Protein AF-0000000084540930 (afdb_homodimer)

Foldseek 3Di:
DDFQKWWAQFWAWDDDDPDIFTQAGGETDTHHFLAAEEEDEDPSNCPLVVVLCQQLLADTPDTAMDHLNHGNLALLSLQQEFEAHDFFDDDQQDFLLLVLLLLLLQHPAFDDSCVLCVLQVCNVRRGPGLNPDDPQVNLSSSNSSRPGSVHLEYEYEASCPPHDPVRNVSVLVVVVVCSVVRRYYYYYHPDPVVVVSCLVPHQWYKYWYADPPVDGYTYIDIDGRPPPCPPCVVPVPCPVSVSVPVPVCDPVSLVSSLVSLLVVVVSRCVPPVVNCCLVVLLVVLLVVLQVDDLPAQVLLLVLVLSLLVLLCCLQQQVLLLVLLVNLVNCVVVNVSSHSHDPCSNLCSSVVNSVVSSLVSSLSSVVSSCVSSVNPDDPVLSVQLSVLSVLLSLLSNLLNLLCSLPDHSVCSVVVSVVVVVLSCLLSVVDDDDPDPVSVVVLVLDLSNLSSVSNCVSSVNDPPPVCVVVSSVSSVVSSVVSNVSSVVSVSVSSHND/DDFQKWWAQFWAWDDDDPDIFTQAGGETDTHHFLAAEEEDEDPSNCPLVVVLCQQLLADTPDTAMAHLNHGNLALLSLQQEFEDHDFFDDDQQDFLLLVLLLLLLQHPAFDDSCVLCVLQVCNVRRGPGLNPDDPQVNLSSSNSSRPGSVHLEYEYEASCPPHDPVRNVSVLVVVVVCSVVRRYYYYYHPDPVVVVSCLVPHQWYKYWYADDPVDGYTYIDIDGRPPPCPPCVVPVPCPVSVSVPVPVCDPVSLVSSLVSLLVVVVSRCVPPVVVCCLVVLLVVLLVVLQVDDLPAQVLLLVLVLSLLVLLCCLQQQVLLLVLLVNLVNCVVVNVSSHSHDPCSNLCSSVVNSVVSSLVSSLSSVVSSCVSSVNPDDPVLSVQLSVLSVLLSLLSNLLNLLCSLPDHSVCSVVVSVVVVVLSCLLSVVDDDDPDPVSVVVLVLDLSNLSSVSNCVSSVNDPPPVCVVVSSVSSVVSSVVSNVSSVVSVSVSSHND

Sequence (990 aa):
MKSLVQVKNVSKIFKKWFQKTTVLADISFTIEPGEFVVLKGQNGSGKTTLLNLILGLIEPTDGEVELMGCPSNDPESKSLVGVVLQETKLPNKLKVRELINLFRGYYSNSISTEEALKQVCLTEKKDSFAASLSGGQKQRLLFALALIGNPQLLILDEPTRNLDKEGYEEFWHQITECKKRGVTILMVTNNKADWQELEGLATRYLNLQKFSPNLEGSQISEEPVAGADFEQNKDTKTQSILLPKNTAIGLFYQFQSFKAQIWSEVLQIYRTPIYLFGILLPIGGIICCMIFKPETNTVKQALIGLCCVFLLTFCLQSLPGQISSERAEGWLKLIRATPLSSITYILSKVFVSLSICMIVIMLTLTYGNMQLKLNFDFQQLIYLVLTFLIVAIPIIAFSLIVSYFVDPKAVNTVNGLSFLGIGLISGLLPFSESVWVENAMLLSPVYHAQKLISLSAGINDEPSYTLLHLLWLFWASFVLIIIAVWAYKRDGLTEMKSLVQVKNVSKIFKKWFQKTTVLADISFTIEPGEFVVLKGQNGSGKTTLLNLILGLIEPTDGEVELMGCPSNDPESKSLVGVVLQETKLPNKLKVRELINLFRGYYSNSISTEEALKQVCLTEKKDSFAASLSGGQKQRLLFALALIGNPQLLILDEPTRNLDKEGYEEFWHQITECKKRGVTILMVTNNKADWQELEGLATRYLNLQKFSPNLEGSQISEEPVAGADFEQNKDTKTQSILLPKNTAIGLFYQFQSFKAQIWSEVLQIYRTPIYLFGILLPIGGIICCMIFKPETNTVKQALIGLCCVFLLTFCLQSLPGQISSERAEGWLKLIRATPLSSITYILSKVFVSLSICMIVIMLTLTYGNMQLKLNFDFQQLIYLVLTFLIVAIPIIAFSLIVSYFVDPKAVNTVNGLSFLGIGLISGLLPFSESVWVENAMLLSPVYHAQKLISLSAGINDEPSYTLLHLLWLFWASFVLIIIAVWAYKRDGLTE

Structure (mmCIF, N/CA/C/O backbone):
data_AF-0000000084540930-model_v1
#
loop_
_entity.id
_entity.type
_entity.pdbx_description
1 polymer 'ABC transporter related'
#
loop_
_atom_site.group_PDB
_atom_site.id
_atom_site.type_symbol
_atom_site.label_atom_id
_atom_site.label_alt_id
_atom_site.label_comp_id
_atom_site.label_asym_id
_atom_site.label_entity_id
_atom_site.label_seq_id
_atom_site.pdbx_PDB_ins_code
_atom_site.Cartn_x
_atom_site.Cartn_y
_atom_site.Cartn_z
_atom_site.occupancy
_atom_site.B_iso_or_equiv
_atom_site.auth_seq_id
_atom_site.auth_comp_id
_atom_site.auth_asym_id
_atom_site.auth_atom_id
_atom_site.pdbx_PDB_model_num
ATOM 1 N N . MET A 1 1 ? 27.688 34.375 -7.812 1 44.47 1 MET A N 1
ATOM 2 C CA . MET A 1 1 ? 27.203 33.5 -6.777 1 44.47 1 MET A CA 1
ATOM 3 C C . MET A 1 1 ? 26.172 32.5 -7.348 1 44.47 1 MET A C 1
ATOM 5 O O . MET A 1 1 ? 25.297 32.906 -8.109 1 44.47 1 MET A O 1
ATOM 9 N N . LYS A 1 2 ? 26.516 31.172 -7.395 1 66.5 2 LYS A N 1
ATOM 10 C CA . LYS A 1 2 ? 25.672 30.234 -8.133 1 66.5 2 LYS A CA 1
ATOM 11 C C . LYS A 1 2 ? 24.406 29.906 -7.34 1 66.5 2 LYS A C 1
ATOM 13 O O . LYS A 1 2 ? 24.469 29.688 -6.125 1 66.5 2 LYS A O 1
ATOM 18 N N . SER A 1 3 ? 23.266 30.203 -7.785 1 86.38 3 SER A N 1
ATOM 19 C CA . SER A 1 3 ? 21.953 29.922 -7.195 1 86.38 3 SER A CA 1
ATOM 20 C C . SER A 1 3 ? 21.828 28.453 -6.812 1 86.38 3 SER A C 1
ATOM 22 O O . SER A 1 3 ? 22.422 27.594 -7.445 1 86.38 3 SER A O 1
ATOM 24 N N . LEU A 1 4 ? 21.281 28.25 -5.66 1 92.12 4 LEU A N 1
ATOM 25 C CA . LEU A 1 4 ? 21.078 26.891 -5.195 1 92.12 4 LEU A CA 1
ATOM 26 C C . LEU A 1 4 ? 19.984 26.188 -5.988 1 92.12 4 LEU A C 1
ATOM 28 O O . LEU A 1 4 ? 20.078 25 -6.289 1 92.12 4 LEU A O 1
ATOM 32 N N . VAL A 1 5 ? 18.906 26.969 -6.297 1 95.44 5 VAL A N 1
ATOM 33 C CA . VAL A 1 5 ? 17.812 26.469 -7.121 1 95.44 5 VAL A CA 1
ATOM 34 C C . VAL A 1 5 ? 17.594 27.406 -8.305 1 95.44 5 VAL A C 1
ATOM 36 O O . VAL A 1 5 ? 17.469 28.625 -8.125 1 95.44 5 VAL A O 1
ATOM 39 N N . GLN A 1 6 ? 17.641 26.859 -9.484 1 95.5 6 GLN A N 1
ATOM 40 C CA . GLN A 1 6 ? 17.359 27.641 -10.688 1 95.5 6 GLN A CA 1
ATOM 41 C C . GLN A 1 6 ? 16.25 27 -11.523 1 95.5 6 GLN A C 1
ATOM 43 O O . GLN A 1 6 ? 16.406 25.875 -12.016 1 95.5 6 GLN A O 1
ATOM 48 N N . VAL A 1 7 ? 15.141 27.688 -11.617 1 95.31 7 VAL A N 1
ATOM 49 C CA . VAL A 1 7 ? 14.023 27.266 -12.445 1 95.31 7 VAL A CA 1
ATOM 50 C C . VAL A 1 7 ? 13.898 28.188 -13.656 1 95.31 7 VAL A C 1
ATOM 52 O O . VAL A 1 7 ? 13.648 29.391 -13.508 1 95.31 7 VAL A O 1
ATOM 55 N N . LYS A 1 8 ? 14.141 27.609 -14.82 1 95.12 8 LYS A N 1
ATOM 56 C CA . LYS A 1 8 ? 14.164 28.422 -16.031 1 95.12 8 LYS A CA 1
ATOM 57 C C . LYS A 1 8 ? 13.055 28.016 -17 1 95.12 8 LYS A C 1
ATOM 59 O O . LYS A 1 8 ? 13.164 27 -17.688 1 95.12 8 LYS A O 1
ATOM 64 N N . ASN A 1 9 ? 11.984 28.828 -17.141 1 94.5 9 ASN A N 1
ATOM 65 C CA . ASN A 1 9 ? 10.883 28.641 -18.078 1 94.5 9 ASN A CA 1
ATOM 66 C C . ASN A 1 9 ? 10.305 27.234 -18.016 1 94.5 9 ASN A C 1
ATOM 68 O O . ASN A 1 9 ? 10.156 26.578 -19.047 1 94.5 9 ASN A O 1
ATOM 72 N N . VAL A 1 10 ? 10 26.859 -16.875 1 94.19 10 VAL A N 1
ATOM 73 C CA . VAL A 1 10 ? 9.562 25.484 -16.641 1 94.19 10 VAL A CA 1
ATOM 74 C C . VAL A 1 10 ? 8.055 25.391 -16.828 1 94.19 10 VAL A C 1
ATOM 76 O O . VAL A 1 10 ? 7.305 26.219 -16.312 1 94.19 10 VAL A O 1
ATOM 79 N N . SER A 1 11 ? 7.66 24.5 -17.641 1 92.5 11 SER A N 1
ATOM 80 C CA . SER A 1 11 ? 6.258 24.141 -17.797 1 92.5 11 SER A CA 1
ATOM 81 C C . SER A 1 11 ? 6.035 22.641 -17.578 1 92.5 11 SER A C 1
ATOM 83 O O . SER A 1 11 ? 6.926 21.828 -17.844 1 92.5 11 SER A O 1
ATOM 85 N N . LYS A 1 12 ? 4.938 22.328 -16.953 1 90.56 12 LYS A N 1
ATOM 86 C CA . LYS A 1 12 ? 4.598 20.922 -16.75 1 90.56 12 LYS A CA 1
ATOM 87 C C . LYS A 1 12 ? 3.172 20.625 -17.219 1 90.56 12 LYS A C 1
ATOM 89 O O . LYS A 1 12 ? 2.219 21.234 -16.719 1 90.56 12 LYS A O 1
ATOM 94 N N . ILE A 1 13 ? 3.08 19.781 -18.156 1 86.38 13 ILE A N 1
ATOM 95 C CA . ILE A 1 13 ? 1.81 19.312 -18.688 1 86.38 13 ILE A CA 1
ATOM 96 C C . ILE A 1 13 ? 1.669 17.812 -18.453 1 86.38 13 ILE A C 1
ATOM 98 O O . ILE A 1 13 ? 2.572 17.047 -18.781 1 86.38 13 ILE A O 1
ATOM 102 N N . PHE A 1 14 ? 0.63 17.391 -17.75 1 80.5 14 PHE A N 1
ATOM 103 C CA . PHE A 1 14 ? 0.354 15.977 -17.547 1 80.5 14 PHE A CA 1
ATOM 104 C C . PHE A 1 14 ? -0.595 15.453 -18.625 1 80.5 14 PHE A C 1
ATOM 106 O O . PHE A 1 14 ? -1.57 16.125 -18.969 1 80.5 14 PHE A O 1
ATOM 113 N N . LYS A 1 15 ? -0.163 14.422 -19.25 1 72.25 15 LYS A N 1
ATOM 114 C CA . LYS A 1 15 ? -0.996 13.797 -20.266 1 72.25 15 LYS A CA 1
ATOM 115 C C . LYS A 1 15 ? -1.559 12.469 -19.781 1 72.25 15 LYS A C 1
ATOM 117 O O . LYS A 1 15 ? -0.802 11.555 -19.438 1 72.25 15 LYS A O 1
ATOM 122 N N . LYS A 1 16 ? -2.691 12.336 -19.156 1 62.91 16 LYS A N 1
ATOM 123 C CA . LYS A 1 16 ? -3.332 11.07 -18.828 1 62.91 16 LYS A CA 1
ATOM 124 C C . LYS A 1 16 ? -4.348 10.672 -19.891 1 62.91 16 LYS A C 1
ATOM 126 O O . LYS A 1 16 ? -5.375 11.328 -20.062 1 62.91 16 LYS A O 1
ATOM 131 N N . TRP A 1 17 ? -4.07 9.57 -20.484 1 59.53 17 TRP A N 1
ATOM 132 C CA . TRP A 1 17 ? -4.871 9.047 -21.594 1 59.53 17 TRP A CA 1
ATOM 133 C C . TRP A 1 17 ? -5.109 10.125 -22.641 1 59.53 17 TRP A C 1
ATOM 135 O O . TRP A 1 17 ? -4.168 10.602 -23.281 1 59.53 17 TRP A O 1
ATOM 145 N N . PHE A 1 18 ? -6.441 10.719 -22.688 1 59.47 18 PHE A N 1
ATOM 146 C CA . PHE A 1 18 ? -6.777 11.648 -23.766 1 59.47 18 PHE A CA 1
ATOM 147 C C . PHE A 1 18 ? -6.93 13.062 -23.234 1 59.47 18 PHE A C 1
ATOM 149 O O . PHE A 1 18 ? -7.402 13.953 -23.938 1 59.47 18 PHE A O 1
ATOM 156 N N . GLN A 1 19 ? -6.465 13.227 -22 1 66.81 19 GLN A N 1
ATOM 157 C CA . GLN A 1 19 ? -6.645 14.57 -21.453 1 66.81 19 GLN A CA 1
ATOM 158 C C . GLN A 1 19 ? -5.305 15.188 -21.062 1 66.81 19 GLN A C 1
ATOM 160 O O . GLN A 1 19 ? -4.449 14.516 -20.484 1 66.81 19 GLN A O 1
ATOM 165 N N . LYS A 1 20 ? -5.062 16.438 -21.797 1 75.25 20 LYS A N 1
ATOM 166 C CA . LYS A 1 20 ? -3.877 17.203 -21.453 1 75.25 20 LYS A CA 1
ATOM 167 C C . LYS A 1 20 ? -4.215 18.297 -20.438 1 75.25 20 LYS A C 1
ATOM 169 O O . LYS A 1 20 ? -5.188 19.031 -20.609 1 75.25 20 LYS A O 1
ATOM 174 N N . THR A 1 21 ? -3.547 18.25 -19.234 1 78.62 21 THR A N 1
ATOM 175 C CA . THR A 1 21 ? -3.764 19.281 -18.234 1 78.62 21 THR A CA 1
ATOM 176 C C . THR A 1 21 ? -2.465 20.016 -17.922 1 78.62 21 THR A C 1
ATOM 178 O O . THR A 1 21 ? -1.477 19.406 -17.516 1 78.62 21 THR A O 1
ATOM 181 N N . THR A 1 22 ? -2.502 21.281 -18.234 1 84.69 22 THR A N 1
ATOM 182 C CA . THR A 1 22 ? -1.35 22.109 -17.906 1 84.69 22 THR A CA 1
ATOM 183 C C . THR A 1 22 ? -1.392 22.547 -16.438 1 84.69 22 THR A C 1
ATOM 185 O O . THR A 1 22 ? -2.309 23.25 -16.016 1 84.69 22 THR A O 1
ATOM 188 N N . VAL A 1 23 ? -0.414 22.172 -15.68 1 86.06 23 VAL A N 1
ATOM 189 C CA . VAL A 1 23 ? -0.389 22.484 -14.258 1 86.06 23 VAL A CA 1
ATOM 190 C C . VAL A 1 23 ? 0.484 23.719 -14.016 1 86.06 23 VAL A C 1
ATOM 192 O O . VAL A 1 23 ? 0.104 24.609 -13.266 1 86.06 23 VAL A O 1
ATOM 195 N N . LEU A 1 24 ? 1.643 23.75 -14.625 1 91.19 24 LEU A N 1
ATOM 196 C CA . LEU A 1 24 ? 2.557 24.875 -14.523 1 91.19 24 LEU A CA 1
ATOM 197 C C . LEU A 1 24 ? 2.891 25.438 -15.898 1 91.19 24 LEU A C 1
ATOM 199 O O . LEU A 1 24 ? 3.117 24.688 -16.844 1 91.19 24 LEU A O 1
ATOM 203 N N . ALA A 1 25 ? 2.863 26.797 -15.984 1 91.25 25 ALA A N 1
ATOM 204 C CA . ALA A 1 25 ? 3.104 27.438 -17.266 1 91.25 25 ALA A CA 1
ATOM 205 C C . ALA A 1 25 ? 4.23 28.469 -17.172 1 91.25 25 ALA A C 1
ATOM 207 O O . ALA A 1 25 ? 4.039 29.562 -16.625 1 91.25 25 ALA A O 1
ATOM 208 N N . ASP A 1 26 ? 5.324 28.094 -17.719 1 90.75 26 ASP A N 1
ATOM 209 C CA . ASP A 1 26 ? 6.449 28.984 -17.938 1 90.75 26 ASP A CA 1
ATOM 210 C C . ASP A 1 26 ? 6.875 29.672 -16.641 1 90.75 26 ASP A C 1
ATOM 212 O O . ASP A 1 26 ? 6.918 30.906 -16.562 1 90.75 26 ASP A O 1
ATOM 216 N N . ILE A 1 27 ? 7.242 28.906 -15.703 1 92.62 27 ILE A N 1
ATOM 217 C CA . ILE A 1 27 ? 7.656 29.391 -14.391 1 92.62 27 ILE A CA 1
ATOM 218 C C . ILE A 1 27 ? 9.172 29.578 -14.367 1 92.62 27 ILE A C 1
ATOM 220 O O . ILE A 1 27 ? 9.922 28.719 -14.812 1 92.62 27 ILE A O 1
ATOM 224 N N . SER A 1 28 ? 9.602 30.781 -13.906 1 94.06 28 SER A N 1
ATOM 225 C CA . SER A 1 28 ? 11.031 31.047 -13.773 1 94.06 28 SER A CA 1
ATOM 226 C C . SER A 1 28 ? 11.328 31.781 -12.461 1 94.06 28 SER A C 1
ATOM 228 O O . SER A 1 28 ? 10.648 32.75 -12.109 1 94.06 28 SER A O 1
ATOM 230 N N . PHE A 1 29 ? 12.289 31.266 -11.719 1 93.06 29 PHE A N 1
ATOM 231 C CA . PHE A 1 29 ? 12.781 31.938 -10.523 1 93.06 29 PHE A CA 1
ATOM 232 C C . PHE A 1 29 ? 14.062 31.297 -10.023 1 93.06 29 PHE A C 1
ATOM 234 O O . PHE A 1 29 ? 14.477 30.25 -10.523 1 93.06 29 PHE A O 1
ATOM 241 N N . THR A 1 30 ? 14.734 31.938 -9.156 1 93.81 30 THR A N 1
ATOM 242 C CA . THR A 1 30 ? 15.953 31.422 -8.539 1 93.81 30 THR A CA 1
ATOM 243 C C . THR A 1 30 ? 15.906 31.562 -7.023 1 93.81 30 THR A C 1
ATOM 245 O O . THR A 1 30 ? 15.156 32.406 -6.5 1 93.81 30 THR A O 1
ATOM 248 N N . ILE A 1 31 ? 16.562 30.719 -6.332 1 94.38 31 ILE A N 1
ATOM 249 C CA . ILE A 1 31 ? 16.734 30.812 -4.887 1 94.38 31 ILE A CA 1
ATOM 250 C C . ILE A 1 31 ? 18.219 30.891 -4.551 1 94.38 31 ILE A C 1
ATOM 252 O O . ILE A 1 31 ? 19 30.016 -4.949 1 94.38 31 ILE A O 1
ATOM 256 N N . GLU A 1 32 ? 18.562 31.859 -3.85 1 92.25 32 GLU A N 1
ATOM 257 C CA . GLU A 1 32 ? 19.953 32.094 -3.494 1 92.25 32 GLU A CA 1
ATOM 258 C C . GLU A 1 32 ? 20.281 31.547 -2.111 1 92.25 32 GLU A C 1
ATOM 260 O O . GLU A 1 32 ? 19.375 31.312 -1.302 1 92.25 32 GLU A O 1
ATOM 265 N N . PRO A 1 33 ? 21.578 31.312 -1.849 1 92.12 33 PRO A N 1
ATOM 266 C CA . PRO A 1 33 ? 21.969 30.797 -0.542 1 92.12 33 PRO A CA 1
ATOM 267 C C . PRO A 1 33 ? 21.562 31.703 0.613 1 92.12 33 PRO A C 1
ATOM 269 O O . PRO A 1 33 ? 21.688 32.938 0.512 1 92.12 33 PRO A O 1
ATOM 272 N N . GLY A 1 34 ? 20.969 31.062 1.641 1 90.81 34 GLY A N 1
ATOM 273 C CA . GLY A 1 34 ? 20.625 31.797 2.854 1 90.81 34 GLY A CA 1
ATOM 274 C C . GLY A 1 34 ? 19.203 32.344 2.848 1 90.81 34 GLY A C 1
ATOM 275 O O . GLY A 1 34 ? 18.734 32.875 3.855 1 90.81 34 GLY A O 1
ATOM 276 N N . GLU A 1 35 ? 18.516 32.156 1.746 1 93.25 35 GLU A N 1
ATOM 277 C CA . GLU A 1 35 ? 17.156 32.625 1.651 1 93.25 35 GLU A CA 1
ATOM 278 C C . GLU A 1 35 ? 16.172 31.703 2.352 1 93.25 35 GLU A C 1
ATOM 280 O O . GLU A 1 35 ? 16.422 30.5 2.436 1 93.25 35 GLU A O 1
ATOM 285 N N . PHE A 1 36 ? 15.219 32.344 2.941 1 95.94 36 PHE A N 1
ATOM 286 C CA . PHE A 1 36 ? 14.039 31.609 3.412 1 95.94 36 PHE A CA 1
ATOM 287 C C . PHE A 1 36 ? 12.82 31.953 2.555 1 95.94 36 PHE A C 1
ATOM 289 O O . PHE A 1 36 ? 12.148 32.969 2.789 1 95.94 36 PHE A O 1
ATOM 296 N N . VAL A 1 37 ? 12.539 31.094 1.609 1 95.69 37 VAL A N 1
ATOM 297 C CA . VAL A 1 37 ? 11.484 31.328 0.627 1 95.69 37 VAL A CA 1
ATOM 298 C C . VAL A 1 37 ? 10.234 30.531 0.997 1 95.69 37 VAL A C 1
ATOM 300 O O . VAL A 1 37 ? 10.328 29.344 1.321 1 95.69 37 VAL A O 1
ATOM 303 N N . VAL A 1 38 ? 9.125 31.141 1.001 1 95.56 38 VAL A N 1
ATOM 304 C CA . VAL A 1 38 ? 7.844 30.484 1.255 1 95.56 38 VAL A CA 1
ATOM 305 C C . VAL A 1 38 ? 7.012 30.453 -0.026 1 95.56 38 VAL A C 1
ATOM 307 O O . VAL A 1 38 ? 6.805 31.484 -0.659 1 95.56 38 VAL A O 1
ATOM 310 N N . LEU A 1 39 ? 6.637 29.312 -0.431 1 94.12 39 LEU A N 1
ATOM 311 C CA . LEU A 1 39 ? 5.789 29.141 -1.604 1 94.12 39 LEU A CA 1
ATOM 312 C C . LEU A 1 39 ? 4.316 29.109 -1.209 1 94.12 39 LEU A C 1
ATOM 314 O O . LEU A 1 39 ? 3.875 28.188 -0.508 1 94.12 39 LEU A O 1
ATOM 318 N N . LYS A 1 40 ? 3.58 30.078 -1.697 1 90.31 40 LYS A N 1
ATOM 319 C CA . LYS A 1 40 ? 2.16 30.219 -1.391 1 90.31 40 LYS A CA 1
ATOM 320 C C . LYS A 1 40 ? 1.299 29.859 -2.6 1 90.31 40 LYS A C 1
ATOM 322 O O . LYS A 1 40 ? 1.748 29.969 -3.742 1 90.31 40 LYS A O 1
ATOM 327 N N . GLY A 1 41 ? 0.108 29.406 -2.312 1 87.62 41 GLY A N 1
ATOM 328 C CA . GLY A 1 41 ? -0.854 29.078 -3.355 1 87.62 41 GLY A CA 1
ATOM 329 C C . GLY A 1 41 ? -2.027 28.266 -2.854 1 87.62 41 GLY A C 1
ATOM 330 O O . GLY A 1 41 ? -1.941 27.625 -1.802 1 87.62 41 GLY A O 1
ATOM 331 N N . GLN A 1 42 ? -3.029 28.219 -3.645 1 86.44 42 GLN A N 1
ATOM 332 C CA . GLN A 1 42 ? -4.219 27.453 -3.301 1 86.44 42 GLN A CA 1
ATOM 333 C C . GLN A 1 42 ? -3.994 25.953 -3.521 1 86.44 42 GLN A C 1
ATOM 335 O O . GLN A 1 42 ? -3.027 25.562 -4.176 1 86.44 42 GLN A O 1
ATOM 340 N N . ASN A 1 43 ? -4.898 25.219 -2.873 1 85.81 43 ASN A N 1
ATOM 341 C CA . ASN A 1 43 ? -4.824 23.781 -3.117 1 85.81 43 ASN A CA 1
ATOM 342 C C . ASN A 1 43 ? -5.027 23.453 -4.594 1 85.81 43 ASN A C 1
ATOM 344 O O . ASN A 1 43 ? -5.945 23.969 -5.23 1 85.81 43 ASN A O 1
ATOM 348 N N . GLY A 1 44 ? -4.137 22.688 -5.176 1 83.75 44 GLY A N 1
ATOM 349 C CA . GLY A 1 44 ? -4.227 22.297 -6.57 1 83.75 44 GLY A CA 1
ATOM 350 C C . GLY A 1 44 ? -3.537 23.266 -7.516 1 83.75 44 GLY A C 1
ATOM 351 O O . GLY A 1 44 ? -3.629 23.109 -8.734 1 83.75 44 GLY A O 1
ATOM 352 N N . SER A 1 45 ? -2.863 24.172 -6.949 1 86.94 45 SER A N 1
ATOM 353 C CA . SER A 1 45 ? -2.217 25.188 -7.789 1 86.94 45 SER A CA 1
ATOM 354 C C . SER A 1 45 ? -0.947 24.625 -8.43 1 86.94 45 SER A C 1
ATOM 356 O O . SER A 1 45 ? -0.417 25.219 -9.375 1 86.94 45 SER A O 1
ATOM 358 N N . GLY A 1 46 ? -0.413 23.578 -7.867 1 88.75 46 GLY A N 1
ATOM 359 C CA . GLY A 1 46 ? 0.773 22.969 -8.453 1 88.75 46 GLY A CA 1
ATOM 360 C C . GLY A 1 46 ? 1.999 23.094 -7.562 1 88.75 46 GLY A C 1
ATOM 361 O O . GLY A 1 46 ? 3.123 22.875 -8.016 1 88.75 46 GLY A O 1
ATOM 362 N N . LYS A 1 47 ? 1.846 23.484 -6.316 1 91.5 47 LYS A N 1
ATOM 363 C CA . LYS A 1 47 ? 2.955 23.641 -5.383 1 91.5 47 LYS A CA 1
ATOM 364 C C . LYS A 1 47 ? 3.777 22.359 -5.285 1 91.5 47 LYS A C 1
ATOM 366 O O . LYS A 1 47 ? 5.004 22.391 -5.41 1 91.5 47 LYS A O 1
ATOM 371 N N . THR A 1 48 ? 3.051 21.25 -5.094 1 89 48 THR A N 1
ATOM 372 C CA . THR A 1 48 ? 3.717 19.953 -4.973 1 89 48 THR A CA 1
ATOM 373 C C . THR A 1 48 ? 4.395 19.562 -6.285 1 89 48 THR A C 1
ATOM 375 O O . THR A 1 48 ? 5.496 19.016 -6.281 1 89 48 THR A O 1
ATOM 378 N N . THR A 1 49 ? 3.773 19.906 -7.402 1 90.06 49 THR A N 1
ATOM 379 C CA . THR A 1 49 ? 4.367 19.625 -8.711 1 90.06 49 THR A CA 1
ATOM 380 C C . THR A 1 49 ? 5.672 20.406 -8.875 1 90.06 49 THR A C 1
ATOM 382 O O . THR A 1 49 ? 6.672 19.859 -9.344 1 90.06 49 THR A O 1
ATOM 385 N N . LEU A 1 50 ? 5.617 21.609 -8.461 1 93.88 50 LEU A N 1
ATOM 386 C CA . LEU A 1 50 ? 6.809 22.438 -8.562 1 93.88 50 LEU A CA 1
ATOM 387 C C . LEU A 1 50 ? 7.93 21.891 -7.691 1 93.88 50 LEU A C 1
ATOM 389 O O . LEU A 1 50 ? 9.078 21.797 -8.125 1 93.88 50 LEU A O 1
ATOM 393 N N . LEU A 1 51 ? 7.633 21.531 -6.453 1 94.62 51 LEU A N 1
ATOM 394 C CA . LEU A 1 51 ? 8.625 20.953 -5.555 1 94.62 51 LEU A CA 1
ATOM 395 C C . LEU A 1 51 ? 9.203 19.672 -6.141 1 94.62 51 LEU A C 1
ATOM 397 O O . LEU A 1 51 ? 10.414 19.438 -6.062 1 94.62 51 LEU A O 1
ATOM 401 N N . ASN A 1 52 ? 8.367 18.859 -6.734 1 93.06 52 ASN A N 1
ATOM 402 C CA . ASN A 1 52 ? 8.82 17.625 -7.344 1 93.06 52 ASN A CA 1
ATOM 403 C C . ASN A 1 52 ? 9.758 17.891 -8.523 1 93.06 52 ASN A C 1
ATOM 405 O O . ASN A 1 52 ? 10.695 17.125 -8.758 1 93.06 52 ASN A O 1
ATOM 409 N N . LEU A 1 53 ? 9.477 18.969 -9.219 1 93.75 53 LEU A N 1
ATOM 410 C CA . LEU A 1 53 ? 10.344 19.359 -10.32 1 93.75 53 LEU A CA 1
ATOM 411 C C . LEU A 1 53 ? 11.711 19.812 -9.812 1 93.75 53 LEU A C 1
ATOM 413 O O . LEU A 1 53 ? 12.742 19.422 -10.359 1 93.75 53 LEU A O 1
ATOM 417 N N . ILE A 1 54 ? 11.664 20.516 -8.773 1 95.69 54 ILE A N 1
ATOM 418 C CA . ILE A 1 54 ? 12.898 21.031 -8.188 1 95.69 54 ILE A CA 1
ATOM 419 C C . ILE A 1 54 ? 13.742 19.859 -7.668 1 95.69 54 ILE A C 1
ATOM 421 O O . ILE A 1 54 ? 14.969 19.859 -7.809 1 95.69 54 ILE A O 1
ATOM 425 N N . LEU A 1 55 ? 13.078 18.859 -7.145 1 94.25 55 LEU A N 1
ATOM 426 C CA . LEU A 1 55 ? 13.758 17.703 -6.566 1 94.25 55 LEU A CA 1
ATOM 427 C C . LEU A 1 55 ? 14.102 16.688 -7.641 1 94.25 55 LEU A C 1
ATOM 429 O O . LEU A 1 55 ? 14.727 15.664 -7.348 1 94.25 55 LEU A O 1
ATOM 433 N N . GLY A 1 56 ? 13.656 16.922 -8.852 1 91.38 56 GLY A N 1
ATOM 434 C CA . GLY A 1 56 ? 13.953 16.016 -9.953 1 91.38 56 GLY A CA 1
ATOM 435 C C . GLY A 1 56 ? 13.156 14.727 -9.891 1 91.38 56 GLY A C 1
ATOM 436 O O . GLY A 1 56 ? 13.57 13.711 -10.445 1 91.38 56 GLY A O 1
ATOM 437 N N . LEU A 1 57 ? 12.117 14.75 -9.148 1 89.25 57 LEU A N 1
ATOM 438 C CA . LEU A 1 57 ? 11.266 13.57 -9.039 1 89.25 57 LEU A CA 1
ATOM 439 C C . LEU A 1 57 ? 10.391 13.414 -10.281 1 89.25 57 LEU A C 1
ATOM 441 O O . LEU A 1 57 ? 9.953 12.305 -10.594 1 89.25 57 LEU A O 1
ATOM 445 N N . ILE A 1 58 ? 10.102 14.555 -10.906 1 88.88 58 ILE A N 1
ATOM 446 C CA . ILE A 1 58 ? 9.414 14.578 -12.195 1 88.88 58 ILE A CA 1
ATOM 447 C C . ILE A 1 58 ? 10.195 15.438 -13.188 1 88.88 58 ILE A C 1
ATOM 449 O O . ILE A 1 58 ? 10.898 16.375 -12.781 1 88.88 58 ILE A O 1
ATOM 453 N N . GLU A 1 59 ? 10.016 15.102 -14.43 1 88.56 59 GLU A N 1
ATOM 454 C CA . GLU A 1 59 ? 10.703 15.859 -15.469 1 88.56 59 GLU A CA 1
ATOM 455 C C . GLU A 1 59 ? 9.805 16.953 -16.031 1 88.56 59 GLU A C 1
ATOM 457 O O . GLU A 1 59 ? 8.602 16.75 -16.219 1 88.56 59 GLU A O 1
ATOM 462 N N . PRO A 1 60 ? 10.398 18.031 -16.203 1 91.81 60 PRO A N 1
ATOM 463 C CA . PRO A 1 60 ? 9.609 19.109 -16.812 1 91.81 60 PRO A CA 1
ATOM 464 C C . PRO A 1 60 ? 9.266 18.812 -18.266 1 91.81 60 PRO A C 1
ATOM 466 O O . PRO A 1 60 ? 9.992 18.078 -18.953 1 91.81 60 PRO A O 1
ATOM 469 N N . THR A 1 61 ? 8.102 19.328 -18.734 1 90.25 61 THR A N 1
ATOM 470 C CA . THR A 1 61 ? 7.73 19.234 -20.141 1 90.25 61 THR A CA 1
ATOM 471 C C . THR A 1 61 ? 8.578 20.172 -21 1 90.25 61 THR A C 1
ATOM 473 O O . THR A 1 61 ? 9.055 19.781 -22.062 1 90.25 61 THR A O 1
ATOM 476 N N . ASP A 1 62 ? 8.68 21.359 -20.469 1 92.69 62 ASP A N 1
ATOM 477 C CA . ASP A 1 62 ? 9.547 22.359 -21.078 1 92.69 62 ASP A CA 1
ATOM 478 C C . ASP A 1 62 ? 10.352 23.109 -20.016 1 92.69 62 ASP A C 1
ATOM 480 O O . ASP A 1 62 ? 9.922 23.203 -18.859 1 92.69 62 ASP A O 1
ATOM 484 N N . GLY A 1 63 ? 11.508 23.438 -20.406 1 94.56 63 GLY A N 1
ATOM 485 C CA . GLY A 1 63 ? 12.352 24.172 -19.484 1 94.56 63 GLY A CA 1
ATOM 486 C C . GLY A 1 63 ? 13.359 23.312 -18.766 1 94.56 63 GLY A C 1
ATOM 487 O O . GLY A 1 63 ? 13.594 22.156 -19.156 1 94.56 63 GLY A O 1
ATOM 488 N N . GLU A 1 64 ? 14.039 24.016 -17.797 1 94.81 64 GLU A N 1
ATOM 489 C CA . GLU A 1 64 ? 15.086 23.312 -17.062 1 94.81 64 GLU A CA 1
ATOM 490 C C . GLU A 1 64 ? 15.109 23.703 -15.602 1 94.81 64 GLU A C 1
ATOM 492 O O . GLU A 1 64 ? 14.797 24.859 -15.258 1 94.81 64 GLU A O 1
ATOM 497 N N . VAL A 1 65 ? 15.422 22.734 -14.82 1 95.31 65 VAL A N 1
ATOM 498 C CA . VAL A 1 65 ? 15.57 22.969 -13.391 1 95.31 65 VAL A CA 1
ATOM 499 C C . VAL A 1 65 ? 16.953 22.5 -12.93 1 95.31 65 VAL A C 1
ATOM 501 O O . VAL A 1 65 ? 17.375 21.391 -13.25 1 95.31 65 VAL A O 1
ATOM 504 N N . GLU A 1 66 ? 17.641 23.375 -12.297 1 95.06 66 GLU A N 1
ATOM 505 C CA . GLU A 1 66 ? 18.938 23.062 -11.719 1 95.06 66 GLU A CA 1
ATOM 506 C C . GLU A 1 66 ? 18.906 23.156 -10.195 1 95.06 66 GLU A C 1
ATOM 508 O O . GLU A 1 66 ? 18.312 24.078 -9.641 1 95.06 66 GLU A O 1
ATOM 513 N N . LEU A 1 67 ? 19.469 22.203 -9.547 1 94.38 67 LEU A N 1
ATOM 514 C CA . LEU A 1 67 ? 19.562 22.125 -8.094 1 94.38 67 LEU A CA 1
ATOM 515 C C . LEU A 1 67 ? 21.016 21.969 -7.641 1 94.38 67 LEU A C 1
ATOM 517 O O . LEU A 1 67 ? 21.703 21.047 -8.062 1 94.38 67 LEU A O 1
ATOM 521 N N . MET A 1 68 ? 21.438 22.844 -6.855 1 92.69 68 MET A N 1
ATOM 522 C CA . MET A 1 68 ? 22.797 22.859 -6.336 1 92.69 68 MET A CA 1
ATOM 523 C C . MET A 1 68 ? 23.812 22.828 -7.473 1 92.69 68 MET A C 1
ATOM 525 O O . MET A 1 68 ? 24.781 22.078 -7.43 1 92.69 68 MET A O 1
ATOM 529 N N . GLY A 1 69 ? 23.484 23.391 -8.539 1 88.19 69 GLY A N 1
ATOM 530 C CA . GLY A 1 69 ? 24.406 23.531 -9.656 1 88.19 69 GLY A CA 1
ATOM 531 C C . GLY A 1 69 ? 24.375 22.328 -10.594 1 88.19 69 GLY A C 1
ATOM 532 O O . GLY A 1 69 ? 25.125 22.281 -11.57 1 88.19 69 GLY A O 1
ATOM 533 N N . CYS A 1 70 ? 23.641 21.406 -10.273 1 89.88 70 CYS A N 1
ATOM 534 C CA . CYS A 1 70 ? 23.484 20.203 -11.086 1 89.88 70 CYS A CA 1
ATOM 535 C C . CYS A 1 70 ? 22.047 20.062 -11.57 1 89.88 70 CYS A C 1
ATOM 537 O O . CYS A 1 70 ? 21.125 20.672 -11 1 89.88 70 CYS A O 1
ATOM 539 N N . PRO A 1 71 ? 21.969 19.328 -12.664 1 90.5 71 PRO A N 1
ATOM 540 C CA . PRO A 1 71 ? 20.594 19.016 -13.016 1 90.5 71 PRO A CA 1
ATOM 541 C C . PRO A 1 71 ? 19.828 18.328 -11.883 1 90.5 71 PRO A C 1
ATOM 543 O O . PRO A 1 71 ? 20.391 17.516 -11.164 1 90.5 71 PRO A O 1
ATOM 546 N N . SER A 1 72 ? 18.609 18.656 -11.719 1 90.56 72 SER A N 1
ATOM 547 C CA . SER A 1 72 ? 17.812 18.203 -10.57 1 90.56 72 SER A CA 1
ATOM 548 C C . SER A 1 72 ? 17.656 16.688 -10.57 1 90.56 72 SER A C 1
ATOM 550 O O . SER A 1 72 ? 17.453 16.078 -9.508 1 90.56 72 SER A O 1
ATOM 552 N N . ASN A 1 73 ? 17.766 16.047 -11.711 1 86.44 73 ASN A N 1
ATOM 553 C CA . ASN A 1 73 ? 17.578 14.602 -11.781 1 86.44 73 ASN A CA 1
ATOM 554 C C . ASN A 1 73 ? 18.844 13.852 -11.391 1 86.44 73 ASN A C 1
ATOM 556 O O . ASN A 1 73 ? 18.828 12.625 -11.242 1 86.44 73 ASN A O 1
ATOM 560 N N . ASP A 1 74 ? 19.875 14.562 -11.188 1 87.38 74 ASP A N 1
ATOM 561 C CA . ASP A 1 74 ? 21.125 13.961 -10.742 1 87.38 74 ASP A CA 1
ATOM 562 C C . ASP A 1 74 ? 21.109 13.719 -9.234 1 87.38 74 ASP A C 1
ATOM 564 O O . ASP A 1 74 ? 20.891 14.641 -8.453 1 87.38 74 ASP A O 1
ATOM 568 N N . PRO A 1 75 ? 21.453 12.531 -8.859 1 86.19 75 PRO A N 1
ATOM 569 C CA . PRO A 1 75 ? 21.484 12.227 -7.43 1 86.19 75 PRO A CA 1
ATOM 570 C C . PRO A 1 75 ? 22.469 13.102 -6.656 1 86.19 75 PRO A C 1
ATOM 572 O O . PRO A 1 75 ? 22.266 13.352 -5.461 1 86.19 75 PRO A O 1
ATOM 575 N N . GLU A 1 76 ? 23.422 13.562 -7.301 1 85.56 76 GLU A N 1
ATOM 576 C CA . GLU A 1 76 ? 24.438 14.383 -6.648 1 85.56 76 GLU A CA 1
ATOM 577 C C . GLU A 1 76 ? 23.859 15.727 -6.211 1 85.56 76 GLU A C 1
ATOM 579 O O . GLU A 1 76 ? 24.344 16.344 -5.266 1 85.56 76 GLU A O 1
ATOM 584 N N . SER A 1 77 ? 22.828 16.156 -6.898 1 90.25 77 SER A N 1
ATOM 585 C CA . SER A 1 77 ? 22.188 17.422 -6.562 1 90.25 77 SER A CA 1
ATOM 586 C C . SER A 1 77 ? 21.531 17.359 -5.188 1 90.25 77 SER A C 1
ATOM 588 O O . SER A 1 77 ? 21.25 18.391 -4.578 1 90.25 77 SER A O 1
ATOM 590 N N . LYS A 1 78 ? 21.391 16.188 -4.652 1 92.56 78 LYS A N 1
ATOM 591 C CA . LYS A 1 78 ? 20.641 16.016 -3.412 1 92.56 78 LYS A CA 1
ATOM 592 C C . LYS A 1 78 ? 21.578 15.773 -2.23 1 92.56 78 LYS A C 1
ATOM 594 O O . LYS A 1 78 ? 21.125 15.594 -1.1 1 92.56 78 LYS A O 1
ATOM 599 N N . SER A 1 79 ? 22.828 15.828 -2.438 1 90.5 79 SER A N 1
ATOM 600 C CA . SER A 1 79 ? 23.812 15.492 -1.411 1 90.5 79 SER A CA 1
ATOM 601 C C . SER A 1 79 ? 23.734 16.453 -0.236 1 90.5 79 SER A C 1
ATOM 603 O O . SER A 1 79 ? 24.078 16.109 0.894 1 90.5 79 SER A O 1
ATOM 605 N N . LEU A 1 80 ? 23.25 17.672 -0.482 1 92.81 80 LEU A N 1
ATOM 606 C CA . LEU A 1 80 ? 23.156 18.672 0.578 1 92.81 80 LEU A CA 1
ATOM 607 C C . LEU A 1 80 ? 21.734 19.203 0.698 1 92.81 80 LEU A C 1
ATOM 609 O O . LEU A 1 80 ? 21.531 20.375 1.022 1 92.81 80 LEU A O 1
ATOM 613 N N . VAL A 1 81 ? 20.859 18.328 0.317 1 95.38 81 VAL A N 1
ATOM 614 C CA . VAL A 1 81 ? 19.453 18.734 0.349 1 95.38 81 VAL A CA 1
ATOM 615 C C . VAL A 1 81 ? 18.688 17.859 1.344 1 95.38 81 VAL A C 1
ATOM 617 O O . VAL A 1 81 ? 18.891 16.641 1.4 1 95.38 81 VAL A O 1
ATOM 620 N N . GLY A 1 82 ? 17.953 18.469 2.258 1 96.56 82 GLY A N 1
ATOM 621 C CA . GLY A 1 82 ? 16.984 17.797 3.121 1 96.56 82 GLY A CA 1
ATOM 622 C C . GLY A 1 82 ? 15.547 18.031 2.695 1 96.56 82 GLY A C 1
ATOM 623 O O . GLY A 1 82 ? 15.188 19.125 2.264 1 96.56 82 GLY A O 1
ATOM 624 N N . VAL A 1 83 ? 14.75 16.969 2.777 1 96.75 83 VAL A N 1
ATOM 625 C CA . VAL A 1 83 ? 13.414 17.109 2.211 1 96.75 83 VAL A CA 1
ATOM 626 C C . VAL A 1 83 ? 12.383 16.5 3.164 1 96.75 83 VAL A C 1
ATOM 628 O O . VAL A 1 83 ? 12.625 15.461 3.775 1 96.75 83 VAL A O 1
ATOM 631 N N . VAL A 1 84 ? 11.328 17.188 3.367 1 95.88 84 VAL A N 1
ATOM 632 C CA . VAL A 1 84 ? 10.094 16.672 3.959 1 95.88 84 VAL A CA 1
ATOM 633 C C . VAL A 1 84 ? 8.961 16.734 2.938 1 95.88 84 VAL A C 1
ATOM 635 O O . VAL A 1 84 ? 8.633 17.812 2.439 1 95.88 84 VAL A O 1
ATOM 638 N N . LEU A 1 85 ? 8.422 15.625 2.609 1 93.06 85 LEU A N 1
ATOM 639 C CA . LEU A 1 85 ? 7.34 15.547 1.632 1 93.06 85 LEU A CA 1
ATOM 640 C C . LEU A 1 85 ? 5.98 15.539 2.322 1 93.06 85 LEU A C 1
ATOM 642 O O . LEU A 1 85 ? 5.887 15.25 3.518 1 93.06 85 LEU A O 1
ATOM 646 N N . GLN A 1 86 ? 5.012 15.836 1.604 1 85.44 86 GLN A N 1
ATOM 647 C CA . GLN A 1 86 ? 3.66 15.945 2.141 1 85.44 86 GLN A CA 1
ATOM 648 C C . GLN A 1 86 ? 3.125 14.578 2.557 1 85.44 86 GLN A C 1
ATOM 650 O O . GLN A 1 86 ? 2.539 14.438 3.633 1 85.44 86 GLN A O 1
ATOM 655 N N . GLU A 1 87 ? 3.25 13.656 1.651 1 82.44 87 GLU A N 1
ATOM 656 C CA . GLU A 1 87 ? 2.744 12.312 1.926 1 82.44 87 GLU A CA 1
ATOM 657 C C . GLU A 1 87 ? 3.854 11.273 1.813 1 82.44 87 GLU A C 1
ATOM 659 O O . GLU A 1 87 ? 4.434 11.094 0.742 1 82.44 87 GLU A O 1
ATOM 664 N N . THR A 1 88 ? 4.199 10.656 2.947 1 86.12 88 THR A N 1
ATOM 665 C CA . THR A 1 88 ? 5.184 9.578 2.979 1 86.12 88 THR A CA 1
ATOM 666 C C . THR A 1 88 ? 4.848 8.57 4.074 1 86.12 88 THR A C 1
ATOM 668 O O . THR A 1 88 ? 4.574 8.953 5.215 1 86.12 88 THR A O 1
ATOM 671 N N . LYS A 1 89 ? 4.766 7.348 3.648 1 84.75 89 LYS A N 1
ATOM 672 C CA . LYS A 1 89 ? 4.641 6.297 4.656 1 84.75 89 LYS A CA 1
ATOM 673 C C . LYS A 1 89 ? 5.996 5.668 4.969 1 84.75 89 LYS A C 1
ATOM 675 O O . LYS A 1 89 ? 6.75 5.32 4.055 1 84.75 89 LYS A O 1
ATOM 680 N N . LEU A 1 90 ? 6.285 5.547 6.172 1 89.44 90 LEU A N 1
ATOM 681 C CA . LEU A 1 90 ? 7.551 4.984 6.633 1 89.44 90 LEU A CA 1
ATOM 682 C C . LEU A 1 90 ? 7.504 3.459 6.613 1 89.44 90 LEU A C 1
ATOM 684 O O . LEU A 1 90 ? 6.43 2.863 6.707 1 89.44 90 LEU A O 1
ATOM 688 N N . PRO A 1 91 ? 8.633 2.891 6.457 1 86.62 91 PRO A N 1
ATOM 689 C CA . PRO A 1 91 ? 8.672 1.427 6.457 1 86.62 91 PRO A CA 1
ATOM 690 C C . PRO A 1 91 ? 8.188 0.827 7.777 1 86.62 91 PRO A C 1
ATOM 692 O O . PRO A 1 91 ? 8.477 1.365 8.844 1 86.62 91 PRO A O 1
ATOM 695 N N . ASN A 1 92 ? 7.527 -0.253 7.719 1 79.44 92 ASN A N 1
ATOM 696 C CA . ASN A 1 92 ? 6.836 -0.839 8.859 1 79.44 92 ASN A CA 1
ATOM 697 C C . ASN A 1 92 ? 7.797 -1.621 9.758 1 79.44 92 ASN A C 1
ATOM 699 O O . ASN A 1 92 ? 7.535 -1.796 10.945 1 79.44 92 ASN A O 1
ATOM 703 N N . LYS A 1 93 ? 8.859 -2.031 9.227 1 86.56 93 LYS A N 1
ATOM 704 C CA . LYS A 1 93 ? 9.633 -3.01 9.984 1 86.56 93 LYS A CA 1
ATOM 705 C C . LYS A 1 93 ? 11.008 -2.457 10.344 1 86.56 93 LYS A C 1
ATOM 707 O O . LYS A 1 93 ? 11.945 -3.221 10.594 1 86.56 93 LYS A O 1
ATOM 712 N N . LEU A 1 94 ? 11.164 -1.239 10.312 1 92.94 94 LEU A N 1
ATOM 713 C CA . LEU A 1 94 ? 12.398 -0.607 10.758 1 92.94 94 LEU A CA 1
ATOM 714 C C . LEU A 1 94 ? 12.156 0.231 12.008 1 92.94 94 LEU A C 1
ATOM 716 O O . LEU A 1 94 ? 11.141 0.923 12.109 1 92.94 94 LEU A O 1
ATOM 720 N N . LYS A 1 95 ? 13.023 0.092 12.875 1 95.38 95 LYS A N 1
ATOM 721 C CA . LYS A 1 95 ? 12.992 0.945 14.062 1 95.38 95 LYS A CA 1
ATOM 722 C C . LYS A 1 95 ? 13.461 2.359 13.734 1 95.38 95 LYS A C 1
ATOM 724 O O . LYS A 1 95 ? 14.094 2.584 12.695 1 95.38 95 LYS A O 1
ATOM 729 N N . VAL A 1 96 ? 13.164 3.211 14.656 1 97.12 96 VAL A N 1
ATOM 730 C CA . VAL A 1 96 ? 13.5 4.617 14.453 1 97.12 96 VAL A CA 1
ATOM 731 C C . VAL A 1 96 ? 15.008 4.766 14.266 1 97.12 96 VAL A C 1
ATOM 733 O O . VAL A 1 96 ? 15.461 5.371 13.289 1 97.12 96 VAL A O 1
ATOM 736 N N . ARG A 1 97 ? 15.766 4.16 15.086 1 97.06 97 ARG A N 1
ATOM 737 C CA . ARG A 1 97 ? 17.219 4.266 15.016 1 97.06 97 ARG A CA 1
ATOM 738 C C . ARG A 1 97 ? 17.75 3.631 13.734 1 97.06 97 ARG A C 1
ATOM 740 O O . ARG A 1 97 ? 18.703 4.129 13.141 1 97.06 97 ARG A O 1
ATOM 747 N N . GLU A 1 98 ? 17.188 2.557 13.344 1 96.62 98 GLU A N 1
ATOM 748 C CA . GLU A 1 98 ? 17.609 1.854 12.141 1 96.62 98 GLU A CA 1
ATOM 749 C C . GLU A 1 98 ? 17.328 2.682 10.891 1 96.62 98 GLU A C 1
ATOM 751 O O . GLU A 1 98 ? 18.125 2.693 9.953 1 96.62 98 GLU A O 1
ATOM 756 N N . LEU A 1 99 ? 16.219 3.334 10.922 1 96.62 99 LEU A N 1
ATOM 757 C CA . LEU A 1 99 ? 15.859 4.195 9.797 1 96.62 99 LEU A CA 1
ATOM 758 C C . LEU A 1 99 ? 16.828 5.371 9.688 1 96.62 99 LEU A C 1
ATOM 760 O O . LEU A 1 99 ? 17.266 5.719 8.586 1 96.62 99 LEU A O 1
ATOM 764 N N . ILE A 1 100 ? 17.109 5.941 10.797 1 97.44 100 ILE A N 1
ATOM 765 C CA . ILE A 1 100 ? 18.062 7.047 10.828 1 97.44 100 ILE A CA 1
ATOM 766 C C . ILE A 1 100 ? 19.422 6.57 10.32 1 97.44 100 ILE A C 1
ATOM 768 O O . ILE A 1 100 ? 20.062 7.246 9.508 1 97.44 100 ILE A O 1
ATOM 772 N N . ASN A 1 101 ? 19.828 5.387 10.742 1 96.19 101 ASN A N 1
ATOM 773 C CA . ASN A 1 101 ? 21.094 4.828 10.297 1 96.19 101 ASN A CA 1
ATOM 774 C C . ASN A 1 101 ? 21.109 4.547 8.797 1 96.19 101 ASN A C 1
ATOM 776 O O . ASN A 1 101 ? 22.125 4.703 8.133 1 96.19 101 ASN A O 1
ATOM 780 N N . LEU A 1 102 ? 20.031 4.117 8.328 1 96.25 102 LEU A N 1
ATOM 781 C CA . LEU A 1 102 ? 19.906 3.896 6.891 1 96.25 102 LEU A CA 1
ATOM 782 C C . LEU A 1 102 ? 20.172 5.188 6.117 1 96.25 102 LEU A C 1
ATOM 784 O O . LEU A 1 102 ? 20.984 5.207 5.191 1 96.25 102 LEU A O 1
ATOM 788 N N . PHE A 1 103 ? 19.531 6.281 6.539 1 96.19 103 PHE A N 1
ATOM 789 C CA . PHE A 1 103 ? 19.688 7.559 5.848 1 96.19 103 PHE A CA 1
ATOM 790 C C . PHE A 1 103 ? 21.094 8.117 6.027 1 96.19 103 PHE A C 1
ATOM 792 O O . PHE A 1 103 ? 21.609 8.781 5.133 1 96.19 103 PHE A O 1
ATOM 799 N N . ARG A 1 104 ? 21.656 7.855 7.215 1 95.06 104 ARG A N 1
ATOM 800 C CA . ARG A 1 104 ? 23.031 8.266 7.422 1 95.06 104 ARG A CA 1
ATOM 801 C C . ARG A 1 104 ? 23.953 7.668 6.355 1 95.06 104 ARG A C 1
ATOM 803 O O . ARG A 1 104 ? 24.922 8.305 5.941 1 95.06 104 ARG A O 1
ATOM 810 N N . GLY A 1 105 ? 23.594 6.492 5.941 1 93.38 105 GLY A N 1
ATOM 811 C CA . GLY A 1 105 ? 24.391 5.812 4.926 1 93.38 105 GLY A CA 1
ATOM 812 C C . GLY A 1 105 ? 24.266 6.449 3.555 1 93.38 105 GLY A C 1
ATOM 813 O O . GLY A 1 105 ? 25.094 6.199 2.674 1 93.38 105 GLY A O 1
ATOM 814 N N . TYR A 1 106 ? 23.281 7.305 3.334 1 93.06 106 TYR A N 1
ATOM 815 C CA . TYR A 1 106 ? 23.047 7.93 2.035 1 93.06 106 TYR A CA 1
ATOM 816 C C . TYR A 1 106 ? 23.891 9.195 1.888 1 93.06 106 TYR A C 1
ATOM 818 O O . TYR A 1 106 ? 24.047 9.711 0.779 1 93.06 106 TYR A O 1
ATOM 826 N N . TYR A 1 107 ? 24.281 9.719 3.018 1 92.12 107 TYR A N 1
ATOM 827 C CA . TYR A 1 107 ? 24.938 11.016 2.996 1 92.12 107 TYR A CA 1
ATOM 828 C C . TYR A 1 107 ? 26.391 10.891 3.428 1 92.12 107 TYR A C 1
ATOM 830 O O . TYR A 1 107 ? 26.734 10.07 4.281 1 92.12 107 TYR A O 1
ATOM 838 N N . SER A 1 108 ? 27.266 11.68 2.859 1 86.31 108 SER A N 1
ATOM 839 C CA . SER A 1 108 ? 28.703 11.664 3.168 1 86.31 108 SER A CA 1
ATOM 840 C C . SER A 1 108 ? 28.984 12.367 4.492 1 86.31 108 SER A C 1
ATOM 842 O O . SER A 1 108 ? 29.922 11.992 5.207 1 86.31 108 SER A O 1
ATOM 844 N N . ASN A 1 109 ? 28.281 13.391 4.797 1 86.69 109 ASN A N 1
ATOM 845 C CA . ASN A 1 109 ? 28.438 14.156 6.023 1 86.69 109 ASN A CA 1
ATOM 846 C C . ASN A 1 109 ? 27.188 14.102 6.887 1 86.69 109 ASN A C 1
ATOM 848 O O . ASN A 1 109 ? 26.516 15.117 7.09 1 86.69 109 ASN A O 1
ATOM 852 N N . SER A 1 110 ? 27.031 12.977 7.473 1 91.75 110 SER A N 1
ATOM 853 C CA . SER A 1 110 ? 25.812 12.789 8.25 1 91.75 110 SER A CA 1
ATOM 854 C C . SER A 1 110 ? 26.047 13.086 9.734 1 91.75 110 SER A C 1
ATOM 856 O O . SER A 1 110 ? 27.156 12.859 10.242 1 91.75 110 SER A O 1
ATOM 858 N N . ILE A 1 111 ? 25.109 13.648 10.367 1 94.19 111 ILE A N 1
ATOM 859 C CA . ILE A 1 111 ? 25.141 13.828 11.82 1 94.19 111 ILE A CA 1
ATOM 860 C C . ILE A 1 111 ? 24.891 12.492 12.516 1 94.19 111 ILE A C 1
ATOM 862 O O . ILE A 1 111 ? 24.438 11.531 11.883 1 94.19 111 ILE A O 1
ATOM 866 N N . SER A 1 112 ? 25.203 12.438 13.766 1 95.62 112 SER A N 1
ATOM 867 C CA . SER A 1 112 ? 25.031 11.188 14.5 1 95.62 112 SER A CA 1
ATOM 868 C C . SER A 1 112 ? 23.562 10.883 14.75 1 95.62 112 SER A C 1
ATOM 870 O O . SER A 1 112 ? 22.719 11.781 14.68 1 95.62 112 SER A O 1
ATOM 872 N N . THR A 1 113 ? 23.297 9.602 14.938 1 96.06 113 THR A N 1
ATOM 873 C CA . THR A 1 113 ? 21.938 9.164 15.234 1 96.06 113 THR A CA 1
ATOM 874 C C . THR A 1 113 ? 21.406 9.836 16.5 1 96.06 113 THR A C 1
ATOM 876 O O . THR A 1 113 ? 20.266 10.281 16.547 1 96.06 113 THR A O 1
ATOM 879 N N . GLU A 1 114 ? 22.219 9.969 17.484 1 96.06 114 GLU A N 1
ATOM 880 C CA . GLU A 1 114 ? 21.828 10.578 18.75 1 96.06 114 GLU A CA 1
ATOM 881 C C . GLU A 1 114 ? 21.5 12.055 18.562 1 96.06 114 GLU A C 1
ATOM 883 O O . GLU A 1 114 ? 20.5 12.539 19.125 1 96.06 114 GLU A O 1
ATOM 888 N N . GLU A 1 115 ? 22.281 12.68 17.781 1 95.69 115 GLU A N 1
ATOM 889 C CA . GLU A 1 115 ? 22.047 14.094 17.531 1 95.69 115 GLU A CA 1
ATOM 890 C C . GLU A 1 115 ? 20.75 14.32 16.781 1 95.69 115 GLU A C 1
ATOM 892 O O . GLU A 1 115 ? 19.969 15.219 17.109 1 95.69 115 GLU A O 1
ATOM 897 N N . ALA A 1 116 ? 20.531 13.547 15.766 1 95.31 116 ALA A N 1
ATOM 898 C CA . ALA A 1 116 ? 19.312 13.664 14.984 1 95.31 116 ALA A CA 1
ATOM 899 C C . ALA A 1 116 ? 18.078 13.438 15.859 1 95.31 116 ALA A C 1
ATOM 901 O O . ALA A 1 116 ? 17.094 14.172 15.75 1 95.31 116 ALA A O 1
ATOM 902 N N . LEU A 1 117 ? 18.141 12.477 16.734 1 96.06 117 LEU A N 1
ATOM 903 C CA . LEU A 1 117 ? 17.031 12.141 17.625 1 96.06 117 LEU A CA 1
ATOM 904 C C . LEU A 1 117 ? 16.781 13.258 18.625 1 96.06 117 LEU A C 1
ATOM 906 O O . LEU A 1 117 ? 15.625 13.586 18.922 1 96.06 117 LEU A O 1
ATOM 910 N N . LYS A 1 118 ? 17.766 13.812 19.109 1 94 118 LYS A N 1
ATOM 911 C CA . LYS A 1 118 ? 17.656 14.898 20.094 1 94 118 LYS A CA 1
ATOM 912 C C . LYS A 1 118 ? 17.031 16.141 19.469 1 94 118 LYS A C 1
ATOM 914 O O . LYS A 1 118 ? 16.219 16.828 20.109 1 94 118 LYS A O 1
ATOM 919 N N . GLN A 1 119 ? 17.359 16.406 18.266 1 92.31 119 GLN A N 1
ATOM 920 C CA . GLN A 1 119 ? 16.875 17.594 17.578 1 92.31 119 GLN A CA 1
ATOM 921 C C . GLN A 1 119 ? 15.367 17.562 17.375 1 92.31 119 GLN A C 1
ATOM 923 O O . GLN A 1 119 ? 14.727 18.594 17.203 1 92.31 119 GLN A O 1
ATOM 928 N N . VAL A 1 120 ? 14.797 16.344 17.375 1 93.12 120 VAL A N 1
ATOM 929 C CA . VAL A 1 120 ? 13.367 16.25 17.109 1 93.12 120 VAL A CA 1
ATOM 930 C C . VAL A 1 120 ? 12.664 15.617 18.312 1 93.12 120 VAL A C 1
ATOM 932 O O . VAL A 1 120 ? 11.516 15.18 18.203 1 93.12 120 VAL A O 1
ATOM 935 N N . CYS A 1 121 ? 13.305 15.422 19.406 1 91.06 121 CYS A N 1
ATOM 936 C CA . CYS A 1 121 ? 12.758 14.938 20.672 1 91.06 121 CYS A CA 1
ATOM 937 C C . CYS A 1 121 ? 12.18 13.539 20.516 1 91.06 121 CYS A C 1
ATOM 939 O O . CYS A 1 121 ? 11.047 13.281 20.922 1 91.06 121 CYS A O 1
ATOM 941 N N . LEU A 1 122 ? 12.922 12.641 19.891 1 93.62 122 LEU A N 1
ATOM 942 C CA . LEU A 1 122 ? 12.469 11.266 19.719 1 93.62 122 LEU A CA 1
ATOM 943 C C . LEU A 1 122 ? 13.469 10.281 20.328 1 93.62 122 LEU A C 1
ATOM 945 O O . LEU A 1 122 ? 13.469 9.102 19.984 1 93.62 122 LEU A O 1
ATOM 949 N N . THR A 1 123 ? 14.289 10.766 21.234 1 95 123 THR A N 1
ATOM 950 C CA . THR A 1 123 ? 15.328 9.953 21.844 1 95 123 THR A CA 1
ATOM 951 C C . THR A 1 123 ? 14.727 8.742 22.547 1 95 123 THR A C 1
ATOM 953 O O . THR A 1 123 ? 15.25 7.629 22.453 1 95 123 THR A O 1
ATOM 956 N N . GLU A 1 124 ? 13.641 8.883 23.188 1 90.81 124 GLU A N 1
ATOM 957 C CA . GLU A 1 124 ? 13.016 7.812 23.969 1 90.81 124 GLU A CA 1
ATOM 958 C C . GLU A 1 124 ? 12.359 6.785 23.047 1 90.81 124 GLU A C 1
ATOM 960 O O . GLU A 1 124 ? 12.031 5.676 23.484 1 90.81 124 GLU A O 1
ATOM 965 N N . LYS A 1 125 ? 12.172 7.125 21.812 1 92.25 125 LYS A N 1
ATOM 966 C CA . LYS A 1 125 ? 11.477 6.242 20.875 1 92.25 125 LYS A CA 1
ATOM 967 C C . LYS A 1 125 ? 12.445 5.609 19.891 1 92.25 125 LYS A C 1
ATOM 969 O O . LYS A 1 125 ? 12.023 5.062 18.859 1 92.25 125 LYS A O 1
ATOM 974 N N . LYS A 1 126 ? 13.703 5.617 20.188 1 95.38 126 LYS A N 1
ATOM 975 C CA . LYS A 1 126 ? 14.734 5.176 19.266 1 95.38 126 LYS A CA 1
ATOM 976 C C . LYS A 1 126 ? 14.562 3.699 18.906 1 95.38 126 LYS A C 1
ATOM 978 O O . LYS A 1 126 ? 14.898 3.275 17.797 1 95.38 126 LYS A O 1
ATOM 983 N N . ASP A 1 127 ? 14.008 2.904 19.828 1 93.06 127 ASP A N 1
ATOM 984 C CA . ASP A 1 127 ? 13.906 1.464 19.609 1 93.06 127 ASP A CA 1
ATOM 985 C C . ASP A 1 127 ? 12.484 1.058 19.234 1 93.06 127 ASP A C 1
ATOM 987 O O . ASP A 1 127 ? 12.188 -0.132 19.109 1 93.06 127 ASP A O 1
ATOM 991 N N . SER A 1 128 ? 11.664 2.066 19.078 1 90.5 128 SER A N 1
ATOM 992 C CA . SER A 1 128 ? 10.312 1.789 18.594 1 90.5 128 SER A CA 1
ATOM 993 C C . SER A 1 128 ? 10.281 1.65 17.078 1 90.5 128 SER A C 1
ATOM 995 O O . SER A 1 128 ? 11.141 2.191 16.391 1 90.5 128 SER A O 1
ATOM 997 N N . PHE A 1 129 ? 9.328 0.915 16.625 1 90.06 129 PHE A N 1
ATOM 998 C CA . PHE A 1 129 ? 9.141 0.831 15.18 1 90.06 129 PHE A CA 1
ATOM 999 C C . PHE A 1 129 ? 8.602 2.145 14.625 1 90.06 129 PHE A C 1
ATOM 1001 O O . PHE A 1 129 ? 7.738 2.775 15.242 1 90.06 129 PHE A O 1
ATOM 1008 N N . ALA A 1 130 ? 9.133 2.523 13.492 1 92.81 130 ALA A N 1
ATOM 1009 C CA . ALA A 1 130 ? 8.727 3.779 12.867 1 92.81 130 ALA A CA 1
ATOM 1010 C C . ALA A 1 130 ? 7.227 3.783 12.578 1 92.81 130 ALA A C 1
ATOM 1012 O O . ALA A 1 130 ? 6.566 4.816 12.711 1 92.81 130 ALA A O 1
ATOM 1013 N N . ALA A 1 131 ? 6.711 2.674 12.227 1 84.25 131 ALA A N 1
ATOM 1014 C CA . ALA A 1 131 ? 5.301 2.551 11.859 1 84.25 131 ALA A CA 1
ATOM 1015 C C . ALA A 1 131 ? 4.398 2.689 13.078 1 84.25 131 ALA A C 1
ATOM 1017 O O . ALA A 1 131 ? 3.215 3.02 12.945 1 84.25 131 ALA A O 1
ATOM 1018 N N . SER A 1 132 ? 4.855 2.449 14.273 1 84 132 SER A N 1
ATOM 1019 C CA . SER A 1 132 ? 4.062 2.455 15.492 1 84 132 SER A CA 1
ATOM 1020 C C . SER A 1 132 ? 3.982 3.854 16.094 1 84 132 SER A C 1
ATOM 1022 O O . SER A 1 132 ? 3.268 4.074 17.078 1 84 132 SER A O 1
ATOM 1024 N N . LEU A 1 133 ? 4.648 4.742 15.461 1 89 133 LEU A N 1
ATOM 1025 C CA . LEU A 1 133 ? 4.664 6.113 15.961 1 89 133 LEU A CA 1
ATOM 1026 C C . LEU A 1 133 ? 3.336 6.809 15.68 1 89 133 LEU A C 1
ATOM 1028 O O . LEU A 1 133 ? 2.627 6.445 14.742 1 89 133 LEU A O 1
ATOM 1032 N N . SER A 1 134 ? 3.045 7.762 16.562 1 85.5 134 SER A N 1
ATOM 1033 C CA . SER A 1 134 ? 1.882 8.602 16.297 1 85.5 134 SER A CA 1
ATOM 1034 C C . SER A 1 134 ? 2.111 9.5 15.086 1 85.5 134 SER A C 1
ATOM 1036 O O . SER A 1 134 ? 3.238 9.625 14.602 1 85.5 134 SER A O 1
ATOM 1038 N N . GLY A 1 135 ? 1.096 10.094 14.586 1 86 135 GLY A N 1
ATOM 1039 C CA . GLY A 1 135 ? 1.212 10.984 13.445 1 86 135 GLY A CA 1
ATOM 1040 C C . GLY A 1 135 ? 2.215 12.102 13.656 1 86 135 GLY A C 1
ATOM 1041 O O . GLY A 1 135 ? 3.037 12.375 12.781 1 86 135 GLY A O 1
ATOM 1042 N N . GLY A 1 136 ? 2.129 12.703 14.805 1 89.19 136 GLY A N 1
ATOM 1043 C CA . GLY A 1 136 ? 3.066 13.766 15.125 1 89.19 136 GLY A CA 1
ATOM 1044 C C . GLY A 1 136 ? 4.492 13.273 15.289 1 89.19 136 GLY A C 1
ATOM 1045 O O . GLY A 1 136 ? 5.438 13.953 14.875 1 89.19 136 GLY A O 1
ATOM 1046 N N . GLN A 1 137 ? 4.652 12.141 15.875 1 91.44 137 GLN A N 1
ATOM 1047 C CA . GLN A 1 137 ? 5.977 11.547 16.031 1 91.44 137 GLN A CA 1
ATOM 1048 C C . GLN A 1 137 ? 6.566 11.164 14.68 1 91.44 137 GLN A C 1
ATOM 1050 O O . GLN A 1 137 ? 7.77 11.336 14.453 1 91.44 137 GLN A O 1
ATOM 1055 N N . LYS A 1 138 ? 5.711 10.711 13.836 1 93.31 138 LYS A N 1
ATOM 1056 C CA . LYS A 1 138 ? 6.16 10.383 12.484 1 93.31 138 LYS A CA 1
ATOM 1057 C C . LYS A 1 138 ? 6.664 11.633 11.758 1 93.31 138 LYS A C 1
ATOM 1059 O O . LYS A 1 138 ? 7.695 11.586 11.086 1 93.31 138 LYS A O 1
ATOM 1064 N N . GLN A 1 139 ? 5.945 12.641 11.938 1 93 139 GLN A N 1
ATOM 1065 C CA . GLN A 1 139 ? 6.336 13.898 11.305 1 93 139 GLN A CA 1
ATOM 1066 C C . GLN A 1 139 ? 7.676 14.383 11.844 1 93 139 GLN A C 1
ATOM 1068 O O . GLN A 1 139 ? 8.516 14.875 11.078 1 93 139 GLN A O 1
ATOM 1073 N N . ARG A 1 140 ? 7.84 14.273 13.117 1 94.88 140 ARG A N 1
ATOM 1074 C CA . ARG A 1 140 ? 9.117 14.633 13.719 1 94.88 140 ARG A CA 1
ATOM 1075 C C . ARG A 1 140 ? 10.25 13.773 13.172 1 94.88 140 ARG A C 1
ATOM 1077 O O . ARG A 1 140 ? 11.344 14.266 12.914 1 94.88 140 ARG A O 1
ATOM 1084 N N . LEU A 1 141 ? 9.977 12.547 13.016 1 96.19 141 LEU A N 1
ATOM 1085 C CA . LEU A 1 141 ? 10.969 11.633 12.461 1 96.19 141 LEU A CA 1
ATOM 1086 C C . LEU A 1 141 ? 11.32 12.016 11.031 1 96.19 141 LEU A C 1
ATOM 1088 O O . LEU A 1 141 ? 12.492 12.016 10.656 1 96.19 141 LEU A O 1
ATOM 1092 N N . LEU A 1 142 ? 10.352 12.359 10.219 1 96.31 142 LEU A N 1
ATOM 1093 C CA . LEU A 1 142 ? 10.586 12.789 8.844 1 96.31 142 LEU A CA 1
ATOM 1094 C C . LEU A 1 142 ? 11.477 14.031 8.812 1 96.31 142 LEU A C 1
ATOM 1096 O O . LEU A 1 142 ? 12.336 14.156 7.941 1 96.31 142 LEU A O 1
ATOM 1100 N N . PHE A 1 143 ? 11.258 14.891 9.758 1 96.25 143 PHE A N 1
ATOM 1101 C CA . PHE A 1 143 ? 12.086 16.078 9.852 1 96.25 143 PHE A CA 1
ATOM 1102 C C . PHE A 1 143 ? 13.516 15.719 10.234 1 96.25 143 PHE A C 1
ATOM 1104 O O . PHE A 1 143 ? 14.477 16.297 9.703 1 96.25 143 PHE A O 1
ATOM 1111 N N . ALA A 1 144 ? 13.664 14.75 11.141 1 96.56 144 ALA A N 1
ATOM 1112 C CA . ALA A 1 144 ? 14.992 14.266 11.5 1 96.56 144 ALA A CA 1
ATOM 1113 C C . ALA A 1 144 ? 15.734 13.734 10.281 1 96.56 144 ALA A C 1
ATOM 1115 O O . ALA A 1 144 ? 16.922 14.016 10.086 1 96.56 144 ALA A O 1
ATOM 1116 N N . LEU A 1 145 ? 15.047 13.008 9.484 1 96.94 145 LEU A N 1
ATOM 1117 C CA . LEU A 1 145 ? 15.648 12.43 8.281 1 96.94 145 LEU A CA 1
ATOM 1118 C C . LEU A 1 145 ? 16.109 13.531 7.324 1 96.94 145 LEU A C 1
ATOM 1120 O O . LEU A 1 145 ? 17.109 13.359 6.617 1 96.94 145 LEU A O 1
ATOM 1124 N N . ALA A 1 146 ? 15.383 14.602 7.285 1 96.94 146 ALA A N 1
ATOM 1125 C CA . ALA A 1 146 ? 15.734 15.719 6.418 1 96.94 146 ALA A CA 1
ATOM 1126 C C . ALA A 1 146 ? 17 16.406 6.902 1 96.94 146 ALA A C 1
ATOM 1128 O O . ALA A 1 146 ? 17.734 17.016 6.109 1 96.94 146 ALA A O 1
ATOM 1129 N N . LEU A 1 147 ? 17.328 16.297 8.18 1 96.38 147 LEU A N 1
ATOM 1130 C CA . LEU A 1 147 ? 18.438 17.031 8.773 1 96.38 147 LEU A CA 1
ATOM 1131 C C . LEU A 1 147 ? 19.703 16.172 8.797 1 96.38 147 LEU A C 1
ATOM 1133 O O . LEU A 1 147 ? 20.797 16.688 9 1 96.38 147 LEU A O 1
ATOM 1137 N N . ILE A 1 148 ? 19.578 14.945 8.555 1 95.5 148 ILE A N 1
ATOM 1138 C CA . ILE A 1 148 ? 20.641 13.977 8.781 1 95.5 148 ILE A CA 1
ATOM 1139 C C . ILE A 1 148 ? 21.859 14.344 7.938 1 95.5 148 ILE A C 1
ATOM 1141 O O . ILE A 1 148 ? 23 14.234 8.398 1 95.5 148 ILE A O 1
ATOM 1145 N N . GLY A 1 149 ? 21.672 14.781 6.738 1 92.88 149 GLY A N 1
ATOM 1146 C CA . GLY A 1 149 ? 22.766 15.047 5.812 1 92.88 149 GLY A CA 1
ATOM 1147 C C . GLY A 1 149 ? 23.391 16.422 6 1 92.88 149 GLY A C 1
ATOM 1148 O O . GLY A 1 149 ? 24.156 16.875 5.152 1 92.88 149 GLY A O 1
ATOM 1149 N N . ASN A 1 150 ? 23.062 17.062 7.117 1 91.88 150 ASN A N 1
ATOM 1150 C CA . ASN A 1 150 ? 23.547 18.438 7.305 1 91.88 150 ASN A CA 1
ATOM 1151 C C . ASN A 1 150 ? 23.312 19.281 6.062 1 91.88 150 ASN A C 1
ATOM 1153 O O . ASN A 1 150 ? 24.266 19.797 5.469 1 91.88 150 ASN A O 1
ATOM 1157 N N . PRO A 1 151 ? 22.094 19.547 5.727 1 95.12 151 PRO A N 1
ATOM 1158 C CA . PRO A 1 151 ? 21.734 20.141 4.438 1 95.12 151 PRO A CA 1
ATOM 1159 C C . PRO A 1 151 ? 22.062 21.625 4.359 1 95.12 151 PRO A C 1
ATOM 1161 O O . PRO A 1 151 ? 22.109 22.312 5.387 1 95.12 151 PRO A O 1
ATOM 1164 N N . GLN A 1 152 ? 22.312 22.094 3.143 1 94.56 152 GLN A N 1
ATOM 1165 C CA . GLN A 1 152 ? 22.438 23.516 2.84 1 94.56 152 GLN A CA 1
ATOM 1166 C C . GLN A 1 152 ? 21.125 24.094 2.32 1 94.56 152 GLN A C 1
ATOM 1168 O O . GLN A 1 152 ? 20.922 25.312 2.316 1 94.56 152 GLN A O 1
ATOM 1173 N N . LEU A 1 153 ? 20.328 23.188 1.905 1 96.75 153 LEU A N 1
ATOM 1174 C CA . LEU A 1 153 ? 19 23.516 1.431 1 96.75 153 LEU A CA 1
ATOM 1175 C C . LEU A 1 153 ? 17.953 22.578 2.029 1 96.75 153 LEU A C 1
ATOM 1177 O O . LEU A 1 153 ? 18.109 21.359 1.975 1 96.75 153 LEU A O 1
ATOM 1181 N N . LEU A 1 154 ? 17 23.156 2.648 1 97.75 154 LEU A N 1
ATOM 1182 C CA . LEU A 1 154 ? 15.859 22.406 3.178 1 97.75 154 LEU A CA 1
ATOM 1183 C C . LEU A 1 154 ? 14.602 22.688 2.371 1 97.75 154 LEU A C 1
ATOM 1185 O O . LEU A 1 154 ? 14.234 23.844 2.162 1 97.75 154 LEU A O 1
ATOM 1189 N N . ILE A 1 155 ? 13.992 21.703 1.836 1 97.94 155 ILE A N 1
ATOM 1190 C CA . ILE A 1 155 ? 12.711 21.797 1.141 1 97.94 155 ILE A CA 1
ATOM 1191 C C . ILE A 1 155 ? 11.625 21.125 1.97 1 97.94 155 ILE A C 1
ATOM 1193 O O . ILE A 1 155 ? 11.648 19.906 2.17 1 97.94 155 ILE A O 1
ATOM 1197 N N . LEU A 1 156 ? 10.672 21.859 2.418 1 97.31 156 LEU A N 1
ATOM 1198 C CA . LEU A 1 156 ? 9.68 21.375 3.371 1 97.31 156 LEU A CA 1
ATOM 1199 C C . LEU A 1 156 ? 8.266 21.562 2.818 1 97.31 156 LEU A C 1
ATOM 1201 O O . LEU A 1 156 ? 7.836 22.688 2.559 1 97.31 156 LEU A O 1
ATOM 1205 N N . ASP A 1 157 ? 7.617 20.469 2.629 1 94.94 157 ASP A N 1
ATOM 1206 C CA . ASP A 1 157 ? 6.23 20.469 2.166 1 94.94 157 ASP A CA 1
ATOM 1207 C C . ASP A 1 157 ? 5.27 20.156 3.307 1 94.94 157 ASP A C 1
ATOM 1209 O O . ASP A 1 157 ? 5.051 18.984 3.629 1 94.94 157 ASP A O 1
ATOM 1213 N N . GLU A 1 158 ? 4.637 21.109 3.881 1 92.25 158 GLU A N 1
ATOM 1214 C CA . GLU A 1 158 ? 3.703 21.016 5 1 92.25 158 GLU A CA 1
ATOM 1215 C C . GLU A 1 158 ? 4.328 20.281 6.184 1 92.25 158 GLU A C 1
ATOM 1217 O O . GLU A 1 158 ? 3.758 19.328 6.699 1 92.25 158 GLU A O 1
ATOM 1222 N N . PRO A 1 159 ? 5.367 20.812 6.691 1 94.25 159 PRO A N 1
ATOM 1223 C CA . PRO A 1 159 ? 6.148 20.094 7.703 1 94.25 159 PRO A CA 1
ATOM 1224 C C . PRO A 1 159 ? 5.496 20.125 9.078 1 94.25 159 PRO A C 1
ATOM 1226 O O . PRO A 1 159 ? 5.867 19.344 9.961 1 94.25 159 PRO A O 1
ATOM 1229 N N . THR A 1 160 ? 4.586 21.016 9.336 1 92.38 160 THR A N 1
ATOM 1230 C CA . THR A 1 160 ? 4.055 21.172 10.688 1 92.38 160 THR A CA 1
ATOM 1231 C C . THR A 1 160 ? 2.75 20.406 10.852 1 92.38 160 THR A C 1
ATOM 1233 O O . THR A 1 160 ? 2.084 20.516 11.883 1 92.38 160 THR A O 1
ATOM 1236 N N . ARG A 1 161 ? 2.408 19.688 9.836 1 86.75 161 ARG A N 1
ATOM 1237 C CA . ARG A 1 161 ? 1.173 18.906 9.898 1 86.75 161 ARG A CA 1
ATOM 1238 C C . ARG A 1 161 ? 1.213 17.906 11.047 1 86.75 161 ARG A C 1
ATOM 1240 O O . ARG A 1 161 ? 2.246 17.281 11.297 1 86.75 161 ARG A O 1
ATOM 1247 N N . ASN A 1 162 ? 0.152 17.781 11.844 1 84.81 162 ASN A N 1
ATOM 1248 C CA . ASN A 1 162 ? -0.085 16.766 12.859 1 84.81 162 ASN A CA 1
ATOM 1249 C C . ASN A 1 162 ? 0.775 17 14.102 1 84.81 162 ASN A C 1
ATOM 1251 O O . ASN A 1 162 ? 0.761 16.203 15.039 1 84.81 162 ASN A O 1
ATOM 1255 N N . LEU A 1 163 ? 1.553 18.094 14.109 1 89.25 163 LEU A N 1
ATOM 1256 C CA . LEU A 1 163 ? 2.408 18.328 15.266 1 89.25 163 LEU A CA 1
ATOM 1257 C C . LEU A 1 163 ? 1.603 18.891 16.438 1 89.25 163 LEU A C 1
ATOM 1259 O O . LEU A 1 163 ? 0.721 19.734 16.234 1 89.25 163 LEU A O 1
ATOM 1263 N N . ASP A 1 164 ? 1.964 18.422 17.625 1 87.56 164 ASP A N 1
ATOM 1264 C CA . ASP A 1 164 ? 1.399 19.016 18.828 1 87.56 164 ASP A CA 1
ATOM 1265 C C . ASP A 1 164 ? 2.174 20.266 19.219 1 87.56 164 ASP A C 1
ATOM 1267 O O . ASP A 1 164 ? 3.035 20.734 18.484 1 87.56 164 ASP A O 1
ATOM 1271 N N . LYS A 1 165 ? 1.762 20.797 20.328 1 87.62 165 LYS A N 1
ATOM 1272 C CA . LYS A 1 165 ? 2.371 22.047 20.766 1 87.62 165 LYS A CA 1
ATOM 1273 C C . LYS A 1 165 ? 3.881 21.906 20.922 1 87.62 165 LYS A C 1
ATOM 1275 O O . LYS A 1 165 ? 4.652 22.719 20.438 1 87.62 165 LYS A O 1
ATOM 1280 N N . GLU A 1 166 ? 4.27 20.812 21.562 1 87.06 166 GLU A N 1
ATOM 1281 C CA . GLU A 1 166 ? 5.691 20.578 21.797 1 87.06 166 GLU A CA 1
ATOM 1282 C C . GLU A 1 166 ? 6.441 20.375 20.469 1 87.06 166 GLU A C 1
ATOM 1284 O O . GLU A 1 166 ? 7.484 21 20.25 1 87.06 166 GLU A O 1
ATOM 1289 N N . GLY A 1 167 ? 5.93 19.562 19.641 1 89.94 167 GLY A N 1
ATOM 1290 C CA . GLY A 1 167 ? 6.547 19.312 18.344 1 89.94 167 GLY A CA 1
ATOM 1291 C C . GLY A 1 167 ? 6.621 20.562 17.484 1 89.94 167 GLY A C 1
ATOM 1292 O O . GLY A 1 167 ? 7.602 20.766 16.766 1 89.94 167 GLY A O 1
ATOM 1293 N N . TYR A 1 168 ? 5.625 21.359 17.594 1 92.5 168 TYR A N 1
ATOM 1294 C CA . TYR A 1 168 ? 5.551 22.609 16.844 1 92.5 168 TYR A CA 1
ATOM 1295 C C . TYR A 1 168 ? 6.637 23.578 17.281 1 92.5 168 TYR A C 1
ATOM 1297 O O . TYR A 1 168 ? 7.359 24.125 16.453 1 92.5 168 TYR A O 1
ATOM 1305 N N . GLU A 1 169 ? 6.766 23.734 18.562 1 92.56 169 GLU A N 1
ATOM 1306 C CA . GLU A 1 169 ? 7.773 24.625 19.109 1 92.56 169 GLU A CA 1
ATOM 1307 C C . GLU A 1 169 ? 9.18 24.156 18.781 1 92.56 169 GLU A C 1
ATOM 1309 O O . GLU A 1 169 ? 10.039 24.953 18.391 1 92.56 169 GLU A O 1
ATOM 1314 N N . GLU A 1 170 ? 9.391 22.922 18.906 1 91.94 170 GLU A N 1
ATOM 1315 C CA . GLU A 1 170 ? 10.703 22.359 18.609 1 91.94 170 GLU A CA 1
ATOM 1316 C C . GLU A 1 170 ? 11.039 22.5 17.125 1 91.94 170 GLU A C 1
ATOM 1318 O O . GLU A 1 170 ? 12.188 22.766 16.766 1 91.94 170 GLU A O 1
ATOM 1323 N N . PHE A 1 171 ? 10.133 22.297 16.328 1 94.12 171 PHE A N 1
ATOM 1324 C CA . PHE A 1 171 ? 10.312 22.453 14.891 1 94.12 171 PHE A CA 1
ATOM 1325 C C . PHE A 1 171 ? 10.797 23.844 14.539 1 94.12 171 PHE A C 1
ATOM 1327 O O . PHE A 1 171 ? 11.797 24.016 13.844 1 94.12 171 PHE A O 1
ATOM 1334 N N . TRP A 1 172 ? 10.094 24.812 15.031 1 95.5 172 TRP A N 1
ATOM 1335 C CA . TRP A 1 172 ? 10.43 26.203 14.695 1 95.5 172 TRP A CA 1
ATOM 1336 C C . TRP A 1 172 ? 11.75 26.609 15.344 1 95.5 172 TRP A C 1
ATOM 1338 O O . TRP A 1 172 ? 12.5 27.406 14.789 1 95.5 172 TRP A O 1
ATOM 1348 N N . HIS A 1 173 ? 12.016 26 16.484 1 95.19 173 HIS A N 1
ATOM 1349 C CA . HIS A 1 173 ? 13.328 26.203 17.094 1 95.19 173 HIS A CA 1
ATOM 1350 C C . HIS A 1 173 ? 14.438 25.719 16.156 1 95.19 173 HIS A C 1
ATOM 1352 O O . HIS A 1 173 ? 15.422 26.422 15.938 1 95.19 173 HIS A O 1
ATOM 1358 N N . GLN A 1 174 ? 14.234 24.562 15.664 1 94.44 174 GLN A N 1
ATOM 1359 C CA . GLN A 1 174 ? 15.234 23.984 14.766 1 94.44 174 GLN A CA 1
ATOM 1360 C C . GLN A 1 174 ? 15.336 24.781 13.477 1 94.44 174 GLN A C 1
ATOM 1362 O O . GLN A 1 174 ? 16.438 24.969 12.938 1 94.44 174 GLN A O 1
ATOM 1367 N N . ILE A 1 175 ? 14.266 25.219 12.961 1 96.31 175 ILE A N 1
ATOM 1368 C CA . ILE A 1 175 ? 14.242 26 11.734 1 96.31 175 ILE A CA 1
ATOM 1369 C C . ILE A 1 175 ? 15.016 27.312 11.945 1 96.31 175 ILE A C 1
ATOM 1371 O O . ILE A 1 175 ? 15.797 27.719 11.078 1 96.31 175 ILE A O 1
ATOM 1375 N N . THR A 1 176 ? 14.82 27.922 13.078 1 95.38 176 THR A N 1
ATOM 1376 C CA . THR A 1 176 ? 15.531 29.156 13.406 1 95.38 176 THR A CA 1
ATOM 1377 C C . THR A 1 176 ? 17.031 28.906 13.484 1 95.38 176 THR A C 1
ATOM 1379 O O . THR A 1 176 ? 17.828 29.703 12.984 1 95.38 176 THR A O 1
ATOM 1382 N N . GLU A 1 177 ? 17.359 27.781 14.078 1 93.81 177 GLU A N 1
ATOM 1383 C CA . GLU A 1 177 ? 18.766 27.422 14.164 1 93.81 177 GLU A CA 1
ATOM 1384 C C . GLU A 1 177 ? 19.359 27.188 12.781 1 93.81 177 GLU A C 1
ATOM 1386 O O . GLU A 1 177 ? 20.5 27.578 12.508 1 93.81 177 GLU A O 1
ATOM 1391 N N . CYS A 1 178 ? 18.672 26.547 11.953 1 93.94 178 CYS A N 1
ATOM 1392 C CA . CYS A 1 178 ? 19.125 26.312 10.586 1 93.94 178 CYS A CA 1
ATOM 1393 C C . CYS A 1 178 ? 19.344 27.625 9.852 1 93.94 178 CYS A C 1
ATOM 1395 O O . CYS A 1 178 ? 20.359 27.797 9.164 1 93.94 178 CYS A O 1
ATOM 1397 N N . LYS A 1 179 ? 18.422 28.469 10.031 1 93.56 179 LYS A N 1
ATOM 1398 C CA . LYS A 1 179 ? 18.547 29.781 9.391 1 93.56 179 LYS A CA 1
ATOM 1399 C C . LYS A 1 179 ? 19.781 30.516 9.883 1 93.56 179 LYS A C 1
ATOM 1401 O O . LYS A 1 179 ? 20.516 31.094 9.086 1 93.56 179 LYS A O 1
ATOM 1406 N N . LYS A 1 180 ? 20.016 30.484 11.156 1 92.25 180 LYS A N 1
ATOM 1407 C CA . LYS A 1 180 ? 21.188 31.125 11.75 1 92.25 180 LYS A CA 1
ATOM 1408 C C . LYS A 1 180 ? 22.484 30.547 11.188 1 92.25 180 LYS A C 1
ATOM 1410 O O . LYS A 1 180 ? 23.469 31.281 11.031 1 92.25 180 LYS A O 1
ATOM 1415 N N . ARG A 1 181 ? 22.375 29.328 10.891 1 92.31 181 ARG A N 1
ATOM 1416 C CA . ARG A 1 181 ? 23.547 28.656 10.344 1 92.31 181 ARG A CA 1
ATOM 1417 C C . ARG A 1 181 ? 23.703 28.922 8.852 1 92.31 181 ARG A C 1
ATOM 1419 O O . ARG A 1 181 ? 24.672 28.484 8.227 1 92.31 181 ARG A O 1
ATOM 1426 N N . GLY A 1 182 ? 22.766 29.562 8.281 1 91.56 182 GLY A N 1
ATOM 1427 C CA . GLY A 1 182 ? 22.859 29.953 6.883 1 91.56 182 GLY A CA 1
ATOM 1428 C C . GLY A 1 182 ? 22.203 28.953 5.941 1 91.56 182 GLY A C 1
ATOM 1429 O O . GLY A 1 182 ? 22.406 29.016 4.727 1 91.56 182 GLY A O 1
ATOM 1430 N N . VAL A 1 183 ? 21.484 28.078 6.438 1 94.94 183 VAL A N 1
ATOM 1431 C CA . VAL A 1 183 ? 20.797 27.078 5.613 1 94.94 183 VAL A CA 1
ATOM 1432 C C . VAL A 1 183 ? 19.688 27.734 4.816 1 94.94 183 VAL A C 1
ATOM 1434 O O . VAL A 1 183 ? 18.953 28.578 5.344 1 94.94 183 VAL A O 1
ATOM 1437 N N . THR A 1 184 ? 19.641 27.469 3.523 1 96.19 184 THR A N 1
ATOM 1438 C CA . THR A 1 184 ? 18.547 27.938 2.68 1 96.19 184 THR A CA 1
ATOM 1439 C C . THR A 1 184 ? 17.297 27.078 2.887 1 96.19 184 THR A C 1
ATOM 1441 O O . THR A 1 184 ? 17.391 25.859 3.004 1 96.19 184 THR A O 1
ATOM 1444 N N . ILE A 1 185 ? 16.156 27.75 2.975 1 97.44 185 ILE A N 1
ATOM 1445 C CA . ILE A 1 185 ? 14.938 27.016 3.27 1 97.44 185 ILE A CA 1
ATOM 1446 C C . ILE A 1 185 ? 13.859 27.359 2.252 1 97.44 185 ILE A C 1
ATOM 1448 O O . ILE A 1 185 ? 13.648 28.531 1.945 1 97.44 185 ILE A O 1
ATOM 1452 N N . LEU A 1 186 ? 13.273 26.422 1.614 1 97.56 186 LEU A N 1
ATOM 1453 C CA . LEU A 1 186 ? 12.07 26.516 0.797 1 97.56 186 LEU A CA 1
ATOM 1454 C C . LEU A 1 186 ? 10.914 25.766 1.452 1 97.56 186 LEU A C 1
ATOM 1456 O O . LEU A 1 186 ? 10.945 24.547 1.584 1 97.56 186 LEU A O 1
ATOM 1460 N N . MET A 1 187 ? 9.891 26.469 1.842 1 96.94 187 MET A N 1
ATOM 1461 C CA . MET A 1 187 ? 8.828 25.859 2.623 1 96.94 187 MET A CA 1
ATOM 1462 C C . MET A 1 187 ? 7.465 26.125 1.991 1 96.94 187 MET A C 1
ATOM 1464 O O . MET A 1 187 ? 7.219 27.219 1.471 1 96.94 187 MET A O 1
ATOM 1468 N N . VAL A 1 188 ? 6.676 25.094 1.895 1 94.75 188 VAL A N 1
ATOM 1469 C CA . VAL A 1 188 ? 5.262 25.203 1.544 1 94.75 188 VAL A CA 1
ATOM 1470 C C . VAL A 1 188 ? 4.402 24.938 2.779 1 94.75 188 VAL A C 1
ATOM 1472 O O . VAL A 1 188 ? 4.602 23.938 3.479 1 94.75 188 VAL A O 1
ATOM 1475 N N . THR A 1 189 ? 3.494 25.812 3.125 1 91.31 189 THR A N 1
ATOM 1476 C CA . THR A 1 189 ? 2.596 25.594 4.254 1 91.31 189 THR A CA 1
ATOM 1477 C C . THR A 1 189 ? 1.25 26.281 4.012 1 91.31 189 THR A C 1
ATOM 1479 O O . THR A 1 189 ? 1.188 27.344 3.412 1 91.31 189 THR A O 1
ATOM 1482 N N . ASN A 1 190 ? 0.246 25.672 4.355 1 85.81 190 ASN A N 1
ATOM 1483 C CA . ASN A 1 190 ? -1.095 26.25 4.352 1 85.81 190 ASN A CA 1
ATOM 1484 C C . ASN A 1 190 ? -1.609 26.484 5.77 1 85.81 190 ASN A C 1
ATOM 1486 O O . ASN A 1 190 ? -2.725 26.969 5.961 1 85.81 190 ASN A O 1
ATOM 1490 N N . ASN A 1 191 ? -0.794 26.172 6.711 1 85.62 191 ASN A N 1
ATOM 1491 C CA . ASN A 1 191 ? -1.186 26.328 8.109 1 85.62 191 ASN A CA 1
ATOM 1492 C C . ASN A 1 191 ? -1.148 27.797 8.539 1 85.62 191 ASN A C 1
ATOM 1494 O O . ASN A 1 191 ? -0.094 28.422 8.508 1 85.62 191 ASN A O 1
ATOM 1498 N N . LYS A 1 192 ? -2.211 28.266 9.031 1 84.88 192 LYS A N 1
ATOM 1499 C CA . LYS A 1 192 ? -2.346 29.672 9.422 1 84.88 192 LYS A CA 1
ATOM 1500 C C . LYS A 1 192 ? -1.385 30.016 10.555 1 84.88 192 LYS A C 1
ATOM 1502 O O . LYS A 1 192 ? -0.847 31.125 10.602 1 84.88 192 LYS A O 1
ATOM 1507 N N . ALA A 1 193 ? -1.166 29.109 11.438 1 86.12 193 ALA A N 1
ATOM 1508 C CA . ALA A 1 193 ? -0.299 29.359 12.586 1 86.12 193 ALA A CA 1
ATOM 1509 C C . ALA A 1 193 ? 1.146 29.578 12.148 1 86.12 193 ALA A C 1
ATOM 1511 O O . ALA A 1 193 ? 1.911 30.266 12.82 1 86.12 193 ALA A O 1
ATOM 1512 N N . ASP A 1 194 ? 1.51 28.984 11.07 1 92 194 ASP A N 1
ATOM 1513 C CA . ASP A 1 194 ? 2.877 29.094 10.57 1 92 194 ASP A CA 1
ATOM 1514 C C . ASP A 1 194 ? 3.191 30.5 10.102 1 92 194 ASP A C 1
ATOM 1516 O O . ASP A 1 194 ? 4.348 30.938 10.125 1 92 194 ASP A O 1
ATOM 1520 N N . TRP A 1 195 ? 2.186 31.234 9.727 1 88.44 195 TRP A N 1
ATOM 1521 C CA . TRP A 1 195 ? 2.387 32.562 9.172 1 88.44 195 TRP A CA 1
ATOM 1522 C C . TRP A 1 195 ? 2.955 33.5 10.219 1 88.44 195 TRP A C 1
ATOM 1524 O O . TRP A 1 195 ? 3.746 34.406 9.898 1 88.44 195 TRP A O 1
ATOM 1534 N N . GLN A 1 196 ? 2.586 33.281 11.414 1 87.19 196 GLN A N 1
ATOM 1535 C CA . GLN A 1 196 ? 3.123 34.125 12.492 1 87.19 196 GLN A CA 1
ATOM 1536 C C . GLN A 1 196 ? 4.617 33.875 12.68 1 87.19 196 GLN A C 1
ATOM 1538 O O . GLN A 1 196 ? 5.387 34.812 12.859 1 87.19 196 GLN A O 1
ATOM 1543 N N . GLU A 1 197 ? 4.973 32.625 12.648 1 90.88 197 GLU A N 1
ATOM 1544 C CA . GLU A 1 197 ? 6.383 32.281 12.789 1 90.88 197 GLU A CA 1
ATOM 1545 C C . GLU A 1 197 ? 7.195 32.75 11.586 1 90.88 197 GLU A C 1
ATOM 1547 O O . GLU A 1 197 ? 8.344 33.188 11.734 1 90.88 197 GLU A O 1
ATOM 1552 N N . LEU A 1 198 ? 6.582 32.781 10.422 1 92.69 198 LEU A N 1
ATOM 1553 C CA . LEU A 1 198 ? 7.258 33.094 9.164 1 92.69 198 LEU A CA 1
ATOM 1554 C C . LEU A 1 198 ? 7.512 34.594 9.031 1 92.69 198 LEU A C 1
ATOM 1556 O O . LEU A 1 198 ? 8.414 35.031 8.305 1 92.69 198 LEU A O 1
ATOM 1560 N N . GLU A 1 199 ? 6.746 35.469 9.641 1 88.19 199 GLU A N 1
ATOM 1561 C CA . GLU A 1 199 ? 6.895 36.938 9.555 1 88.19 199 GLU A CA 1
ATOM 1562 C C . GLU A 1 199 ? 8.297 37.375 9.969 1 88.19 199 GLU A C 1
ATOM 1564 O O . GLU A 1 199 ? 8.859 38.281 9.375 1 88.19 199 GLU A O 1
ATOM 1569 N N . GLY A 1 200 ? 8.945 36.625 10.891 1 84.5 200 GLY A N 1
ATOM 1570 C CA . GLY A 1 200 ? 10.281 37 11.336 1 84.5 200 GLY A CA 1
ATOM 1571 C C . GLY A 1 200 ? 11.375 36.188 10.656 1 84.5 200 GLY A C 1
ATOM 1572 O O . GLY A 1 200 ? 12.555 36.5 10.805 1 84.5 200 GLY A O 1
ATOM 1573 N N . LEU A 1 201 ? 11.008 35.312 9.797 1 91.5 201 LEU A N 1
ATOM 1574 C CA . LEU A 1 201 ? 12.008 34.375 9.297 1 91.5 201 LEU A CA 1
ATOM 1575 C C . LEU A 1 201 ? 12.062 34.406 7.77 1 91.5 201 LEU A C 1
ATOM 1577 O O . LEU A 1 201 ? 13.148 34.344 7.18 1 91.5 201 LEU A O 1
ATOM 1581 N N . ALA A 1 202 ? 10.961 34.625 7.098 1 93.69 202 ALA A N 1
ATOM 1582 C CA . ALA A 1 202 ? 10.883 34.531 5.641 1 93.69 202 ALA A CA 1
ATOM 1583 C C . ALA A 1 202 ? 11.57 35.75 4.996 1 93.69 202 ALA A C 1
ATOM 1585 O O . ALA A 1 202 ? 11.445 36.875 5.484 1 93.69 202 ALA A O 1
ATOM 1586 N N . THR A 1 203 ? 12.32 35.531 3.924 1 91.5 203 THR A N 1
ATOM 1587 C CA . THR A 1 203 ? 13 36.594 3.199 1 91.5 203 THR A CA 1
ATOM 1588 C C . THR A 1 203 ? 12.242 36.938 1.919 1 91.5 203 THR A C 1
ATOM 1590 O O . THR A 1 203 ? 12.391 38.031 1.388 1 91.5 203 THR A O 1
ATOM 1593 N N . ARG A 1 204 ? 11.555 35.906 1.459 1 91.62 204 ARG A N 1
ATOM 1594 C CA . ARG A 1 204 ? 10.867 36.062 0.179 1 91.62 204 ARG A CA 1
ATOM 1595 C C . ARG A 1 204 ? 9.641 35.188 0.104 1 91.62 204 ARG A C 1
ATOM 1597 O O . ARG A 1 204 ? 9.648 34.062 0.623 1 91.62 204 ARG A O 1
ATOM 1604 N N . TYR A 1 205 ? 8.547 35.719 -0.53 1 92 205 TYR A N 1
ATOM 1605 C CA . TYR A 1 205 ? 7.348 34.938 -0.789 1 92 205 TYR A CA 1
ATOM 1606 C C . TYR A 1 205 ? 7.145 34.719 -2.285 1 92 205 TYR A C 1
ATOM 1608 O O . TYR A 1 205 ? 7.309 35.656 -3.074 1 92 205 TYR A O 1
ATOM 1616 N N . LEU A 1 206 ? 6.938 33.5 -2.658 1 92.38 206 LEU A N 1
ATOM 1617 C CA . LEU A 1 206 ? 6.547 33.125 -4.02 1 92.38 206 LEU A CA 1
ATOM 1618 C C . LEU A 1 206 ? 5.082 32.719 -4.07 1 92.38 206 LEU A C 1
ATOM 1620 O O . LEU A 1 206 ? 4.664 31.828 -3.33 1 92.38 206 LEU A O 1
ATOM 1624 N N . ASN A 1 207 ? 4.305 33.375 -4.879 1 91.31 207 ASN A N 1
ATOM 1625 C CA . ASN A 1 207 ? 2.883 33.062 -4.996 1 91.31 207 ASN A CA 1
ATOM 1626 C C . ASN A 1 207 ? 2.576 32.312 -6.297 1 91.31 207 ASN A C 1
ATOM 1628 O O . ASN A 1 207 ? 2.771 32.875 -7.387 1 91.31 207 ASN A O 1
ATOM 1632 N N . LEU A 1 208 ? 2.168 31.141 -6.121 1 90.81 208 LEU A N 1
ATOM 1633 C CA . LEU A 1 208 ? 1.721 30.344 -7.262 1 90.81 208 LEU A CA 1
ATOM 1634 C C . LEU A 1 208 ? 0.208 30.438 -7.426 1 90.81 208 LEU A C 1
ATOM 1636 O O . LEU A 1 208 ? -0.546 29.984 -6.566 1 90.81 208 LEU A O 1
ATOM 1640 N N . GLN A 1 209 ? -0.232 31 -8.469 1 86.81 209 GLN A N 1
ATOM 1641 C CA . GLN A 1 209 ? -1.655 31.234 -8.68 1 86.81 209 GLN A CA 1
ATOM 1642 C C . GLN A 1 209 ? -2.117 30.641 -10.008 1 86.81 209 GLN A C 1
ATOM 1644 O O . GLN A 1 209 ? -1.398 30.688 -11.008 1 86.81 209 GLN A O 1
ATOM 1649 N N . LYS A 1 210 ? -3.285 30.047 -9.891 1 82.44 210 LYS A N 1
ATOM 1650 C CA . LYS A 1 210 ? -3.896 29.516 -11.109 1 82.44 210 LYS A CA 1
ATOM 1651 C C . LYS A 1 210 ? -4.324 30.641 -12.047 1 82.44 210 LYS A C 1
ATOM 1653 O O . LYS A 1 210 ? -4.676 31.719 -11.594 1 82.44 210 LYS A O 1
ATOM 1658 N N . PHE A 1 211 ? -4.07 30.25 -13.336 1 71.31 211 PHE A N 1
ATOM 1659 C CA . PHE A 1 211 ? -4.609 31.203 -14.305 1 71.31 211 PHE A CA 1
ATOM 1660 C C . PHE A 1 211 ? -6.121 31.328 -14.148 1 71.31 211 PHE A C 1
ATOM 1662 O O . PHE A 1 211 ? -6.742 30.562 -13.422 1 71.31 211 PHE A O 1
ATOM 1669 N N . SER A 1 212 ? -6.703 32.25 -14.734 1 58.94 212 SER A N 1
ATOM 1670 C CA . SER A 1 212 ? -8.156 32.375 -14.758 1 58.94 212 SER A CA 1
ATOM 1671 C C . SER A 1 212 ? -8.828 31.078 -15.18 1 58.94 212 SER A C 1
ATOM 1673 O O . SER A 1 212 ? -8.203 30.219 -15.797 1 58.94 212 SER A O 1
ATOM 1675 N N . PRO A 1 213 ? -10.078 30.703 -14.539 1 55 213 PRO A N 1
ATOM 1676 C CA . PRO A 1 213 ? -10.836 29.469 -14.75 1 55 213 PRO A CA 1
ATOM 1677 C C . PRO A 1 213 ? -10.75 28.969 -16.188 1 55 213 PRO A C 1
ATOM 1679 O O . PRO A 1 213 ? -10.852 27.766 -16.438 1 55 213 PRO A O 1
ATOM 1682 N N . ASN A 1 214 ? -10.469 29.906 -17.156 1 51.38 214 ASN A N 1
ATOM 1683 C CA . ASN A 1 214 ? -10.523 29.516 -18.562 1 51.38 214 ASN A CA 1
ATOM 1684 C C . ASN A 1 214 ? -9.148 29.109 -19.094 1 51.38 214 ASN A C 1
ATOM 1686 O O . ASN A 1 214 ? -9.031 28.625 -20.219 1 51.38 214 ASN A O 1
ATOM 1690 N N . LEU A 1 215 ? -8.203 29.391 -18.312 1 55.69 215 LEU A N 1
ATOM 1691 C CA . LEU A 1 215 ? -6.859 29.062 -18.766 1 55.69 215 LEU A CA 1
ATOM 1692 C C . LEU A 1 215 ? -6.203 28.047 -17.828 1 55.69 215 LEU A C 1
ATOM 1694 O O . LEU A 1 215 ? -6.332 28.156 -16.609 1 55.69 215 LEU A O 1
ATOM 1698 N N . GLU A 1 216 ? -5.703 26.984 -18.391 1 68.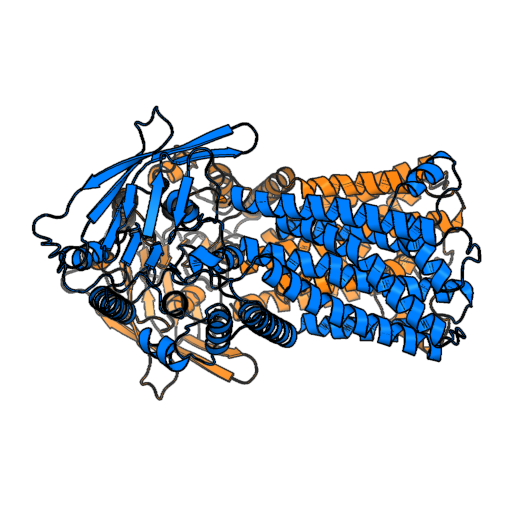25 216 GLU A N 1
ATOM 1699 C CA . GLU A 1 216 ? -5.066 25.938 -17.609 1 68.25 216 GLU A CA 1
ATOM 1700 C C . GLU A 1 216 ? -3.637 26.312 -17.234 1 68.25 216 GLU A C 1
ATOM 1702 O O . GLU A 1 216 ? -2.936 26.969 -18.016 1 68.25 216 GLU A O 1
ATOM 1707 N N . GLY A 1 217 ? -3.332 26.188 -16.016 1 74.06 217 GLY A N 1
ATOM 1708 C CA . GLY A 1 217 ? -1.967 26.375 -15.555 1 74.06 217 GLY A CA 1
ATOM 1709 C C . GLY A 1 217 ? -1.839 27.422 -14.461 1 74.06 217 GLY A C 1
ATOM 1710 O O . GLY A 1 217 ? -2.795 28.141 -14.172 1 74.06 217 GLY A O 1
ATOM 1711 N N . SER A 1 218 ? -0.719 27.438 -13.773 1 80.38 218 SER A N 1
ATOM 1712 C CA . SER A 1 218 ? -0.435 28.438 -12.734 1 80.38 218 SER A CA 1
ATOM 1713 C C . SER A 1 218 ? 0.803 29.25 -13.078 1 80.38 218 SER A C 1
ATOM 1715 O O . SER A 1 218 ? 1.653 28.812 -13.852 1 80.38 218 SER A O 1
ATOM 1717 N N . GLN A 1 219 ? 0.762 30.5 -12.625 1 79.81 219 GLN A N 1
ATOM 1718 C CA . GLN A 1 219 ? 1.902 31.406 -12.766 1 79.81 219 GLN A CA 1
ATOM 1719 C C . GLN A 1 219 ? 2.467 31.797 -11.398 1 79.81 219 GLN A C 1
ATOM 1721 O O . GLN A 1 219 ? 1.783 31.672 -10.383 1 79.81 219 GLN A O 1
ATOM 1726 N N . ILE A 1 220 ? 3.754 32.188 -11.445 1 86.12 220 ILE A N 1
ATOM 1727 C CA . ILE A 1 220 ? 4.422 32.5 -10.188 1 86.12 220 ILE A CA 1
ATOM 1728 C C . ILE A 1 220 ? 4.621 34.031 -10.102 1 86.12 220 ILE A C 1
ATOM 1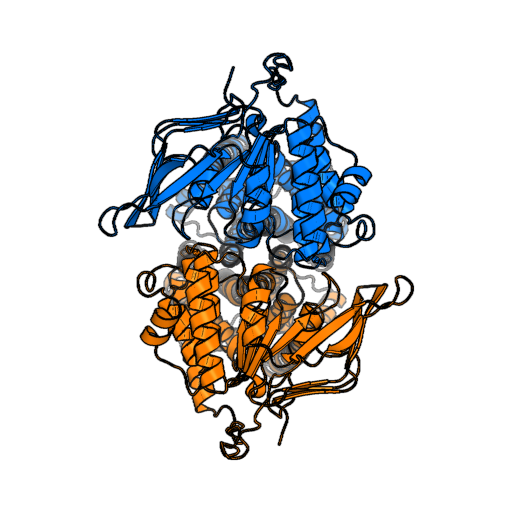730 O O . ILE A 1 220 ? 4.914 34.688 -11.102 1 86.12 220 ILE A O 1
ATOM 1734 N N . SER A 1 221 ? 4.277 34.594 -9.016 1 84.62 221 SER A N 1
ATOM 1735 C CA . SER A 1 221 ? 4.562 36 -8.719 1 84.62 221 SER A CA 1
ATOM 1736 C C . SER A 1 221 ? 5.355 36.125 -7.426 1 84.62 221 SER A C 1
ATOM 1738 O O . SER A 1 221 ? 5.273 35.281 -6.543 1 84.62 221 SER A O 1
ATOM 1740 N N . GLU A 1 222 ? 6.246 37.094 -7.414 1 84.38 222 GLU A N 1
ATOM 1741 C CA . GLU A 1 222 ? 7.121 37.281 -6.262 1 84.38 222 GLU A CA 1
ATOM 1742 C C . GLU A 1 222 ? 6.664 38.5 -5.426 1 84.38 222 GLU A C 1
ATOM 1744 O O . GLU A 1 222 ? 6.219 39.5 -5.965 1 84.38 222 GLU A O 1
ATOM 1749 N N . GLU A 1 223 ? 6.57 38.219 -4.141 1 75.25 223 GLU A N 1
ATOM 1750 C CA . GLU A 1 223 ? 6.332 39.312 -3.201 1 75.25 223 GLU A CA 1
ATOM 1751 C C . GLU A 1 223 ? 7.488 39.438 -2.215 1 75.25 223 GLU A C 1
ATOM 1753 O O . GLU A 1 223 ? 7.711 38.562 -1.381 1 75.25 223 GLU A O 1
ATOM 1758 N N . PRO A 1 224 ? 8.359 40.594 -2.402 1 69.06 224 PRO A N 1
ATOM 1759 C CA . PRO A 1 224 ? 9.438 40.781 -1.428 1 69.06 224 PRO A CA 1
ATOM 1760 C C . PRO A 1 224 ? 8.922 41.188 -0.05 1 69.06 224 PRO A C 1
ATOM 1762 O O . PRO A 1 224 ? 7.832 41.75 0.063 1 69.06 224 PRO A O 1
ATOM 1765 N N . VAL A 1 225 ? 9.352 40.594 1.109 1 69.25 225 VAL A N 1
ATOM 1766 C CA . VAL A 1 225 ? 8.977 41 2.461 1 69.25 225 VAL A CA 1
ATOM 1767 C C . VAL A 1 225 ? 9.68 42.312 2.822 1 69.25 225 VAL A C 1
ATOM 1769 O O . VAL A 1 225 ? 10.875 42.469 2.572 1 69.25 225 VAL A O 1
ATOM 1772 N N . ALA A 1 226 ? 8.914 43.406 3.201 1 54.66 226 ALA A N 1
ATOM 1773 C CA . ALA A 1 226 ? 9.422 44.719 3.605 1 54.66 226 ALA A CA 1
ATOM 1774 C C . ALA A 1 226 ? 10.297 44.625 4.852 1 54.66 226 ALA A C 1
ATOM 1776 O O . ALA A 1 226 ? 9.922 43.938 5.82 1 54.66 226 ALA A O 1
ATOM 1777 N N . GLY A 1 227 ? 11.664 45.188 4.898 1 51.12 227 GLY A N 1
ATOM 1778 C CA . GLY A 1 227 ? 12.617 45.312 5.988 1 51.12 227 GLY A CA 1
ATOM 1779 C C . GLY A 1 227 ? 13.57 44.125 6.09 1 51.12 227 GLY A C 1
ATOM 1780 O O . GLY A 1 227 ? 14.359 44.062 7.035 1 51.12 227 GLY A O 1
ATOM 1781 N N . ALA A 1 228 ? 13.195 43.188 5.566 1 50.25 228 ALA A N 1
ATOM 1782 C CA . ALA A 1 228 ? 14.141 42.062 5.621 1 50.25 228 ALA A CA 1
ATOM 1783 C C . ALA A 1 228 ? 15.5 42.469 5.07 1 50.25 228 ALA A C 1
ATOM 1785 O O . ALA A 1 228 ? 15.633 42.75 3.875 1 50.25 228 ALA A O 1
ATOM 1786 N N . ASP A 1 229 ? 16.078 43.5 5.715 1 41.03 229 ASP A N 1
ATOM 1787 C CA . ASP A 1 229 ? 17.469 43.781 5.398 1 41.03 229 ASP A CA 1
ATOM 1788 C C . ASP A 1 229 ? 18.25 42.469 5.152 1 41.03 229 ASP A C 1
ATOM 1790 O O . ASP A 1 229 ? 18.422 41.688 6.07 1 41.03 229 ASP A O 1
ATOM 1794 N N . PHE A 1 230 ? 17.906 41.875 4.168 1 44.19 230 PHE A N 1
ATOM 1795 C CA . PHE A 1 230 ? 18.906 40.875 3.818 1 44.19 230 PHE A CA 1
ATOM 1796 C C . PHE A 1 230 ? 20.312 41.438 3.943 1 44.19 230 PHE A C 1
ATOM 1798 O O . PHE A 1 230 ? 20.719 42.281 3.148 1 44.19 230 PHE A O 1
ATOM 1805 N N . GLU A 1 231 ? 20.656 42 5.062 1 36.97 231 GLU A N 1
ATOM 1806 C CA . GLU A 1 231 ? 22.109 42.219 5.105 1 36.97 231 GLU A CA 1
ATOM 1807 C C . GLU A 1 231 ? 22.844 41.094 4.395 1 36.97 231 GLU A C 1
ATOM 1809 O O . GLU A 1 231 ? 22.766 39.938 4.809 1 36.97 231 GLU A O 1
ATOM 1814 N N . GLN A 1 232 ? 22.812 41.156 3.146 1 38.5 232 GLN A N 1
ATOM 1815 C CA . GLN A 1 232 ? 23.906 40.438 2.502 1 38.5 232 GLN A CA 1
ATOM 1816 C C . GLN A 1 232 ? 25.172 40.469 3.352 1 38.5 232 GLN A C 1
ATOM 1818 O O . GLN A 1 232 ? 25.891 41.469 3.352 1 38.5 232 GLN A O 1
ATOM 1823 N N . ASN A 1 233 ? 25.062 40.5 4.668 1 36.66 233 ASN A N 1
ATOM 1824 C CA . ASN A 1 233 ? 26.422 40.375 5.207 1 36.66 233 ASN A CA 1
ATOM 1825 C C . ASN A 1 233 ? 27.344 39.656 4.219 1 36.66 233 ASN A C 1
ATOM 1827 O O . ASN A 1 233 ? 27.25 38.438 4.027 1 36.66 233 ASN A O 1
ATOM 1831 N N . LYS A 1 234 ? 27.641 40.312 3.236 1 36.62 234 LYS A N 1
ATOM 1832 C CA . LYS A 1 234 ? 28.688 40.094 2.23 1 36.62 234 LYS A CA 1
ATOM 1833 C C . LYS A 1 234 ? 29.906 39.406 2.842 1 36.62 234 LYS A C 1
ATOM 1835 O O . LYS A 1 234 ? 30.781 38.938 2.119 1 36.62 234 LYS A O 1
ATOM 1840 N N . ASP A 1 235 ? 30.297 39.906 4.004 1 33.78 235 ASP A N 1
ATOM 1841 C CA . ASP A 1 235 ? 31.516 39.312 4.582 1 33.78 235 ASP A CA 1
ATOM 1842 C C . ASP A 1 235 ? 31.312 37.844 4.926 1 33.78 235 ASP A C 1
ATOM 1844 O O . ASP A 1 235 ? 32.219 37.188 5.465 1 33.78 235 ASP A O 1
ATOM 1848 N N . THR A 1 236 ? 30.172 37.594 5.551 1 36.5 236 THR A N 1
ATOM 1849 C CA . THR A 1 236 ? 30.172 36.156 5.684 1 36.5 236 THR A CA 1
ATOM 1850 C C . THR A 1 236 ? 30.438 35.5 4.34 1 36.5 236 THR A C 1
ATOM 1852 O O . THR A 1 236 ? 29.672 35.656 3.391 1 36.5 236 THR A O 1
ATOM 1855 N N . LYS A 1 237 ? 31.672 35.562 4.012 1 30.48 237 LYS A N 1
ATOM 1856 C CA . LYS A 1 237 ? 32.5 34.906 2.994 1 30.48 237 LYS A CA 1
ATOM 1857 C C . LYS A 1 237 ? 31.719 33.781 2.305 1 30.48 237 LYS A C 1
ATOM 1859 O O . LYS A 1 237 ? 30.891 33.125 2.936 1 30.48 237 LYS A O 1
ATOM 1864 N N . THR A 1 238 ? 31.484 33.844 0.94 1 35.97 238 THR A N 1
ATOM 1865 C CA . THR A 1 238 ? 31.359 32.75 -0.007 1 35.97 238 THR A CA 1
ATOM 1866 C C . THR A 1 238 ? 31.734 31.422 0.647 1 35.97 238 THR A C 1
ATOM 1868 O O . THR A 1 238 ? 32.906 31.078 0.719 1 35.97 238 THR A O 1
ATOM 1871 N N . GLN A 1 239 ? 31.641 31.344 1.961 1 36.5 239 GLN A N 1
ATOM 1872 C CA . GLN A 1 239 ? 31.922 29.922 2.1 1 36.5 239 GLN A CA 1
ATOM 1873 C C . GLN A 1 239 ? 31.438 29.156 0.874 1 36.5 239 GLN A C 1
ATOM 1875 O O . GLN A 1 239 ? 30.297 29.312 0.435 1 36.5 239 GLN A O 1
ATOM 1880 N N . SER A 1 240 ? 32.281 29.062 -0.076 1 37.06 240 SER A N 1
ATOM 1881 C CA . SER A 1 240 ? 32.156 28.156 -1.208 1 37.06 240 SER A CA 1
ATOM 1882 C C . SER A 1 240 ? 31.031 27.141 -0.987 1 37.06 240 SER A C 1
ATOM 1884 O O . SER A 1 240 ? 31.031 26.422 0.017 1 37.06 240 SER A O 1
ATOM 1886 N N . ILE A 1 241 ? 29.734 27.641 -0.975 1 43.53 241 ILE A N 1
ATOM 1887 C CA . ILE A 1 241 ? 28.828 26.516 -1.239 1 43.53 241 ILE A CA 1
ATOM 1888 C C . ILE A 1 241 ? 29.641 25.297 -1.668 1 43.53 241 ILE A C 1
ATOM 1890 O O . ILE A 1 241 ? 30.297 25.312 -2.709 1 43.53 241 ILE A O 1
ATOM 1894 N N . LEU A 1 242 ? 30.453 24.875 -0.772 1 42.22 242 LEU A N 1
ATOM 1895 C CA . LEU A 1 242 ? 31.094 23.609 -1.154 1 42.22 242 LEU A CA 1
ATOM 1896 C C . LEU A 1 242 ? 30.172 22.797 -2.07 1 42.22 242 LEU A C 1
ATOM 1898 O O . LEU A 1 242 ? 29.219 22.172 -1.604 1 42.22 242 LEU A O 1
ATOM 1902 N N . LEU A 1 243 ? 29.688 23.578 -3.139 1 45.19 243 LEU A N 1
ATOM 1903 C CA . LEU A 1 243 ? 29.188 22.609 -4.109 1 45.19 243 LEU A CA 1
ATOM 1904 C C . LEU A 1 243 ? 29.969 21.297 -4.012 1 45.19 243 LEU A C 1
ATOM 1906 O O . LEU A 1 243 ? 31.188 21.312 -3.826 1 45.19 243 LEU A O 1
ATOM 1910 N N . PRO A 1 244 ? 29.422 20.391 -3.473 1 43.16 244 PRO A N 1
ATOM 1911 C CA . PRO A 1 244 ? 30.281 19.203 -3.531 1 43.16 244 PRO A CA 1
ATOM 1912 C C . PRO A 1 244 ? 31.219 19.219 -4.73 1 43.16 244 PRO A C 1
ATOM 1914 O O . PRO A 1 244 ? 30.797 19.5 -5.852 1 43.16 244 PRO A O 1
ATOM 1917 N N . LYS A 1 245 ? 32.375 20 -4.785 1 39.38 245 LYS A N 1
ATOM 1918 C CA . LYS A 1 245 ? 33.312 19.594 -5.82 1 39.38 245 LYS A CA 1
ATOM 1919 C C . LYS A 1 245 ? 32.938 18.219 -6.383 1 39.38 245 LYS A C 1
ATOM 1921 O O . LYS A 1 245 ? 32.281 17.438 -5.727 1 39.38 245 LYS A O 1
ATOM 1926 N N . ASN A 1 246 ? 33.406 17.938 -7.695 1 40.34 246 ASN A N 1
ATOM 1927 C CA . ASN A 1 246 ? 33.344 16.703 -8.469 1 40.34 246 ASN A CA 1
ATOM 1928 C C . ASN A 1 246 ? 33.344 15.469 -7.562 1 40.34 246 ASN A C 1
ATOM 1930 O O . ASN A 1 246 ? 34.312 14.727 -7.516 1 40.34 246 ASN A O 1
ATOM 1934 N N . THR A 1 247 ? 33.094 15.641 -6.34 1 41.75 247 THR A N 1
ATOM 1935 C CA . THR A 1 247 ? 33.219 14.375 -5.629 1 41.75 247 THR A CA 1
ATOM 1936 C C . THR A 1 247 ? 32.188 13.359 -6.16 1 41.75 247 THR A C 1
ATOM 1938 O O . THR A 1 247 ? 30.984 13.523 -5.969 1 41.75 247 THR A O 1
ATOM 1941 N N . ALA A 1 248 ? 32.281 12.938 -7.348 1 44.59 248 ALA A N 1
ATOM 1942 C CA . ALA A 1 248 ? 31.672 11.688 -7.789 1 44.59 248 ALA A CA 1
ATOM 1943 C C . ALA A 1 248 ? 31.188 10.859 -6.598 1 44.59 248 ALA A C 1
ATOM 1945 O O . ALA A 1 248 ? 31.953 10.602 -5.668 1 44.59 248 ALA A O 1
ATOM 1946 N N . ILE A 1 249 ? 29.953 11.203 -6.039 1 55.69 249 ILE A N 1
ATOM 1947 C CA . ILE A 1 249 ? 29.531 10.164 -5.113 1 55.69 249 ILE A CA 1
ATOM 1948 C C . ILE A 1 249 ? 30.375 8.914 -5.305 1 55.69 249 ILE A C 1
ATOM 1950 O O . ILE A 1 249 ? 30.297 8.242 -6.336 1 55.69 249 ILE A O 1
ATOM 1954 N N . GLY A 1 250 ? 31.656 9.141 -4.883 1 63.12 250 GLY A N 1
ATOM 1955 C CA . GLY A 1 250 ? 32.688 8.141 -5.035 1 63.12 250 GLY A CA 1
ATOM 1956 C C . GLY A 1 250 ? 32.219 6.727 -4.785 1 63.12 250 GLY A C 1
ATOM 1957 O O . GLY A 1 250 ? 31.141 6.531 -4.215 1 63.12 250 GLY A O 1
ATOM 1958 N N . LEU A 1 251 ? 32.812 5.953 -5.457 1 72.38 251 LEU A N 1
ATOM 1959 C CA . LEU A 1 251 ? 32.594 4.516 -5.352 1 72.38 251 LEU A CA 1
ATOM 1960 C C . LEU A 1 251 ? 32.438 4.098 -3.895 1 72.38 251 LEU A C 1
ATOM 1962 O O . LEU A 1 251 ? 31.625 3.213 -3.578 1 72.38 251 LEU A O 1
ATOM 1966 N N . PHE A 1 252 ? 33.156 4.91 -3.039 1 77.81 252 PHE A N 1
ATOM 1967 C CA . PHE A 1 252 ? 33.094 4.551 -1.626 1 77.81 252 PHE A CA 1
ATOM 1968 C C . PHE A 1 252 ? 31.734 4.863 -1.028 1 77.81 252 PHE A C 1
ATOM 1970 O O . PHE A 1 252 ? 31.188 4.059 -0.272 1 77.81 252 PHE A O 1
ATOM 1977 N N . TYR A 1 253 ? 31.25 5.996 -1.422 1 80.44 253 TYR A N 1
ATOM 1978 C CA . TYR A 1 253 ? 29.969 6.402 -0.884 1 80.44 253 TYR A CA 1
ATOM 1979 C C . TYR A 1 253 ? 28.844 5.523 -1.431 1 80.44 253 TYR A C 1
ATOM 1981 O O . TYR A 1 253 ? 27.906 5.188 -0.709 1 80.44 253 TYR A O 1
ATOM 1989 N N . GLN A 1 254 ? 29.062 5.133 -2.602 1 84.25 254 GLN A N 1
ATOM 1990 C CA . GLN A 1 254 ? 28.078 4.23 -3.189 1 84.25 254 GLN A CA 1
ATOM 1991 C C . GLN A 1 254 ? 28.078 2.883 -2.475 1 84.25 254 GLN A C 1
ATOM 1993 O O . GLN A 1 254 ? 27.016 2.291 -2.264 1 84.25 254 GLN A O 1
ATOM 1998 N N . PHE A 1 255 ? 29.266 2.514 -2.119 1 88.69 255 PHE A N 1
ATOM 1999 C CA . PHE A 1 255 ? 29.359 1.245 -1.408 1 88.69 255 PHE A CA 1
ATOM 2000 C C . PHE A 1 255 ? 28.75 1.351 -0.019 1 88.69 255 PHE A C 1
ATOM 2002 O O . PHE A 1 255 ? 28.109 0.409 0.455 1 88.69 255 PHE A O 1
ATOM 2009 N N . GLN A 1 256 ? 28.953 2.475 0.579 1 89.44 256 GLN A N 1
ATOM 2010 C CA . GLN A 1 256 ? 28.375 2.686 1.901 1 89.44 256 GLN A CA 1
ATOM 2011 C C . GLN A 1 256 ? 26.844 2.691 1.841 1 89.44 256 GLN A C 1
ATOM 2013 O O . GLN A 1 256 ? 26.188 2.1 2.697 1 89.44 256 GLN A O 1
ATOM 2018 N N . SER A 1 257 ? 26.406 3.354 0.841 1 92.44 257 SER A N 1
ATOM 2019 C CA . SER A 1 257 ? 24.953 3.391 0.662 1 92.44 257 SER A CA 1
ATOM 2020 C C . SER A 1 257 ? 24.406 2.002 0.364 1 92.44 257 SER A C 1
ATOM 2022 O O . SER A 1 257 ? 23.328 1.64 0.851 1 92.44 257 SER A O 1
ATOM 2024 N N . PHE A 1 258 ? 25.172 1.282 -0.419 1 93.25 258 PHE A N 1
ATOM 2025 C CA . PHE A 1 258 ? 24.781 -0.081 -0.765 1 93.25 258 PHE A CA 1
ATOM 2026 C C . PHE A 1 258 ? 24.734 -0.961 0.479 1 93.25 258 PHE A C 1
ATOM 2028 O O . PHE A 1 258 ? 23.766 -1.683 0.694 1 93.25 258 PHE A O 1
ATOM 2035 N N . LYS A 1 259 ? 25.734 -0.86 1.306 1 93.75 259 LYS A N 1
ATOM 2036 C CA . LYS A 1 259 ? 25.797 -1.642 2.537 1 93.75 259 LYS A CA 1
ATOM 2037 C C . LYS A 1 259 ? 24.641 -1.283 3.473 1 93.75 259 LYS A C 1
ATOM 2039 O O . LYS A 1 259 ? 24.016 -2.166 4.07 1 93.75 259 LYS A O 1
ATOM 2044 N N . ALA A 1 260 ? 24.359 -0.007 3.555 1 93.69 260 ALA A N 1
ATOM 2045 C CA . ALA A 1 260 ? 23.266 0.445 4.414 1 93.69 260 ALA A CA 1
ATOM 2046 C C . ALA A 1 260 ? 21.922 -0.079 3.914 1 93.69 260 ALA A C 1
ATOM 2048 O O . ALA A 1 260 ? 21.094 -0.535 4.707 1 93.69 260 ALA A O 1
ATOM 2049 N N . GLN A 1 261 ? 21.797 -0.038 2.662 1 93.69 261 GLN A N 1
ATOM 2050 C CA . GLN A 1 261 ? 20.547 -0.499 2.066 1 93.69 261 GLN A CA 1
ATOM 2051 C C . GLN A 1 261 ? 20.375 -2.006 2.244 1 93.69 261 GLN A C 1
ATOM 2053 O O . GLN A 1 261 ? 19.281 -2.477 2.578 1 93.69 261 GLN A O 1
ATOM 2058 N N . ILE A 1 262 ? 21.453 -2.721 2.023 1 93.94 262 ILE A N 1
ATOM 2059 C CA . ILE A 1 262 ? 21.406 -4.172 2.186 1 93.94 262 ILE A CA 1
ATOM 2060 C C . ILE A 1 262 ? 21.047 -4.516 3.629 1 93.94 262 ILE A C 1
ATOM 2062 O O . ILE A 1 262 ? 20.203 -5.383 3.873 1 93.94 262 ILE A O 1
ATOM 2066 N N . TRP A 1 263 ? 21.609 -3.822 4.508 1 93.19 263 TRP A N 1
ATOM 2067 C CA . TRP A 1 263 ? 21.359 -4.098 5.918 1 93.19 263 TRP A CA 1
ATOM 2068 C C . TRP A 1 263 ? 19.906 -3.826 6.277 1 93.19 263 TRP A C 1
ATOM 2070 O O . TRP A 1 263 ? 19.281 -4.613 6.988 1 93.19 263 TRP A O 1
ATOM 2080 N N . SER A 1 264 ? 19.406 -2.75 5.785 1 91.94 264 SER A N 1
ATOM 2081 C CA . SER A 1 264 ? 18.016 -2.414 6.047 1 91.94 264 SER A CA 1
ATOM 2082 C C . SER A 1 264 ? 17.078 -3.463 5.465 1 91.94 264 SER A C 1
ATOM 2084 O O . SER A 1 264 ? 16.062 -3.807 6.074 1 91.94 264 SER A O 1
ATOM 2086 N N . GLU A 1 265 ? 17.406 -3.969 4.316 1 88.38 265 GLU A N 1
ATOM 2087 C CA . GLU A 1 265 ? 16.594 -4.988 3.678 1 88.38 265 GLU A CA 1
ATOM 2088 C C . GLU A 1 265 ? 16.641 -6.305 4.449 1 88.38 265 GLU A C 1
ATOM 2090 O O . GLU A 1 265 ? 15.617 -6.965 4.629 1 88.38 265 GLU A O 1
ATOM 2095 N N . VAL A 1 266 ? 17.797 -6.629 4.887 1 87.81 266 VAL A N 1
ATOM 2096 C CA . VAL A 1 266 ? 17.969 -7.863 5.645 1 87.81 266 VAL A CA 1
ATOM 2097 C C . VAL A 1 266 ? 17.188 -7.789 6.953 1 87.81 266 VAL A C 1
ATOM 2099 O O . VAL A 1 266 ? 16.547 -8.758 7.352 1 87.81 266 VAL A O 1
ATOM 2102 N N . LEU A 1 267 ? 17.188 -6.605 7.578 1 88.19 267 LEU A N 1
ATOM 2103 C CA . LEU A 1 267 ? 16.469 -6.43 8.828 1 88.19 267 LEU A CA 1
ATOM 2104 C C . LEU A 1 267 ? 14.961 -6.582 8.609 1 88.19 267 LEU A C 1
ATOM 2106 O O . LEU A 1 267 ? 14.273 -7.203 9.422 1 88.19 267 LEU A O 1
ATOM 2110 N N . GLN A 1 268 ? 14.5 -6.043 7.559 1 83.69 268 GLN A N 1
ATOM 2111 C CA . GLN A 1 268 ? 13.07 -6.105 7.266 1 83.69 268 GLN A CA 1
ATOM 2112 C C . GLN A 1 268 ? 12.641 -7.535 6.953 1 83.69 268 GLN A C 1
ATOM 2114 O O . GLN A 1 268 ? 11.555 -7.965 7.359 1 83.69 268 GLN A O 1
ATOM 2119 N N . ILE A 1 269 ? 13.461 -8.227 6.258 1 78.31 269 ILE A N 1
ATOM 2120 C CA . ILE A 1 269 ? 13.148 -9.609 5.895 1 78.31 269 ILE A CA 1
ATOM 2121 C C . ILE A 1 269 ? 13.148 -10.484 7.148 1 78.31 269 ILE A C 1
ATOM 2123 O O . ILE A 1 269 ? 12.289 -11.352 7.305 1 78.31 269 ILE A O 1
ATOM 2127 N N . TYR A 1 270 ? 14.086 -10.227 7.973 1 77.94 270 TYR A N 1
ATOM 2128 C CA . TYR A 1 270 ? 14.211 -10.984 9.211 1 77.94 270 TYR A CA 1
ATOM 2129 C C . TYR A 1 270 ? 12.969 -10.812 10.086 1 77.94 270 TYR A C 1
ATOM 2131 O O . TYR A 1 270 ? 12.562 -11.734 10.789 1 77.94 270 TYR A O 1
ATOM 2139 N N . ARG A 1 271 ? 12.367 -9.656 10.039 1 78.94 271 ARG A N 1
ATOM 2140 C CA . ARG A 1 271 ? 11.258 -9.336 10.93 1 78.94 271 ARG A CA 1
ATOM 2141 C C . ARG A 1 271 ? 9.922 -9.641 10.273 1 78.94 271 ARG A C 1
ATOM 2143 O O . ARG A 1 271 ? 8.867 -9.5 10.898 1 78.94 271 ARG A O 1
ATOM 2150 N N . THR A 1 272 ? 9.914 -9.906 9.062 1 69.38 272 THR A N 1
ATOM 2151 C CA . THR A 1 272 ? 8.68 -10.305 8.406 1 69.38 272 THR A CA 1
ATOM 2152 C C . THR A 1 272 ? 8.547 -11.828 8.375 1 69.38 272 THR A C 1
ATOM 2154 O O . THR A 1 272 ? 9.312 -12.508 7.699 1 69.38 272 THR A O 1
ATOM 2157 N N . PRO A 1 273 ? 7.852 -12.367 9.398 1 57.31 273 PRO A N 1
ATOM 2158 C CA . PRO A 1 273 ? 7.758 -13.828 9.516 1 57.31 273 PRO A CA 1
ATOM 2159 C C . PRO A 1 273 ? 7.59 -14.523 8.172 1 57.31 273 PRO A C 1
ATOM 2161 O O . PRO A 1 273 ? 8.148 -15.602 7.953 1 57.31 273 PRO A O 1
ATOM 2164 N N . ILE A 1 274 ? 6.781 -13.969 7.383 1 53.72 274 ILE A N 1
ATOM 2165 C CA . ILE A 1 274 ? 6.379 -14.703 6.188 1 53.72 274 ILE A CA 1
ATOM 2166 C C . ILE A 1 274 ? 7.539 -14.75 5.199 1 53.72 274 ILE A C 1
ATOM 2168 O O . ILE A 1 274 ? 7.695 -15.727 4.461 1 53.72 274 ILE A O 1
ATOM 2172 N N . TYR A 1 275 ? 8.352 -13.641 5.191 1 51.69 275 TYR A N 1
ATOM 2173 C CA . TYR A 1 275 ? 9.555 -13.82 4.379 1 51.69 275 TYR A CA 1
ATOM 2174 C C . TYR A 1 275 ? 10.406 -14.969 4.91 1 51.69 275 TYR A C 1
ATOM 2176 O O . TYR A 1 275 ? 11.078 -15.656 4.137 1 51.69 275 TYR A O 1
ATOM 2184 N N . LEU A 1 276 ? 10.281 -15.023 6.238 1 49.09 276 LEU A N 1
ATOM 2185 C CA . LEU A 1 276 ? 10.883 -16.234 6.793 1 49.09 276 LEU A CA 1
ATOM 2186 C C . LEU A 1 276 ? 10.164 -17.484 6.285 1 49.09 276 LEU A C 1
ATOM 2188 O O . LEU A 1 276 ? 10.719 -18.578 6.336 1 49.09 276 LEU A O 1
ATOM 2192 N N . PHE A 1 277 ? 8.984 -17.203 5.93 1 49.75 277 PHE A N 1
ATOM 2193 C CA . PHE A 1 277 ? 8.336 -18.328 5.238 1 49.75 277 PHE A CA 1
ATOM 2194 C C . PHE A 1 277 ? 9.078 -18.656 3.949 1 49.75 277 PHE A C 1
ATOM 2196 O O . PHE A 1 277 ? 8.992 -19.781 3.453 1 49.75 277 PHE A O 1
ATOM 2203 N N . GLY A 1 278 ? 9.758 -17.625 3.357 1 49.97 278 GLY A N 1
ATOM 2204 C CA . GLY A 1 278 ? 10.812 -18.047 2.445 1 49.97 278 GLY A CA 1
ATOM 2205 C C . GLY A 1 278 ? 11.641 -19.203 2.969 1 49.97 278 GLY A C 1
ATOM 2206 O O . GLY A 1 278 ? 12.055 -20.078 2.201 1 49.97 278 GLY A O 1
ATOM 2207 N N . ILE A 1 279 ? 11.727 -19.156 4.258 1 53.28 279 ILE A N 1
ATOM 2208 C CA . ILE A 1 279 ? 12.344 -20.312 4.895 1 53.28 279 ILE A CA 1
ATOM 2209 C C . ILE A 1 279 ? 11.438 -21.531 4.742 1 53.28 279 ILE A C 1
ATOM 2211 O O . ILE A 1 279 ? 11.914 -22.672 4.699 1 53.28 279 ILE A O 1
ATOM 2215 N N . LEU A 1 280 ? 10.148 -21.094 4.441 1 61.03 280 LEU A N 1
ATOM 2216 C CA . LEU A 1 280 ? 9.242 -22.234 4.258 1 61.03 280 LEU A CA 1
ATOM 2217 C C . LEU A 1 280 ? 9.406 -22.828 2.867 1 61.03 280 LEU A C 1
ATOM 2219 O O . LEU A 1 280 ? 9.102 -24.016 2.658 1 61.03 280 LEU A O 1
ATOM 2223 N N . LEU A 1 281 ? 10.07 -21.953 2.168 1 66.94 281 LEU A N 1
ATOM 2224 C CA . LEU A 1 281 ? 10.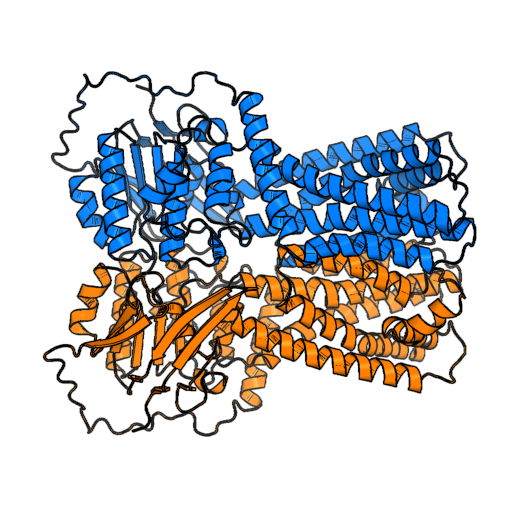203 -22.469 0.81 1 66.94 281 LEU A CA 1
ATOM 2225 C C . LEU A 1 281 ? 11.234 -23.578 0.754 1 66.94 281 LEU A C 1
ATOM 2227 O O . LEU A 1 281 ? 11 -24.625 0.148 1 66.94 281 LEU A O 1
ATOM 2231 N N . PRO A 1 282 ? 12.32 -23.312 1.471 1 65.38 282 PRO A N 1
ATOM 2232 C CA . PRO A 1 282 ? 13.25 -24.453 1.489 1 65.38 282 PRO A CA 1
ATOM 2233 C C . PRO A 1 282 ? 12.664 -25.688 2.156 1 65.38 282 PRO A C 1
ATOM 2235 O O . PRO A 1 282 ? 12.906 -26.812 1.705 1 65.38 282 PRO A O 1
ATOM 2238 N N . ILE A 1 283 ? 11.867 -25.312 3.08 1 69.44 283 ILE A N 1
ATOM 2239 C CA . ILE A 1 283 ? 11.242 -26.438 3.762 1 69.44 283 ILE A CA 1
ATOM 2240 C C . ILE A 1 283 ? 10.242 -27.125 2.828 1 69.44 283 ILE A C 1
ATOM 2242 O O . ILE A 1 283 ? 10.164 -28.344 2.777 1 69.44 283 ILE A O 1
ATOM 2246 N N . GLY A 1 284 ? 9.641 -26.25 2.131 1 71.25 284 GLY A N 1
ATOM 2247 C CA . GLY A 1 284 ? 8.742 -26.812 1.138 1 71.25 284 GLY A CA 1
ATOM 2248 C C . GLY A 1 284 ? 9.445 -27.641 0.087 1 71.25 284 GLY A C 1
ATOM 2249 O O . GLY A 1 284 ? 8.961 -28.719 -0.297 1 71.25 284 GLY A O 1
ATOM 2250 N N . GLY A 1 285 ? 10.625 -27.219 -0.276 1 72.88 285 GLY A N 1
ATOM 2251 C CA . GLY A 1 285 ? 11.414 -27.984 -1.229 1 72.88 285 GLY A CA 1
ATOM 2252 C C . GLY A 1 285 ? 11.891 -29.312 -0.679 1 72.88 285 GLY A C 1
ATOM 2253 O O . GLY A 1 285 ? 11.82 -30.328 -1.364 1 72.88 285 GLY A O 1
ATOM 2254 N N . ILE A 1 286 ? 12.234 -29.234 0.528 1 74.81 286 ILE A N 1
ATOM 2255 C CA . ILE A 1 286 ? 12.727 -30.438 1.178 1 74.81 286 ILE A CA 1
ATOM 2256 C C . ILE A 1 286 ? 11.586 -31.438 1.34 1 74.81 286 ILE A C 1
ATOM 2258 O O . ILE A 1 286 ? 11.742 -32.625 1.056 1 74.81 286 ILE A O 1
ATOM 2262 N N . ILE A 1 287 ? 10.531 -30.891 1.682 1 74.44 287 ILE A N 1
ATOM 2263 C CA . ILE A 1 287 ? 9.367 -31.75 1.88 1 74.44 287 ILE A CA 1
ATOM 2264 C C . ILE A 1 287 ? 8.953 -32.375 0.55 1 74.44 287 ILE A C 1
ATOM 2266 O O . ILE A 1 287 ? 8.656 -33.562 0.488 1 74.44 287 ILE A O 1
ATOM 2270 N N . CYS A 1 288 ? 9 -31.609 -0.445 1 76.06 288 CYS A N 1
ATOM 2271 C CA . CYS A 1 288 ? 8.648 -32.125 -1.763 1 76.06 288 CYS A CA 1
ATOM 2272 C C . CYS A 1 288 ? 9.625 -33.219 -2.188 1 76.06 288 CYS A C 1
ATOM 2274 O O . CYS A 1 288 ? 9.211 -34.25 -2.748 1 76.06 288 CYS A O 1
ATOM 2276 N N . CYS A 1 289 ? 10.867 -33.062 -1.872 1 77.38 289 CYS A N 1
ATOM 2277 C CA . CYS A 1 289 ? 11.867 -34.062 -2.244 1 77.38 289 CYS A CA 1
ATOM 2278 C C . CYS A 1 289 ? 11.672 -35.344 -1.462 1 77.38 289 CYS A C 1
ATOM 2280 O O . CYS A 1 289 ? 12.031 -36.438 -1.938 1 77.38 289 CYS A O 1
ATOM 2282 N N . MET A 1 290 ? 11.062 -35.188 -0.323 1 75.69 290 MET A N 1
ATOM 2283 C CA . MET A 1 290 ? 10.805 -36.375 0.495 1 75.69 290 MET A CA 1
ATOM 2284 C C . MET A 1 290 ? 9.617 -37.156 -0.04 1 75.69 290 MET A C 1
ATOM 2286 O O . MET A 1 290 ? 9.539 -38.375 0.139 1 75.69 290 MET A O 1
ATOM 2290 N N . ILE A 1 291 ? 8.805 -36.438 -0.766 1 77 291 ILE A N 1
ATOM 2291 C CA . ILE A 1 291 ? 7.539 -37.094 -1.145 1 77 291 ILE A CA 1
ATOM 2292 C C . ILE A 1 291 ? 7.613 -37.562 -2.596 1 77 291 ILE A C 1
ATOM 2294 O O . ILE A 1 291 ? 6.844 -38.406 -3.012 1 77 291 ILE A O 1
ATOM 2298 N N . PHE A 1 292 ? 8.516 -37.125 -3.363 1 77.38 292 PHE A N 1
ATOM 2299 C CA . PHE A 1 292 ? 8.625 -37.469 -4.773 1 77.38 292 PHE A CA 1
ATOM 2300 C C . PHE A 1 292 ? 9.055 -38.906 -4.941 1 77.38 292 PHE A C 1
ATOM 2302 O O . PHE A 1 292 ? 9.844 -39.438 -4.141 1 77.38 292 PHE A O 1
ATOM 2309 N N . LYS A 1 293 ? 8.445 -39.531 -5.984 1 76.5 293 LYS A N 1
ATOM 2310 C CA . LYS A 1 293 ? 8.867 -40.875 -6.355 1 76.5 293 LYS A CA 1
ATOM 2311 C C . LYS A 1 293 ? 10.195 -40.844 -7.113 1 76.5 293 LYS A C 1
ATOM 2313 O O . LYS A 1 293 ? 10.367 -40.062 -8.039 1 76.5 293 LYS A O 1
ATOM 2318 N N . PRO A 1 294 ? 11.133 -41.688 -6.738 1 72.69 294 PRO A N 1
ATOM 2319 C CA . PRO A 1 294 ? 12.461 -41.656 -7.34 1 72.69 294 PRO A CA 1
ATOM 2320 C C . PRO A 1 294 ? 12.469 -42.125 -8.789 1 72.69 294 PRO A C 1
ATOM 2322 O O . PRO A 1 294 ? 13.531 -42.281 -9.398 1 72.69 294 PRO A O 1
ATOM 2325 N N . GLU A 1 295 ? 11.273 -41.844 -9.438 1 72.12 295 GLU A N 1
ATOM 2326 C CA . GLU A 1 295 ? 11.438 -42.188 -10.844 1 72.12 295 GLU A CA 1
ATOM 2327 C C . GLU A 1 295 ? 12.445 -41.25 -11.523 1 72.12 295 GLU A C 1
ATOM 2329 O O . GLU A 1 295 ? 12.562 -40.094 -11.156 1 72.12 295 GLU A O 1
ATOM 2334 N N . THR A 1 296 ? 13.344 -41.781 -12.5 1 69.69 296 THR A N 1
ATOM 2335 C CA . THR A 1 296 ? 14.586 -41.125 -12.898 1 69.69 296 THR A CA 1
ATOM 2336 C C . THR A 1 296 ? 14.297 -39.812 -13.648 1 69.69 296 THR A C 1
ATOM 2338 O O . THR A 1 296 ? 14.672 -38.75 -13.188 1 69.69 296 THR A O 1
ATOM 2341 N N . ASN A 1 297 ? 13.586 -39.75 -14.812 1 72.94 297 ASN A N 1
ATOM 2342 C CA . ASN A 1 297 ? 13.539 -38.531 -15.625 1 72.94 297 ASN A CA 1
ATOM 2343 C C . ASN A 1 297 ? 12.414 -37.625 -15.172 1 72.94 297 ASN A C 1
ATOM 2345 O O . ASN A 1 297 ? 12.578 -36.375 -15.188 1 72.94 297 ASN A O 1
ATOM 2349 N N . THR A 1 298 ? 11.438 -38.219 -14.625 1 75.56 298 THR A N 1
ATOM 2350 C CA . THR A 1 298 ? 10.305 -37.406 -14.203 1 75.56 298 THR A CA 1
ATOM 2351 C C . THR A 1 298 ? 10.609 -36.656 -12.891 1 75.56 298 THR A C 1
ATOM 2353 O O . THR A 1 298 ? 10.211 -35.531 -12.695 1 75.56 298 THR A O 1
ATOM 2356 N N . VAL A 1 299 ? 11.445 -37.312 -12.156 1 81.44 299 VAL A N 1
ATOM 2357 C CA . VAL A 1 299 ? 11.758 -36.719 -10.859 1 81.44 299 VAL A CA 1
ATOM 2358 C C . VAL A 1 299 ? 12.766 -35.594 -11.039 1 81.44 299 VAL A C 1
ATOM 2360 O O . VAL A 1 299 ? 12.703 -34.594 -10.328 1 81.44 299 VAL A O 1
ATOM 2363 N N . LYS A 1 300 ? 13.688 -35.75 -12.023 1 83.75 300 LYS A N 1
ATOM 2364 C CA . LYS A 1 300 ? 14.609 -34.688 -12.32 1 83.75 300 LYS A CA 1
ATOM 2365 C C . LYS A 1 300 ? 13.867 -33.406 -12.766 1 83.75 300 LYS A C 1
ATOM 2367 O O . LYS A 1 300 ? 14.18 -32.312 -12.328 1 83.75 300 LYS A O 1
ATOM 2372 N N . GLN A 1 301 ? 12.836 -33.656 -13.539 1 82.06 301 GLN A N 1
ATOM 2373 C CA . GLN A 1 301 ? 12.047 -32.531 -14.031 1 82.06 301 GLN A CA 1
ATOM 2374 C C . GLN A 1 301 ? 11.25 -31.891 -12.906 1 82.06 301 GLN A C 1
ATOM 2376 O O . GLN A 1 301 ? 11.094 -30.672 -12.867 1 82.06 301 GLN A O 1
ATOM 2381 N N . ALA A 1 302 ? 10.82 -32.719 -12.055 1 80.12 302 ALA A N 1
ATOM 2382 C CA . ALA A 1 302 ? 10.062 -32.188 -10.922 1 80.12 302 ALA A CA 1
ATOM 2383 C C . ALA A 1 302 ? 10.953 -31.344 -10.016 1 80.12 302 ALA A C 1
ATOM 2385 O O . ALA A 1 302 ? 10.523 -30.312 -9.508 1 80.12 302 ALA A O 1
ATOM 2386 N N . LEU A 1 303 ? 12.133 -31.828 -9.844 1 84.69 303 LEU A N 1
ATOM 2387 C CA . LEU A 1 303 ? 13.062 -31.078 -9.016 1 84.69 303 LEU A CA 1
ATOM 2388 C C . LEU A 1 303 ? 13.414 -29.734 -9.672 1 84.69 303 LEU A C 1
ATOM 2390 O O . LEU A 1 303 ? 13.477 -28.719 -8.992 1 84.69 303 LEU A O 1
ATOM 2394 N N . ILE A 1 304 ? 13.609 -29.812 -10.938 1 86.38 304 ILE A N 1
ATOM 2395 C CA . ILE A 1 304 ? 13.883 -28.578 -11.688 1 86.38 304 ILE A CA 1
ATOM 2396 C C . ILE A 1 304 ? 12.672 -27.656 -11.609 1 86.38 304 ILE A C 1
ATOM 2398 O O . ILE A 1 304 ? 12.828 -26.438 -11.453 1 86.38 304 ILE A O 1
ATOM 2402 N N . GLY A 1 305 ? 11.547 -28.219 -11.727 1 83.06 305 GLY A N 1
ATOM 2403 C CA . GLY A 1 305 ? 10.328 -27.422 -11.586 1 83.06 305 GLY A CA 1
ATOM 2404 C C . GLY A 1 305 ? 10.227 -26.719 -10.25 1 83.06 305 GLY A C 1
ATOM 2405 O O . GLY A 1 305 ? 9.812 -25.562 -10.188 1 83.06 305 GLY A O 1
ATOM 2406 N N . LEU A 1 306 ? 10.625 -27.391 -9.289 1 83.31 306 LEU A N 1
ATOM 2407 C CA . LEU A 1 306 ? 10.609 -26.797 -7.953 1 83.31 306 LEU A CA 1
ATOM 2408 C C . LEU A 1 306 ? 11.578 -25.625 -7.867 1 83.31 306 LEU A C 1
ATOM 2410 O O . LEU A 1 306 ? 11.258 -24.594 -7.285 1 83.31 306 LEU A O 1
ATOM 2414 N N . CYS A 1 307 ? 12.719 -25.797 -8.398 1 88.31 307 CYS A N 1
ATOM 2415 C CA . CYS A 1 307 ? 13.703 -24.719 -8.406 1 88.31 307 CYS A CA 1
ATOM 2416 C C . CYS A 1 307 ? 13.188 -23.516 -9.195 1 88.31 307 CYS A C 1
ATOM 2418 O O . CYS A 1 307 ? 13.445 -22.375 -8.82 1 88.31 307 CYS A O 1
ATOM 2420 N N . CYS A 1 308 ? 12.469 -23.797 -10.227 1 86.12 308 CYS A N 1
ATOM 2421 C CA . CYS A 1 308 ? 11.891 -22.719 -11.023 1 86.12 308 CYS A CA 1
ATOM 2422 C C . CYS A 1 308 ? 10.828 -21.953 -10.227 1 86.12 308 CYS A C 1
ATOM 2424 O O . CYS A 1 308 ? 10.695 -20.734 -10.367 1 86.12 308 CYS A O 1
ATOM 2426 N N . VAL A 1 309 ? 10.164 -22.672 -9.461 1 81.88 309 VAL A N 1
ATOM 2427 C CA . VAL A 1 309 ? 9.156 -22.031 -8.617 1 81.88 309 VAL A CA 1
ATOM 2428 C C . VAL A 1 309 ? 9.828 -21.047 -7.652 1 81.88 309 VAL A C 1
ATOM 2430 O O . VAL A 1 309 ? 9.344 -19.938 -7.453 1 81.88 309 VAL A O 1
ATOM 2433 N N . PHE A 1 310 ? 10.93 -21.5 -7.129 1 83.75 310 PHE A N 1
ATOM 2434 C CA . PHE A 1 310 ? 11.648 -20.625 -6.215 1 83.75 310 PHE A CA 1
ATOM 2435 C C . PHE A 1 310 ? 12.18 -19.391 -6.949 1 83.75 310 PHE A C 1
ATOM 2437 O O . PHE A 1 310 ? 12.094 -18.266 -6.434 1 83.75 310 PHE A O 1
ATOM 2444 N N . LEU A 1 311 ? 12.688 -19.656 -8.07 1 85.56 311 LEU A N 1
ATOM 2445 C CA . LEU A 1 311 ? 13.219 -18.562 -8.875 1 85.56 311 LEU A CA 1
ATOM 2446 C C . LEU A 1 311 ? 12.141 -17.547 -9.195 1 85.56 311 LEU A C 1
ATOM 2448 O O . LEU A 1 311 ? 12.344 -16.344 -9.016 1 85.56 311 LEU A O 1
ATOM 2452 N N . LEU A 1 312 ? 11.055 -18.016 -9.562 1 82.19 312 LEU A N 1
ATOM 2453 C CA . LEU A 1 312 ? 9.977 -17.109 -9.945 1 82.19 312 LEU A CA 1
ATOM 2454 C C . LEU A 1 312 ? 9.367 -16.422 -8.719 1 82.19 312 LEU A C 1
ATOM 2456 O O . LEU A 1 312 ? 8.977 -15.258 -8.781 1 82.19 312 LEU A O 1
ATOM 2460 N N . THR A 1 313 ? 9.336 -17.109 -7.633 1 79.44 313 THR A N 1
ATOM 2461 C CA . THR A 1 313 ? 8.773 -16.547 -6.41 1 79.44 313 THR A CA 1
ATOM 2462 C C . THR A 1 313 ? 9.617 -15.383 -5.91 1 79.44 313 THR A C 1
ATOM 2464 O O . THR A 1 313 ? 9.094 -14.312 -5.602 1 79.44 313 THR A O 1
ATOM 2467 N N . PHE A 1 314 ? 10.859 -15.523 -5.938 1 80.38 314 PHE A N 1
ATOM 2468 C CA . PHE A 1 314 ? 11.719 -14.508 -5.348 1 80.38 314 PHE A CA 1
ATOM 2469 C C . PHE A 1 314 ? 11.992 -13.391 -6.348 1 80.38 314 PHE A C 1
ATOM 2471 O O . PHE A 1 314 ? 12.047 -12.211 -5.973 1 80.38 314 PHE A O 1
ATOM 2478 N N . CYS A 1 315 ? 12.055 -13.766 -7.57 1 80.06 315 CYS A N 1
ATOM 2479 C CA . CYS A 1 315 ? 12.477 -12.758 -8.539 1 80.06 315 CYS A CA 1
ATOM 2480 C C . CYS A 1 315 ? 11.266 -12.102 -9.195 1 80.06 315 CYS A C 1
ATOM 2482 O O . CYS A 1 315 ? 11.312 -10.93 -9.578 1 80.06 315 CYS A O 1
ATOM 2484 N N . LEU A 1 316 ? 10.25 -12.852 -9.328 1 76.81 316 LEU A N 1
ATOM 2485 C CA . LEU A 1 316 ? 9.148 -12.297 -10.102 1 76.81 316 LEU A CA 1
ATOM 2486 C C . LEU A 1 316 ? 7.98 -11.922 -9.188 1 76.81 316 LEU A C 1
ATOM 2488 O O . LEU A 1 316 ? 7.164 -11.062 -9.539 1 76.81 316 LEU A O 1
ATOM 2492 N N . GLN A 1 317 ? 7.938 -12.555 -8.109 1 75.44 317 GLN A N 1
ATOM 2493 C CA . GLN A 1 317 ? 6.766 -12.258 -7.289 1 75.44 317 GLN A CA 1
ATOM 2494 C C . GLN A 1 317 ? 7.125 -11.336 -6.129 1 75.44 317 GLN A C 1
ATOM 2496 O O . GLN A 1 317 ? 6.465 -10.312 -5.914 1 75.44 317 GLN A O 1
ATOM 2501 N N . SER A 1 318 ? 8.109 -11.57 -5.465 1 78.94 318 SER A N 1
ATOM 2502 C CA . SER A 1 318 ? 8.438 -10.828 -4.258 1 78.94 318 SER A CA 1
ATOM 2503 C C . SER A 1 318 ? 9.008 -9.453 -4.594 1 78.94 318 SER A C 1
ATOM 2505 O O . SER A 1 318 ? 8.625 -8.453 -3.988 1 78.94 318 SER A O 1
ATOM 2507 N N . LEU A 1 319 ? 9.875 -9.43 -5.598 1 83.69 319 LEU A N 1
ATOM 2508 C CA . LEU A 1 319 ? 10.578 -8.188 -5.906 1 83.69 319 LEU A CA 1
ATOM 2509 C C . LEU A 1 319 ? 9.602 -7.133 -6.422 1 83.69 319 LEU A C 1
ATOM 2511 O O . LEU A 1 319 ? 9.562 -6.008 -5.91 1 83.69 319 LEU A O 1
ATOM 2515 N N . PRO A 1 320 ? 8.75 -7.461 -7.359 1 81.06 320 PRO A N 1
ATOM 2516 C CA . PRO A 1 320 ? 7.82 -6.438 -7.832 1 81.06 320 PRO A CA 1
ATOM 2517 C C . PRO A 1 320 ? 6.824 -6.004 -6.758 1 81.06 320 PRO A C 1
ATOM 2519 O O . PRO A 1 320 ? 6.438 -4.832 -6.707 1 81.06 320 PRO A O 1
ATOM 2522 N N . GLY A 1 321 ? 6.422 -6.934 -5.992 1 81.06 321 GLY A N 1
ATOM 2523 C CA . GLY A 1 321 ? 5.508 -6.582 -4.918 1 81.06 321 GLY A CA 1
ATOM 2524 C C . GLY A 1 321 ? 6.098 -5.594 -3.932 1 81.06 321 GLY A C 1
ATOM 2525 O O . GLY A 1 321 ? 5.41 -4.672 -3.484 1 81.06 321 GLY A O 1
ATOM 2526 N N . GLN A 1 322 ? 7.301 -5.73 -3.686 1 84.06 322 GLN A N 1
ATOM 2527 C CA . GLN A 1 322 ? 7.977 -4.836 -2.748 1 84.06 322 GLN A CA 1
ATOM 2528 C C . GLN A 1 322 ? 8.141 -3.439 -3.338 1 84.06 322 GLN A C 1
ATOM 2530 O O . GLN A 1 322 ? 7.773 -2.447 -2.707 1 84.06 322 GLN A O 1
ATOM 2535 N N . ILE A 1 323 ? 8.641 -3.412 -4.52 1 88.31 323 ILE A N 1
ATOM 2536 C CA . ILE A 1 323 ? 8.93 -2.125 -5.145 1 88.31 323 ILE A CA 1
ATOM 2537 C C . ILE A 1 323 ? 7.629 -1.389 -5.449 1 88.31 323 ILE A C 1
ATOM 2539 O O . ILE A 1 323 ? 7.523 -0.182 -5.219 1 88.31 323 ILE A O 1
ATOM 2543 N N . SER A 1 324 ? 6.641 -2.1 -5.918 1 85.94 324 SER A N 1
ATOM 2544 C CA . SER A 1 324 ? 5.359 -1.469 -6.219 1 85.94 324 SER A CA 1
ATOM 2545 C C . SER A 1 324 ? 4.707 -0.912 -4.957 1 85.94 324 SER A C 1
ATOM 2547 O O . SER A 1 324 ? 4.109 0.166 -4.988 1 85.94 324 SER A O 1
ATOM 2549 N N . SER A 1 325 ? 4.82 -1.629 -3.92 1 84.62 325 SER A N 1
ATOM 2550 C CA . SER A 1 325 ? 4.254 -1.167 -2.656 1 84.62 325 SER A CA 1
ATOM 2551 C C . SER A 1 325 ? 4.984 0.069 -2.143 1 84.62 325 SER A C 1
ATOM 2553 O O . SER A 1 325 ? 4.355 1.022 -1.68 1 84.62 325 SER A O 1
ATOM 2555 N N . GLU A 1 326 ? 6.277 0.03 -2.24 1 87.81 326 GLU A N 1
ATOM 2556 C CA . GLU A 1 326 ? 7.066 1.17 -1.785 1 87.81 326 GLU A CA 1
ATOM 2557 C C . GLU A 1 326 ? 6.793 2.406 -2.635 1 87.81 326 GLU A C 1
ATOM 2559 O O . GLU A 1 326 ? 6.832 3.533 -2.133 1 87.81 326 GLU A O 1
ATOM 2564 N N . ARG A 1 327 ? 6.504 2.182 -3.822 1 86.88 327 ARG A N 1
ATOM 2565 C CA . ARG A 1 327 ? 6.125 3.27 -4.715 1 86.88 327 ARG A CA 1
ATOM 2566 C C . ARG A 1 327 ? 4.777 3.861 -4.32 1 86.88 327 ARG A C 1
ATOM 2568 O O . ARG A 1 327 ? 4.645 5.082 -4.184 1 86.88 327 ARG A O 1
ATOM 2575 N N . ALA A 1 328 ? 3.885 3.023 -4.066 1 80.75 328 ALA A N 1
ATOM 2576 C CA . ALA A 1 328 ? 2.531 3.461 -3.732 1 80.75 328 ALA A CA 1
ATOM 2577 C C . ALA A 1 328 ? 2.5 4.152 -2.375 1 80.75 328 ALA A C 1
ATOM 2579 O O . ALA A 1 328 ? 1.7 5.066 -2.154 1 80.75 328 ALA A O 1
ATOM 2580 N N . GLU A 1 329 ? 3.404 3.744 -1.531 1 83.56 329 GLU A N 1
ATOM 2581 C CA . GLU A 1 329 ? 3.445 4.277 -0.173 1 83.56 329 GLU A CA 1
ATOM 2582 C C . GLU A 1 329 ? 4.215 5.594 -0.121 1 83.56 329 GLU A C 1
ATOM 2584 O O . GLU A 1 329 ? 4.246 6.262 0.917 1 83.56 329 GLU A O 1
ATOM 2589 N N . GLY A 1 330 ? 4.883 6 -1.171 1 86 330 GLY A N 1
ATOM 2590 C CA . GLY A 1 330 ? 5.633 7.246 -1.21 1 86 330 GLY A CA 1
ATOM 2591 C C . GLY A 1 330 ? 7.039 7.117 -0.659 1 86 330 GLY A C 1
ATOM 2592 O O . GLY A 1 330 ? 7.793 8.094 -0.628 1 86 330 GLY A O 1
ATOM 2593 N N . TRP A 1 331 ? 7.371 5.957 -0.178 1 88.75 331 TRP A N 1
ATOM 2594 C CA . TRP A 1 331 ? 8.711 5.695 0.34 1 88.75 331 TRP A CA 1
ATOM 2595 C C . TRP A 1 331 ? 9.758 5.84 -0.759 1 88.75 331 TRP A C 1
ATOM 2597 O O . TRP A 1 331 ? 10.805 6.449 -0.547 1 88.75 331 TRP A O 1
ATOM 2607 N N . LEU A 1 332 ? 9.43 5.352 -1.882 1 89 332 LEU A N 1
ATOM 2608 C CA . LEU A 1 332 ? 10.359 5.43 -3 1 89 332 LEU A CA 1
ATOM 2609 C C . LEU A 1 332 ? 10.578 6.879 -3.426 1 89 332 LEU A C 1
ATOM 2611 O O . LEU A 1 332 ? 11.695 7.258 -3.793 1 89 332 LEU A O 1
ATOM 2615 N N . LYS A 1 333 ? 9.57 7.625 -3.336 1 89.75 333 LYS A N 1
ATOM 2616 C CA . LYS A 1 333 ? 9.68 9.039 -3.668 1 89.75 333 LYS A CA 1
ATOM 2617 C C . LYS A 1 333 ? 10.648 9.75 -2.725 1 89.75 333 LYS A C 1
ATOM 2619 O O . LYS A 1 333 ? 11.461 10.57 -3.16 1 89.75 333 LYS A O 1
ATOM 2624 N N . LEU A 1 334 ? 10.516 9.43 -1.517 1 92.19 334 LEU A N 1
ATOM 2625 C CA . LEU A 1 334 ? 11.406 10.023 -0.53 1 92.19 334 LEU A CA 1
ATOM 2626 C C . LEU A 1 334 ? 12.852 9.594 -0.77 1 92.19 334 LEU A C 1
ATOM 2628 O O . LEU A 1 334 ? 13.766 10.422 -0.703 1 92.19 334 LEU A O 1
ATOM 2632 N N . ILE A 1 335 ? 13.055 8.391 -1.09 1 91.75 335 ILE A N 1
ATOM 2633 C CA . ILE A 1 335 ? 14.391 7.867 -1.341 1 91.75 335 ILE A CA 1
ATOM 2634 C C . ILE A 1 335 ? 14.992 8.539 -2.574 1 91.75 335 ILE A C 1
ATOM 2636 O O . ILE A 1 335 ? 16.188 8.859 -2.604 1 91.75 335 ILE A O 1
ATOM 2640 N N . ARG A 1 336 ? 14.125 8.797 -3.523 1 90.06 336 ARG A N 1
ATOM 2641 C CA . ARG A 1 336 ? 14.578 9.438 -4.75 1 90.06 336 ARG A CA 1
ATOM 2642 C C . ARG A 1 336 ? 15 10.883 -4.488 1 90.06 336 ARG A C 1
ATOM 2644 O O . ARG A 1 336 ? 15.711 11.477 -5.297 1 90.06 336 ARG A O 1
ATOM 2651 N N . ALA A 1 337 ? 14.539 11.359 -3.373 1 92.25 337 ALA A N 1
ATOM 2652 C CA . ALA A 1 337 ? 14.898 12.727 -3.004 1 92.25 337 ALA A CA 1
ATOM 2653 C C . ALA A 1 337 ? 16.172 12.75 -2.17 1 92.25 337 ALA A C 1
ATOM 2655 O O . ALA A 1 337 ? 16.547 13.789 -1.61 1 92.25 337 ALA A O 1
ATOM 2656 N N . THR A 1 338 ? 16.812 11.664 -2.035 1 91.88 338 THR A N 1
ATOM 2657 C CA . THR A 1 338 ? 18.109 11.539 -1.372 1 91.88 338 THR A CA 1
ATOM 2658 C C . THR A 1 338 ? 19.219 11.289 -2.391 1 91.88 338 THR A C 1
ATOM 2660 O O . THR A 1 338 ? 18.953 11.109 -3.578 1 91.88 338 THR A O 1
ATOM 2663 N N . PRO A 1 339 ? 20.438 11.289 -1.965 1 90.5 339 PRO A N 1
ATOM 2664 C CA . PRO A 1 339 ? 21.547 11.07 -2.906 1 90.5 339 PRO A CA 1
ATOM 2665 C C . PRO A 1 339 ? 21.703 9.602 -3.295 1 90.5 339 PRO A C 1
ATOM 2667 O O . PRO A 1 339 ? 22.578 9.266 -4.105 1 90.5 339 PRO A O 1
ATOM 2670 N N . LEU A 1 340 ? 20.875 8.773 -2.775 1 89.56 340 LEU A N 1
ATOM 2671 C CA . LEU A 1 340 ? 20.938 7.363 -3.154 1 89.56 340 LEU A CA 1
ATOM 2672 C C . LEU A 1 340 ? 20.594 7.18 -4.633 1 89.56 340 LEU A C 1
ATOM 2674 O O . LEU A 1 340 ? 19.547 7.625 -5.09 1 89.56 340 LEU A O 1
ATOM 2678 N N . SER A 1 341 ? 21.531 6.551 -5.293 1 87.44 341 SER A N 1
ATOM 2679 C CA . SER A 1 341 ? 21.281 6.293 -6.707 1 87.44 341 SER A CA 1
ATOM 2680 C C . SER A 1 341 ? 20.188 5.242 -6.891 1 87.44 341 SER A C 1
ATOM 2682 O O . SER A 1 341 ? 20.062 4.324 -6.074 1 87.44 341 SER A O 1
ATOM 2684 N N . SER A 1 342 ? 19.422 5.426 -7.953 1 86.88 342 SER A N 1
ATOM 2685 C CA . SER A 1 342 ? 18.375 4.465 -8.266 1 86.88 342 SER A CA 1
ATOM 2686 C C . SER A 1 342 ? 18.953 3.076 -8.516 1 86.88 342 SER A C 1
ATOM 2688 O O . SER A 1 342 ? 18.344 2.068 -8.148 1 86.88 342 SER A O 1
ATOM 2690 N N . ILE A 1 343 ? 20.109 2.998 -9.047 1 87.62 343 ILE A N 1
ATOM 2691 C CA . ILE A 1 343 ? 20.75 1.726 -9.352 1 87.62 343 ILE A CA 1
ATOM 2692 C C . ILE A 1 343 ? 21.125 1.015 -8.055 1 87.62 343 ILE A C 1
ATOM 2694 O O . ILE A 1 343 ? 20.922 -0.195 -7.922 1 87.62 343 ILE A O 1
ATOM 2698 N N . THR A 1 344 ? 21.656 1.805 -7.145 1 89.5 344 THR A N 1
ATOM 2699 C CA . THR A 1 344 ? 22.047 1.21 -5.871 1 89.5 344 THR A CA 1
ATOM 2700 C C . THR A 1 344 ? 20.828 0.672 -5.129 1 89.5 344 THR A C 1
ATOM 2702 O O . THR A 1 344 ? 20.891 -0.396 -4.52 1 89.5 344 THR A O 1
ATOM 2705 N N . TYR A 1 345 ? 19.812 1.392 -5.242 1 90.94 345 TYR A N 1
ATOM 2706 C CA . TYR A 1 345 ? 18.578 0.95 -4.613 1 90.94 345 TYR A CA 1
ATOM 2707 C C . TYR A 1 345 ? 18.094 -0.368 -5.211 1 90.94 345 TYR A C 1
ATOM 2709 O O . TYR A 1 345 ? 17.844 -1.328 -4.484 1 90.94 345 TYR A O 1
ATOM 2717 N N . ILE A 1 346 ? 18.031 -0.462 -6.504 1 90.75 346 ILE A N 1
ATOM 2718 C CA . ILE A 1 346 ? 17.547 -1.64 -7.211 1 90.75 346 ILE A CA 1
ATOM 2719 C C . ILE A 1 346 ? 18.5 -2.805 -7.004 1 90.75 346 ILE A C 1
ATOM 2721 O O . ILE A 1 346 ? 18.078 -3.932 -6.738 1 90.75 346 ILE A O 1
ATOM 2725 N N . LEU A 1 347 ? 19.766 -2.529 -7.094 1 91.19 347 LEU A N 1
ATOM 2726 C CA . LEU A 1 347 ? 20.781 -3.572 -6.949 1 91.19 347 LEU A CA 1
ATOM 2727 C C . LEU A 1 347 ? 20.734 -4.176 -5.551 1 91.19 347 LEU A C 1
ATOM 2729 O O . LEU A 1 347 ? 20.969 -5.375 -5.379 1 91.19 347 LEU A O 1
ATOM 2733 N N . SER A 1 348 ? 20.516 -3.354 -4.586 1 91.81 348 SER A N 1
ATOM 2734 C CA . SER A 1 348 ? 20.469 -3.875 -3.225 1 91.81 348 SER A CA 1
ATOM 2735 C C . SER A 1 348 ? 19.297 -4.84 -3.049 1 91.81 348 SER A C 1
ATOM 2737 O O . SER A 1 348 ? 19.438 -5.895 -2.432 1 91.81 348 SER A O 1
ATOM 2739 N N . LYS A 1 349 ? 18.188 -4.531 -3.615 1 89.69 349 LYS A N 1
ATOM 2740 C CA . LYS A 1 349 ? 17.016 -5.395 -3.51 1 89.69 349 LYS A CA 1
ATOM 2741 C C . LYS A 1 349 ? 17.203 -6.684 -4.305 1 89.69 349 LYS A C 1
ATOM 2743 O O . LYS A 1 349 ? 16.875 -7.766 -3.828 1 89.69 349 LYS A O 1
ATOM 2748 N N . VAL A 1 350 ? 17.781 -6.492 -5.473 1 91.44 350 VAL A N 1
ATOM 2749 C CA . VAL A 1 350 ? 18.031 -7.652 -6.324 1 91.44 350 VAL A CA 1
ATOM 2750 C C . VAL A 1 350 ? 19.062 -8.562 -5.664 1 91.44 350 VAL A C 1
ATOM 2752 O O . VAL A 1 350 ? 18.891 -9.789 -5.656 1 91.44 350 VAL A O 1
ATOM 2755 N N . PHE A 1 351 ? 20.016 -7.988 -5.109 1 92.19 351 PHE A N 1
ATOM 2756 C CA . PHE A 1 351 ? 21.078 -8.766 -4.477 1 92.19 351 PHE A CA 1
ATOM 2757 C C . PHE A 1 351 ? 20.531 -9.594 -3.322 1 92.19 351 PHE A C 1
ATOM 2759 O O . PHE A 1 351 ? 20.828 -10.789 -3.217 1 92.19 351 PHE A O 1
ATOM 2766 N N . VAL A 1 352 ? 19.781 -9.023 -2.533 1 88.44 352 VAL A N 1
ATOM 2767 C CA . VAL A 1 352 ? 19.234 -9.727 -1.373 1 88.44 352 VAL A CA 1
ATOM 2768 C C . VAL A 1 352 ? 18.281 -10.828 -1.832 1 88.44 352 VAL A C 1
ATOM 2770 O O . VAL A 1 352 ? 18.375 -11.969 -1.385 1 88.44 352 VAL A O 1
ATOM 2773 N N . SER A 1 353 ? 17.406 -10.531 -2.736 1 85.69 353 SER A N 1
ATOM 2774 C CA . SER A 1 353 ? 16.453 -11.508 -3.236 1 85.69 353 SER A CA 1
ATOM 2775 C C . SER A 1 353 ? 17.156 -12.664 -3.943 1 85.69 353 SER A C 1
ATOM 2777 O O . SER A 1 353 ? 16.812 -13.828 -3.736 1 85.69 353 SER A O 1
ATOM 2779 N N . LEU A 1 354 ? 18.141 -12.344 -4.742 1 89.88 354 LEU A N 1
ATOM 2780 C CA . LEU A 1 354 ? 18.875 -13.359 -5.492 1 89.88 354 LEU A CA 1
ATOM 2781 C C . LEU A 1 354 ? 19.719 -14.227 -4.559 1 89.88 354 LEU A C 1
ATOM 2783 O O . LEU A 1 354 ? 19.828 -15.438 -4.773 1 89.88 354 LEU A O 1
ATOM 2787 N N . SER A 1 355 ? 20.312 -13.602 -3.602 1 89.19 355 SER A N 1
ATOM 2788 C CA . SER A 1 355 ? 21.109 -14.367 -2.656 1 89.19 355 SER A CA 1
ATOM 2789 C C . SER A 1 355 ? 20.266 -15.375 -1.895 1 89.19 355 SER A C 1
ATOM 2791 O O . SER A 1 355 ? 20.641 -16.547 -1.769 1 89.19 355 SER A O 1
ATOM 2793 N N . ILE A 1 356 ? 19.125 -14.969 -1.49 1 84.12 356 ILE A N 1
ATOM 2794 C CA . ILE A 1 356 ? 18.234 -15.883 -0.779 1 84.12 356 ILE A CA 1
ATOM 2795 C C . ILE A 1 356 ? 17.75 -16.969 -1.729 1 84.12 356 ILE A C 1
ATOM 2797 O O . ILE A 1 356 ? 17.734 -18.156 -1.368 1 84.12 356 ILE A O 1
ATOM 2801 N N . CYS A 1 357 ? 17.375 -16.609 -2.922 1 86.81 357 CYS A N 1
ATOM 2802 C CA . CYS A 1 357 ? 16.906 -17.562 -3.922 1 86.81 357 CYS A CA 1
ATOM 2803 C C . CYS A 1 357 ? 17.969 -18.609 -4.211 1 86.81 357 CYS A C 1
ATOM 2805 O O . CYS A 1 357 ? 17.672 -19.812 -4.234 1 86.81 357 CYS A O 1
ATOM 2807 N N . MET A 1 358 ? 19.188 -18.203 -4.379 1 90.25 358 MET A N 1
ATOM 2808 C CA . MET A 1 358 ? 20.266 -19.109 -4.727 1 90.25 358 MET A CA 1
ATOM 2809 C C . MET A 1 358 ? 20.578 -20.047 -3.562 1 90.25 358 MET A C 1
ATOM 2811 O O . MET A 1 358 ? 20.906 -21.219 -3.768 1 90.25 358 MET A O 1
ATOM 2815 N N . ILE A 1 359 ? 20.453 -19.547 -2.41 1 88.06 359 ILE A N 1
ATOM 2816 C CA . ILE A 1 359 ? 20.688 -20.391 -1.243 1 88.06 359 ILE A CA 1
ATOM 2817 C C . ILE A 1 359 ? 19.594 -21.469 -1.17 1 88.06 359 ILE A C 1
ATOM 2819 O O . ILE A 1 359 ? 19.891 -22.641 -0.932 1 88.06 359 ILE A O 1
ATOM 2823 N N . VAL A 1 360 ? 18.406 -21.109 -1.448 1 85.88 360 VAL A N 1
ATOM 2824 C CA . VAL A 1 360 ? 17.297 -22.047 -1.391 1 85.88 360 VAL A CA 1
ATOM 2825 C C . VAL A 1 360 ? 17.422 -23.078 -2.508 1 85.88 360 VAL A C 1
ATOM 2827 O O . VAL A 1 360 ? 17.234 -24.266 -2.281 1 85.88 360 VAL A O 1
ATOM 2830 N N . ILE A 1 361 ? 17.766 -22.625 -3.641 1 89.88 361 ILE A N 1
ATOM 2831 C CA . ILE A 1 361 ? 17.922 -23.531 -4.781 1 89.88 361 ILE A CA 1
ATOM 2832 C C . ILE A 1 361 ? 19.078 -24.484 -4.52 1 89.88 361 ILE A C 1
ATOM 2834 O O . ILE A 1 361 ? 18.953 -25.688 -4.762 1 89.88 361 ILE A O 1
ATOM 2838 N N . MET A 1 362 ? 20.172 -23.984 -4 1 90.69 362 MET A N 1
ATOM 2839 C CA . MET A 1 362 ? 21.328 -24.828 -3.709 1 90.69 362 MET A CA 1
ATOM 2840 C C . MET A 1 362 ? 20.984 -25.875 -2.66 1 90.69 362 MET A C 1
ATOM 2842 O O . MET A 1 362 ? 21.344 -27.047 -2.811 1 90.69 362 MET A O 1
ATOM 2846 N N . LEU A 1 363 ? 20.281 -25.484 -1.695 1 88.25 363 LEU A N 1
ATOM 2847 C CA . LEU A 1 363 ? 19.875 -26.422 -0.643 1 88.25 363 LEU A CA 1
ATOM 2848 C C . LEU A 1 363 ? 18.922 -27.484 -1.183 1 88.25 363 LEU A C 1
ATOM 2850 O O . LEU A 1 363 ? 19.047 -28.656 -0.851 1 88.25 363 LEU A O 1
ATOM 2854 N N . THR A 1 364 ? 18.047 -27.078 -2.004 1 87.94 364 THR A N 1
ATOM 2855 C CA . THR A 1 364 ? 17.062 -28 -2.562 1 87.94 364 THR A CA 1
ATOM 2856 C C . THR A 1 364 ? 17.734 -28.969 -3.531 1 87.94 364 THR A C 1
ATOM 2858 O O . THR A 1 364 ? 17.438 -30.172 -3.51 1 87.94 364 THR A O 1
ATOM 2861 N N . LEU A 1 365 ? 18.594 -28.5 -4.348 1 89.81 365 LEU A N 1
ATOM 2862 C CA . LEU A 1 365 ? 19.281 -29.359 -5.312 1 89.81 365 LEU A CA 1
ATOM 2863 C C . LEU A 1 365 ? 20.188 -30.359 -4.602 1 89.81 365 LEU A C 1
ATOM 2865 O O . LEU A 1 365 ? 20.234 -31.531 -4.973 1 89.81 365 LEU A O 1
ATOM 2869 N N . THR A 1 366 ? 20.859 -29.891 -3.605 1 89.56 366 THR A N 1
ATOM 2870 C CA . THR A 1 366 ? 21.781 -30.766 -2.879 1 89.56 366 THR A CA 1
ATOM 2871 C C . THR A 1 366 ? 21 -31.828 -2.105 1 89.56 366 THR A C 1
ATOM 2873 O O . THR A 1 366 ? 21.312 -33.031 -2.191 1 89.56 366 THR A O 1
ATOM 2876 N N . TYR A 1 367 ? 20.016 -31.422 -1.47 1 88.06 367 TYR A N 1
ATOM 2877 C CA . TYR A 1 367 ? 19.203 -32.375 -0.714 1 88.06 367 TYR A CA 1
ATOM 2878 C C . TYR A 1 367 ? 18.438 -33.281 -1.649 1 88.06 367 TYR A C 1
ATOM 2880 O O . TYR A 1 367 ? 18.328 -34.5 -1.385 1 88.06 367 TYR A O 1
ATOM 2888 N N . GLY A 1 368 ? 17.891 -32.688 -2.637 1 87.5 368 GLY A N 1
ATOM 2889 C CA . GLY A 1 368 ? 17.188 -33.5 -3.607 1 87.5 368 GLY A CA 1
ATOM 2890 C C . GLY A 1 368 ? 18.062 -34.562 -4.273 1 87.5 368 GLY A C 1
ATOM 2891 O O . GLY A 1 368 ? 17.641 -35.688 -4.488 1 87.5 368 GLY A O 1
ATOM 2892 N N . ASN A 1 369 ? 19.266 -34.188 -4.578 1 87.81 369 ASN A N 1
ATOM 2893 C CA . ASN A 1 369 ? 20.203 -35.125 -5.176 1 87.81 369 ASN A CA 1
ATOM 2894 C C . ASN A 1 369 ? 20.5 -36.312 -4.234 1 87.81 369 ASN A C 1
ATOM 2896 O O . ASN A 1 369 ? 20.578 -37.438 -4.668 1 87.81 369 ASN A O 1
ATOM 2900 N N . MET A 1 370 ? 20.594 -36 -3.025 1 87.06 370 MET A N 1
ATOM 2901 C CA . MET A 1 370 ? 20.922 -37.031 -2.031 1 87.06 370 MET A CA 1
ATOM 2902 C C . MET A 1 370 ? 19.703 -37.938 -1.761 1 87.06 370 MET A C 1
ATOM 2904 O O . MET A 1 370 ? 19.828 -39.156 -1.767 1 87.06 370 MET A O 1
ATOM 2908 N N . GLN A 1 371 ? 18.594 -37.375 -1.617 1 84.75 371 GLN A N 1
ATOM 2909 C CA . GLN A 1 371 ? 17.391 -38.125 -1.215 1 84.75 371 GLN A CA 1
ATOM 2910 C C . GLN A 1 371 ? 16.812 -38.906 -2.383 1 84.75 371 GLN A C 1
ATOM 2912 O O . GLN A 1 371 ? 16.328 -40.031 -2.199 1 84.75 371 GLN A O 1
ATOM 2917 N N . LEU A 1 372 ? 16.891 -38.344 -3.576 1 85.62 372 LEU A N 1
ATOM 2918 C CA . LEU A 1 372 ? 16.25 -38.969 -4.73 1 85.62 372 LEU A CA 1
ATOM 2919 C C . LEU A 1 372 ? 17.25 -39.75 -5.551 1 85.62 372 LEU A C 1
ATOM 2921 O O . LEU A 1 372 ? 16.891 -40.344 -6.578 1 85.62 372 LEU A O 1
ATOM 2925 N N . LYS A 1 373 ? 18.391 -39.781 -5.203 1 83.31 373 LYS A N 1
ATOM 2926 C CA . LYS A 1 373 ? 19.453 -40.562 -5.836 1 83.31 373 LYS A CA 1
ATOM 2927 C C . LYS A 1 373 ? 19.547 -40.25 -7.328 1 83.31 373 LYS A C 1
ATOM 2929 O O . LYS A 1 373 ? 19.547 -41.156 -8.156 1 83.31 373 LYS A O 1
ATOM 2934 N N . LEU A 1 374 ? 19.625 -39 -7.691 1 85.75 374 LEU A N 1
ATOM 2935 C CA . LEU A 1 374 ? 19.625 -38.562 -9.078 1 85.75 374 LEU A CA 1
ATOM 2936 C C . LEU A 1 374 ? 21.031 -38.625 -9.68 1 85.75 374 LEU A C 1
ATOM 2938 O O . LEU A 1 374 ? 21.188 -38.5 -10.891 1 85.75 374 LEU A O 1
ATOM 2942 N N . ASN A 1 375 ? 22.078 -39 -9.008 1 82.19 375 ASN A N 1
ATOM 2943 C CA . ASN A 1 375 ? 23.453 -39.188 -9.422 1 82.19 375 ASN A CA 1
ATOM 2944 C C . ASN A 1 375 ? 23.984 -37.906 -10.117 1 82.19 375 ASN A C 1
ATOM 2946 O O . ASN A 1 375 ? 24.641 -38 -11.156 1 82.19 375 ASN A O 1
ATOM 2950 N N . PHE A 1 376 ? 23.609 -36.656 -9.695 1 86.31 376 PHE A N 1
ATOM 2951 C CA . PHE A 1 376 ? 24.25 -35.438 -10.164 1 86.31 376 PHE A CA 1
ATOM 2952 C C . PHE A 1 376 ? 25.688 -35.344 -9.633 1 86.31 376 PHE A C 1
ATOM 2954 O O . PHE A 1 376 ? 25.906 -35.469 -8.43 1 86.31 376 PHE A O 1
ATOM 2961 N N . ASP A 1 377 ? 26.609 -35.188 -10.609 1 87.75 377 ASP A N 1
ATOM 2962 C CA . ASP A 1 377 ? 27.969 -34.906 -10.18 1 87.75 377 ASP A CA 1
ATOM 2963 C C . ASP A 1 377 ? 28.094 -33.469 -9.664 1 87.75 377 ASP A C 1
ATOM 2965 O O . ASP A 1 377 ? 27.203 -32.656 -9.875 1 87.75 377 ASP A O 1
ATOM 2969 N N . PHE A 1 378 ? 29.156 -33.219 -8.906 1 90.25 378 PHE A N 1
ATOM 2970 C CA . PHE A 1 378 ? 29.391 -31.922 -8.312 1 90.25 378 PHE A CA 1
ATOM 2971 C C . PHE A 1 378 ? 29.484 -30.844 -9.391 1 90.25 378 PHE A C 1
ATOM 2973 O O . PHE A 1 378 ? 28.953 -29.75 -9.227 1 90.25 378 PHE A O 1
ATOM 2980 N N . GLN A 1 379 ? 30.094 -31.141 -10.484 1 90.12 379 GLN A N 1
ATOM 2981 C CA . GLN A 1 379 ? 30.219 -30.188 -11.586 1 90.12 379 GLN A CA 1
ATOM 2982 C C . GLN A 1 379 ? 28.859 -29.875 -12.195 1 90.12 379 GLN A C 1
ATOM 2984 O O . GLN A 1 379 ? 28.578 -28.719 -12.539 1 90.12 379 GLN A O 1
ATOM 2989 N N . GLN A 1 380 ? 28.078 -30.828 -12.219 1 90.31 380 GLN A N 1
ATOM 2990 C CA . GLN A 1 380 ? 26.734 -30.641 -12.773 1 90.31 380 GLN A CA 1
ATOM 2991 C C . GLN A 1 380 ? 25.891 -29.75 -11.875 1 90.31 380 GLN A C 1
ATOM 2993 O O . GLN A 1 380 ? 25.109 -28.922 -12.359 1 90.31 380 GLN A O 1
ATOM 2998 N N . LEU A 1 381 ? 26.109 -29.953 -10.625 1 91.88 381 LEU A N 1
ATOM 2999 C CA . LEU A 1 381 ? 25.375 -29.125 -9.68 1 91.88 381 LEU A CA 1
ATOM 3000 C C . LEU A 1 381 ? 25.766 -27.656 -9.805 1 91.88 381 LEU A C 1
ATOM 3002 O O . LEU A 1 381 ? 24.906 -26.781 -9.781 1 91.88 381 LEU A O 1
ATOM 3006 N N . ILE A 1 382 ? 26.984 -27.406 -10 1 92.12 382 ILE A N 1
ATOM 3007 C CA . ILE A 1 382 ? 27.484 -26.047 -10.141 1 92.12 382 ILE A CA 1
ATOM 3008 C C . ILE A 1 382 ? 26.953 -25.438 -11.445 1 92.12 382 ILE A C 1
ATOM 3010 O O . ILE A 1 382 ? 26.531 -24.281 -11.477 1 92.12 382 ILE A O 1
ATOM 3014 N N . TYR A 1 383 ? 26.969 -26.266 -12.445 1 91.25 383 TYR A N 1
ATOM 3015 C CA . TYR A 1 383 ? 26.469 -25.797 -13.734 1 91.25 383 TYR A CA 1
ATOM 3016 C C . TYR A 1 383 ? 24.984 -25.453 -13.641 1 91.25 383 TYR A C 1
ATOM 3018 O O . TYR A 1 383 ? 24.531 -24.469 -14.227 1 91.25 383 TYR A O 1
ATOM 3026 N N . LEU A 1 384 ? 24.328 -26.234 -12.906 1 93.06 384 LEU A N 1
ATOM 3027 C CA . LEU A 1 384 ? 22.906 -26 -12.75 1 93.06 384 LEU A CA 1
ATOM 3028 C C . LEU A 1 384 ? 22.641 -24.688 -12.016 1 93.06 384 LEU A C 1
ATOM 3030 O O . LEU A 1 384 ? 21.797 -23.891 -12.43 1 93.06 384 LEU A O 1
ATOM 3034 N N . VAL A 1 385 ? 23.391 -24.469 -10.984 1 93.62 385 VAL A N 1
ATOM 3035 C CA . VAL A 1 385 ? 23.219 -23.25 -10.203 1 93.62 385 VAL A CA 1
ATOM 3036 C C . VAL A 1 385 ? 23.578 -22.031 -11.055 1 93.62 385 VAL A C 1
ATOM 3038 O O . VAL A 1 385 ? 22.859 -21.031 -11.039 1 93.62 385 VAL A O 1
ATOM 3041 N N . LEU A 1 386 ? 24.594 -22.125 -11.836 1 93.94 386 LEU A N 1
ATOM 3042 C CA . LEU A 1 386 ? 25.016 -21.031 -12.711 1 93.94 386 LEU A CA 1
ATOM 3043 C C . LEU A 1 386 ? 23.969 -20.781 -13.789 1 93.94 386 LEU A C 1
ATOM 3045 O O . LEU A 1 386 ? 23.719 -19.625 -14.164 1 93.94 386 LEU A O 1
ATOM 3049 N N . THR A 1 387 ? 23.422 -21.844 -14.242 1 94.44 387 THR A N 1
ATOM 3050 C CA . THR A 1 387 ? 22.375 -21.703 -15.25 1 94.44 387 THR A CA 1
ATOM 3051 C C . THR A 1 387 ? 21.172 -20.969 -14.672 1 94.44 387 THR A C 1
ATOM 3053 O O . THR A 1 387 ? 20.594 -20.094 -15.328 1 94.44 387 THR A O 1
ATOM 3056 N N . PHE A 1 388 ? 20.844 -21.312 -13.469 1 94.5 388 PHE A N 1
ATOM 3057 C CA . PHE A 1 388 ? 19.719 -20.625 -12.844 1 94.5 388 PHE A CA 1
ATOM 3058 C C . PHE A 1 388 ? 20.016 -19.156 -12.633 1 94.5 388 PHE A C 1
ATOM 3060 O O . PHE A 1 388 ? 19.125 -18.312 -12.719 1 94.5 388 PHE A O 1
ATOM 3067 N N . LEU A 1 389 ? 21.25 -18.844 -12.406 1 94.75 389 LEU A N 1
ATOM 3068 C CA . LEU A 1 389 ? 21.656 -17.438 -12.25 1 94.75 389 LEU A CA 1
ATOM 3069 C C . LEU A 1 389 ? 21.5 -16.688 -13.562 1 94.75 389 LEU A C 1
ATOM 3071 O O . LEU A 1 389 ? 21.047 -15.539 -13.57 1 94.75 389 LEU A O 1
ATOM 3075 N N . ILE A 1 390 ? 21.812 -17.344 -14.602 1 94.62 390 ILE A N 1
ATOM 3076 C CA . ILE A 1 390 ? 21.734 -16.719 -15.914 1 94.62 390 ILE A CA 1
ATOM 3077 C C . ILE A 1 390 ? 20.266 -16.516 -16.297 1 94.62 390 ILE A C 1
ATOM 3079 O O . ILE A 1 390 ? 19.875 -15.461 -16.797 1 94.62 390 ILE A O 1
ATOM 3083 N N . VAL A 1 391 ? 19.469 -17.484 -15.984 1 93.44 391 VAL A N 1
ATOM 3084 C CA . VAL A 1 391 ? 18.047 -17.438 -16.328 1 93.44 391 VAL A CA 1
ATOM 3085 C C . VAL A 1 391 ? 17.344 -16.375 -15.469 1 93.44 391 VAL A C 1
ATOM 3087 O O . VAL A 1 391 ? 16.328 -15.812 -15.883 1 93.44 391 VAL A O 1
ATOM 3090 N N . ALA A 1 392 ? 17.906 -16.094 -14.344 1 93.56 392 ALA A N 1
ATOM 3091 C CA . ALA A 1 392 ? 17.297 -15.133 -13.422 1 93.56 392 ALA A CA 1
ATOM 3092 C C . ALA A 1 392 ? 17.391 -13.711 -13.984 1 93.56 392 ALA A C 1
ATOM 3094 O O . ALA A 1 392 ? 16.547 -12.859 -13.664 1 93.56 392 ALA A O 1
ATOM 3095 N N . ILE A 1 393 ? 18.266 -13.461 -14.867 1 94.06 393 ILE A N 1
ATOM 3096 C CA . ILE A 1 393 ? 18.547 -12.102 -15.32 1 94.06 393 ILE A CA 1
ATOM 3097 C C . ILE A 1 393 ? 17.359 -11.57 -16.109 1 94.06 393 ILE A C 1
ATOM 3099 O O . ILE A 1 393 ? 16.812 -10.516 -15.781 1 94.06 393 ILE A O 1
ATOM 3103 N N . PRO A 1 394 ? 16.922 -12.32 -17.109 1 92.56 394 PRO A N 1
ATOM 3104 C CA . PRO A 1 394 ? 15.758 -11.789 -17.828 1 92.56 394 PRO A CA 1
ATOM 3105 C C . PRO A 1 394 ? 14.5 -11.758 -16.953 1 92.56 394 PRO A C 1
ATOM 3107 O O . PRO A 1 394 ? 13.648 -10.883 -17.125 1 92.56 394 PRO A O 1
ATOM 3110 N N . ILE A 1 395 ? 14.391 -12.633 -16.047 1 90.62 395 ILE A N 1
ATOM 3111 C CA . ILE A 1 395 ? 13.234 -12.664 -15.164 1 90.62 395 ILE A CA 1
ATOM 3112 C C . ILE A 1 395 ? 13.234 -11.43 -14.258 1 90.62 395 ILE A C 1
ATOM 3114 O O . ILE A 1 395 ? 12.195 -10.797 -14.055 1 90.62 395 ILE A O 1
ATOM 3118 N N . ILE A 1 396 ? 14.344 -11.094 -13.781 1 92.69 396 ILE A N 1
ATOM 3119 C CA . ILE A 1 396 ? 14.484 -9.922 -12.93 1 92.69 396 ILE A CA 1
ATOM 3120 C C . ILE A 1 396 ? 14.188 -8.656 -13.734 1 92.69 396 ILE A C 1
ATOM 3122 O O . ILE A 1 396 ? 13.5 -7.75 -13.25 1 92.69 396 ILE A O 1
ATOM 3126 N N . ALA A 1 397 ? 14.727 -8.656 -14.922 1 92.94 397 ALA A N 1
ATOM 3127 C CA . ALA A 1 397 ? 14.453 -7.508 -15.781 1 92.94 397 ALA A CA 1
ATOM 3128 C C . ALA A 1 397 ? 12.961 -7.348 -16.031 1 92.94 397 ALA A C 1
ATOM 3130 O O . ALA A 1 397 ? 12.43 -6.234 -15.969 1 92.94 397 ALA A O 1
ATOM 3131 N N . PHE A 1 398 ? 12.336 -8.43 -16.234 1 89.25 398 PHE A N 1
ATOM 3132 C CA . PHE A 1 398 ? 10.891 -8.398 -16.438 1 89.25 398 PHE A CA 1
ATOM 3133 C C . PHE A 1 398 ? 10.18 -7.973 -15.156 1 89.25 398 PHE A C 1
ATOM 3135 O O . PHE A 1 398 ? 9.195 -7.227 -15.203 1 89.25 398 PHE A O 1
ATOM 3142 N N . SER A 1 399 ? 10.68 -8.445 -14.109 1 88.69 399 SER A N 1
ATOM 3143 C CA . SER A 1 399 ? 10.109 -8.094 -12.812 1 88.69 399 SER A CA 1
ATOM 3144 C C . SER A 1 399 ? 10.195 -6.594 -12.555 1 88.69 399 SER A C 1
ATOM 3146 O O . SER A 1 399 ? 9.281 -6.004 -11.977 1 88.69 399 SER A O 1
ATOM 3148 N N . LEU A 1 400 ? 11.227 -6.008 -12.961 1 91 400 LEU A N 1
ATOM 3149 C CA . LEU A 1 400 ? 11.406 -4.57 -12.773 1 91 400 LEU A CA 1
ATOM 3150 C C . LEU A 1 400 ? 10.422 -3.785 -13.633 1 91 400 LEU A C 1
ATOM 3152 O O . LEU A 1 400 ? 9.938 -2.729 -13.219 1 91 400 LEU A O 1
ATOM 3156 N N . ILE A 1 401 ? 10.133 -4.324 -14.75 1 89.31 401 ILE A N 1
ATOM 3157 C CA . ILE A 1 401 ? 9.141 -3.689 -15.609 1 89.31 401 ILE A CA 1
ATOM 3158 C C . ILE A 1 401 ? 7.777 -3.707 -14.922 1 89.31 401 ILE A C 1
ATOM 3160 O O . ILE A 1 401 ? 7.109 -2.676 -14.828 1 89.31 401 ILE A O 1
ATOM 3164 N N . VAL A 1 402 ? 7.441 -4.828 -14.383 1 83.81 402 VAL A N 1
ATOM 3165 C CA . VAL A 1 402 ? 6.148 -5 -13.727 1 83.81 402 VAL A CA 1
ATOM 3166 C C . VAL A 1 402 ? 6.078 -4.105 -12.484 1 83.81 402 VAL A C 1
ATOM 3168 O O . VAL A 1 402 ? 5.031 -3.52 -12.195 1 83.81 402 VAL A O 1
ATOM 3171 N N . SER A 1 403 ? 7.164 -3.945 -11.836 1 87.06 403 SER A N 1
ATOM 3172 C CA . SER A 1 403 ? 7.219 -3.174 -10.594 1 87.06 403 SER A CA 1
ATOM 3173 C C . SER A 1 403 ? 6.875 -1.709 -10.844 1 87.06 403 SER A C 1
ATOM 3175 O O . SER A 1 403 ? 6.23 -1.068 -10.008 1 87.06 403 SER A O 1
ATOM 3177 N N . TYR A 1 404 ? 7.176 -1.168 -11.953 1 87.06 404 TYR A N 1
ATOM 3178 C CA . TYR A 1 404 ? 7.023 0.265 -12.18 1 87.06 404 TYR A CA 1
ATOM 3179 C C . TYR A 1 404 ? 5.777 0.555 -13.008 1 87.06 404 TYR A C 1
ATOM 3181 O O . TYR A 1 404 ? 5.328 1.701 -13.078 1 87.06 404 TYR A O 1
ATOM 3189 N N . PHE A 1 405 ? 5.191 -0.522 -13.477 1 79.12 405 PHE A N 1
ATOM 3190 C CA . PHE A 1 405 ? 4.027 -0.295 -14.328 1 79.12 405 PHE A CA 1
ATOM 3191 C C . PHE A 1 405 ? 2.742 -0.667 -13.594 1 79.12 405 PHE A C 1
ATOM 3193 O O . PHE A 1 405 ? 1.667 -0.157 -13.922 1 79.12 405 PHE A O 1
ATOM 3200 N N . VAL A 1 406 ? 2.898 -1.498 -12.68 1 77 406 VAL A N 1
ATOM 3201 C CA . VAL A 1 406 ? 1.679 -2.098 -12.148 1 77 406 VAL A CA 1
ATOM 3202 C C . VAL A 1 406 ? 1.47 -1.649 -10.703 1 77 406 VAL A C 1
ATOM 3204 O O . VAL A 1 406 ? 2.432 -1.524 -9.938 1 77 406 VAL A O 1
ATOM 3207 N N . ASP A 1 407 ? 0.187 -1.417 -10.359 1 78.56 407 ASP A N 1
ATOM 3208 C CA . ASP A 1 407 ? -0.208 -1.122 -8.984 1 78.56 407 ASP A CA 1
ATOM 3209 C C . ASP A 1 407 ? -0.035 -2.348 -8.094 1 78.56 407 ASP A C 1
ATOM 3211 O O . ASP A 1 407 ? -0.173 -3.482 -8.555 1 78.56 407 ASP A O 1
ATOM 3215 N N . PRO A 1 408 ? 0.269 -2.08 -6.859 1 77.19 408 PRO A N 1
ATOM 3216 C CA . PRO A 1 408 ? 0.461 -3.211 -5.945 1 77.19 408 PRO A CA 1
ATOM 3217 C C . PRO A 1 408 ? -0.736 -4.156 -5.918 1 77.19 408 PRO A C 1
ATOM 3219 O O . PRO A 1 408 ? -0.565 -5.371 -5.773 1 77.19 408 PRO A O 1
ATOM 3222 N N . LYS A 1 409 ? -1.939 -3.658 -6.129 1 75.19 409 LYS A N 1
ATOM 3223 C CA . LYS A 1 409 ? -3.139 -4.488 -6.082 1 75.19 409 LYS A CA 1
ATOM 3224 C C . LYS A 1 409 ? -3.217 -5.41 -7.297 1 75.19 409 LYS A C 1
ATOM 3226 O O . LYS A 1 409 ? -3.855 -6.465 -7.246 1 75.19 409 LYS A O 1
ATOM 3231 N N . ALA A 1 410 ? -2.477 -5.055 -8.32 1 73.56 410 ALA A N 1
ATOM 3232 C CA . ALA A 1 410 ? -2.57 -5.805 -9.57 1 73.56 410 ALA A CA 1
ATOM 3233 C C . ALA A 1 410 ? -1.352 -6.703 -9.766 1 73.56 410 ALA A C 1
ATOM 3235 O O . ALA A 1 410 ? -1.321 -7.527 -10.68 1 73.56 410 ALA A O 1
ATOM 3236 N N . VAL A 1 411 ? -0.367 -6.555 -8.953 1 73.56 411 VAL A N 1
ATOM 3237 C CA . VAL A 1 411 ? 0.875 -7.297 -9.133 1 73.56 411 VAL A CA 1
ATOM 3238 C C . VAL A 1 411 ? 0.607 -8.797 -8.992 1 73.56 411 VAL A C 1
ATOM 3240 O O . VAL A 1 411 ? 1.192 -9.609 -9.711 1 73.56 411 VAL A O 1
ATOM 3243 N N . ASN A 1 412 ? -0.336 -9.094 -8.195 1 70.94 412 ASN A N 1
ATOM 3244 C CA . ASN A 1 412 ? -0.594 -10.508 -7.934 1 70.94 412 ASN A CA 1
ATOM 3245 C C . ASN A 1 412 ? -1.273 -11.188 -9.117 1 70.94 412 ASN A C 1
ATOM 3247 O O . ASN A 1 412 ? -1.067 -12.375 -9.359 1 70.94 412 ASN A O 1
ATOM 3251 N N . THR A 1 413 ? -1.968 -10.422 -9.828 1 67.75 413 THR A N 1
ATOM 3252 C CA . THR A 1 413 ? -2.6 -10.992 -11.008 1 67.75 413 THR A CA 1
ATOM 3253 C C . THR A 1 413 ? -1.556 -11.336 -12.07 1 67.75 413 THR A C 1
ATOM 3255 O O . THR A 1 413 ? -1.664 -12.352 -12.75 1 67.75 413 THR A O 1
ATOM 3258 N N . VAL A 1 414 ? -0.514 -10.555 -12.125 1 69.12 414 VAL A N 1
ATOM 3259 C CA . VAL A 1 414 ? 0.562 -10.812 -13.078 1 69.12 414 VAL A CA 1
ATOM 3260 C C . VAL A 1 414 ? 1.349 -12.047 -12.641 1 69.12 414 VAL A C 1
ATOM 3262 O O . VAL A 1 414 ? 1.803 -12.828 -13.484 1 69.12 414 VAL A O 1
ATOM 3265 N N . ASN A 1 415 ? 1.308 -12.242 -11.406 1 69.62 415 ASN A N 1
ATOM 3266 C CA . ASN A 1 415 ? 2.014 -13.406 -10.875 1 69.62 415 ASN A CA 1
ATOM 3267 C C . ASN A 1 415 ? 1.314 -14.711 -11.258 1 69.62 415 ASN A C 1
ATOM 3269 O O . ASN A 1 415 ? 1.963 -15.742 -11.406 1 69.62 415 ASN A O 1
ATOM 3273 N N . GLY A 1 416 ? 0.068 -14.625 -11.477 1 66.88 416 GLY A N 1
ATOM 3274 C CA . GLY A 1 416 ? -0.642 -15.805 -11.938 1 66.88 416 GLY A CA 1
ATOM 3275 C C . GLY A 1 416 ? -0.17 -16.297 -13.297 1 66.88 416 GLY A C 1
ATOM 3276 O O . GLY A 1 416 ? -0.069 -17.5 -13.531 1 66.88 416 GLY A O 1
ATOM 3277 N N . LEU A 1 417 ? 0.342 -15.359 -14.039 1 65 417 LEU A N 1
ATOM 3278 C CA . LEU A 1 417 ? 0.834 -15.711 -15.359 1 65 417 LEU A CA 1
ATOM 3279 C C . LEU A 1 417 ? 2.209 -16.359 -15.273 1 65 417 LEU A C 1
ATOM 3281 O O . LEU A 1 417 ? 2.609 -17.109 -16.172 1 65 417 LEU A O 1
ATOM 3285 N N . SER A 1 418 ? 2.799 -16.141 -14.164 1 72.19 418 SER A N 1
ATOM 3286 C CA . SER A 1 418 ? 4.133 -16.703 -13.992 1 72.19 418 SER A CA 1
ATOM 3287 C C . SER A 1 418 ? 4.078 -18.219 -13.875 1 72.19 418 SER A C 1
ATOM 3289 O O . SER A 1 418 ? 5.059 -18.906 -14.164 1 72.19 418 SER A O 1
ATOM 3291 N N . PHE A 1 419 ? 2.924 -18.688 -13.656 1 70.06 419 PHE A N 1
ATOM 3292 C CA . PHE A 1 419 ? 2.781 -20.141 -13.523 1 70.06 419 PHE A CA 1
ATOM 3293 C C . PHE A 1 419 ? 2.926 -20.828 -14.875 1 70.06 419 PHE A C 1
ATOM 3295 O O . PHE A 1 419 ? 3.52 -21.906 -14.977 1 70.06 419 PHE A O 1
ATOM 3302 N N . LEU A 1 420 ? 2.43 -20.109 -15.781 1 68.62 420 LEU A N 1
ATOM 3303 C CA . LEU A 1 420 ? 2.596 -20.656 -17.125 1 68.62 420 LEU A CA 1
ATOM 3304 C C . LEU A 1 420 ? 4.066 -20.688 -17.516 1 68.62 420 LEU A C 1
ATOM 3306 O O . LEU A 1 420 ? 4.52 -21.641 -18.156 1 68.62 420 LEU A O 1
ATOM 3310 N N . GLY A 1 421 ? 4.738 -19.719 -17 1 70.88 421 GLY A N 1
ATOM 3311 C CA . GLY A 1 421 ? 6.168 -19.688 -17.266 1 70.88 421 GLY A CA 1
ATOM 3312 C C . GLY A 1 421 ? 6.926 -20.812 -16.594 1 70.88 421 GLY A C 1
ATOM 3313 O O . GLY A 1 421 ? 7.828 -21.406 -17.188 1 70.88 421 GLY A O 1
ATOM 3314 N N . ILE A 1 422 ? 6.383 -21.219 -15.438 1 73.81 422 ILE A N 1
ATOM 3315 C CA . ILE A 1 422 ? 7.02 -22.297 -14.695 1 73.81 422 ILE A CA 1
ATOM 3316 C C . ILE A 1 422 ? 6.828 -23.609 -15.445 1 73.81 422 ILE A C 1
ATOM 3318 O O . ILE A 1 422 ? 7.766 -24.406 -15.578 1 73.81 422 ILE A O 1
ATOM 3322 N N . GLY A 1 423 ? 5.652 -23.797 -15.922 1 71.88 423 GLY A N 1
ATOM 3323 C CA . GLY A 1 423 ? 5.387 -25.016 -16.672 1 71.88 423 GLY A CA 1
ATOM 3324 C C . GLY A 1 423 ? 6.191 -25.125 -17.953 1 71.88 423 GLY A C 1
ATOM 3325 O O . GLY A 1 423 ? 6.668 -26.203 -18.312 1 71.88 423 GLY A O 1
ATOM 3326 N N . LEU A 1 424 ? 6.473 -24 -18.469 1 73.44 424 LEU A N 1
ATOM 3327 C CA . LEU A 1 424 ? 7.215 -24 -19.719 1 73.44 424 LEU A CA 1
ATOM 3328 C C . LEU A 1 424 ? 8.703 -24.188 -19.469 1 73.44 424 LEU A C 1
ATOM 3330 O O . LEU A 1 424 ? 9.352 -24.984 -20.156 1 73.44 424 LEU A O 1
ATOM 3334 N N . ILE A 1 425 ? 9.156 -23.594 -18.469 1 76.38 425 ILE A N 1
ATOM 3335 C CA . ILE A 1 425 ? 10.594 -23.641 -18.203 1 76.38 425 ILE A CA 1
ATOM 3336 C C . ILE A 1 425 ? 10.977 -25.016 -17.656 1 76.38 425 ILE A C 1
ATOM 3338 O O . ILE A 1 425 ? 12.062 -25.516 -17.953 1 76.38 425 ILE A O 1
ATOM 3342 N N . SER A 1 426 ? 10 -25.594 -16.938 1 74.31 426 SER A N 1
ATOM 3343 C CA . SER A 1 426 ? 10.305 -26.891 -16.328 1 74.31 426 SER A CA 1
ATOM 3344 C C . SER A 1 426 ? 10.141 -28.016 -17.359 1 74.31 426 SER A C 1
ATOM 3346 O O . SER A 1 426 ? 10.641 -29.125 -17.141 1 74.31 426 SER A O 1
ATOM 3348 N N . GLY A 1 427 ? 9.438 -27.812 -18.406 1 71.44 427 GLY A N 1
ATOM 3349 C CA . GLY A 1 427 ? 9.18 -28.844 -19.406 1 71.44 427 GLY A CA 1
ATOM 3350 C C . GLY A 1 427 ? 8.07 -29.797 -19 1 71.44 427 GLY A C 1
ATOM 3351 O O . GLY A 1 427 ? 7.918 -30.875 -19.594 1 71.44 427 GLY A O 1
ATOM 3352 N N . LEU A 1 428 ? 7.336 -29.469 -18 1 70.5 428 LEU A N 1
ATOM 3353 C CA . LEU A 1 428 ? 6.285 -30.344 -17.5 1 70.5 428 LEU A CA 1
ATOM 3354 C C . LEU A 1 428 ? 5.043 -30.25 -18.391 1 70.5 428 LEU A C 1
ATOM 3356 O O . LEU A 1 428 ? 4.215 -31.172 -18.391 1 70.5 428 LEU A O 1
ATOM 3360 N N . LEU A 1 429 ? 4.934 -29.188 -19.203 1 71.06 429 LEU A N 1
ATOM 3361 C CA . LEU A 1 429 ? 3.758 -29 -20.047 1 71.06 429 LEU A CA 1
ATOM 3362 C C . LEU A 1 429 ? 3.977 -29.625 -21.422 1 71.06 429 LEU A C 1
ATOM 3364 O O . LEU A 1 429 ? 5.062 -29.516 -22 1 71.06 429 LEU A O 1
ATOM 3368 N N . PRO A 1 430 ? 2.975 -30.422 -21.859 1 72.56 430 PRO A N 1
ATOM 3369 C CA . PRO A 1 430 ? 3.115 -31.141 -23.125 1 72.56 430 PRO A CA 1
ATOM 3370 C C . PRO A 1 430 ? 2.852 -30.234 -24.328 1 72.56 430 PRO A C 1
ATOM 3372 O O . PRO A 1 430 ? 1.721 -30.172 -24.828 1 72.56 430 PRO A O 1
ATOM 3375 N N . PHE A 1 431 ? 3.777 -29.625 -24.828 1 70.81 431 PHE A N 1
ATOM 3376 C CA . PHE A 1 431 ? 3.58 -28.734 -25.969 1 70.81 431 PHE A CA 1
ATOM 3377 C C . PHE A 1 431 ? 3.486 -29.516 -27.266 1 70.81 431 PHE A C 1
ATOM 3379 O O . PHE A 1 431 ? 4.121 -30.562 -27.406 1 70.81 431 PHE A O 1
ATOM 3386 N N . SER A 1 432 ? 2.506 -28.984 -28.094 1 68.19 432 SER A N 1
ATOM 3387 C CA . SER A 1 432 ? 2.223 -29.609 -29.375 1 68.19 432 SER A CA 1
ATOM 3388 C C . SER A 1 432 ? 3.422 -29.5 -30.312 1 68.19 432 SER A C 1
ATOM 3390 O O . SER A 1 432 ? 4.219 -28.562 -30.203 1 68.19 432 SER A O 1
ATOM 3392 N N . GLU A 1 433 ? 3.611 -30.469 -31.031 1 65.88 433 GLU A N 1
ATOM 3393 C CA . GLU A 1 433 ? 4.66 -30.484 -32.031 1 65.88 433 GLU A CA 1
ATOM 3394 C C . GLU A 1 433 ? 4.207 -29.781 -33.312 1 65.88 433 GLU A C 1
ATOM 3396 O O . GLU A 1 433 ? 4.773 -30.016 -34.375 1 65.88 433 GLU A O 1
ATOM 3401 N N . SER A 1 434 ? 3.236 -28.969 -33.094 1 72.69 434 SER A N 1
ATOM 3402 C CA . SER A 1 434 ? 2.855 -28.25 -34.312 1 72.69 434 SER A CA 1
ATOM 3403 C C . SER A 1 434 ? 3.939 -27.25 -34.719 1 72.69 434 SER A C 1
ATOM 3405 O O . SER A 1 434 ? 4.648 -26.719 -33.875 1 72.69 434 SER A O 1
ATOM 3407 N N . VAL A 1 435 ? 4.074 -27.078 -36 1 76.19 435 VAL A N 1
ATOM 3408 C CA . VAL A 1 435 ? 5.148 -26.281 -36.594 1 76.19 435 VAL A CA 1
ATOM 3409 C C . VAL A 1 435 ? 5.043 -24.844 -36.125 1 76.19 435 VAL A C 1
ATOM 3411 O O . VAL A 1 435 ? 6.051 -24.219 -35.781 1 76.19 435 VAL A O 1
ATOM 3414 N N . TRP A 1 436 ? 3.865 -24.359 -36.094 1 75.75 436 TRP A N 1
ATOM 3415 C CA . TRP A 1 436 ? 3.732 -22.953 -35.719 1 75.75 436 TRP A CA 1
ATOM 3416 C C . TRP A 1 436 ? 4.082 -22.75 -34.25 1 75.75 436 TRP A C 1
ATOM 3418 O O . TRP A 1 436 ? 4.711 -21.75 -33.906 1 75.75 436 TRP A O 1
ATOM 3428 N N . VAL A 1 437 ? 3.758 -23.703 -33.469 1 75.88 437 VAL A N 1
ATOM 3429 C CA . VAL A 1 437 ? 4.07 -23.609 -32.031 1 75.88 437 VAL A CA 1
ATOM 3430 C C . VAL A 1 437 ? 5.582 -23.703 -31.828 1 75.88 437 VAL A C 1
ATOM 3432 O O . VAL A 1 437 ? 6.148 -22.969 -31.031 1 75.88 437 VAL A O 1
ATOM 3435 N N . GLU A 1 438 ? 6.105 -24.5 -32.625 1 75.94 438 GLU A N 1
ATOM 3436 C CA . GLU A 1 438 ? 7.555 -24.656 -32.5 1 75.94 438 GLU A CA 1
ATOM 3437 C C . GLU A 1 438 ? 8.281 -23.375 -32.906 1 75.94 438 GLU A C 1
ATOM 3439 O O . GLU A 1 438 ? 9.227 -22.953 -32.25 1 75.94 438 GLU A O 1
ATOM 3444 N N . ASN A 1 439 ? 7.793 -22.781 -33.938 1 78.56 439 ASN A N 1
ATOM 3445 C CA . ASN A 1 439 ? 8.422 -21.562 -34.406 1 78.56 439 ASN A CA 1
ATOM 3446 C C . ASN A 1 439 ? 8.219 -20.422 -33.406 1 78.56 439 ASN A C 1
ATOM 3448 O O . ASN A 1 439 ? 9.125 -19.609 -33.188 1 78.56 439 ASN A O 1
ATOM 3452 N N . ALA A 1 440 ? 7.133 -20.391 -32.812 1 77.12 440 ALA A N 1
ATOM 3453 C CA . ALA A 1 440 ? 6.844 -19.344 -31.844 1 77.12 440 ALA A CA 1
ATOM 3454 C C . ALA A 1 440 ? 7.672 -19.531 -30.578 1 77.12 440 ALA A C 1
ATOM 3456 O O . ALA A 1 440 ? 8.141 -18.547 -29.984 1 77.12 440 ALA A O 1
ATOM 3457 N N . MET A 1 441 ? 7.879 -20.672 -30.312 1 77.38 441 MET A N 1
ATOM 3458 C CA . MET A 1 441 ? 8.625 -20.969 -29.078 1 77.38 441 MET A CA 1
ATOM 3459 C C . MET A 1 441 ? 10.102 -20.656 -29.25 1 77.38 441 MET A C 1
ATOM 3461 O O . MET A 1 441 ? 10.773 -20.266 -28.297 1 77.38 441 MET A O 1
ATOM 3465 N N . LEU A 1 442 ? 10.477 -20.781 -30.484 1 78.88 442 LEU A N 1
ATOM 3466 C CA . LEU A 1 442 ? 11.883 -20.516 -30.766 1 78.88 442 LEU A CA 1
ATOM 3467 C C . LEU A 1 442 ? 12.203 -19.047 -30.531 1 78.88 442 LEU A C 1
ATOM 3469 O O . LEU A 1 442 ? 13.359 -18.688 -30.25 1 78.88 442 LEU A O 1
ATOM 3473 N N . LEU A 1 443 ? 11.18 -18.25 -30.484 1 81.56 443 LEU A N 1
ATOM 3474 C CA . LEU A 1 443 ? 11.406 -16.812 -30.297 1 81.56 443 LEU A CA 1
ATOM 3475 C C . LEU A 1 443 ? 11.242 -16.422 -28.844 1 81.56 443 LEU A C 1
ATOM 3477 O O . LEU A 1 443 ? 11.578 -15.297 -28.453 1 81.56 443 LEU A O 1
ATOM 3481 N N . SER A 1 444 ? 10.906 -17.344 -28.094 1 81.56 444 SER A N 1
ATOM 3482 C CA . SER A 1 444 ? 10.617 -17.031 -26.703 1 81.56 444 SER A CA 1
ATOM 3483 C C . SER A 1 444 ? 11.828 -17.297 -25.812 1 81.56 444 SER A C 1
ATOM 3485 O O . SER A 1 444 ? 12.469 -18.344 -25.906 1 81.56 444 SER A O 1
ATOM 3487 N N . PRO A 1 445 ? 12.141 -16.328 -24.953 1 86.75 445 PRO A N 1
ATOM 3488 C CA . PRO A 1 445 ? 13.242 -16.562 -24.016 1 86.75 445 PRO A CA 1
ATOM 3489 C C . PRO A 1 445 ? 12.961 -17.703 -23.047 1 86.75 445 PRO A C 1
ATOM 3491 O O . PRO A 1 445 ? 13.898 -18.312 -22.516 1 86.75 445 PRO A O 1
ATOM 3494 N N . VAL A 1 446 ? 11.758 -17.984 -22.875 1 84.81 446 VAL A N 1
ATOM 3495 C CA . VAL A 1 446 ? 11.375 -19.062 -21.953 1 84.81 446 VAL A CA 1
ATOM 3496 C C . VAL A 1 446 ? 11.812 -20.406 -22.516 1 84.81 446 VAL A C 1
ATOM 3498 O O . VAL A 1 446 ? 12.273 -21.281 -21.766 1 84.81 446 VAL A O 1
ATOM 3501 N N . TYR A 1 447 ? 11.695 -20.547 -23.781 1 83.94 447 TYR A N 1
ATOM 3502 C CA . TYR A 1 447 ? 12.125 -21.766 -24.453 1 83.94 447 TYR A CA 1
ATOM 3503 C C . TYR A 1 447 ? 13.625 -21.984 -24.297 1 83.94 447 TYR A C 1
ATOM 3505 O O . TYR A 1 447 ? 14.078 -23.078 -23.984 1 83.94 447 TYR A O 1
ATOM 3513 N N . HIS A 1 448 ? 14.312 -20.984 -24.484 1 88.81 448 HIS A N 1
ATOM 3514 C CA . HIS A 1 448 ? 15.766 -21.078 -24.422 1 88.81 448 HIS A CA 1
ATOM 3515 C C . HIS A 1 448 ? 16.219 -21.297 -22.984 1 88.81 448 HIS A C 1
ATOM 3517 O O . HIS A 1 448 ? 17.234 -21.969 -22.734 1 88.81 448 HIS A O 1
ATOM 3523 N N . ALA A 1 449 ? 15.562 -20.688 -22.047 1 91.12 449 ALA A N 1
ATOM 3524 C CA . ALA A 1 449 ? 15.852 -20.969 -20.641 1 91.12 449 ALA A CA 1
ATOM 3525 C C . ALA A 1 449 ? 15.617 -22.438 -20.312 1 91.12 449 ALA A C 1
ATOM 3527 O O . ALA A 1 449 ? 16.422 -23.062 -19.625 1 91.12 449 ALA A O 1
ATOM 3528 N N . GLN A 1 450 ? 14.539 -22.984 -20.844 1 89 450 GLN A N 1
ATOM 3529 C CA . GLN A 1 450 ? 14.219 -24.391 -20.609 1 89 450 GLN A CA 1
ATOM 3530 C C . GLN A 1 450 ? 15.305 -25.297 -21.188 1 89 450 GLN A C 1
ATOM 3532 O O . GLN A 1 450 ? 15.711 -26.266 -20.531 1 89 450 GLN A O 1
ATOM 3537 N N . LYS A 1 451 ? 15.672 -25 -22.375 1 88.44 451 LYS A N 1
ATOM 3538 C CA . LYS A 1 451 ? 16.672 -25.844 -23.031 1 88.44 451 LYS A CA 1
ATOM 3539 C C . LYS A 1 451 ? 18.016 -25.766 -22.297 1 88.44 451 LYS A C 1
ATOM 3541 O O . LYS A 1 451 ? 18.703 -26.781 -22.156 1 88.44 451 LYS A O 1
ATOM 3546 N N . LEU A 1 452 ? 18.344 -24.625 -21.812 1 90.75 452 LEU A N 1
ATOM 3547 C CA . LEU A 1 452 ? 19.609 -24.469 -21.094 1 90.75 452 LEU A CA 1
ATOM 3548 C C . LEU A 1 452 ? 19.562 -25.234 -19.766 1 90.75 452 LEU A C 1
ATOM 3550 O O . LEU A 1 452 ? 20.531 -25.891 -19.406 1 90.75 452 LEU A O 1
ATOM 3554 N N . ILE A 1 453 ? 18.484 -25.172 -19.109 1 91.62 453 ILE A N 1
ATOM 3555 C CA . ILE A 1 453 ? 18.328 -25.859 -17.828 1 91.62 453 ILE A CA 1
ATOM 3556 C C . ILE A 1 453 ? 18.328 -27.375 -18.062 1 91.62 453 ILE A C 1
ATOM 3558 O O . ILE A 1 453 ? 18.984 -28.109 -17.312 1 91.62 453 ILE A O 1
ATOM 3562 N N . SER A 1 454 ? 17.656 -27.844 -19.078 1 88.44 454 SER A N 1
ATOM 3563 C CA . SER A 1 454 ? 17.594 -29.266 -19.391 1 88.44 454 SER A CA 1
ATOM 3564 C C . SER A 1 454 ? 18.969 -29.797 -19.766 1 88.44 454 SER A C 1
ATOM 3566 O O . SER A 1 454 ? 19.328 -30.922 -19.391 1 88.44 454 SER A O 1
ATOM 3568 N N . LEU A 1 455 ? 19.703 -29 -20.453 1 88.62 455 LEU A N 1
ATOM 3569 C CA . LEU A 1 455 ? 21.062 -29.391 -20.828 1 88.62 455 LEU A CA 1
ATOM 3570 C C . LEU A 1 455 ? 21.953 -29.516 -19.609 1 88.62 455 LEU A C 1
ATOM 3572 O O . LEU A 1 455 ? 22.703 -30.469 -19.469 1 88.62 455 LEU A O 1
ATOM 3576 N N . SER A 1 456 ? 21.828 -28.562 -18.719 1 89.69 456 SER A N 1
ATOM 3577 C CA . SER A 1 456 ? 22.641 -28.562 -17.516 1 89.69 456 SER A CA 1
ATOM 3578 C C . SER A 1 456 ? 22.25 -29.719 -16.578 1 89.69 456 SER A C 1
ATOM 3580 O O . SER A 1 456 ? 23.078 -30.219 -15.828 1 89.69 456 SER A O 1
ATOM 3582 N N . ALA A 1 457 ? 20.969 -30.125 -16.703 1 88.19 457 ALA A N 1
ATOM 3583 C CA . ALA A 1 457 ? 20.469 -31.219 -15.859 1 88.19 457 ALA A CA 1
ATOM 3584 C C . ALA A 1 457 ? 20.781 -32.594 -16.484 1 88.19 457 ALA A C 1
ATOM 3586 O O . ALA A 1 457 ? 20.547 -33.625 -15.875 1 88.19 457 ALA A O 1
ATOM 3587 N N . GLY A 1 458 ? 21.219 -32.594 -17.703 1 83.38 458 GLY A N 1
ATOM 3588 C CA . GLY A 1 458 ? 21.562 -33.844 -18.391 1 83.38 458 GLY A CA 1
ATOM 3589 C C . GLY A 1 458 ? 20.344 -34.562 -18.938 1 83.38 458 GLY A C 1
ATOM 3590 O O . GLY A 1 458 ? 20.359 -35.781 -19.094 1 83.38 458 GLY A O 1
ATOM 3591 N N . ILE A 1 459 ? 19.25 -33.844 -19.094 1 81.19 459 ILE A N 1
ATOM 3592 C CA . ILE A 1 459 ? 18.031 -34.469 -19.609 1 81.19 459 ILE A CA 1
ATOM 3593 C C . ILE A 1 459 ? 18.078 -34.531 -21.125 1 81.19 459 ILE A C 1
ATOM 3595 O O . ILE A 1 459 ? 17.688 -35.531 -21.734 1 81.19 459 ILE A O 1
ATOM 3599 N N . ASN A 1 460 ? 18.391 -33.375 -21.797 1 74 460 ASN A N 1
ATOM 3600 C CA . ASN A 1 460 ? 18.484 -33.312 -23.25 1 74 460 ASN A CA 1
ATOM 3601 C C . ASN A 1 460 ? 19.938 -33.344 -23.719 1 74 460 ASN A C 1
ATOM 3603 O O . ASN A 1 460 ? 20.797 -32.688 -23.125 1 74 460 ASN A O 1
ATOM 3607 N N . ASP A 1 461 ? 20.25 -34.219 -24.625 1 65.31 461 ASP A N 1
ATOM 3608 C CA . ASP A 1 461 ? 21.625 -34.469 -25.031 1 65.31 461 ASP A CA 1
ATOM 3609 C C . ASP A 1 461 ? 22 -33.594 -26.234 1 65.31 461 ASP A C 1
ATOM 3611 O O . ASP A 1 461 ? 23 -33.844 -26.906 1 65.31 461 ASP A O 1
ATOM 3615 N N . GLU A 1 462 ? 21.25 -32.625 -26.594 1 65.75 462 GLU A N 1
ATOM 3616 C CA . GLU A 1 462 ? 21.703 -31.938 -27.797 1 65.75 462 GLU A CA 1
ATOM 3617 C C . GLU A 1 462 ? 22.609 -30.75 -27.422 1 65.75 462 GLU A C 1
ATOM 3619 O O . GLU A 1 462 ? 22.125 -29.625 -27.312 1 65.75 462 GLU A O 1
ATOM 3624 N N . PRO A 1 463 ? 23.906 -30.969 -27.188 1 65.38 463 PRO A N 1
ATOM 3625 C CA . PRO A 1 463 ? 24.828 -29.922 -26.75 1 65.38 463 PRO A CA 1
ATOM 3626 C C . PRO A 1 463 ? 25.031 -28.828 -27.797 1 65.38 463 PRO A C 1
ATOM 3628 O O . PRO A 1 463 ? 25.469 -27.719 -27.469 1 65.38 463 PRO A O 1
ATOM 3631 N N . SER A 1 464 ? 24.641 -29.109 -29.094 1 67.19 464 SER A N 1
ATOM 3632 C CA . SER A 1 464 ? 25.141 -28.297 -30.203 1 67.19 464 SER A CA 1
ATOM 3633 C C . SER A 1 464 ? 24.531 -26.891 -30.172 1 67.19 464 SER A C 1
ATOM 3635 O O . SER A 1 464 ? 25.062 -25.969 -30.812 1 67.19 464 SER A O 1
ATOM 3637 N N . TYR A 1 465 ? 23.719 -26.578 -29.281 1 83.75 465 TYR A N 1
ATOM 3638 C CA . TYR A 1 465 ? 23.094 -25.266 -29.453 1 83.75 465 TYR A CA 1
ATOM 3639 C C . TYR A 1 465 ? 23.109 -24.484 -28.156 1 83.75 465 TYR A C 1
ATOM 3641 O O . TYR A 1 465 ? 22.266 -23.609 -27.938 1 83.75 465 TYR A O 1
ATOM 3649 N N . THR A 1 466 ? 24.188 -24.703 -27.359 1 88 466 THR A N 1
ATOM 3650 C CA . THR A 1 466 ? 24.219 -24.031 -26.078 1 88 466 THR A CA 1
ATOM 3651 C C . THR A 1 466 ? 24.5 -22.531 -26.25 1 88 466 THR A C 1
ATOM 3653 O O . THR A 1 466 ? 23.891 -21.703 -25.578 1 88 466 THR A O 1
ATOM 3656 N N . LEU A 1 467 ? 25.375 -22.25 -27.172 1 90 467 LEU A N 1
ATOM 3657 C CA . LEU A 1 467 ? 25.734 -20.859 -27.391 1 90 467 LEU A CA 1
ATOM 3658 C C . LEU A 1 467 ? 24.562 -20.062 -27.953 1 90 467 LEU A C 1
ATOM 3660 O O . LEU A 1 467 ? 24.391 -18.891 -27.625 1 90 467 LEU A O 1
ATOM 3664 N N . LEU A 1 468 ? 23.812 -20.734 -28.719 1 89.75 468 LEU A N 1
ATOM 3665 C CA . LEU A 1 468 ? 22.641 -20.062 -29.297 1 89.75 468 LEU A CA 1
ATOM 3666 C C . LEU A 1 468 ? 21.625 -19.734 -28.219 1 89.75 468 LEU A C 1
ATOM 3668 O O . LEU A 1 468 ? 21.047 -18.641 -28.219 1 89.75 468 LEU A O 1
ATOM 3672 N N . HIS A 1 469 ? 21.453 -20.609 -27.312 1 91.5 469 HIS A N 1
ATOM 3673 C CA . HIS A 1 469 ? 20.5 -20.375 -26.234 1 91.5 469 HIS A CA 1
ATOM 3674 C C . HIS A 1 469 ? 20.969 -19.25 -25.312 1 91.5 469 HIS A C 1
ATOM 3676 O O . HIS A 1 469 ? 20.172 -18.422 -24.859 1 91.5 469 HIS A O 1
ATOM 3682 N N . LEU A 1 470 ? 22.266 -19.172 -25.109 1 93 470 LEU A N 1
ATOM 3683 C CA . LEU A 1 470 ? 22.828 -18.125 -24.266 1 93 470 LEU A CA 1
ATOM 3684 C C . LEU A 1 470 ? 22.688 -16.75 -24.938 1 93 470 LEU A C 1
ATOM 3686 O O . LEU A 1 470 ? 22.375 -15.766 -24.281 1 93 470 LEU A O 1
ATOM 3690 N N . LEU A 1 471 ? 22.875 -16.781 -26.219 1 92.56 471 LEU A N 1
ATOM 3691 C CA . LEU A 1 471 ? 22.781 -15.523 -26.953 1 92.56 471 LEU A CA 1
ATOM 3692 C C . LEU A 1 471 ? 21.359 -14.984 -26.953 1 92.56 471 LEU A C 1
ATOM 3694 O O . LEU A 1 471 ? 21.141 -13.781 -26.812 1 92.56 471 LEU A O 1
ATOM 3698 N N . TRP A 1 472 ? 20.453 -15.867 -27.031 1 91.44 472 TRP A N 1
ATOM 3699 C CA . TRP A 1 472 ? 19.047 -15.445 -27.016 1 91.44 472 TRP A CA 1
ATOM 3700 C C . TRP A 1 472 ? 18.656 -14.891 -25.641 1 91.44 472 TRP A C 1
ATOM 3702 O O . TRP A 1 472 ? 17.938 -13.891 -25.547 1 91.44 472 TRP A O 1
ATOM 3712 N N . LEU A 1 473 ? 19.125 -15.469 -24.625 1 93.19 473 LEU A N 1
ATOM 3713 C CA . LEU A 1 473 ? 18.828 -14.984 -23.281 1 93.19 473 LEU A CA 1
ATOM 3714 C C . LEU A 1 473 ? 19.484 -13.633 -23.031 1 93.19 473 LEU A C 1
ATOM 3716 O O . LEU A 1 473 ? 18.922 -12.773 -22.359 1 93.19 473 LEU A O 1
ATOM 3720 N N . PHE A 1 474 ? 20.656 -13.547 -23.578 1 93.81 474 PHE A N 1
ATOM 3721 C CA . PHE A 1 474 ? 21.359 -12.273 -23.453 1 93.81 474 PHE A CA 1
ATOM 3722 C C . PHE A 1 474 ? 20.609 -11.164 -24.172 1 93.81 474 PHE A C 1
ATOM 3724 O O . PHE A 1 474 ? 20.422 -10.07 -23.641 1 93.81 474 PHE A O 1
ATOM 3731 N N . TRP A 1 475 ? 20.141 -11.469 -25.312 1 93.12 475 TRP A N 1
ATOM 3732 C CA . TRP A 1 475 ? 19.391 -10.492 -26.094 1 93.12 475 TRP A CA 1
ATOM 3733 C C . TRP A 1 475 ? 18.078 -10.148 -25.406 1 93.12 475 TRP A C 1
ATOM 3735 O O . TRP A 1 475 ? 17.688 -8.977 -25.344 1 93.12 475 TRP A O 1
ATOM 3745 N N . ALA A 1 476 ? 17.453 -11.125 -24.938 1 93.44 476 ALA A N 1
ATOM 3746 C CA . ALA A 1 476 ? 16.203 -10.883 -24.234 1 93.44 476 ALA A CA 1
ATOM 3747 C C . ALA A 1 476 ? 16.422 -10.023 -22.984 1 93.44 476 ALA A C 1
ATOM 3749 O O . ALA A 1 476 ? 15.648 -9.109 -22.703 1 93.44 476 ALA A O 1
ATOM 3750 N N . SER A 1 477 ? 17.438 -10.312 -22.281 1 94.5 477 SER A N 1
ATOM 3751 C CA . SER A 1 477 ? 17.781 -9.539 -21.094 1 94.5 477 SER A CA 1
ATOM 3752 C C . SER A 1 477 ? 18.062 -8.086 -21.453 1 94.5 477 SER A C 1
ATOM 3754 O O . SER A 1 477 ? 17.609 -7.168 -20.766 1 94.5 477 SER A O 1
ATOM 3756 N N . PHE A 1 478 ? 18.734 -7.945 -22.516 1 94.25 478 PHE A N 1
ATOM 3757 C CA . PHE A 1 478 ? 19.094 -6.609 -22.953 1 94.25 478 PHE A CA 1
ATOM 3758 C C . PHE A 1 478 ? 17.859 -5.789 -23.297 1 94.25 478 PHE A C 1
ATOM 3760 O O . PHE A 1 478 ? 17.719 -4.652 -22.844 1 94.25 478 PHE A O 1
ATOM 3767 N N . VAL A 1 479 ? 17 -6.375 -23.984 1 94.19 479 VAL A N 1
ATOM 3768 C CA . VAL A 1 479 ? 15.773 -5.691 -24.391 1 94.19 479 VAL A CA 1
ATOM 3769 C C . VAL A 1 479 ? 14.922 -5.391 -23.156 1 94.19 479 VAL A C 1
ATOM 3771 O O . VAL A 1 479 ? 14.414 -4.277 -23 1 94.19 479 VAL A O 1
ATOM 3774 N N . LEU A 1 480 ? 14.836 -6.344 -22.328 1 93.81 480 LEU A N 1
ATOM 3775 C CA . LEU A 1 480 ? 14.008 -6.172 -21.141 1 93.81 480 LEU A CA 1
ATOM 3776 C C . LEU A 1 480 ? 14.602 -5.121 -20.203 1 93.81 480 LEU A C 1
ATOM 3778 O O . LEU A 1 480 ? 13.867 -4.371 -19.562 1 93.81 480 LEU A O 1
ATOM 3782 N N . ILE A 1 481 ? 15.836 -5.055 -20.141 1 93.38 481 ILE A N 1
ATOM 3783 C CA . ILE A 1 481 ? 16.484 -4.062 -19.297 1 93.38 481 ILE A CA 1
ATOM 3784 C C . ILE A 1 481 ? 16.234 -2.662 -19.859 1 93.38 481 ILE A C 1
ATOM 3786 O O . ILE A 1 481 ? 15.977 -1.725 -19.094 1 93.38 481 ILE A O 1
ATOM 3790 N N . ILE A 1 482 ? 16.25 -2.543 -21.125 1 93 482 ILE A N 1
ATOM 3791 C CA . ILE A 1 482 ? 15.969 -1.255 -21.75 1 93 482 ILE A CA 1
ATOM 3792 C C . ILE A 1 482 ? 14.539 -0.825 -21.438 1 93 482 ILE A C 1
ATOM 3794 O O . ILE A 1 482 ? 14.297 0.333 -21.078 1 93 482 ILE A O 1
ATOM 3798 N N . ILE A 1 483 ? 13.703 -1.748 -21.453 1 91.94 483 ILE A N 1
ATOM 3799 C CA . ILE A 1 483 ? 12.305 -1.447 -21.156 1 91.94 483 ILE A CA 1
ATOM 3800 C C . ILE A 1 483 ? 12.156 -1.104 -19.672 1 91.94 483 ILE A C 1
ATOM 3802 O O . ILE A 1 483 ? 11.383 -0.218 -19.312 1 91.94 483 ILE A O 1
ATOM 3806 N N . ALA A 1 484 ? 12.883 -1.774 -18.922 1 90.94 484 ALA A N 1
ATOM 3807 C CA . ALA A 1 484 ? 12.844 -1.515 -17.484 1 90.94 484 ALA A CA 1
ATOM 3808 C C . ALA A 1 484 ? 13.328 -0.104 -17.172 1 90.94 484 ALA A C 1
ATOM 3810 O O . ALA A 1 484 ? 12.742 0.588 -16.328 1 90.94 484 ALA A O 1
ATOM 3811 N N . VAL A 1 485 ? 14.344 0.295 -17.828 1 88.31 485 VAL A N 1
ATOM 3812 C CA . VAL A 1 485 ? 14.875 1.641 -17.641 1 88.31 485 VAL A CA 1
ATOM 3813 C C . VAL A 1 485 ? 13.852 2.672 -18.109 1 88.31 485 VAL A C 1
ATOM 3815 O O . VAL A 1 485 ? 13.641 3.691 -17.453 1 88.31 485 VAL A O 1
ATOM 3818 N N . TRP A 1 486 ? 13.25 2.348 -19.109 1 86.56 486 TRP A N 1
ATOM 3819 C CA . TRP A 1 486 ? 12.203 3.223 -19.625 1 86.56 486 TRP A CA 1
ATOM 3820 C C . TRP A 1 486 ? 11.039 3.316 -18.641 1 86.56 486 TRP A C 1
ATOM 3822 O O . TRP A 1 486 ? 10.523 4.406 -18.375 1 86.56 486 TRP A O 1
ATOM 3832 N N . ALA A 1 487 ? 10.664 2.195 -18.141 1 84.81 487 ALA A N 1
ATOM 3833 C CA . ALA A 1 487 ? 9.578 2.158 -17.172 1 84.81 487 ALA A CA 1
ATOM 3834 C C . ALA A 1 487 ? 9.93 2.967 -15.922 1 84.81 487 ALA A C 1
ATOM 3836 O O . ALA A 1 487 ? 9.086 3.674 -15.367 1 84.81 487 ALA A O 1
ATOM 3837 N N . TYR A 1 488 ? 11.086 2.861 -15.602 1 82.94 488 TYR A N 1
ATOM 3838 C CA . TYR A 1 488 ? 11.578 3.609 -14.453 1 82.94 488 TYR A CA 1
ATOM 3839 C C . TYR A 1 488 ? 11.508 5.109 -14.703 1 82.94 488 TYR A C 1
ATOM 3841 O O . TYR A 1 488 ? 11.055 5.871 -13.844 1 82.94 488 TYR A O 1
ATOM 3849 N N . LYS A 1 489 ? 11.875 5.531 -15.812 1 77 489 LYS A N 1
ATOM 3850 C CA . LYS A 1 489 ? 11.867 6.949 -16.172 1 77 489 LYS A CA 1
ATOM 3851 C C . LYS A 1 489 ? 10.438 7.473 -16.297 1 77 489 LYS A C 1
ATOM 3853 O O . LYS A 1 489 ? 10.156 8.617 -15.914 1 77 489 LYS A O 1
ATOM 3858 N N . ARG A 1 490 ? 9.625 6.617 -16.672 1 74.56 490 ARG A N 1
ATOM 3859 C CA . ARG A 1 490 ? 8.227 7.008 -16.844 1 74.56 490 ARG A CA 1
ATOM 3860 C C . ARG A 1 490 ? 7.535 7.172 -15.492 1 74.56 490 ARG A C 1
ATOM 3862 O O . ARG A 1 490 ? 6.684 8.047 -15.336 1 74.56 490 ARG A O 1
ATOM 3869 N N . ASP A 1 491 ? 7.762 6.273 -14.594 1 72.5 491 ASP A N 1
ATOM 3870 C CA . ASP A 1 491 ? 7.168 6.359 -13.266 1 72.5 491 ASP A CA 1
ATOM 3871 C C . ASP A 1 491 ? 7.461 7.711 -12.617 1 72.5 491 ASP A C 1
ATOM 3873 O O . ASP A 1 491 ? 6.594 8.297 -11.969 1 72.5 491 ASP A O 1
ATOM 3877 N N . GLY A 1 492 ? 8.547 8.195 -12.812 1 55.69 492 GLY A N 1
ATOM 3878 C CA . GLY A 1 492 ? 8.883 9.516 -12.305 1 55.69 492 GLY A CA 1
ATOM 3879 C C . GLY A 1 492 ? 8.047 10.625 -12.922 1 55.69 492 GLY A C 1
ATOM 3880 O O . GLY A 1 492 ? 7.863 11.68 -12.312 1 55.69 492 GLY A O 1
ATOM 3881 N N . LEU A 1 493 ? 7.441 10.25 -14.016 1 46.38 493 LEU A N 1
ATOM 3882 C CA . LEU A 1 493 ? 6.676 11.258 -14.742 1 46.38 493 LEU A CA 1
ATOM 3883 C C . LEU A 1 493 ? 5.219 11.258 -14.289 1 46.38 493 LEU A C 1
ATOM 3885 O O . LEU A 1 493 ? 4.523 12.266 -14.43 1 46.38 493 LEU A O 1
ATOM 3889 N N . THR A 1 494 ? 4.734 10.133 -13.789 1 48.19 494 THR A N 1
ATOM 3890 C CA . THR A 1 494 ? 3.299 10 -13.547 1 48.19 494 THR A CA 1
ATOM 3891 C C . THR A 1 494 ? 2.957 10.359 -12.102 1 48.19 494 THR A C 1
ATOM 3893 O O . THR A 1 494 ? 1.789 10.562 -11.766 1 48.19 494 THR A O 1
ATOM 3896 N N . GLU A 1 495 ? 3.861 10.164 -11.234 1 49.84 495 GLU A N 1
ATOM 3897 C CA . GLU A 1 495 ? 3.426 10.555 -9.898 1 49.84 495 GLU A CA 1
ATOM 3898 C C . GLU A 1 495 ? 3.396 12.07 -9.75 1 49.84 495 GLU A C 1
ATOM 3900 O O . GLU A 1 495 ? 4.25 12.773 -10.297 1 49.84 495 GLU A O 1
ATOM 3905 N N . MET B 1 1 ? -32.188 10.539 29.016 1 44.84 1 MET B N 1
ATOM 3906 C CA . MET B 1 1 ? -31.641 10.859 27.703 1 44.84 1 MET B CA 1
ATOM 3907 C C . MET B 1 1 ? -30.438 9.992 27.375 1 44.84 1 MET B C 1
ATOM 3909 O O . MET B 1 1 ? -29.562 9.797 28.234 1 44.84 1 MET B O 1
ATOM 3913 N N . LYS B 1 2 ? -30.547 9.078 26.344 1 66.06 2 LYS B N 1
ATOM 3914 C CA . LYS B 1 2 ? -29.484 8.094 26.156 1 66.06 2 LYS B CA 1
ATOM 3915 C C . LYS B 1 2 ? -28.25 8.727 25.5 1 66.06 2 LYS B C 1
ATOM 3917 O O . LYS B 1 2 ? -28.391 9.508 24.562 1 66.06 2 LYS B O 1
ATOM 3922 N N . SER B 1 3 ? -27.141 8.773 26.094 1 86.25 3 SER B N 1
ATOM 3923 C CA . SER B 1 3 ? -25.859 9.289 25.609 1 86.25 3 SER B CA 1
ATOM 3924 C C . SER B 1 3 ? -25.5 8.695 24.25 1 86.25 3 SER B C 1
ATOM 3926 O O . SER B 1 3 ? -25.891 7.57 23.938 1 86.25 3 SER B O 1
ATOM 3928 N N . LEU B 1 4 ? -25.031 9.547 23.406 1 91.88 4 LEU B N 1
ATOM 3929 C CA . LEU B 1 4 ? -24.641 9.094 22.078 1 91.88 4 LEU B CA 1
ATOM 3930 C C . LEU B 1 4 ? -23.375 8.25 22.156 1 91.88 4 LEU B C 1
ATOM 3932 O O . LEU B 1 4 ? -23.234 7.262 21.422 1 91.88 4 LEU B O 1
ATOM 3936 N N . VAL B 1 5 ? -22.438 8.672 23.031 1 95.31 5 VAL B N 1
ATOM 3937 C CA . VAL B 1 5 ? -21.203 7.93 23.266 1 95.31 5 VAL B CA 1
ATOM 3938 C C . VAL B 1 5 ? -21.047 7.652 24.766 1 95.31 5 VAL B C 1
ATOM 3940 O O . VAL B 1 5 ? -21.172 8.562 25.594 1 95.31 5 VAL B O 1
ATOM 3943 N N . GLN B 1 6 ? -20.891 6.41 25.109 1 95.38 6 GLN B N 1
ATOM 3944 C CA . GLN B 1 6 ? -20.656 6.023 26.5 1 95.38 6 GLN B CA 1
ATOM 3945 C C . GLN B 1 6 ? -19.391 5.188 26.625 1 95.38 6 GLN B C 1
ATOM 3947 O O . GLN B 1 6 ? -19.297 4.09 26.078 1 95.38 6 GLN B O 1
ATOM 3952 N N . VAL B 1 7 ? -18.422 5.742 27.312 1 95.19 7 VAL B N 1
ATOM 3953 C CA . VAL B 1 7 ? -17.172 5.047 27.609 1 95.19 7 VAL B CA 1
ATOM 3954 C C . VAL B 1 7 ? -17.125 4.719 29.109 1 95.19 7 VAL B C 1
ATOM 3956 O O . VAL B 1 7 ? -17.094 5.617 29.953 1 95.19 7 VAL B O 1
ATOM 3959 N N . LYS B 1 8 ? -17.156 3.436 29.406 1 95 8 LYS B N 1
ATOM 3960 C CA . LYS B 1 8 ? -17.219 3.01 30.797 1 95 8 LYS B CA 1
ATOM 3961 C C . LYS B 1 8 ? -15.969 2.223 31.188 1 95 8 LYS B C 1
ATOM 3963 O O . LYS B 1 8 ? -15.836 1.045 30.844 1 95 8 LYS B O 1
ATOM 3968 N N . ASN B 1 9 ? -15.055 2.801 31.984 1 94.31 9 ASN B N 1
ATOM 3969 C CA . ASN B 1 9 ? -13.867 2.17 32.531 1 94.31 9 ASN B CA 1
ATOM 3970 C C . ASN B 1 9 ? -13.055 1.448 31.469 1 94.31 9 ASN B C 1
ATOM 3972 O O . ASN B 1 9 ? -12.703 0.278 31.641 1 94.31 9 ASN B O 1
ATOM 3976 N N . VAL B 1 10 ? -12.781 2.123 30.484 1 94.12 10 VAL B N 1
ATOM 3977 C CA . VAL B 1 10 ? -12.133 1.523 29.328 1 94.12 10 VAL B CA 1
ATOM 3978 C C . VAL B 1 10 ? -10.609 1.593 29.5 1 94.12 10 VAL B C 1
ATOM 3980 O O . VAL B 1 10 ? -10.07 2.635 29.875 1 94.12 10 VAL B O 1
ATOM 3983 N N . SER B 1 11 ? -10.008 0.498 29.359 1 92.31 11 SER B N 1
ATOM 3984 C CA . SER B 1 11 ? -8.547 0.396 29.328 1 92.31 11 SER B CA 1
ATOM 3985 C C . SER B 1 11 ? -8.086 -0.321 28.062 1 92.31 11 SER B C 1
ATOM 3987 O O . SER B 1 11 ? -8.797 -1.179 27.531 1 92.31 11 SER B O 1
ATOM 3989 N N . LYS B 1 12 ? -7.012 0.15 27.5 1 90.38 12 LYS B N 1
ATOM 3990 C CA . LYS B 1 12 ? -6.441 -0.503 26.328 1 90.38 12 LYS B CA 1
ATOM 3991 C C . LYS B 1 12 ? -4.953 -0.784 26.531 1 90.38 12 LYS B C 1
ATOM 3993 O O . LYS B 1 12 ? -4.168 0.138 26.75 1 90.38 12 LYS B O 1
ATOM 3998 N N . ILE B 1 13 ? -4.629 -2.002 26.484 1 86.12 13 ILE B N 1
ATOM 3999 C CA . ILE B 1 13 ? -3.256 -2.48 26.578 1 86.12 13 ILE B CA 1
ATOM 4000 C C . ILE B 1 13 ? -2.869 -3.211 25.297 1 86.12 13 ILE B C 1
ATOM 4002 O O . ILE B 1 13 ? -3.588 -4.105 24.844 1 86.12 13 ILE B O 1
ATOM 4006 N N . PHE B 1 14 ? -1.846 -2.754 24.609 1 80.25 14 PHE B N 1
ATOM 4007 C CA . PHE B 1 14 ? -1.337 -3.438 23.422 1 80.25 14 PHE B CA 1
ATOM 4008 C C . PHE B 1 14 ? -0.224 -4.41 23.797 1 80.25 14 PHE B C 1
ATOM 4010 O O . PHE B 1 14 ? 0.641 -4.086 24.609 1 80.25 14 PHE B O 1
ATOM 4017 N N . LYS B 1 15 ? -0.395 -5.598 23.375 1 72.25 15 LYS B N 1
ATOM 4018 C CA . LYS B 1 15 ? 0.619 -6.617 23.625 1 72.25 15 LYS B CA 1
ATOM 4019 C C . LYS B 1 15 ? 1.363 -6.977 22.344 1 72.25 15 LYS B C 1
ATOM 4021 O O . LYS B 1 15 ? 0.754 -7.43 21.375 1 72.25 15 LYS B O 1
ATOM 4026 N N . LYS B 1 16 ? 2.439 -6.383 21.953 1 62.84 16 LYS B N 1
ATOM 4027 C CA . LYS B 1 16 ? 3.264 -6.809 20.812 1 62.84 16 LYS B CA 1
ATOM 4028 C C . LYS B 1 16 ? 4.418 -7.691 21.281 1 62.84 16 LYS B C 1
ATOM 4030 O O . LYS B 1 16 ? 5.328 -7.223 21.969 1 62.84 16 LYS B O 1
ATOM 4035 N N . TRP B 1 17 ? 4.375 -8.883 20.797 1 59.38 17 TRP B N 1
ATOM 4036 C CA . TRP B 1 17 ? 5.348 -9.898 21.188 1 59.38 17 TRP B CA 1
ATOM 4037 C C . TRP B 1 17 ? 5.48 -9.977 22.703 1 59.38 17 TRP B C 1
ATOM 4039 O O . TRP B 1 17 ? 4.531 -10.344 23.391 1 59.38 17 TRP B O 1
ATOM 4049 N N . PHE B 1 18 ? 6.695 -9.422 23.297 1 59.38 18 PHE B N 1
ATOM 4050 C CA . PHE B 1 18 ? 6.953 -9.602 24.719 1 59.38 18 PHE B CA 1
ATOM 4051 C C . PHE B 1 18 ? 6.801 -8.281 25.469 1 59.38 18 PHE B C 1
ATOM 4053 O O . PHE B 1 18 ? 7.152 -8.188 26.656 1 59.38 18 PHE B O 1
ATOM 4060 N N . GLN B 1 19 ? 6.223 -7.316 24.75 1 66.75 19 GLN B N 1
ATOM 4061 C CA . GLN B 1 19 ? 6.109 -6.039 25.438 1 66.75 19 GLN B CA 1
ATOM 4062 C C . GLN B 1 19 ? 4.652 -5.594 25.547 1 66.75 19 GLN B C 1
ATOM 4064 O O . GLN B 1 19 ? 3.891 -5.715 24.594 1 66.75 19 GLN B O 1
ATOM 4069 N N . LYS B 1 20 ? 4.258 -5.426 26.953 1 75.06 20 LYS B N 1
ATOM 4070 C CA . LYS B 1 20 ? 2.928 -4.883 27.219 1 75.06 20 LYS B CA 1
ATOM 4071 C C . LYS B 1 20 ? 2.982 -3.371 27.422 1 75.06 20 LYS B C 1
ATOM 4073 O O . LYS B 1 20 ? 3.82 -2.871 28.172 1 75.06 20 LYS B O 1
ATOM 4078 N N . THR B 1 21 ? 2.229 -2.611 26.562 1 78.38 21 THR B N 1
ATOM 4079 C CA . THR B 1 21 ? 2.174 -1.162 26.734 1 78.38 21 THR B CA 1
ATOM 4080 C C . THR B 1 21 ? 0.742 -0.7 26.984 1 78.38 21 THR B C 1
ATOM 4082 O O . THR B 1 21 ? -0.15 -0.95 26.172 1 78.38 21 THR B O 1
ATOM 4085 N N . THR B 1 22 ? 0.572 -0.145 28.156 1 84.5 22 THR B N 1
ATOM 4086 C CA . THR B 1 22 ? -0.734 0.419 28.469 1 84.5 22 THR B CA 1
ATOM 4087 C C . THR B 1 22 ? -0.89 1.808 27.859 1 84.5 22 THR B C 1
ATOM 4089 O O . THR B 1 22 ? -0.149 2.73 28.203 1 84.5 22 THR B O 1
ATOM 4092 N N . VAL B 1 23 ? -1.828 1.978 27.016 1 85.81 23 VAL B N 1
ATOM 4093 C CA . VAL B 1 23 ? -2.029 3.256 26.328 1 85.81 23 VAL B CA 1
ATOM 4094 C C . VAL B 1 23 ? -3.123 4.051 27.047 1 85.81 23 VAL B C 1
ATOM 4096 O O . VAL B 1 23 ? -2.971 5.25 27.281 1 85.81 23 VAL B O 1
ATOM 4099 N N . LEU B 1 24 ? -4.219 3.398 27.375 1 91.06 24 LEU B N 1
ATOM 4100 C CA . LEU B 1 24 ? -5.328 4.023 28.078 1 91.06 24 LEU B CA 1
ATOM 4101 C C . LEU B 1 24 ? -5.641 3.262 29.375 1 91.06 24 LEU B C 1
ATOM 4103 O O . LEU B 1 24 ? -5.648 2.029 29.375 1 91.06 24 LEU B O 1
ATOM 4107 N N . ALA B 1 25 ? -5.855 4.039 30.469 1 91.12 25 ALA B N 1
ATOM 4108 C CA . ALA B 1 25 ? -6.098 3.414 31.766 1 91.12 25 ALA B CA 1
ATOM 4109 C C . ALA B 1 25 ? -7.395 3.93 32.375 1 91.12 25 ALA B C 1
ATOM 4111 O O . ALA B 1 25 ? -7.445 5.059 32.875 1 91.12 25 ALA B O 1
ATOM 4112 N N . ASP B 1 26 ? -8.352 3.088 32.344 1 90.62 26 ASP B N 1
ATOM 4113 C CA . ASP B 1 26 ? -9.594 3.279 33.094 1 90.62 26 ASP B CA 1
ATOM 4114 C C . ASP B 1 26 ? -10.242 4.617 32.75 1 90.62 26 ASP B C 1
ATOM 4116 O O . ASP B 1 26 ? -10.508 5.434 33.625 1 90.62 26 ASP B O 1
ATOM 4120 N N . ILE B 1 27 ? -10.531 4.801 31.531 1 92.5 27 ILE B N 1
ATOM 4121 C CA . ILE B 1 27 ? -11.133 6.023 31.031 1 92.5 27 ILE B CA 1
ATOM 4122 C C . ILE B 1 27 ? -12.656 5.895 31.031 1 92.5 27 ILE B C 1
ATOM 4124 O O . ILE B 1 27 ? -13.195 4.879 30.594 1 92.5 27 ILE B O 1
ATOM 4128 N N . SER B 1 28 ? -13.336 6.902 31.594 1 93.94 28 SER B N 1
ATOM 4129 C CA . SER B 1 28 ? -14.797 6.918 31.594 1 93.94 28 SER B CA 1
ATOM 4130 C C . SER B 1 28 ? -15.328 8.312 31.297 1 93.94 28 SER B C 1
ATOM 4132 O O . SER B 1 28 ? -14.859 9.305 31.859 1 93.94 28 SER B O 1
ATOM 4134 N N . PHE B 1 29 ? -16.234 8.398 30.359 1 92.94 29 PHE B N 1
ATOM 4135 C CA . PHE B 1 29 ? -16.938 9.641 30.062 1 92.94 29 PHE B CA 1
ATOM 4136 C C . PHE B 1 29 ? -18.125 9.391 29.141 1 92.94 29 PHE B C 1
ATOM 4138 O O . PHE B 1 29 ? -18.297 8.281 28.625 1 92.94 29 PHE B O 1
ATOM 4145 N N . THR B 1 30 ? -18.984 10.336 29.016 1 93.75 30 THR B N 1
ATOM 4146 C CA . THR B 1 30 ? -20.125 10.258 28.125 1 93.75 30 THR B CA 1
ATOM 4147 C C . THR B 1 30 ? -20.234 11.516 27.266 1 93.75 30 THR B C 1
ATOM 4149 O O . THR B 1 30 ? -19.688 12.562 27.625 1 93.75 30 THR B O 1
ATOM 4152 N N . ILE B 1 31 ? -20.781 11.406 26.125 1 94.25 31 ILE B N 1
ATOM 4153 C CA . ILE B 1 31 ? -21.094 12.531 25.25 1 94.25 31 ILE B CA 1
ATOM 4154 C C . ILE B 1 31 ? -22.594 12.57 24.969 1 94.25 31 ILE B C 1
ATOM 4156 O O . ILE B 1 31 ? -23.156 11.594 24.5 1 94.25 31 ILE B O 1
ATOM 4160 N N . GLU B 1 32 ? -23.156 13.641 25.219 1 91.94 32 GLU B N 1
ATOM 4161 C CA . GLU B 1 32 ? -24.594 13.82 25.062 1 91.94 32 GLU B CA 1
ATOM 4162 C C . GLU B 1 32 ? -24.922 14.469 23.734 1 91.94 32 GLU B C 1
ATOM 4164 O O . GLU B 1 32 ? -24.062 15.102 23.109 1 91.94 32 GLU B O 1
ATOM 4169 N N . PRO B 1 33 ? -26.188 14.297 23.266 1 91.94 33 PRO B N 1
ATOM 4170 C CA . PRO B 1 33 ? -26.594 14.891 22 1 91.94 33 PRO B CA 1
ATOM 4171 C C . PRO B 1 33 ? -26.438 16.406 21.984 1 91.94 33 PRO B C 1
ATOM 4173 O O . PRO B 1 33 ? -26.766 17.078 22.969 1 91.94 33 PRO B O 1
ATOM 4176 N N . GLY B 1 34 ? -25.828 16.906 20.891 1 90.69 34 GLY B N 1
ATOM 4177 C CA . GLY B 1 34 ? -25.734 18.344 20.688 1 90.69 34 GLY B CA 1
ATOM 4178 C C . GLY B 1 34 ? -24.438 18.938 21.219 1 90.69 34 GLY B C 1
ATOM 4179 O O . GLY B 1 34 ? -24.156 20.109 21.016 1 90.69 34 GLY B O 1
ATOM 4180 N N . GLU B 1 35 ? -23.625 18.094 21.828 1 93.06 35 GLU B N 1
ATOM 4181 C CA . GLU B 1 35 ? -22.359 18.578 22.391 1 93.06 35 GLU B CA 1
ATOM 4182 C C . GLU B 1 35 ? -21.297 18.703 21.312 1 93.06 35 GLU B C 1
ATOM 4184 O O . GLU B 1 35 ? -21.328 17.984 20.312 1 93.06 35 GLU B O 1
ATOM 4189 N N . PHE B 1 36 ? -20.531 19.703 21.5 1 95.88 36 PHE B N 1
ATOM 4190 C CA . PHE B 1 36 ? -19.281 19.828 20.75 1 95.88 36 PHE B CA 1
ATOM 4191 C C . PHE B 1 36 ? -18.078 19.609 21.656 1 95.88 36 PHE B C 1
ATOM 4193 O O . PHE B 1 36 ? -17.625 20.531 22.328 1 95.88 36 PHE B O 1
ATOM 4200 N N . VAL B 1 37 ? -17.562 18.406 21.625 1 95.62 37 VAL B N 1
ATOM 4201 C CA . VAL B 1 37 ? -16.5 17.984 22.531 1 95.62 37 VAL B CA 1
ATOM 4202 C C . VAL B 1 37 ? -15.164 18 21.781 1 95.62 37 VAL B C 1
ATOM 4204 O O . VAL B 1 37 ? -15.07 17.484 20.656 1 95.62 37 VAL B O 1
ATOM 4207 N N . VAL B 1 38 ? -14.18 18.578 22.344 1 95.56 38 VAL B N 1
ATOM 4208 C CA . VAL B 1 38 ? -12.828 18.578 21.781 1 95.56 38 VAL B CA 1
ATOM 4209 C C . VAL B 1 38 ? -11.898 17.734 22.656 1 95.56 38 VAL B C 1
ATOM 4211 O O . VAL B 1 38 ? -11.828 17.938 23.859 1 95.56 38 VAL B O 1
ATOM 4214 N N . LEU B 1 39 ? -11.297 16.797 22.078 1 94.06 39 LEU B N 1
ATOM 4215 C CA . LEU B 1 39 ? -10.336 15.938 22.75 1 94.06 39 LEU B CA 1
ATOM 4216 C C . LEU B 1 39 ? -8.914 16.484 22.594 1 94.06 39 LEU B C 1
ATOM 4218 O O . LEU B 1 39 ? -8.383 16.531 21.484 1 94.06 39 LEU B O 1
ATOM 4222 N N . LYS B 1 40 ? -8.32 16.844 23.703 1 90.12 40 LYS B N 1
ATOM 4223 C CA . LYS B 1 40 ? -6.984 17.422 23.734 1 90.12 40 LYS B CA 1
ATOM 4224 C C . LYS B 1 40 ? -5.973 16.438 24.328 1 90.12 40 LYS B C 1
ATOM 4226 O O . LYS B 1 40 ? -6.336 15.562 25.125 1 90.12 40 LYS B O 1
ATOM 4231 N N . GLY B 1 41 ? -4.75 16.562 23.875 1 87.5 41 GLY B N 1
ATOM 4232 C CA . GLY B 1 41 ? -3.662 15.742 24.391 1 87.5 41 GLY B CA 1
ATOM 4233 C C . GLY B 1 41 ? -2.406 15.82 23.547 1 87.5 41 GLY B C 1
ATOM 4234 O O . GLY B 1 41 ? -2.461 16.219 22.375 1 87.5 41 GLY B O 1
ATOM 4235 N N . GLN B 1 42 ? -1.349 15.375 24.094 1 86.25 42 GLN B N 1
ATOM 4236 C CA . GLN B 1 42 ? -0.071 15.367 23.391 1 86.25 42 GLN B CA 1
ATOM 4237 C C . GLN B 1 42 ? -0.008 14.227 22.375 1 86.25 42 GLN B C 1
ATOM 4239 O O . GLN B 1 42 ? -0.83 13.312 22.422 1 86.25 42 GLN B O 1
ATOM 4244 N N . ASN B 1 43 ? 0.956 14.422 21.469 1 85.56 43 ASN B N 1
ATOM 4245 C CA . ASN B 1 43 ? 1.159 13.328 20.531 1 85.56 43 ASN B CA 1
ATOM 4246 C C . ASN B 1 43 ? 1.541 12.031 21.25 1 85.56 43 ASN B C 1
ATOM 4248 O O . ASN B 1 43 ? 2.402 12.039 22.125 1 85.56 43 ASN B O 1
ATOM 4252 N N . GLY B 1 44 ? 0.848 10.961 20.969 1 83.31 44 GLY B N 1
ATOM 4253 C CA . GLY B 1 44 ? 1.124 9.672 21.578 1 83.31 44 GLY B CA 1
ATOM 4254 C C . GLY B 1 44 ? 0.35 9.43 22.859 1 83.31 44 GLY B C 1
ATOM 4255 O O . GLY B 1 44 ? 0.562 8.43 23.547 1 83.31 44 GLY B O 1
ATOM 4256 N N . SER B 1 45 ? -0.525 10.312 23.141 1 86.75 45 SER B N 1
ATOM 4257 C CA . SER B 1 45 ? -1.269 10.18 24.391 1 86.75 45 SER B CA 1
ATOM 4258 C C . SER B 1 45 ? -2.365 9.133 24.266 1 86.75 45 SER B C 1
ATOM 4260 O O . SER B 1 45 ? -2.914 8.68 25.281 1 86.75 45 SER B O 1
ATOM 4262 N N . GLY B 1 46 ? -2.74 8.812 23.078 1 88.62 46 GLY B N 1
ATOM 4263 C CA . GLY B 1 46 ? -3.748 7.777 22.875 1 88.62 46 GLY B CA 1
ATOM 4264 C C . GLY B 1 46 ? -5.043 8.312 22.297 1 88.62 46 GLY B C 1
ATOM 4265 O O . GLY B 1 46 ? -6.07 7.629 22.328 1 88.62 46 GLY B O 1
ATOM 4266 N N . LYS B 1 47 ? -5.07 9.531 21.797 1 91.31 47 LYS B N 1
ATOM 4267 C CA . LYS B 1 47 ? -6.266 10.148 21.234 1 91.31 47 LYS B CA 1
ATOM 4268 C C . LYS B 1 47 ? -6.852 9.281 20.125 1 91.31 47 LYS B C 1
ATOM 4270 O O . LYS B 1 47 ? -8.047 8.984 20.125 1 91.31 47 LYS B O 1
ATOM 4275 N N . THR B 1 48 ? -5.961 8.852 19.203 1 88.81 48 THR B N 1
ATOM 4276 C CA . THR B 1 48 ? -6.391 8.023 18.094 1 88.81 48 THR B CA 1
ATOM 4277 C C . THR B 1 48 ? -6.879 6.66 18.578 1 88.81 48 THR B C 1
ATOM 4279 O O . THR B 1 48 ? -7.863 6.125 18.062 1 88.81 48 THR B O 1
ATOM 4282 N N . THR B 1 49 ? -6.234 6.129 19.609 1 89.94 49 THR B N 1
ATOM 4283 C CA . THR B 1 49 ? -6.66 4.859 20.188 1 89.94 49 THR B CA 1
ATOM 4284 C C . THR B 1 49 ? -8.062 4.98 20.781 1 89.94 4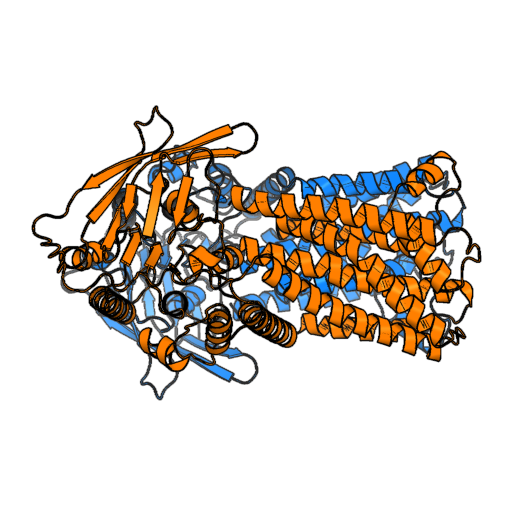9 THR B C 1
ATOM 4286 O O . THR B 1 49 ? -8.906 4.105 20.578 1 89.94 49 THR B O 1
ATOM 4289 N N . LEU B 1 50 ? -8.25 6.059 21.438 1 93.81 50 LEU B N 1
ATOM 4290 C CA . LEU B 1 50 ? -9.562 6.285 22.031 1 93.81 50 LEU B CA 1
ATOM 4291 C C . LEU B 1 50 ? -10.641 6.414 20.969 1 93.81 50 LEU B C 1
ATOM 4293 O O . LEU B 1 50 ? -11.711 5.824 21.078 1 93.81 50 LEU B O 1
ATOM 4297 N N . LEU B 1 51 ? -10.391 7.188 19.922 1 94.56 51 LEU B N 1
ATOM 4298 C CA . LEU B 1 51 ? -11.336 7.332 18.828 1 94.56 51 LEU B CA 1
ATOM 4299 C C . LEU B 1 51 ? -11.625 5.984 18.172 1 94.56 51 LEU B C 1
ATOM 4301 O O . LEU B 1 51 ? -12.773 5.688 17.844 1 94.56 51 LEU B O 1
ATOM 4305 N N . ASN B 1 52 ? -10.609 5.188 18.016 1 92.94 52 ASN B N 1
ATOM 4306 C CA . ASN B 1 52 ? -10.789 3.865 17.422 1 92.94 52 ASN B CA 1
ATOM 4307 C C . ASN B 1 52 ? -11.656 2.967 18.312 1 92.94 52 ASN B C 1
ATOM 4309 O O . ASN B 1 52 ? -12.422 2.148 17.797 1 92.94 52 ASN B O 1
ATOM 4313 N N . LEU B 1 53 ? -11.516 3.154 19.594 1 93.69 53 LEU B N 1
ATOM 4314 C CA . LEU B 1 53 ? -12.336 2.406 20.531 1 93.69 53 LEU B CA 1
ATOM 4315 C C . LEU B 1 53 ? -13.797 2.83 20.438 1 93.69 53 LEU B C 1
ATOM 4317 O O . LEU B 1 53 ? -14.695 1.983 20.406 1 93.69 53 LEU B O 1
ATOM 4321 N N . ILE B 1 54 ? -13.969 4.066 20.328 1 95.62 54 ILE B N 1
ATOM 4322 C CA . ILE B 1 54 ? -15.312 4.613 20.219 1 95.62 54 ILE B CA 1
ATOM 4323 C C . ILE B 1 54 ? -15.977 4.133 18.938 1 95.62 54 ILE B C 1
ATOM 4325 O O . ILE B 1 54 ? -17.172 3.807 18.922 1 95.62 54 ILE B O 1
ATOM 4329 N N . LEU B 1 55 ? -15.195 4.031 17.891 1 94.19 55 LEU B N 1
ATOM 4330 C CA . LEU B 1 55 ? -15.703 3.637 16.578 1 94.19 55 LEU B CA 1
ATOM 4331 C C . LEU B 1 55 ? -15.766 2.119 16.453 1 94.19 55 LEU B C 1
ATOM 4333 O O . LEU B 1 55 ? -16.219 1.592 15.445 1 94.19 55 LEU B O 1
ATOM 4337 N N . GLY B 1 56 ? -15.273 1.425 17.453 1 91.31 56 GLY B N 1
ATOM 4338 C CA . GLY B 1 56 ? -15.312 -0.029 17.453 1 91.31 56 GLY B CA 1
ATOM 4339 C C . GLY B 1 56 ? -14.312 -0.649 16.5 1 91.31 56 GLY B C 1
ATOM 4340 O O . GLY B 1 56 ? -14.492 -1.784 16.047 1 91.31 56 GLY B O 1
ATOM 4341 N N . LEU B 1 57 ? -13.367 0.108 16.125 1 89.06 57 LEU B N 1
ATOM 4342 C CA . LEU B 1 57 ? -12.328 -0.392 15.219 1 89.06 57 LEU B CA 1
ATOM 4343 C C . LEU B 1 57 ? -11.344 -1.284 15.969 1 89.06 57 LEU B C 1
ATOM 4345 O O . LEU B 1 57 ? -10.695 -2.143 15.359 1 89.06 57 LEU B O 1
ATOM 4349 N N . ILE B 1 58 ? -11.195 -0.997 17.266 1 88.69 58 ILE B N 1
ATOM 4350 C CA . ILE B 1 58 ? -10.422 -1.845 18.172 1 88.69 58 ILE B CA 1
ATOM 4351 C C . ILE B 1 58 ? -11.258 -2.195 19.391 1 88.69 58 ILE B C 1
ATOM 4353 O O . ILE B 1 58 ? -12.141 -1.43 19.797 1 88.69 58 ILE B O 1
ATOM 4357 N N . GLU B 1 59 ? -10.914 -3.318 19.938 1 88.5 59 GLU B N 1
ATOM 4358 C CA . GLU B 1 59 ? -11.633 -3.756 21.141 1 88.5 59 GLU B CA 1
ATOM 4359 C C . GLU B 1 59 ? -10.898 -3.34 22.406 1 88.5 59 GLU B C 1
ATOM 4361 O O . GLU B 1 59 ? -9.664 -3.41 22.469 1 88.5 59 GLU B O 1
ATOM 4366 N N . PRO B 1 60 ? -11.656 -2.902 23.297 1 91.75 60 PRO B N 1
ATOM 4367 C CA . PRO B 1 60 ? -11.023 -2.564 24.562 1 91.75 60 PRO B CA 1
ATOM 4368 C C . PRO B 1 60 ? -10.508 -3.795 25.312 1 91.75 60 PRO B C 1
ATOM 4370 O O . PRO B 1 60 ? -11.031 -4.895 25.125 1 91.75 60 PRO B O 1
ATOM 4373 N N . THR B 1 61 ? -9.422 -3.633 26.094 1 90.06 61 THR B N 1
ATOM 4374 C CA . THR B 1 61 ? -8.922 -4.699 26.953 1 90.06 61 THR B CA 1
ATOM 4375 C C . THR B 1 61 ? -9.844 -4.91 28.141 1 90.06 61 THR B C 1
ATOM 4377 O O . THR B 1 61 ? -10.156 -6.051 28.5 1 90.06 61 THR B O 1
ATOM 4380 N N . ASP B 1 62 ? -10.203 -3.805 28.703 1 92.56 62 ASP B N 1
ATOM 4381 C CA . ASP B 1 62 ? -11.18 -3.793 29.781 1 92.56 62 ASP B CA 1
ATOM 4382 C C . ASP B 1 62 ? -12.195 -2.664 29.609 1 92.56 62 ASP B C 1
ATOM 4384 O O . ASP B 1 62 ? -11.891 -1.648 28.969 1 92.56 62 ASP B O 1
ATOM 4388 N N . GLY B 1 63 ? -13.352 -2.961 30.016 1 94.38 63 GLY B N 1
ATOM 4389 C CA . GLY B 1 63 ? -14.391 -1.948 29.922 1 94.38 63 GLY B CA 1
ATOM 4390 C C . GLY B 1 63 ? -15.289 -2.125 28.703 1 94.38 63 GLY B C 1
ATOM 4391 O O . GLY B 1 63 ? -15.281 -3.18 28.078 1 94.38 63 GLY B O 1
ATOM 4392 N N . GLU B 1 64 ? -16.156 -1.062 28.578 1 94.81 64 GLU B N 1
ATOM 4393 C CA . GLU B 1 64 ? -17.125 -1.141 27.484 1 94.81 64 GLU B CA 1
ATOM 4394 C C . GLU B 1 64 ? -17.344 0.227 26.844 1 94.81 64 GLU B C 1
ATOM 4396 O O . GLU B 1 64 ? -17.266 1.254 27.516 1 94.81 64 GLU B O 1
ATOM 4401 N N . VAL B 1 65 ? -17.547 0.161 25.578 1 95.25 65 VAL B N 1
ATOM 4402 C CA . VAL B 1 65 ? -17.844 1.375 24.828 1 95.25 65 VAL B CA 1
ATOM 4403 C C . VAL B 1 65 ? -19.156 1.194 24.062 1 95.25 65 VAL B C 1
ATOM 4405 O O . VAL B 1 65 ? -19.359 0.186 23.375 1 95.25 65 VAL B O 1
ATOM 4408 N N . GLU B 1 66 ? -20.047 2.092 24.25 1 94.94 66 GLU B N 1
ATOM 4409 C CA . GLU B 1 66 ? -21.312 2.104 23.531 1 94.94 66 GLU B CA 1
ATOM 4410 C C . GLU B 1 66 ? -21.422 3.33 22.625 1 94.94 66 GLU B C 1
ATOM 4412 O O . GLU B 1 66 ? -21.047 4.434 23.031 1 94.94 66 GLU B O 1
ATOM 4417 N N . LEU B 1 67 ? -21.859 3.133 21.438 1 94.19 67 LEU B N 1
ATOM 4418 C CA . LEU B 1 67 ? -22.047 4.176 20.438 1 94.19 67 LEU B CA 1
ATOM 4419 C C . LEU B 1 67 ? -23.484 4.168 19.922 1 94.19 67 LEU B C 1
ATOM 4421 O O . LEU B 1 67 ? -23.969 3.145 19.438 1 94.19 67 LEU B O 1
ATOM 4425 N N . MET B 1 68 ? -24.141 5.238 20.047 1 92.5 68 MET B N 1
ATOM 4426 C CA . MET B 1 68 ? -25.516 5.391 19.594 1 92.5 68 MET B CA 1
ATOM 4427 C C . MET B 1 68 ? -26.406 4.328 20.219 1 92.5 68 MET B C 1
ATOM 4429 O O . MET B 1 68 ? -27.234 3.719 19.531 1 92.5 68 MET B O 1
ATOM 4433 N N . GLY B 1 69 ? -26.094 3.926 21.359 1 87.94 69 GLY B N 1
ATOM 4434 C CA . GLY B 1 69 ? -26.922 2.984 22.109 1 87.94 69 GLY B CA 1
ATOM 4435 C C . GLY B 1 69 ? -26.609 1.535 21.797 1 87.94 69 GLY B C 1
ATOM 4436 O O . GLY B 1 69 ? -27.25 0.625 22.312 1 87.94 69 GLY B O 1
ATOM 4437 N N . CYS B 1 70 ? -25.75 1.34 20.953 1 89.62 70 CYS B N 1
ATOM 4438 C CA . CYS B 1 70 ? -25.312 0.006 20.562 1 89.62 70 CYS B CA 1
ATOM 4439 C C . CYS B 1 70 ? -23.828 -0.192 20.891 1 89.62 70 CYS B C 1
ATOM 4441 O O . CYS B 1 70 ? -23.094 0.78 21.078 1 89.62 70 CYS B O 1
ATOM 4443 N N . PRO B 1 71 ? -23.531 -1.482 21.031 1 90.38 71 PRO B N 1
ATOM 4444 C CA . PRO B 1 71 ? -22.094 -1.696 21.141 1 90.38 71 PRO B CA 1
ATOM 4445 C C . PRO B 1 71 ? -21.312 -1.115 19.969 1 90.38 71 PRO B C 1
ATOM 4447 O O . PRO B 1 71 ? -21.781 -1.176 18.828 1 90.38 71 PRO B O 1
ATOM 4450 N N . SER B 1 72 ? -20.188 -0.568 20.203 1 90.62 72 SER B N 1
ATOM 4451 C CA . SER B 1 72 ? -19.438 0.171 19.203 1 90.62 72 SER B CA 1
ATOM 4452 C C . SER B 1 72 ? -19 -0.736 18.047 1 90.62 72 SER B C 1
ATOM 4454 O O . SER B 1 72 ? -18.781 -0.269 16.938 1 90.62 72 SER B O 1
ATOM 4456 N N . ASN B 1 73 ? -18.891 -2.021 18.281 1 86.38 73 ASN B N 1
ATOM 4457 C CA . ASN B 1 73 ? -18.438 -2.938 17.234 1 86.38 73 ASN B CA 1
ATOM 4458 C C . ASN B 1 73 ? -19.594 -3.328 16.312 1 86.38 73 ASN B C 1
ATOM 4460 O O . ASN B 1 73 ? -19.359 -3.975 15.281 1 86.38 73 ASN B O 1
ATOM 4464 N N . ASP B 1 74 ? -20.734 -2.93 16.625 1 87.38 74 ASP B N 1
ATOM 4465 C CA . ASP B 1 74 ? -21.906 -3.189 15.781 1 87.38 74 ASP B CA 1
ATOM 4466 C C . ASP B 1 74 ? -21.969 -2.191 14.633 1 87.38 74 ASP B C 1
ATOM 4468 O O . ASP B 1 74 ? -21.984 -0.979 14.852 1 87.38 74 ASP B O 1
ATOM 4472 N N . PRO B 1 75 ? -22.141 -2.709 13.461 1 85.94 75 PRO B N 1
ATOM 4473 C CA . PRO B 1 75 ? -22.234 -1.815 12.305 1 85.94 75 PRO B CA 1
ATOM 4474 C C . PRO B 1 75 ? -23.406 -0.853 12.398 1 85.94 75 PRO B C 1
ATOM 4476 O O . PRO B 1 75 ? -23.359 0.247 11.844 1 85.94 75 PRO B O 1
ATOM 4479 N N . GLU B 1 76 ? -24.375 -1.232 13.07 1 85.31 76 GLU B N 1
ATOM 4480 C CA . GLU B 1 76 ? -25.578 -0.405 13.195 1 85.31 76 GLU B CA 1
ATOM 4481 C C . GLU B 1 76 ? -25.281 0.867 13.984 1 85.31 76 GLU B C 1
ATOM 4483 O O . GLU B 1 76 ? -25.953 1.883 13.812 1 85.31 76 GLU B O 1
ATOM 4488 N N . SER B 1 77 ? -24.281 0.795 14.844 1 90.19 77 SER B N 1
ATOM 4489 C CA . SER B 1 77 ? -23.906 1.953 15.648 1 90.19 77 SER B CA 1
ATOM 4490 C C . SER B 1 77 ? -23.375 3.08 14.773 1 90.19 77 SER B C 1
ATOM 4492 O O . SER B 1 77 ? -23.344 4.238 15.195 1 90.19 77 SER B O 1
ATOM 4494 N N . LYS B 1 78 ? -23.078 2.787 13.547 1 92.5 78 LYS B N 1
ATOM 4495 C CA . LYS B 1 78 ? -22.406 3.76 12.68 1 92.5 78 LYS B CA 1
ATOM 4496 C C . LYS B 1 78 ? -23.391 4.352 11.664 1 92.5 78 LYS B C 1
ATOM 4498 O O . LYS B 1 78 ? -23 5.176 10.836 1 92.5 78 LYS B O 1
ATOM 4503 N N . SER B 1 79 ? -24.609 4.004 11.719 1 90.31 79 SER B N 1
ATOM 4504 C CA . SER B 1 79 ? -25.594 4.402 10.727 1 90.31 79 SER B CA 1
ATOM 4505 C C . SER B 1 79 ? -25.797 5.914 10.719 1 90.31 79 SER B C 1
ATOM 4507 O O . SER B 1 79 ? -26.156 6.492 9.688 1 90.31 79 SER B O 1
ATOM 4509 N N . LEU B 1 80 ? -25.516 6.566 11.836 1 92.62 80 LEU B N 1
ATOM 4510 C CA . LEU B 1 80 ? -25.688 8.008 11.922 1 92.62 80 LEU B CA 1
ATOM 4511 C C . LEU B 1 80 ? -24.406 8.688 12.375 1 92.62 80 LEU B C 1
ATOM 4513 O O . LEU B 1 80 ? -24.438 9.703 13.07 1 92.62 80 LEU B O 1
ATOM 4517 N N . VAL B 1 81 ? -23.344 8.016 12.039 1 95.25 81 VAL B N 1
ATOM 4518 C CA . VAL B 1 81 ? -22.047 8.539 12.438 1 95.25 81 VAL B CA 1
ATOM 4519 C C . VAL B 1 81 ? -21.219 8.883 11.203 1 95.25 81 VAL B C 1
ATOM 4521 O O . VAL B 1 81 ? -21.203 8.125 10.227 1 95.25 81 VAL B O 1
ATOM 4524 N N . GLY B 1 82 ? -20.688 10.086 11.133 1 96.5 82 GLY B N 1
ATOM 4525 C CA . GLY B 1 82 ? -19.703 10.5 10.156 1 96.5 82 GLY B CA 1
ATOM 4526 C C . GLY B 1 82 ? -18.297 10.57 10.719 1 96.5 82 GLY B C 1
ATOM 4527 O O . GLY B 1 82 ? -18.094 10.992 11.859 1 96.5 82 GLY B O 1
ATOM 4528 N N . VAL B 1 83 ? -17.328 10.117 9.922 1 96.69 83 VAL B N 1
ATOM 4529 C CA . VAL B 1 83 ? -16 10.008 10.5 1 96.69 83 VAL B CA 1
ATOM 4530 C C . VAL B 1 83 ? -14.961 10.539 9.516 1 96.69 83 VAL B C 1
ATOM 4532 O O . VAL B 1 83 ? -15.07 10.312 8.312 1 96.69 83 VAL B O 1
ATOM 4535 N N . VAL B 1 84 ? -14.062 11.297 10 1 95.81 84 VAL B N 1
ATOM 4536 C CA . VAL B 1 84 ? -12.82 11.641 9.328 1 95.81 84 VAL B CA 1
ATOM 4537 C C . VAL B 1 84 ? -11.633 11.102 10.125 1 95.81 84 VAL B C 1
ATOM 4539 O O . VAL B 1 84 ? -11.453 11.453 11.297 1 95.81 84 VAL B O 1
ATOM 4542 N N . LEU B 1 85 ? -10.867 10.273 9.531 1 92.94 85 LEU B N 1
ATOM 4543 C CA . LEU B 1 85 ? -9.719 9.672 10.188 1 92.94 85 LEU B CA 1
ATOM 4544 C C . LEU B 1 85 ? -8.438 10.43 9.859 1 92.94 85 LEU B C 1
ATOM 4546 O O . LEU B 1 85 ? -8.391 11.18 8.875 1 92.94 85 LEU B O 1
ATOM 4550 N N . GLN B 1 86 ? -7.484 10.234 10.625 1 85.38 86 GLN B N 1
ATOM 4551 C CA . GLN B 1 86 ? -6.223 10.953 10.477 1 85.38 86 GLN B CA 1
ATOM 4552 C C . GLN B 1 86 ? -5.488 10.516 9.211 1 85.38 86 GLN B C 1
ATOM 4554 O O . GLN B 1 86 ? -4.969 11.344 8.469 1 85.38 86 GLN B O 1
ATOM 4559 N N . GLU B 1 87 ? -5.367 9.227 9.086 1 82.44 87 GLU B N 1
ATOM 4560 C CA . GLU B 1 87 ? -4.656 8.688 7.926 1 82.44 87 GLU B CA 1
ATOM 4561 C C . GLU B 1 87 ? -5.551 7.75 7.113 1 82.44 87 GLU B C 1
ATOM 4563 O O . GLU B 1 87 ? -5.996 6.719 7.617 1 82.44 87 GLU B O 1
ATOM 4568 N N . THR B 1 88 ? -5.875 8.18 5.879 1 86 88 THR B N 1
ATOM 4569 C CA . THR B 1 88 ? -6.652 7.359 4.961 1 86 88 THR B CA 1
ATOM 4570 C C . THR B 1 88 ? -6.23 7.617 3.516 1 86 88 THR B C 1
ATOM 4572 O O . THR B 1 88 ? -6.113 8.773 3.096 1 86 88 THR B O 1
ATOM 4575 N N . LYS B 1 89 ? -5.898 6.543 2.869 1 84.69 89 LYS B N 1
ATOM 4576 C CA . LYS B 1 89 ? -5.668 6.676 1.435 1 84.69 89 LYS B CA 1
ATOM 4577 C C . LYS B 1 89 ? -6.91 6.281 0.639 1 84.69 89 LYS B C 1
ATOM 4579 O O . LYS B 1 89 ? -7.512 5.234 0.895 1 84.69 89 LYS B O 1
ATOM 4584 N N . LEU B 1 90 ? -7.277 7.066 -0.247 1 89.56 90 LEU B N 1
ATOM 4585 C CA . LEU B 1 90 ? -8.453 6.84 -1.082 1 89.56 90 LEU B CA 1
ATOM 4586 C C . LEU B 1 90 ? -8.133 5.879 -2.223 1 89.56 90 LEU B C 1
ATOM 4588 O O . LEU B 1 90 ? -6.977 5.77 -2.643 1 89.56 90 LEU B O 1
ATOM 4592 N N . PRO B 1 91 ? -9.125 5.207 -2.65 1 86.62 91 PRO B N 1
ATOM 4593 C CA . PRO B 1 91 ? -8.898 4.289 -3.768 1 86.62 91 PRO B CA 1
ATOM 4594 C C . PRO B 1 91 ? -8.422 5.004 -5.031 1 86.62 91 PRO B C 1
ATOM 4596 O O . PRO B 1 91 ? -8.883 6.109 -5.328 1 86.62 91 PRO B O 1
ATOM 4599 N N . ASN B 1 92 ? -7.582 4.398 -5.77 1 79.31 92 ASN B N 1
ATOM 4600 C CA . ASN B 1 92 ? -6.891 5.027 -6.887 1 79.31 92 ASN B CA 1
ATOM 4601 C C . ASN B 1 92 ? -7.77 5.062 -8.141 1 79.31 92 ASN B C 1
ATOM 4603 O O . ASN B 1 92 ? -7.578 5.91 -9.008 1 79.31 92 ASN B O 1
ATOM 4607 N N . LYS B 1 93 ? -8.703 4.219 -8.203 1 86.56 93 LYS B N 1
ATOM 4608 C CA . LYS B 1 93 ? -9.359 4.059 -9.5 1 86.56 93 LYS B CA 1
ATOM 4609 C C . LYS B 1 93 ? -10.836 4.438 -9.422 1 86.56 93 LYS B C 1
ATOM 4611 O O . LYS B 1 93 ? -11.633 3.996 -10.242 1 86.56 93 LYS B O 1
ATOM 4616 N N . LEU B 1 94 ? -11.188 5.133 -8.484 1 92.94 94 LEU B N 1
ATOM 4617 C CA . LEU B 1 94 ? -12.547 5.656 -8.391 1 92.94 94 LEU B CA 1
ATOM 4618 C C . LEU B 1 94 ? -12.562 7.172 -8.539 1 92.94 94 LEU B C 1
ATOM 4620 O O . LEU B 1 94 ? -11.695 7.859 -7.988 1 92.94 94 LEU B O 1
ATOM 4624 N N . LYS B 1 95 ? -13.469 7.594 -9.273 1 95.44 95 LYS B N 1
ATOM 4625 C CA . LYS B 1 95 ? -13.688 9.031 -9.383 1 95.44 95 LYS B CA 1
ATOM 4626 C C . LYS B 1 95 ? -14.375 9.578 -8.133 1 95.44 95 LYS B C 1
ATOM 4628 O O . LYS B 1 95 ? -14.945 8.82 -7.352 1 95.44 95 LYS B O 1
ATOM 4633 N N . VAL B 1 96 ? -14.305 10.867 -8.047 1 97.12 96 VAL B N 1
ATOM 4634 C CA . VAL B 1 96 ? -14.867 11.531 -6.879 1 97.12 96 VAL B CA 1
ATOM 4635 C C . VAL B 1 96 ? -16.359 11.219 -6.77 1 97.12 96 VAL B C 1
ATOM 4637 O O . VAL B 1 96 ? -16.828 10.766 -5.719 1 97.12 96 VAL B O 1
ATOM 4640 N N . ARG B 1 97 ? -17.047 11.336 -7.832 1 97.06 97 ARG B N 1
ATOM 4641 C CA . ARG B 1 97 ? -18.484 11.086 -7.824 1 97.06 97 ARG B CA 1
ATOM 4642 C C . ARG B 1 97 ? -18.797 9.625 -7.535 1 97.06 97 ARG B C 1
ATOM 4644 O O . ARG B 1 97 ? -19.766 9.312 -6.852 1 97.06 97 ARG B O 1
ATOM 4651 N N . GLU B 1 98 ? -18.016 8.758 -8.055 1 96.62 98 GLU B N 1
ATOM 4652 C CA . GLU B 1 98 ? -18.219 7.328 -7.852 1 96.62 98 GLU B CA 1
ATOM 4653 C C . GLU B 1 98 ? -17.984 6.938 -6.395 1 96.62 98 GLU B C 1
ATOM 4655 O O . GLU B 1 98 ? -18.703 6.094 -5.852 1 96.62 98 GLU B O 1
ATOM 4660 N N . LEU B 1 99 ? -17.016 7.559 -5.816 1 96.62 99 LEU B N 1
ATOM 4661 C CA . LEU B 1 99 ? -16.719 7.301 -4.41 1 96.62 99 LEU B CA 1
ATOM 4662 C C . LEU B 1 99 ? -17.875 7.781 -3.521 1 96.62 99 LEU B C 1
ATOM 4664 O O . LEU B 1 99 ? -18.281 7.078 -2.592 1 96.62 99 LEU B O 1
ATOM 4668 N N . ILE B 1 100 ? -18.344 8.922 -3.832 1 97.44 100 ILE B N 1
ATOM 4669 C CA . ILE B 1 100 ? -19.484 9.469 -3.086 1 97.44 100 ILE B CA 1
ATOM 4670 C C . ILE B 1 100 ? -20.688 8.547 -3.242 1 97.44 100 ILE B C 1
ATOM 4672 O O . ILE B 1 100 ? -21.359 8.234 -2.262 1 97.44 100 ILE B O 1
ATOM 4676 N N . ASN B 1 101 ? -20.906 8.062 -4.449 1 96.19 101 ASN B N 1
ATOM 4677 C CA . ASN B 1 101 ? -22.016 7.152 -4.699 1 96.19 101 ASN B CA 1
ATOM 4678 C C . ASN B 1 101 ? -21.844 5.836 -3.947 1 96.19 101 ASN B C 1
ATOM 4680 O O . ASN B 1 101 ? -22.828 5.25 -3.488 1 96.19 101 ASN B O 1
ATOM 4684 N N . LEU B 1 102 ? -20.688 5.395 -3.881 1 96.25 102 LEU B N 1
ATOM 4685 C CA . LEU B 1 102 ? -20.422 4.184 -3.115 1 96.25 102 LEU B CA 1
ATOM 4686 C C . LEU B 1 102 ? -20.844 4.355 -1.659 1 96.25 102 LEU B C 1
ATOM 4688 O O . LEU B 1 102 ? -21.562 3.52 -1.119 1 96.25 102 LEU B O 1
ATOM 4692 N N . PHE B 1 103 ? -20.438 5.473 -1.035 1 96.19 103 PHE B N 1
ATOM 4693 C CA . PHE B 1 103 ? -20.75 5.715 0.369 1 96.19 103 PHE B CA 1
ATOM 4694 C C . PHE B 1 103 ? -22.234 5.953 0.562 1 96.19 103 PHE B C 1
ATOM 4696 O O . PHE B 1 103 ? -22.797 5.594 1.599 1 96.19 103 PHE B O 1
ATOM 4703 N N . ARG B 1 104 ? -22.844 6.594 -0.455 1 94.94 104 ARG B N 1
ATOM 4704 C CA . ARG B 1 104 ? -24.281 6.766 -0.392 1 94.94 104 ARG B CA 1
ATOM 4705 C C . ARG B 1 104 ? -25 5.426 -0.237 1 94.94 104 ARG B C 1
ATOM 4707 O O . ARG B 1 104 ? -26.031 5.332 0.43 1 94.94 104 ARG B O 1
ATOM 4714 N N . GLY B 1 105 ? -24.406 4.438 -0.841 1 93.25 105 GLY B N 1
ATOM 4715 C CA . GLY B 1 105 ? -24.984 3.104 -0.772 1 93.25 105 GLY B CA 1
ATOM 4716 C C . GLY B 1 105 ? -24.859 2.475 0.603 1 93.25 105 GLY B C 1
ATOM 4717 O O . GLY B 1 105 ? -25.562 1.505 0.91 1 93.25 105 GLY B O 1
ATOM 4718 N N . TYR B 1 106 ? -24.031 3.008 1.479 1 93 106 TYR B N 1
ATOM 4719 C CA . TYR B 1 106 ? -23.828 2.445 2.807 1 93 106 TYR B CA 1
ATOM 4720 C C . TYR B 1 106 ? -24.844 2.979 3.799 1 93 106 TYR B C 1
ATOM 4722 O O . TYR B 1 106 ? -25.016 2.422 4.887 1 93 106 TYR B O 1
ATOM 4730 N N . TYR B 1 107 ? -25.422 4.098 3.441 1 92 107 TYR B N 1
ATOM 4731 C CA . TYR B 1 107 ? -26.297 4.773 4.391 1 92 107 TYR B CA 1
ATOM 4732 C C . TYR B 1 107 ? -27.734 4.773 3.896 1 92 107 TYR B C 1
ATOM 4734 O O . TYR B 1 107 ? -27.984 4.859 2.691 1 92 107 TYR B O 1
ATOM 4742 N N . SER B 1 108 ? -28.688 4.672 4.781 1 86.06 108 SER B N 1
ATOM 4743 C CA . SER B 1 108 ? -30.109 4.648 4.449 1 86.06 108 SER B CA 1
ATOM 4744 C C . SER B 1 108 ? -30.625 6.043 4.113 1 86.06 108 SER B C 1
ATOM 4746 O O . SER B 1 108 ? -31.531 6.195 3.291 1 86.06 108 SER B O 1
ATOM 4748 N N . ASN B 1 109 ? -30.141 7.035 4.762 1 86.5 109 ASN B N 1
ATOM 4749 C CA . ASN B 1 109 ? -30.531 8.422 4.551 1 86.5 109 ASN B CA 1
ATOM 4750 C C . ASN B 1 109 ? -29.359 9.273 4.059 1 86.5 109 ASN B C 1
ATOM 4752 O O . ASN B 1 109 ? -28.906 10.18 4.754 1 86.5 109 ASN B O 1
ATOM 4756 N N . SER B 1 110 ? -29.062 9.031 2.846 1 91.56 110 SER B N 1
ATOM 4757 C CA . SER B 1 110 ? -27.891 9.727 2.305 1 91.56 110 SER B CA 1
ATOM 4758 C C . SER B 1 110 ? -28.297 10.992 1.558 1 91.56 110 SER B C 1
ATOM 4760 O O . SER B 1 110 ? -29.375 11.055 0.967 1 91.56 110 SER B O 1
ATOM 4762 N N . ILE B 1 111 ? -27.516 12 1.646 1 94.06 111 ILE B N 1
ATOM 4763 C CA . ILE B 1 111 ? -27.703 13.211 0.854 1 94.06 111 ILE B CA 1
ATOM 4764 C C . ILE B 1 111 ? -27.281 12.953 -0.59 1 94.06 111 ILE B C 1
ATOM 4766 O O . ILE B 1 111 ? -26.609 11.953 -0.88 1 94.06 111 ILE B O 1
ATOM 4770 N N . SER B 1 112 ? -27.672 13.812 -1.459 1 95.5 112 SER B N 1
ATOM 4771 C CA . SER B 1 112 ? -27.344 13.625 -2.869 1 95.5 112 SER B CA 1
ATOM 4772 C C . SER B 1 112 ? -25.875 13.891 -3.137 1 95.5 112 SER B C 1
ATOM 4774 O O . SER B 1 112 ? -25.203 14.555 -2.342 1 95.5 112 SER B O 1
ATOM 4776 N N . THR B 1 113 ? -25.391 13.281 -4.207 1 96 113 THR B N 1
ATOM 4777 C CA . THR B 1 113 ? -24.016 13.469 -4.613 1 96 113 THR B CA 1
ATOM 4778 C C . THR B 1 113 ? -23.719 14.945 -4.871 1 96 113 THR B C 1
ATOM 4780 O O . THR B 1 113 ? -22.672 15.461 -4.469 1 96 113 THR B O 1
ATOM 4783 N N . GLU B 1 114 ? -24.609 15.633 -5.484 1 96 114 GLU B N 1
ATOM 4784 C CA . GLU B 1 114 ? -24.438 17.047 -5.805 1 96 114 GLU B CA 1
ATOM 4785 C C . GLU B 1 114 ? -24.359 17.891 -4.535 1 96 114 GLU B C 1
ATOM 4787 O O . GLU B 1 114 ? -23.531 18.797 -4.438 1 96 114 GLU B O 1
ATOM 4792 N N . GLU B 1 115 ? -25.188 17.547 -3.631 1 95.62 115 GLU B N 1
ATOM 4793 C CA . GLU B 1 115 ? -25.188 18.281 -2.367 1 95.62 115 GLU B CA 1
ATOM 4794 C C . GLU B 1 115 ? -23.891 18.062 -1.6 1 95.62 115 GLU B C 1
ATOM 4796 O O . GLU B 1 115 ? -23.312 19.031 -1.067 1 95.62 115 GLU B O 1
ATOM 4801 N N . ALA B 1 116 ? -23.469 16.859 -1.508 1 95.31 116 ALA B N 1
ATOM 4802 C CA . ALA B 1 116 ? -22.219 16.547 -0.815 1 95.31 116 ALA B CA 1
ATOM 4803 C C . ALA B 1 116 ? -21.047 17.297 -1.44 1 95.31 116 ALA B C 1
ATOM 4805 O O . ALA B 1 116 ? -20.203 17.844 -0.729 1 95.31 116 ALA B O 1
ATOM 4806 N N . LEU B 1 117 ? -21 17.359 -2.748 1 96 117 LEU B N 1
ATOM 4807 C CA . LEU B 1 117 ? -19.922 18.016 -3.475 1 96 117 LEU B CA 1
ATOM 4808 C C . LEU B 1 117 ? -19.953 19.516 -3.258 1 96 117 LEU B C 1
ATOM 4810 O O . LEU B 1 117 ? -18.922 20.156 -3.098 1 96 117 LEU B O 1
ATOM 4814 N N . LYS B 1 118 ? -21.062 20.062 -3.229 1 94.06 118 LYS B N 1
ATOM 4815 C CA . LYS B 1 118 ? -21.234 21.5 -3.02 1 94.06 118 LYS B CA 1
ATOM 4816 C C . LYS B 1 118 ? -20.781 21.906 -1.619 1 94.06 118 LYS B C 1
ATOM 4818 O O . LYS B 1 118 ? -20.172 22.969 -1.444 1 94.06 118 LYS B O 1
ATOM 4823 N N . GLN B 1 119 ? -21.047 21.094 -0.686 1 92.38 119 GLN B N 1
ATOM 4824 C CA . GLN B 1 119 ? -20.734 21.406 0.708 1 92.38 119 GLN B CA 1
ATOM 4825 C C . GLN B 1 119 ? -19.234 21.484 0.931 1 92.38 119 GLN B C 1
ATOM 4827 O O . GLN B 1 119 ? -18.766 22.109 1.887 1 92.38 119 GLN B O 1
ATOM 4832 N N . VAL B 1 120 ? -18.469 20.828 0.063 1 93.19 120 VAL B N 1
ATOM 4833 C CA . VAL B 1 120 ? -17.016 20.812 0.281 1 93.19 120 VAL B CA 1
ATOM 4834 C C . VAL B 1 120 ? -16.312 21.469 -0.908 1 93.19 120 VAL B C 1
ATOM 4836 O O . VAL B 1 120 ? -15.102 21.312 -1.08 1 93.19 120 VAL B O 1
ATOM 4839 N N . CYS B 1 121 ? -17 22.062 -1.817 1 91.25 121 CYS B N 1
ATOM 4840 C CA . CYS B 1 121 ? -16.484 22.812 -2.953 1 91.25 121 CYS B CA 1
ATOM 4841 C C . CYS B 1 121 ? -15.656 21.922 -3.871 1 91.25 121 CYS B C 1
ATOM 4843 O O . CYS B 1 121 ? -14.539 22.281 -4.242 1 91.25 121 CYS B O 1
ATOM 4845 N N . LEU B 1 122 ? -16.172 20.766 -4.211 1 93.81 122 LEU B N 1
ATOM 4846 C CA . LEU B 1 122 ? -15.469 19.859 -5.109 1 93.81 122 LEU B CA 1
ATOM 4847 C C . LEU B 1 122 ? -16.328 19.531 -6.328 1 93.81 122 LEU B C 1
ATOM 4849 O O . LEU B 1 122 ? -16.094 18.531 -7.008 1 93.81 122 LEU B O 1
ATOM 4853 N N . THR B 1 123 ? -17.297 20.391 -6.605 1 95 123 THR B N 1
ATOM 4854 C CA . THR B 1 123 ? -18.219 20.156 -7.703 1 95 123 THR B CA 1
ATOM 4855 C C . THR B 1 123 ? -17.484 20.047 -9.031 1 95 123 THR B C 1
ATOM 4857 O O . THR B 1 123 ? -17.781 19.172 -9.852 1 95 123 THR B O 1
ATOM 4860 N N . GLU B 1 124 ? -16.484 20.828 -9.242 1 91 124 GLU B N 1
ATOM 4861 C CA . GLU B 1 124 ? -15.75 20.859 -10.508 1 91 124 GLU B CA 1
ATOM 4862 C C . GLU B 1 124 ? -14.844 19.625 -10.648 1 91 124 GLU B C 1
ATOM 4864 O O . GLU B 1 124 ? -14.367 19.328 -11.742 1 91 124 GLU B O 1
ATOM 4869 N N . LYS B 1 125 ? -14.625 18.938 -9.578 1 92.31 125 LYS B N 1
ATOM 4870 C CA . LYS B 1 125 ? -13.703 17.797 -9.602 1 92.31 125 LYS B CA 1
ATOM 4871 C C . LYS B 1 125 ? -14.461 16.469 -9.531 1 92.31 125 LYS B C 1
ATOM 4873 O O . LYS B 1 125 ? -13.867 15.43 -9.258 1 92.31 125 LYS B O 1
ATOM 4878 N N . LYS B 1 126 ? -15.711 16.484 -9.82 1 95.38 126 LYS B N 1
ATOM 4879 C CA . LYS B 1 126 ? -16.578 15.32 -9.656 1 95.38 126 LYS B CA 1
ATOM 4880 C C . LYS B 1 126 ? -16.109 14.164 -10.539 1 95.38 126 LYS B C 1
ATOM 4882 O O . LYS B 1 126 ? -16.266 13 -10.18 1 95.38 126 LYS B O 1
ATOM 4887 N N . ASP B 1 127 ? -15.5 14.461 -11.68 1 93.06 127 ASP B N 1
ATOM 4888 C CA . ASP B 1 127 ? -15.133 13.422 -12.641 1 93.06 127 ASP B CA 1
ATOM 4889 C C . ASP B 1 127 ? -13.633 13.133 -12.586 1 93.06 127 ASP B C 1
ATOM 4891 O O . ASP B 1 127 ? -13.117 12.352 -13.391 1 93.06 127 ASP B O 1
ATOM 4895 N N . SER B 1 128 ? -12.992 13.781 -11.648 1 90.56 128 SER B N 1
ATOM 4896 C CA . SER B 1 128 ? -11.578 13.484 -11.438 1 90.56 128 SER B CA 1
ATOM 4897 C C . SER B 1 128 ? -11.398 12.25 -10.562 1 90.56 128 SER B C 1
ATOM 4899 O O . SER B 1 128 ? -12.281 11.906 -9.781 1 90.56 128 SER B O 1
ATOM 4901 N N . PHE B 1 129 ? -10.297 11.602 -10.75 1 90.12 129 PHE B N 1
ATOM 4902 C CA . PHE B 1 129 ? -9.977 10.484 -9.867 1 90.12 129 PHE B CA 1
ATOM 4903 C C . PHE B 1 129 ? -9.641 10.984 -8.469 1 90.12 129 PHE B C 1
ATOM 4905 O O . PHE B 1 129 ? -8.961 12 -8.312 1 90.12 129 PHE B O 1
ATOM 4912 N N . ALA B 1 130 ? -10.141 10.258 -7.488 1 92.88 130 ALA B N 1
ATOM 4913 C CA . ALA B 1 130 ? -9.914 10.641 -6.098 1 92.88 130 ALA B CA 1
ATOM 4914 C C . ALA B 1 130 ? -8.422 10.68 -5.77 1 92.88 130 ALA B C 1
ATOM 4916 O O . ALA B 1 130 ? -7.969 11.539 -5.016 1 92.88 130 ALA B O 1
ATOM 4917 N N . ALA B 1 131 ? -7.699 9.812 -6.344 1 84.44 131 ALA B N 1
ATOM 4918 C CA . ALA B 1 131 ? -6.27 9.695 -6.074 1 84.44 131 ALA B CA 1
ATOM 4919 C C . ALA B 1 131 ? -5.5 10.867 -6.676 1 84.44 131 ALA B C 1
ATOM 4921 O O . ALA B 1 131 ? -4.387 11.18 -6.238 1 84.44 131 ALA B O 1
ATOM 4922 N N . SER B 1 132 ? -5.996 11.555 -7.672 1 84.12 132 SER B N 1
ATOM 4923 C CA . SER B 1 132 ? -5.312 12.633 -8.383 1 84.12 132 SER B CA 1
ATOM 4924 C C . SER B 1 132 ? -5.531 13.977 -7.703 1 84.12 132 SER B C 1
ATOM 4926 O O . SER B 1 132 ? -4.949 14.984 -8.102 1 84.12 132 SER B O 1
ATOM 4928 N N . LEU B 1 133 ? -6.301 13.938 -6.668 1 89.25 133 LEU B N 1
ATOM 4929 C CA . LEU B 1 133 ? -6.598 15.164 -5.949 1 89.25 133 LEU B CA 1
ATOM 4930 C C . LEU B 1 133 ? -5.395 15.625 -5.129 1 89.25 133 LEU B C 1
ATOM 4932 O O . LEU B 1 133 ? -4.562 14.805 -4.738 1 89.25 133 LEU B O 1
ATOM 4936 N N . SER B 1 134 ? -5.352 16.953 -4.953 1 85.75 134 SER B N 1
ATOM 4937 C CA . SER B 1 134 ? -4.336 17.484 -4.047 1 85.75 134 SER B CA 1
ATOM 4938 C C . SER B 1 134 ? -4.629 17.078 -2.602 1 85.75 134 SER B C 1
ATOM 4940 O O . SER B 1 134 ? -5.715 16.594 -2.293 1 85.75 134 SER B O 1
ATOM 4942 N N . GLY B 1 135 ? -3.693 17.25 -1.739 1 86.25 135 GLY B N 1
ATOM 4943 C CA . GLY B 1 135 ? -3.873 16.922 -0.336 1 86.25 135 GLY B CA 1
ATOM 4944 C C . GLY B 1 135 ? -5.074 17.594 0.293 1 86.25 135 GLY B C 1
ATOM 4945 O O . GLY B 1 135 ? -5.855 16.953 1 1 86.25 135 GLY B O 1
ATOM 4946 N N . GLY B 1 136 ? -5.195 18.859 0.008 1 89.5 136 GLY B N 1
ATOM 4947 C CA . GLY B 1 136 ? -6.332 19.594 0.531 1 89.5 136 GLY B CA 1
ATOM 4948 C C . GLY B 1 136 ? -7.656 19.156 -0.066 1 89.5 136 GLY B C 1
ATOM 4949 O O . GLY B 1 136 ? -8.664 19.094 0.635 1 89.5 136 GLY B O 1
ATOM 4950 N N . GLN B 1 137 ? -7.648 18.875 -1.327 1 91.62 137 GLN B N 1
ATOM 4951 C CA . GLN B 1 137 ? -8.852 18.391 -1.989 1 91.62 137 GLN B CA 1
ATOM 4952 C C . GLN B 1 137 ? -9.258 17.016 -1.461 1 91.62 137 GLN B C 1
ATOM 4954 O O . GLN B 1 137 ? -10.445 16.734 -1.292 1 91.62 137 GLN B O 1
ATOM 4959 N N . LYS B 1 138 ? -8.266 16.25 -1.195 1 93.44 138 LYS B N 1
ATOM 4960 C CA . LYS B 1 138 ? -8.539 14.938 -0.61 1 93.44 138 LYS B CA 1
ATOM 4961 C C . LYS B 1 138 ? -9.195 15.07 0.76 1 93.44 138 LYS B C 1
ATOM 4963 O O . LYS B 1 138 ? -10.141 14.352 1.075 1 93.44 138 LYS B O 1
ATOM 4968 N N . GLN B 1 139 ? -8.688 15.953 1.483 1 93.06 139 GLN B N 1
ATOM 4969 C CA . GLN B 1 139 ? -9.242 16.188 2.811 1 93.06 139 GLN B CA 1
ATOM 4970 C C . GLN B 1 139 ? -10.688 16.656 2.723 1 93.06 139 GLN B C 1
ATOM 4972 O O . GLN B 1 139 ? -11.539 16.234 3.512 1 93.06 139 GLN B O 1
ATOM 4977 N N . ARG B 1 140 ? -10.922 17.547 1.805 1 95 140 ARG B N 1
ATOM 4978 C CA . ARG B 1 140 ? -12.289 18 1.585 1 95 140 ARG B CA 1
ATOM 4979 C C . ARG B 1 140 ? -13.203 16.844 1.182 1 95 140 ARG B C 1
ATOM 4981 O O . ARG B 1 140 ? -14.344 16.766 1.631 1 95 140 ARG B O 1
ATOM 4988 N N . LEU B 1 141 ? -12.703 16.016 0.368 1 96.25 141 LEU B N 1
ATOM 4989 C CA . LEU B 1 141 ? -13.469 14.844 -0.055 1 96.25 141 LEU B CA 1
ATOM 4990 C C . LEU B 1 141 ? -13.766 13.93 1.131 1 96.25 141 LEU B C 1
ATOM 4992 O O . LEU B 1 141 ? -14.891 13.438 1.275 1 96.25 141 LEU B O 1
ATOM 4996 N N . LEU B 1 142 ? -12.812 13.688 1.989 1 96.25 142 LEU B N 1
ATOM 4997 C CA . LEU B 1 142 ? -13.008 12.875 3.18 1 96.25 142 LEU B CA 1
ATOM 4998 C C . LEU B 1 142 ? -14.094 13.461 4.07 1 96.25 142 LEU B C 1
ATOM 5000 O O . LEU B 1 142 ? -14.891 12.727 4.656 1 96.25 142 LEU B O 1
ATOM 5004 N N . PHE B 1 143 ? -14.109 14.758 4.129 1 96.25 143 PHE B N 1
ATOM 5005 C CA . PHE B 1 143 ? -15.148 15.422 4.91 1 96.25 143 PHE B CA 1
ATOM 5006 C C . PHE B 1 143 ? -16.516 15.234 4.27 1 96.25 143 PHE B C 1
ATOM 5008 O O . PHE B 1 143 ? -17.516 15.023 4.969 1 96.25 143 PHE B O 1
ATOM 5015 N N . ALA B 1 144 ? -16.562 15.305 2.939 1 96.62 144 ALA B N 1
ATOM 5016 C CA . ALA B 1 144 ? -17.812 15.039 2.229 1 96.62 144 ALA B CA 1
ATOM 5017 C C . ALA B 1 144 ? -18.344 13.641 2.547 1 96.62 144 ALA B C 1
ATOM 5019 O O . ALA B 1 144 ? -19.531 13.461 2.795 1 96.62 144 ALA B O 1
ATOM 5020 N N . LEU B 1 145 ? -17.484 12.695 2.568 1 96.88 145 LEU B N 1
ATOM 5021 C CA . LEU B 1 145 ? -17.859 11.32 2.852 1 96.88 145 LEU B CA 1
ATOM 5022 C C . LEU B 1 145 ? -18.438 11.195 4.262 1 96.88 145 LEU B C 1
ATOM 5024 O O . LEU B 1 145 ? -19.328 10.375 4.508 1 96.88 145 LEU B O 1
ATOM 5028 N N . ALA B 1 146 ? -17.906 11.961 5.164 1 96.94 146 ALA B N 1
ATOM 5029 C CA . ALA B 1 146 ? -18.375 11.938 6.547 1 96.94 146 ALA B CA 1
ATOM 5030 C C . ALA B 1 146 ? -19.781 12.508 6.656 1 96.94 146 ALA B C 1
ATOM 5032 O O . ALA B 1 146 ? -20.531 12.156 7.562 1 96.94 146 ALA B O 1
ATOM 5033 N N . LEU B 1 147 ? -20.188 13.352 5.719 1 96.38 147 LEU B N 1
ATOM 5034 C CA . LEU B 1 147 ? -21.453 14.062 5.805 1 96.38 147 LEU B CA 1
ATOM 5035 C C . LEU B 1 147 ? -22.547 13.328 5.039 1 96.38 147 LEU B C 1
ATOM 5037 O O . LEU B 1 147 ? -23.734 13.609 5.215 1 96.38 147 LEU B O 1
ATOM 5041 N N . ILE B 1 148 ? -22.188 12.406 4.258 1 95.44 148 ILE B N 1
ATOM 5042 C CA . ILE B 1 148 ? -23.078 11.781 3.287 1 95.44 148 ILE B CA 1
ATOM 5043 C C . ILE B 1 148 ? -24.266 11.148 4.008 1 95.44 148 ILE B C 1
ATOM 5045 O O . ILE B 1 148 ? -25.391 11.227 3.531 1 95.44 148 ILE B O 1
ATOM 5049 N N . GLY B 1 149 ? -24.047 10.539 5.121 1 92.75 149 GLY B N 1
ATOM 5050 C CA . GLY B 1 149 ? -25.094 9.805 5.828 1 92.75 149 GLY B CA 1
ATOM 5051 C C . GLY B 1 149 ? -25.953 10.695 6.699 1 92.75 149 GLY B C 1
ATOM 5052 O O . GLY B 1 149 ? -26.719 10.195 7.531 1 92.75 149 GLY B O 1
ATOM 5053 N N . ASN B 1 150 ? -25.859 12.016 6.504 1 91.69 150 ASN B N 1
ATOM 5054 C CA . ASN B 1 150 ? -26.594 12.922 7.379 1 91.69 150 ASN B CA 1
ATOM 5055 C C . ASN B 1 150 ? -26.422 12.547 8.844 1 91.69 150 ASN B C 1
ATOM 5057 O O . ASN B 1 150 ? -27.391 12.242 9.539 1 91.69 150 ASN B O 1
ATOM 5061 N N . PRO B 1 151 ? -25.234 12.664 9.375 1 95 151 PRO B N 1
ATOM 5062 C CA . PRO B 1 151 ? -24.875 12.109 10.688 1 95 151 PRO B CA 1
ATOM 5063 C C . PRO B 1 151 ? -25.469 12.922 11.844 1 95 151 PRO B C 1
ATOM 5065 O O . PRO B 1 151 ? -25.719 14.117 11.695 1 95 151 PRO B O 1
ATOM 5068 N N . GLN B 1 152 ? -25.688 12.25 12.945 1 94.44 152 GLN B N 1
ATOM 5069 C CA . GLN B 1 152 ? -26.031 12.883 14.219 1 94.44 152 GLN B CA 1
ATOM 5070 C C . GLN B 1 152 ? -24.797 13.07 15.094 1 94.44 152 GLN B C 1
ATOM 5072 O O . GLN B 1 152 ? -24.828 13.859 16.047 1 94.44 152 GLN B O 1
ATOM 5077 N N . LEU B 1 153 ? -23.828 12.336 14.75 1 96.69 153 LEU B N 1
ATOM 5078 C CA . LEU B 1 153 ? -22.547 12.422 15.43 1 96.69 153 LEU B CA 1
ATOM 5079 C C . LEU B 1 153 ? -21.391 12.484 14.422 1 96.69 153 LEU B C 1
ATOM 5081 O O . LEU B 1 153 ? -21.328 11.656 13.508 1 96.69 153 LEU B O 1
ATOM 5085 N N . LEU B 1 154 ? -20.609 13.477 14.531 1 97.69 154 LEU B N 1
ATOM 5086 C CA . LEU B 1 154 ? -19.406 13.609 13.719 1 97.69 154 LEU B CA 1
ATOM 5087 C C . LEU B 1 154 ? -18.156 13.398 14.555 1 97.69 154 LEU B C 1
ATOM 5089 O O . LEU B 1 154 ? -17.984 14.016 15.602 1 97.69 154 LEU B O 1
ATOM 5093 N N . ILE B 1 155 ? -17.344 12.477 14.203 1 97.88 155 ILE B N 1
ATOM 5094 C CA . ILE B 1 155 ? -16.047 12.234 14.828 1 97.88 155 ILE B CA 1
ATOM 5095 C C . ILE B 1 155 ? -14.93 12.641 13.875 1 97.88 155 ILE B C 1
ATOM 5097 O O . ILE B 1 155 ? -14.758 12.031 12.82 1 97.88 155 ILE B O 1
ATOM 5101 N N . LEU B 1 156 ? -14.172 13.609 14.227 1 97.25 156 LEU B N 1
ATOM 5102 C CA . LEU B 1 156 ? -13.195 14.219 13.336 1 97.25 156 LEU B CA 1
ATOM 5103 C C . LEU B 1 156 ? -11.797 14.156 13.938 1 97.25 156 LEU B C 1
ATOM 5105 O O . LEU B 1 156 ? -11.547 14.734 15 1 97.25 156 LEU B O 1
ATOM 5109 N N . ASP B 1 157 ? -10.938 13.453 13.273 1 94.81 157 ASP B N 1
ATOM 5110 C CA . ASP B 1 157 ? -9.547 13.352 13.695 1 94.81 157 ASP B CA 1
ATOM 5111 C C . ASP B 1 157 ? -8.641 14.195 12.797 1 94.81 157 ASP B C 1
ATOM 5113 O O . ASP B 1 157 ? -8.25 13.75 11.711 1 94.81 157 ASP B O 1
ATOM 5117 N N . GLU B 1 158 ? -8.234 15.336 13.211 1 92.12 158 GLU B N 1
ATOM 5118 C CA . GLU B 1 158 ? -7.398 16.297 12.5 1 92.12 158 GLU B CA 1
ATOM 5119 C C . GLU B 1 158 ? -7.977 16.641 11.133 1 92.12 158 GLU B C 1
ATOM 5121 O O . GLU B 1 158 ? -7.289 16.531 10.117 1 92.12 158 GLU B O 1
ATOM 5126 N N . PRO B 1 159 ? -9.141 17.156 11.117 1 94.25 159 PRO B N 1
ATOM 5127 C CA . PRO B 1 159 ? -9.859 17.344 9.852 1 94.25 159 PRO B CA 1
ATOM 5128 C C . PRO B 1 159 ? -9.344 18.531 9.047 1 94.25 159 PRO B C 1
ATOM 5130 O O . PRO B 1 159 ? -9.633 18.641 7.852 1 94.25 159 PRO B O 1
ATOM 5133 N N . THR B 1 160 ? -8.633 19.438 9.625 1 92.38 160 THR B N 1
ATOM 5134 C CA . THR B 1 160 ? -8.25 20.672 8.938 1 92.38 160 THR B CA 1
ATOM 5135 C C . THR B 1 160 ? -6.848 20.547 8.352 1 92.38 160 THR B C 1
ATOM 5137 O O . THR B 1 160 ? -6.305 21.531 7.828 1 92.38 160 THR B O 1
ATOM 5140 N N . ARG B 1 161 ? -6.297 19.375 8.492 1 86.75 161 ARG B N 1
ATOM 5141 C CA . ARG B 1 161 ? -4.949 19.172 7.969 1 86.75 161 ARG B CA 1
ATOM 5142 C C . ARG B 1 161 ? -4.906 19.406 6.461 1 86.75 161 ARG B C 1
ATOM 5144 O O . ARG B 1 161 ? -5.828 19.016 5.742 1 86.75 161 ARG B O 1
ATOM 5151 N N . ASN B 1 162 ? -3.912 20.125 5.938 1 85 162 ASN B N 1
ATOM 5152 C CA . ASN B 1 162 ? -3.586 20.312 4.531 1 85 162 ASN B CA 1
ATOM 5153 C C . ASN B 1 162 ? -4.57 21.25 3.846 1 85 162 ASN B C 1
ATOM 5155 O O . ASN B 1 162 ? -4.484 21.469 2.637 1 85 162 ASN B O 1
ATOM 5159 N N . LEU B 1 163 ? -5.531 21.797 4.609 1 89.44 163 LEU B N 1
ATOM 5160 C CA . LEU B 1 163 ? -6.508 22.688 3.973 1 89.44 163 LEU B CA 1
ATOM 5161 C C . LEU B 1 163 ? -5.914 24.062 3.721 1 89.44 163 LEU B C 1
ATOM 5163 O O . LEU B 1 163 ? -5.188 24.594 4.562 1 89.44 163 LEU B O 1
ATOM 5167 N N . ASP B 1 164 ? -6.277 24.594 2.555 1 87.56 164 ASP B N 1
ATOM 5168 C CA . ASP B 1 164 ? -5.938 25.984 2.287 1 87.56 164 ASP B CA 1
ATOM 5169 C C . ASP B 1 164 ? -6.957 26.938 2.912 1 87.56 164 ASP B C 1
ATOM 5171 O O . ASP B 1 164 ? -7.828 26.5 3.672 1 87.56 164 ASP B O 1
ATOM 5175 N N . LYS B 1 165 ? -6.746 28.188 2.652 1 87.75 165 LYS B N 1
ATOM 5176 C CA . LYS B 1 165 ? -7.609 29.188 3.264 1 87.75 165 LYS B CA 1
ATOM 5177 C C . LYS B 1 165 ? -9.078 28.953 2.912 1 87.75 165 LYS B C 1
ATOM 5179 O O . LYS B 1 165 ? -9.938 28.953 3.791 1 87.75 165 LYS B O 1
ATOM 5184 N N . GLU B 1 166 ? -9.312 28.672 1.644 1 87.31 166 GLU B N 1
ATOM 5185 C CA . GLU B 1 166 ? -10.68 28.438 1.193 1 87.31 166 GLU B CA 1
ATOM 5186 C C . GLU B 1 166 ? -11.266 27.188 1.832 1 87.31 166 GLU B C 1
ATOM 5188 O O . GLU B 1 166 ? -12.383 27.219 2.357 1 87.31 166 GLU B O 1
ATOM 5193 N N . GLY B 1 167 ? -10.547 26.141 1.786 1 90.19 167 GLY B N 1
ATOM 5194 C CA . GLY B 1 167 ? -11 24.891 2.389 1 90.19 167 GLY B CA 1
ATOM 5195 C C . GLY B 1 167 ? -11.219 25 3.887 1 90.19 167 GLY B C 1
ATOM 5196 O O . GLY B 1 167 ? -12.164 24.406 4.422 1 90.19 167 GLY B O 1
ATOM 5197 N N . TYR B 1 168 ? -10.398 25.75 4.496 1 92.56 168 TYR B N 1
ATOM 5198 C CA . TYR B 1 168 ? -10.484 25.969 5.934 1 92.56 168 TYR B CA 1
ATOM 5199 C C . TYR B 1 168 ? -11.766 26.719 6.297 1 92.56 168 TYR B C 1
ATOM 5201 O O . TYR B 1 168 ? -12.508 26.312 7.191 1 92.56 168 TYR B O 1
ATOM 5209 N N . GLU B 1 169 ? -12.031 27.766 5.578 1 92.69 169 GLU B N 1
ATOM 5210 C CA . GLU B 1 169 ? -13.227 28.578 5.828 1 92.69 169 GLU B CA 1
ATOM 5211 C C . GLU B 1 169 ? -14.492 27.766 5.566 1 92.69 169 GLU B C 1
ATOM 5213 O O . GLU B 1 169 ? -15.438 27.812 6.355 1 92.69 169 GLU B O 1
ATOM 5218 N N . GLU B 1 170 ? -14.484 27.047 4.527 1 92.19 170 GLU B N 1
ATOM 5219 C CA . GLU B 1 170 ? -15.648 26.234 4.188 1 92.19 170 GLU B CA 1
ATOM 5220 C C . GLU B 1 170 ? -15.875 25.141 5.219 1 92.19 170 GLU B C 1
ATOM 5222 O O . GLU B 1 170 ? -17.016 24.828 5.566 1 92.19 170 GLU B O 1
ATOM 5227 N N . PHE B 1 171 ? -14.883 24.578 5.652 1 94.12 171 PHE B N 1
ATOM 5228 C CA . PHE B 1 171 ? -14.969 23.531 6.672 1 94.12 171 PHE B CA 1
ATOM 5229 C C . PHE B 1 171 ? -15.664 24.062 7.922 1 94.12 171 PHE B C 1
ATOM 5231 O O . PHE B 1 171 ? -16.625 23.453 8.414 1 94.12 171 PHE B O 1
ATOM 5238 N N . TRP B 1 172 ? -15.188 25.156 8.406 1 95.5 172 TRP B N 1
ATOM 5239 C CA . TRP B 1 172 ? -15.734 25.703 9.648 1 95.5 172 TRP B CA 1
ATOM 5240 C C . TRP B 1 172 ? -17.156 26.219 9.43 1 95.5 172 TRP B C 1
ATOM 5242 O O . TRP B 1 172 ? -17.984 26.172 10.336 1 95.5 172 TRP B O 1
ATOM 5252 N N . HIS B 1 173 ? -17.391 26.672 8.203 1 95.19 173 HIS B N 1
ATOM 5253 C CA . HIS B 1 173 ? -18.766 27.016 7.871 1 95.19 173 HIS B CA 1
ATOM 5254 C C . HIS B 1 173 ? -19.688 25.812 8.008 1 95.19 173 HIS B C 1
ATOM 5256 O O . HIS B 1 173 ? -20.766 25.906 8.617 1 95.19 173 HIS B O 1
ATOM 5262 N N . GLN B 1 174 ? -19.25 24.75 7.465 1 94.38 174 GLN B N 1
ATOM 5263 C CA . GLN B 1 174 ? -20.062 23.531 7.52 1 94.38 174 GLN B CA 1
ATOM 5264 C C . GLN B 1 174 ? -20.188 23.031 8.953 1 94.38 174 GLN B C 1
ATOM 5266 O O . GLN B 1 174 ? -21.25 22.547 9.344 1 94.38 174 GLN B O 1
ATOM 5271 N N . ILE B 1 175 ? -19.172 23.094 9.695 1 96.25 175 ILE B N 1
ATOM 5272 C CA . ILE B 1 175 ? -19.188 22.656 11.086 1 96.25 175 ILE B CA 1
ATOM 5273 C C . ILE B 1 175 ? -20.188 23.5 11.883 1 96.25 175 ILE B C 1
ATOM 5275 O O . ILE B 1 175 ? -20.969 22.953 12.68 1 96.25 175 ILE B O 1
ATOM 5279 N N . THR B 1 176 ? -20.203 24.781 11.641 1 95.31 176 THR B N 1
ATOM 5280 C CA . THR B 1 176 ? -21.141 25.672 12.312 1 95.31 176 THR B CA 1
ATOM 5281 C C . THR B 1 176 ? -22.578 25.312 11.945 1 95.31 176 THR B C 1
ATOM 5283 O O . THR B 1 176 ? -23.453 25.297 12.812 1 95.31 176 THR B O 1
ATOM 5286 N N . GLU B 1 177 ? -22.75 25 10.688 1 93.69 177 GLU B N 1
ATOM 5287 C CA . GLU B 1 177 ? -24.078 24.594 10.234 1 93.69 177 GLU B CA 1
ATOM 5288 C C . GLU B 1 177 ? -24.5 23.281 10.898 1 93.69 177 GLU B C 1
ATOM 5290 O O . GLU B 1 177 ? -25.672 23.125 11.281 1 93.69 177 GLU B O 1
ATOM 5295 N N . CYS B 1 178 ? -23.641 22.375 11 1 93.88 178 CYS B N 1
ATOM 5296 C CA . CYS B 1 178 ? -23.938 21.109 11.664 1 93.88 178 CYS B CA 1
ATOM 5297 C C . CYS B 1 178 ? -24.312 21.328 13.117 1 93.88 178 CYS B C 1
ATOM 5299 O O . CYS B 1 178 ? -25.281 20.734 13.609 1 93.88 178 CYS B O 1
ATOM 5301 N N . LYS B 1 179 ? -23.578 22.156 13.727 1 93.44 179 LYS B N 1
ATOM 5302 C CA . LYS B 1 179 ? -23.875 22.453 15.125 1 93.44 179 LYS B CA 1
ATOM 5303 C C . LYS B 1 179 ? -25.25 23.078 15.273 1 93.44 179 LYS B C 1
ATOM 5305 O O . LYS B 1 179 ? -26.016 22.703 16.156 1 93.44 179 LYS B O 1
ATOM 5310 N N . LYS B 1 180 ? -25.594 23.969 14.398 1 92.06 180 LYS B N 1
ATOM 5311 C CA . LYS B 1 180 ? -26.906 24.625 14.422 1 92.06 180 LYS B CA 1
ATOM 5312 C C . LYS B 1 180 ? -28.031 23.609 14.234 1 92.06 180 LYS B C 1
ATOM 5314 O O . LYS B 1 180 ? -29.109 23.75 14.805 1 92.06 180 LYS B O 1
ATOM 5319 N N . ARG B 1 181 ? -27.688 22.625 13.508 1 92.19 181 ARG B N 1
ATOM 5320 C CA . ARG B 1 181 ? -28.672 21.594 13.242 1 92.19 181 ARG B CA 1
ATOM 5321 C C . ARG B 1 181 ? -28.734 20.594 14.398 1 92.19 181 ARG B C 1
ATOM 5323 O O . ARG B 1 181 ? -29.547 19.672 14.375 1 92.19 181 ARG B O 1
ATOM 5330 N N . GLY B 1 182 ? -27.891 20.719 15.32 1 91.38 182 GLY B N 1
ATOM 5331 C CA . GLY B 1 182 ? -27.922 19.891 16.516 1 91.38 182 GLY B CA 1
ATOM 5332 C C . GLY B 1 182 ? -27.031 18.672 16.406 1 91.38 182 GLY B C 1
ATOM 5333 O O . GLY B 1 182 ? -27.141 17.734 17.219 1 91.38 182 GLY B O 1
ATOM 5334 N N . VAL B 1 183 ? -26.203 18.625 15.477 1 94.81 183 VAL B N 1
ATOM 5335 C CA . VAL B 1 183 ? -25.297 17.5 15.297 1 94.81 183 VAL B CA 1
ATOM 5336 C C . VAL B 1 183 ? -24.25 17.5 16.406 1 94.81 183 VAL B C 1
ATOM 5338 O O . VAL B 1 183 ? -23.719 18.562 16.766 1 94.81 183 VAL B O 1
ATOM 5341 N N . THR B 1 184 ? -24.062 16.359 17.047 1 96.12 184 THR B N 1
ATOM 5342 C CA . THR B 1 184 ? -23 16.203 18.031 1 96.12 184 THR B CA 1
ATOM 5343 C C . THR B 1 184 ? -21.641 16.047 17.359 1 96.12 184 THR B C 1
ATOM 5345 O O . THR B 1 184 ? -21.531 15.359 16.344 1 96.12 184 THR B O 1
ATOM 5348 N N . ILE B 1 185 ? -20.641 16.734 17.906 1 97.44 185 ILE B N 1
ATOM 5349 C CA . ILE B 1 185 ? -19.344 16.703 17.25 1 97.44 185 ILE B CA 1
ATOM 5350 C C . ILE B 1 185 ? -18.266 16.344 18.266 1 97.44 185 ILE B C 1
ATOM 5352 O O . ILE B 1 185 ? -18.234 16.875 19.375 1 97.44 185 ILE B O 1
ATOM 5356 N N . LEU B 1 186 ? -17.469 15.367 18 1 97.5 186 LEU B N 1
ATOM 5357 C CA . LEU B 1 186 ? -16.234 15.016 18.688 1 97.5 186 LEU B CA 1
ATOM 5358 C C . LEU B 1 186 ? -15.016 15.266 17.797 1 97.5 186 LEU B C 1
ATOM 5360 O O . LEU B 1 186 ? -14.844 14.602 16.781 1 97.5 186 LEU B O 1
ATOM 5364 N N . MET B 1 187 ? -14.18 16.188 18.172 1 96.88 187 MET B N 1
ATOM 5365 C CA . MET B 1 187 ? -13.086 16.594 17.297 1 96.88 187 MET B CA 1
ATOM 5366 C C . MET B 1 187 ? -11.742 16.516 18.016 1 96.88 187 MET B C 1
ATOM 5368 O O . MET B 1 187 ? -11.648 16.844 19.188 1 96.88 187 MET B O 1
ATOM 5372 N N . VAL B 1 188 ? -10.781 15.938 17.359 1 94.69 188 VAL B N 1
ATOM 5373 C CA . VAL B 1 188 ? -9.383 15.984 17.781 1 94.69 188 VAL B CA 1
ATOM 5374 C C . VAL B 1 188 ? -8.602 16.922 16.859 1 94.69 188 VAL B C 1
ATOM 5376 O O . VAL B 1 188 ? -8.68 16.812 15.633 1 94.69 188 VAL B O 1
ATOM 5379 N N . THR B 1 189 ? -7.879 17.891 17.391 1 91.19 189 THR B N 1
ATOM 5380 C CA . THR B 1 189 ? -7.055 18.781 16.562 1 91.19 189 THR B CA 1
ATOM 5381 C C . THR B 1 189 ? -5.836 19.25 17.344 1 91.19 189 THR B C 1
ATOM 5383 O O . THR B 1 189 ? -5.914 19.469 18.562 1 91.19 189 THR B O 1
ATOM 5386 N N . ASN B 1 190 ? -4.773 19.312 16.75 1 85.69 190 ASN B N 1
ATOM 5387 C CA . ASN B 1 190 ? -3.561 19.906 17.297 1 85.69 190 ASN B CA 1
ATOM 5388 C C . ASN B 1 190 ? -3.217 21.234 16.609 1 85.69 190 ASN B C 1
ATOM 5390 O O . ASN B 1 190 ? -2.229 21.875 16.953 1 85.69 190 ASN B O 1
ATOM 5394 N N . ASN B 1 191 ? -4.043 21.609 15.711 1 85.62 191 ASN B N 1
ATOM 5395 C CA . ASN B 1 191 ? -3.807 22.828 14.961 1 85.62 191 ASN B CA 1
ATOM 5396 C C . ASN B 1 191 ? -4.145 24.062 15.789 1 85.62 191 ASN B C 1
ATOM 5398 O O . ASN B 1 191 ? -5.289 24.25 16.203 1 85.62 191 ASN B O 1
ATOM 5402 N N . LYS B 1 192 ? -3.229 24.938 15.93 1 84.88 192 LYS B N 1
ATOM 5403 C CA . LYS B 1 192 ? -3.381 26.125 16.75 1 84.88 192 LYS B CA 1
ATOM 5404 C C . LYS B 1 192 ? -4.48 27.047 16.219 1 84.88 192 LYS B C 1
ATOM 5406 O O . LYS B 1 192 ? -5.207 27.672 16.984 1 84.88 192 LYS B O 1
ATOM 5411 N N . ALA B 1 193 ? -4.605 27.109 14.938 1 86.12 193 ALA B N 1
ATOM 5412 C CA . ALA B 1 193 ? -5.598 27.984 14.312 1 86.12 193 ALA B CA 1
ATOM 5413 C C . ALA B 1 193 ? -7.016 27.516 14.641 1 86.12 193 ALA B C 1
ATOM 5415 O O . ALA B 1 193 ? -7.945 28.328 14.672 1 86.12 193 ALA B O 1
ATOM 5416 N N . ASP B 1 194 ? -7.176 26.266 14.852 1 91.94 194 ASP B N 1
ATOM 5417 C CA . ASP B 1 194 ? -8.492 25.703 15.133 1 91.94 194 ASP B CA 1
ATOM 5418 C C . ASP B 1 194 ? -9.008 26.172 16.484 1 91.94 194 ASP B C 1
ATOM 5420 O O . ASP B 1 194 ? -10.219 26.25 16.703 1 91.94 194 ASP B O 1
ATOM 5424 N N . TRP B 1 195 ? -8.125 26.516 17.359 1 88.38 195 TRP B N 1
ATOM 5425 C CA . TRP B 1 195 ? -8.508 26.891 18.719 1 88.38 195 TRP B CA 1
ATOM 5426 C C . TRP B 1 195 ? -9.32 28.188 18.734 1 88.38 195 TRP B C 1
ATOM 5428 O O . TRP B 1 195 ? -10.227 28.344 19.547 1 88.38 195 TRP B O 1
ATOM 5438 N N . GLN B 1 196 ? -9.016 29.016 17.812 1 87.06 196 GLN B N 1
ATOM 5439 C CA . GLN B 1 196 ? -9.781 30.25 17.703 1 87.06 196 GLN B CA 1
ATOM 5440 C C . GLN B 1 196 ? -11.219 29.984 17.281 1 87.06 196 GLN B C 1
ATOM 5442 O O . GLN B 1 196 ? -12.156 30.578 17.812 1 87.06 196 GLN B O 1
ATOM 5447 N N . GLU B 1 197 ? -11.352 29.125 16.328 1 90.81 197 GLU B N 1
ATOM 5448 C CA . GLU B 1 197 ? -12.68 28.766 15.852 1 90.81 197 GLU B CA 1
ATOM 5449 C C . GLU B 1 197 ? -13.461 28.016 16.922 1 90.81 197 GLU B C 1
ATOM 5451 O O . GLU B 1 197 ? -14.68 28.172 17.047 1 90.81 197 GLU B O 1
ATOM 5456 N N . LEU B 1 198 ? -12.773 27.25 17.75 1 92.69 198 LEU B N 1
ATOM 5457 C CA . LEU B 1 198 ? -13.383 26.359 18.734 1 92.69 198 LEU B CA 1
ATOM 5458 C C . LEU B 1 198 ? -13.891 27.141 19.938 1 92.69 198 LEU B C 1
ATOM 5460 O O . LEU B 1 198 ? -14.781 26.688 20.656 1 92.69 198 LEU B O 1
ATOM 5464 N N . GLU B 1 199 ? -13.352 28.297 20.281 1 88.06 199 GLU B N 1
ATOM 5465 C CA . GLU B 1 199 ? -13.75 29.109 21.422 1 88.06 199 GLU B CA 1
ATOM 5466 C C . GLU B 1 199 ? -15.242 29.438 21.375 1 88.06 199 GLU B C 1
ATOM 5468 O O . GLU B 1 199 ? -15.914 29.469 22.406 1 88.06 199 GLU B O 1
ATOM 5473 N N . GLY B 1 200 ? -15.812 29.578 20.172 1 84.06 200 GLY B N 1
ATOM 5474 C CA . GLY B 1 200 ? -17.234 29.891 20.047 1 84.06 200 GLY B CA 1
ATOM 5475 C C . GLY B 1 200 ? -18.094 28.688 19.781 1 84.06 200 GLY B C 1
ATOM 5476 O O . GLY B 1 200 ? -19.328 28.766 19.828 1 84.06 200 GLY B O 1
ATOM 5477 N N . LEU B 1 201 ? -17.516 27.547 19.703 1 91.38 201 LEU B N 1
ATOM 5478 C CA . LEU B 1 201 ? -18.281 26.406 19.234 1 91.38 201 LEU B CA 1
ATOM 5479 C C . LEU B 1 201 ? -18.219 25.25 20.234 1 91.38 201 LEU B C 1
ATOM 5481 O O . LEU B 1 201 ? -19.219 24.578 20.484 1 91.38 201 LEU B O 1
ATOM 5485 N N . ALA B 1 202 ? -17.109 25.062 20.922 1 93.56 202 ALA B N 1
ATOM 5486 C CA . ALA B 1 202 ? -16.891 23.922 21.812 1 93.56 202 ALA B CA 1
ATOM 5487 C C . ALA B 1 202 ? -17.734 24.062 23.078 1 93.56 202 ALA B C 1
ATOM 5489 O O . ALA B 1 202 ? -17.844 25.156 23.641 1 93.56 202 ALA B O 1
ATOM 5490 N N . THR B 1 203 ? -18.328 22.969 23.531 1 91.38 203 THR B N 1
ATOM 5491 C CA . THR B 1 203 ? -19.125 22.953 24.75 1 91.38 203 THR B CA 1
ATOM 5492 C C . THR B 1 203 ? -18.328 22.328 25.906 1 91.38 203 THR B C 1
ATOM 5494 O O . THR B 1 203 ? -18.625 22.578 27.078 1 91.38 203 THR B O 1
ATOM 5497 N N . ARG B 1 204 ? -17.438 21.469 25.484 1 91.44 204 ARG B N 1
ATOM 5498 C CA . ARG B 1 204 ? -16.688 20.703 26.484 1 91.44 204 ARG B CA 1
ATOM 5499 C C . ARG B 1 204 ? -15.32 20.312 25.938 1 91.44 204 ARG B C 1
ATOM 5501 O O . ARG B 1 204 ? -15.172 20.016 24.766 1 91.44 204 ARG B O 1
ATOM 5508 N N . TYR B 1 205 ? -14.305 20.359 26.875 1 91.88 205 TYR B N 1
ATOM 5509 C CA . TYR B 1 205 ? -12.961 19.891 26.531 1 91.88 205 TYR B CA 1
ATOM 5510 C C . TYR B 1 205 ? -12.602 18.656 27.344 1 91.88 205 TYR B C 1
ATOM 5512 O O . TYR B 1 205 ? -12.859 18.609 28.562 1 91.88 205 TYR B O 1
ATOM 5520 N N . LEU B 1 206 ? -12.156 17.641 26.672 1 92.19 206 LEU B N 1
ATOM 5521 C CA . LEU B 1 206 ? -11.594 16.453 27.297 1 92.19 206 LEU B CA 1
ATOM 5522 C C . LEU B 1 206 ? -10.078 16.406 27.141 1 92.19 206 LEU B C 1
ATOM 5524 O O . LEU B 1 206 ? -9.57 16.5 26.016 1 92.19 206 LEU B O 1
ATOM 5528 N N . ASN B 1 207 ? -9.359 16.344 28.219 1 91.19 207 ASN B N 1
ATOM 5529 C CA . ASN B 1 207 ? -7.902 16.312 28.172 1 91.19 207 ASN B CA 1
ATOM 5530 C C . ASN B 1 207 ? -7.367 14.914 28.469 1 91.19 207 ASN B C 1
ATOM 5532 O O . ASN B 1 207 ? -7.566 14.391 29.562 1 91.19 207 ASN B O 1
ATOM 5536 N N . LEU B 1 208 ? -6.77 14.383 27.5 1 90.69 208 LEU B N 1
ATOM 5537 C CA . LEU B 1 208 ? -6.094 13.102 27.656 1 90.69 208 LEU B CA 1
ATOM 5538 C C . LEU B 1 208 ? -4.613 13.305 27.969 1 90.69 208 LEU B C 1
ATOM 5540 O O . LEU B 1 208 ? -3.863 13.805 27.125 1 90.69 208 LEU B O 1
ATOM 5544 N N . GLN B 1 209 ? -4.203 12.945 29.094 1 86.62 209 GLN B N 1
ATOM 5545 C CA . GLN B 1 209 ? -2.832 13.172 29.547 1 86.62 209 GLN B CA 1
ATOM 5546 C C . GLN B 1 209 ? -2.16 11.875 29.969 1 86.62 209 GLN B C 1
ATOM 5548 O O . GLN B 1 209 ? -2.793 11.016 30.594 1 86.62 209 GLN B O 1
ATOM 5553 N N . LYS B 1 210 ? -0.916 11.797 29.531 1 82.25 210 LYS B N 1
ATOM 5554 C CA . LYS B 1 210 ? -0.121 10.648 29.953 1 82.25 210 LYS B CA 1
ATOM 5555 C C . LYS B 1 210 ? 0.182 10.703 31.438 1 82.25 210 LYS B C 1
ATOM 5557 O O . LYS B 1 210 ? 0.3 11.789 32.031 1 82.25 210 LYS B O 1
ATOM 5562 N N . PHE B 1 211 ? 0.111 9.438 31.953 1 70.69 211 PHE B N 1
ATOM 5563 C CA . PHE B 1 211 ? 0.552 9.391 33.344 1 70.69 211 PHE B CA 1
ATOM 5564 C C . PHE B 1 211 ? 2 9.844 33.469 1 70.69 211 PHE B C 1
ATOM 5566 O O . PHE B 1 211 ? 2.691 10.016 32.469 1 70.69 211 PHE B O 1
ATOM 5573 N N . SER B 1 212 ? 2.455 10.102 34.594 1 58.66 212 SER B N 1
ATOM 5574 C CA . SER B 1 212 ? 3.855 10.422 34.844 1 58.66 212 SER B CA 1
ATOM 5575 C C . SER B 1 212 ? 4.785 9.398 34.219 1 58.66 212 SER B C 1
ATOM 5577 O O . SER B 1 212 ? 4.371 8.273 33.906 1 58.66 212 SER B O 1
ATOM 5579 N N . PRO B 1 213 ? 6.023 9.859 33.625 1 54.5 213 PRO B N 1
ATOM 5580 C CA . PRO B 1 213 ? 7.004 9.055 32.875 1 54.5 213 PRO B CA 1
ATOM 5581 C C . PRO B 1 213 ? 7.117 7.633 33.438 1 54.5 213 PRO B C 1
ATOM 5583 O O . PRO B 1 213 ? 7.453 6.707 32.688 1 54.5 213 PRO B O 1
ATOM 5586 N N . ASN B 1 214 ? 6.75 7.43 34.75 1 50.91 214 ASN B N 1
ATOM 5587 C CA . ASN B 1 214 ? 6.98 6.129 35.375 1 50.91 214 ASN B CA 1
ATOM 5588 C C . ASN B 1 214 ? 5.742 5.238 35.281 1 50.91 214 ASN B C 1
ATOM 5590 O O . ASN B 1 214 ? 5.797 4.055 35.594 1 50.91 214 ASN B O 1
ATOM 5594 N N . LEU B 1 215 ? 4.707 5.832 34.875 1 55.28 215 LEU B N 1
ATOM 5595 C CA . LEU B 1 215 ? 3.48 5.047 34.781 1 55.28 215 LEU B CA 1
ATOM 5596 C C . LEU B 1 215 ? 2.949 5.016 33.375 1 55.28 215 LEU B C 1
ATOM 5598 O O . LEU B 1 215 ? 2.969 6.035 32.688 1 55.28 215 LEU B O 1
ATOM 5602 N N . GLU B 1 216 ? 2.715 3.834 32.875 1 67.44 216 GLU B N 1
ATOM 5603 C CA . GLU B 1 216 ? 2.217 3.662 31.516 1 67.44 216 GLU B CA 1
ATOM 5604 C C . GLU B 1 216 ? 0.717 3.932 31.438 1 67.44 216 GLU B C 1
ATOM 5606 O O . GLU B 1 216 ? -0.024 3.613 32.375 1 67.44 216 GLU B O 1
ATOM 5611 N N . GLY B 1 217 ? 0.334 4.742 30.547 1 73.81 217 GLY B N 1
ATOM 5612 C CA . GLY B 1 217 ? -1.072 4.965 30.25 1 73.81 217 GLY B CA 1
ATOM 5613 C C . GLY B 1 217 ? -1.478 6.426 30.344 1 73.81 217 GLY B C 1
ATOM 5614 O O . GLY B 1 217 ? -0.691 7.266 30.781 1 73.81 217 GLY B O 1
ATOM 5615 N N . SER B 1 218 ? -2.637 6.762 29.844 1 80.19 218 SER B N 1
ATOM 5616 C CA . SER B 1 218 ? -3.176 8.117 29.906 1 80.19 218 SER B CA 1
ATOM 5617 C C . SER B 1 218 ? -4.508 8.148 30.641 1 80.19 218 SER B C 1
ATOM 5619 O O . SER B 1 218 ? -5.199 7.129 30.734 1 80.19 218 SER B O 1
ATOM 5621 N N . GLN B 1 219 ? -4.73 9.281 31.312 1 79.5 219 GLN B N 1
ATOM 5622 C CA . GLN B 1 219 ? -5.996 9.531 31.984 1 79.5 219 GLN B CA 1
ATOM 5623 C C . GLN B 1 219 ? -6.734 10.711 31.359 1 79.5 219 GLN B C 1
ATOM 5625 O O . GLN B 1 219 ? -6.133 11.523 30.656 1 79.5 219 GLN B O 1
ATOM 5630 N N . ILE B 1 220 ? -8.055 10.688 31.578 1 85.94 220 ILE B N 1
ATOM 5631 C CA . ILE B 1 220 ? -8.883 11.734 30.984 1 85.94 220 ILE B CA 1
ATOM 5632 C C . ILE B 1 220 ? -9.344 12.711 32.062 1 85.94 220 ILE B C 1
ATOM 5634 O O . ILE B 1 220 ? -9.664 12.305 33.188 1 85.94 220 ILE B O 1
ATOM 5638 N N . SER B 1 221 ? -9.203 13.945 31.812 1 84.44 221 SER B N 1
ATOM 5639 C CA . SER B 1 221 ? -9.75 14.992 32.656 1 84.44 221 SER B CA 1
ATOM 5640 C C . SER B 1 221 ? -10.664 15.93 31.875 1 84.44 221 SER B C 1
ATOM 5642 O O . SER B 1 221 ? -10.508 16.078 30.656 1 84.44 221 SER B O 1
ATOM 5644 N N . GLU B 1 222 ? -11.711 16.391 32.531 1 84.06 222 GLU B N 1
ATOM 5645 C CA . GLU B 1 222 ? -12.695 17.234 31.859 1 84.06 222 GLU B CA 1
ATOM 5646 C C . GLU B 1 222 ? -12.531 18.703 32.281 1 84.06 222 GLU B C 1
ATOM 5648 O O . GLU B 1 222 ? -12.234 19 33.438 1 84.06 222 GLU B O 1
ATOM 5653 N N . GLU B 1 223 ? -12.5 19.531 31.25 1 74.94 223 GLU B N 1
ATOM 5654 C CA . GLU B 1 223 ? -12.547 20.969 31.5 1 74.94 223 GLU B CA 1
ATOM 5655 C C . GLU B 1 223 ? -13.789 21.594 30.875 1 74.94 223 GLU B C 1
ATOM 5657 O O . GLU B 1 223 ? -13.922 21.625 29.656 1 74.94 223 GLU B O 1
ATOM 5662 N N . PRO B 1 224 ? -14.82 22 31.797 1 68.62 224 PRO B N 1
ATOM 5663 C CA . PRO B 1 224 ? -15.992 22.656 31.219 1 68.62 224 PRO B CA 1
ATOM 5664 C C . PRO B 1 224 ? -15.68 24.062 30.688 1 68.62 224 PRO B C 1
ATOM 5666 O O . PRO B 1 224 ? -14.719 24.688 31.141 1 68.62 224 PRO B O 1
ATOM 5669 N N . VAL B 1 225 ? -16.078 24.5 29.453 1 68.56 225 VAL B N 1
ATOM 5670 C CA . VAL B 1 225 ? -15.898 25.844 28.938 1 68.56 225 VAL B CA 1
ATOM 5671 C C . VAL B 1 225 ? -16.844 26.812 29.641 1 68.56 225 VAL B C 1
ATOM 5673 O O . VAL B 1 225 ? -18.031 26.5 29.812 1 68.56 225 VAL B O 1
ATOM 5676 N N . ALA B 1 226 ? -16.359 27.922 30.297 1 54.03 226 ALA B N 1
ATOM 5677 C CA . ALA B 1 226 ? -17.109 28.953 30.984 1 54.03 226 ALA B CA 1
ATOM 5678 C C . ALA B 1 226 ? -18.047 29.688 30.031 1 54.03 226 ALA B C 1
ATOM 5680 O O . ALA B 1 226 ? -17.625 30.062 28.922 1 54.03 226 ALA B O 1
ATOM 5681 N N . GLY B 1 227 ? -19.516 29.844 30.297 1 50.66 227 GLY B N 1
ATOM 5682 C CA . GLY B 1 227 ? -20.547 30.594 29.609 1 50.66 227 GLY B CA 1
ATOM 5683 C C . GLY B 1 227 ? -21.266 29.766 28.562 1 50.66 227 GLY B C 1
ATOM 5684 O O . GLY B 1 227 ? -22.094 30.297 27.797 1 50.66 227 GLY B O 1
ATOM 5685 N N . ALA B 1 228 ? -20.688 28.828 28.188 1 50.06 228 ALA B N 1
ATOM 5686 C CA . ALA B 1 228 ? -21.438 28.016 27.234 1 50.06 228 ALA B CA 1
ATOM 5687 C C . ALA B 1 228 ? -22.797 27.625 27.781 1 50.06 228 ALA B C 1
ATOM 5689 O O . ALA B 1 228 ? -22.875 26.859 28.766 1 50.06 228 ALA B O 1
ATOM 5690 N N . ASP B 1 229 ? -23.594 28.656 28.094 1 40.81 229 ASP B N 1
ATOM 5691 C CA . ASP B 1 229 ? -25 28.359 28.391 1 40.81 229 ASP B CA 1
ATOM 5692 C C . ASP B 1 229 ? -25.516 27.219 27.516 1 40.81 229 ASP B C 1
ATOM 5694 O O . ASP B 1 229 ? -25.641 27.375 26.297 1 40.81 229 ASP B O 1
ATOM 5698 N N . PHE B 1 230 ? -24.984 26.141 27.688 1 43.75 230 PHE B N 1
ATOM 5699 C CA . PHE B 1 230 ? -25.766 25.062 27.094 1 43.75 230 PHE B CA 1
ATOM 5700 C C . PHE B 1 230 ? -27.25 25.266 27.375 1 43.75 230 PHE B C 1
ATOM 5702 O O . PHE B 1 230 ? -27.703 25.109 28.5 1 43.75 230 PHE B O 1
ATOM 5709 N N . GLU B 1 231 ? -27.812 26.422 27.062 1 36.5 231 GLU B N 1
ATOM 5710 C CA . GLU B 1 231 ? -29.266 26.312 27.109 1 36.5 231 GLU B CA 1
ATOM 5711 C C . GLU B 1 231 ? -29.734 24.938 26.641 1 36.5 231 GLU B C 1
ATOM 5713 O O . GLU B 1 231 ? -29.484 24.547 25.5 1 36.5 231 GLU B O 1
ATOM 5718 N N . GLN B 1 232 ? -29.594 24.031 27.5 1 38.06 232 GLN B N 1
ATOM 5719 C CA . GLN B 1 232 ? -30.484 22.891 27.281 1 38.06 232 GLN B CA 1
ATOM 5720 C C . GLN B 1 232 ? -31.812 23.344 26.656 1 38.06 232 GLN B C 1
ATOM 5722 O O . GLN B 1 232 ? -32.688 23.859 27.344 1 38.06 232 GLN B O 1
ATOM 5727 N N . ASN B 1 233 ? -31.828 24.375 25.812 1 36.28 233 ASN B N 1
ATOM 5728 C CA . ASN B 1 233 ? -33.188 24.438 25.25 1 36.28 233 ASN B CA 1
ATOM 5729 C C . ASN B 1 233 ? -33.875 23.094 25.328 1 36.28 233 ASN B C 1
ATOM 5731 O O . ASN B 1 233 ? -33.562 22.172 24.578 1 36.28 233 ASN B O 1
ATOM 5735 N N . LYS B 1 234 ? -34.188 22.703 26.438 1 36.22 234 LYS B N 1
ATOM 5736 C CA . LYS B 1 234 ? -35.094 21.641 26.875 1 36.22 234 LYS B CA 1
ATOM 5737 C C . LYS B 1 234 ? -36.219 21.438 25.875 1 36.22 234 LYS B C 1
ATOM 5739 O O . LYS B 1 234 ? -36.906 20.422 25.922 1 36.22 234 LYS B O 1
ATOM 5744 N N . ASP B 1 235 ? -36.812 22.531 25.438 1 33.91 235 ASP B N 1
ATOM 5745 C CA . ASP B 1 235 ? -37.969 22.375 24.547 1 33.91 235 ASP B CA 1
ATOM 5746 C C . ASP B 1 235 ? -37.531 21.75 23.219 1 33.91 235 ASP B C 1
ATOM 5748 O O . ASP B 1 235 ? -38.375 21.609 22.312 1 33.91 235 ASP B O 1
ATOM 5752 N N . THR B 1 236 ? -36.438 22.266 22.734 1 36.25 236 THR B N 1
ATOM 5753 C CA . THR B 1 236 ? -36.188 21.438 21.547 1 36.25 236 THR B CA 1
ATOM 5754 C C . THR B 1 236 ? -36.281 19.953 21.891 1 36.25 236 THR B C 1
ATOM 5756 O O . THR B 1 236 ? -35.5 19.453 22.703 1 36.25 236 THR B O 1
ATOM 5759 N N . LYS B 1 237 ? -37.469 19.531 22.016 1 30.48 237 LYS B N 1
ATOM 5760 C CA . LYS B 1 237 ? -38.031 18.188 22.062 1 30.48 237 LYS B CA 1
ATOM 5761 C C . LYS B 1 237 ? -36.969 17.141 21.734 1 30.48 237 LYS B C 1
ATOM 5763 O O . LYS B 1 237 ? -36.094 17.375 20.875 1 30.48 237 LYS B O 1
ATOM 5768 N N . THR B 1 238 ? -36.562 16.234 22.703 1 35.84 238 THR B N 1
ATOM 5769 C CA . THR B 1 238 ? -36.094 14.867 22.469 1 35.84 238 THR B CA 1
ATOM 5770 C C . THR B 1 238 ? -36.312 14.445 21.016 1 35.84 238 THR B C 1
ATOM 5772 O O . THR B 1 238 ? -37.406 14.039 20.656 1 35.84 238 THR B O 1
ATOM 5775 N N . GLN B 1 239 ? -36.344 15.406 20.109 1 36.53 239 GLN B N 1
ATOM 5776 C CA . GLN B 1 239 ? -36.375 14.578 18.906 1 36.53 239 GLN B CA 1
ATOM 5777 C C . GLN B 1 239 ? -35.656 13.25 19.125 1 36.53 239 GLN B C 1
ATOM 5779 O O . GLN B 1 239 ? -34.531 13.219 19.641 1 36.53 239 GLN B O 1
ATOM 5784 N N . SER B 1 240 ? -36.375 12.32 19.609 1 37.31 240 SER B N 1
ATOM 5785 C CA . SER B 1 240 ? -36 10.914 19.625 1 37.31 240 SER B CA 1
ATOM 5786 C C . SER B 1 240 ? -34.75 10.664 18.812 1 37.31 240 SER B C 1
ATOM 5788 O O . SER B 1 240 ? -34.688 11 17.625 1 37.31 240 SER B O 1
ATOM 5790 N N . ILE B 1 241 ? -33.531 11.203 19.281 1 43.69 241 ILE B N 1
ATOM 5791 C CA . ILE B 1 241 ? -32.438 10.477 18.672 1 43.69 241 ILE B CA 1
ATOM 5792 C C . ILE B 1 241 ? -32.969 9.258 17.922 1 43.69 241 ILE B C 1
ATOM 5794 O O . ILE B 1 241 ? -33.531 8.352 18.531 1 43.69 241 ILE B O 1
ATOM 5798 N N . LEU B 1 242 ? -33.781 9.562 16.969 1 42.66 242 LEU B N 1
ATOM 5799 C CA . LEU B 1 242 ? -34.156 8.398 16.172 1 42.66 242 LEU B CA 1
ATOM 5800 C C . LEU B 1 242 ? -33.031 7.344 16.188 1 42.66 242 LEU B C 1
ATOM 5802 O O . LEU B 1 242 ? -32.031 7.488 15.508 1 42.66 242 LEU B O 1
ATOM 5806 N N . LEU B 1 243 ? -32.625 7.078 17.516 1 45.47 243 LEU B N 1
ATOM 5807 C CA . LEU B 1 243 ? -31.891 5.816 17.406 1 45.47 243 LEU B CA 1
ATOM 5808 C C . LEU B 1 243 ? -32.438 4.965 16.266 1 45.47 243 LEU B C 1
ATOM 5810 O O . LEU B 1 243 ? -33.656 4.914 16.047 1 45.47 243 LEU B O 1
ATOM 5814 N N . PRO B 1 244 ? -31.781 4.91 15.242 1 43.38 244 PRO B N 1
ATOM 5815 C CA . PRO B 1 244 ? -32.438 3.996 14.297 1 43.38 244 PRO B CA 1
ATOM 5816 C C . PRO B 1 244 ? -33.25 2.92 14.984 1 43.38 244 PRO B C 1
ATOM 5818 O O . PRO B 1 244 ? -32.812 2.312 15.961 1 43.38 244 PRO B O 1
ATOM 5821 N N . LYS B 1 245 ? -34.531 3.166 15.516 1 39.44 245 LYS B N 1
ATOM 5822 C CA . LYS B 1 245 ? -35.281 1.953 15.789 1 39.44 245 LYS B CA 1
ATOM 5823 C C . LYS B 1 245 ? -34.625 0.731 15.156 1 39.44 245 LYS B C 1
ATOM 5825 O O . LYS B 1 245 ? -33.875 0.857 14.188 1 39.44 245 LYS B O 1
ATOM 5830 N N . ASN B 1 246 ? -34.812 -0.511 15.836 1 40.41 246 ASN B N 1
ATOM 5831 C CA . ASN B 1 246 ? -34.438 -1.857 15.414 1 40.41 246 ASN B CA 1
ATOM 5832 C C . ASN B 1 246 ? -34.344 -1.964 13.891 1 40.41 246 ASN B C 1
ATOM 5834 O O . ASN B 1 246 ? -35.188 -2.598 13.258 1 40.41 246 ASN B O 1
ATOM 5838 N N . THR B 1 247 ? -34.344 -0.899 13.227 1 41.69 247 THR B N 1
ATOM 5839 C CA . THR B 1 247 ? -34.312 -1.204 11.797 1 41.69 247 THR B CA 1
ATOM 5840 C C . THR B 1 247 ? -33.094 -2.043 11.438 1 41.69 247 THR B C 1
ATOM 5842 O O . THR B 1 247 ? -31.969 -1.569 11.523 1 41.69 247 THR B O 1
ATOM 5845 N N . ALA B 1 248 ? -32.938 -3.225 11.859 1 44.72 248 ALA B N 1
ATOM 5846 C CA . ALA B 1 248 ? -32.094 -4.23 11.234 1 44.72 248 ALA B CA 1
ATOM 5847 C C . ALA B 1 248 ? -31.578 -3.74 9.891 1 44.72 248 ALA B C 1
ATOM 5849 O O . ALA B 1 248 ? -32.344 -3.316 9.031 1 44.72 248 ALA B O 1
ATOM 5850 N N . ILE B 1 249 ? -30.469 -2.893 9.906 1 55.81 249 ILE B N 1
ATOM 5851 C CA . ILE B 1 249 ? -29.938 -2.758 8.555 1 55.81 249 ILE B CA 1
ATOM 5852 C C . ILE B 1 249 ? -30.562 -3.816 7.645 1 55.81 249 ILE B C 1
ATOM 5854 O O . ILE B 1 249 ? -30.281 -5.008 7.793 1 55.81 249 ILE B O 1
ATOM 5858 N N . GLY B 1 250 ? -31.891 -3.559 7.449 1 63.28 250 GLY B N 1
ATOM 5859 C CA . GLY B 1 250 ? -32.719 -4.477 6.688 1 63.28 250 GLY B CA 1
ATOM 5860 C C . GLY B 1 250 ? -32 -5.078 5.492 1 63.28 250 GLY B C 1
ATOM 5861 O O . GLY B 1 250 ? -30.969 -4.578 5.066 1 63.28 250 GLY B O 1
ATOM 5862 N N . LEU B 1 251 ? -32.406 -6.184 5.281 1 72.75 251 LEU B N 1
ATOM 5863 C CA . LEU B 1 251 ? -31.938 -6.961 4.141 1 72.75 251 LEU B CA 1
ATOM 5864 C C . LEU B 1 251 ? -31.844 -6.086 2.895 1 72.75 251 LEU B C 1
ATOM 5866 O O . LEU B 1 251 ? -30.922 -6.258 2.086 1 72.75 251 LEU B O 1
ATOM 5870 N N . PHE B 1 252 ? -32.75 -5.062 2.904 1 77.88 252 PHE B N 1
ATOM 5871 C CA . PHE B 1 252 ? -32.75 -4.199 1.728 1 77.88 252 PHE B CA 1
ATOM 5872 C C . PHE B 1 252 ? -31.516 -3.314 1.7 1 77.88 252 PHE B C 1
ATOM 5874 O O . PHE B 1 252 ? -30.891 -3.146 0.652 1 77.88 252 PHE B O 1
ATOM 5881 N N . TYR B 1 253 ? -31.219 -2.822 2.863 1 80.44 253 TYR B N 1
ATOM 5882 C CA . TYR B 1 253 ? -30.062 -1.934 2.941 1 80.44 253 TYR B CA 1
ATOM 5883 C C . TYR B 1 253 ? -28.766 -2.703 2.721 1 80.44 253 TYR B C 1
ATOM 5885 O O . TYR B 1 253 ? -27.844 -2.199 2.08 1 80.44 253 TYR B O 1
ATOM 5893 N N . GLN B 1 254 ? -28.828 -3.875 3.152 1 84.31 254 GLN B N 1
ATOM 5894 C CA . GLN B 1 254 ? -27.656 -4.715 2.928 1 84.31 254 GLN B CA 1
ATOM 5895 C C . GLN B 1 254 ? -27.469 -5.012 1.443 1 84.31 254 GLN B C 1
ATOM 5897 O O . GLN B 1 254 ? -26.344 -5.031 0.948 1 84.31 254 GLN B O 1
ATOM 5902 N N . PHE B 1 255 ? -28.594 -5.191 0.834 1 88.75 255 PHE B N 1
ATOM 5903 C CA . PHE B 1 255 ? -28.531 -5.457 -0.597 1 88.75 255 PHE B CA 1
ATOM 5904 C C . PHE B 1 255 ? -28.062 -4.227 -1.358 1 88.75 255 PHE B C 1
ATOM 5906 O O . PHE B 1 255 ? -27.297 -4.34 -2.32 1 88.75 255 PHE B O 1
ATOM 5913 N N . GLN B 1 256 ? -28.5 -3.111 -0.908 1 89.56 256 GLN B N 1
ATOM 5914 C CA . GLN B 1 256 ? -28.078 -1.871 -1.547 1 89.56 256 GLN B CA 1
ATOM 5915 C C . GLN B 1 256 ? -26.578 -1.646 -1.375 1 89.56 256 GLN B C 1
ATOM 5917 O O . GLN B 1 256 ? -25.891 -1.251 -2.318 1 89.56 256 GLN B O 1
ATOM 5922 N N . SER B 1 257 ? -26.172 -1.908 -0.185 1 92.44 257 SER B N 1
ATOM 5923 C CA . SER B 1 257 ? -24.75 -1.767 0.082 1 92.44 257 SER B CA 1
ATOM 5924 C C . SER B 1 257 ? -23.922 -2.76 -0.736 1 92.44 257 SER B C 1
ATOM 5926 O O . SER B 1 257 ? -22.844 -2.426 -1.235 1 92.44 257 SER B O 1
ATOM 5928 N N . PHE B 1 258 ? -24.5 -3.941 -0.851 1 93.31 258 PHE B N 1
ATOM 5929 C CA . PHE B 1 258 ? -23.844 -4.988 -1.634 1 93.31 258 PHE B CA 1
ATOM 5930 C C . PHE B 1 258 ? -23.734 -4.578 -3.098 1 93.31 258 PHE B C 1
ATOM 5932 O O . PHE B 1 258 ? -22.672 -4.695 -3.705 1 93.31 258 PHE B O 1
ATOM 5939 N N . LYS B 1 259 ? -24.797 -4.07 -3.631 1 93.75 259 LYS B N 1
ATOM 5940 C CA . LYS B 1 259 ? -24.828 -3.631 -5.023 1 93.75 259 LYS B CA 1
ATOM 5941 C C . LYS B 1 259 ? -23.844 -2.492 -5.254 1 93.75 259 LYS B C 1
ATOM 5943 O O . LYS B 1 259 ? -23.125 -2.475 -6.262 1 93.75 259 LYS B O 1
ATOM 5948 N N . ALA B 1 260 ? -23.781 -1.574 -4.312 1 93.75 260 ALA B N 1
ATOM 5949 C CA . ALA B 1 260 ? -22.875 -0.444 -4.43 1 93.75 260 ALA B CA 1
ATOM 5950 C C . ALA B 1 260 ? -21.422 -0.912 -4.395 1 93.75 260 ALA B C 1
ATOM 5952 O O . ALA B 1 260 ? -20.594 -0.446 -5.18 1 93.75 260 ALA B O 1
ATOM 5953 N N . GLN B 1 261 ? -21.203 -1.825 -3.553 1 93.69 261 GLN B N 1
ATOM 5954 C CA . GLN B 1 261 ? -19.844 -2.342 -3.416 1 93.69 261 GLN B CA 1
ATOM 5955 C C . GLN B 1 261 ? -19.422 -3.115 -4.66 1 93.69 261 GLN B C 1
ATOM 5957 O O . GLN B 1 261 ? -18.297 -2.959 -5.145 1 93.69 261 GLN B O 1
ATOM 5962 N N . ILE B 1 262 ? -20.344 -3.918 -5.16 1 93.88 262 ILE B N 1
ATOM 5963 C CA . ILE B 1 262 ? -20.047 -4.691 -6.363 1 93.88 262 ILE B CA 1
ATOM 5964 C C . ILE B 1 262 ? -19.75 -3.742 -7.523 1 93.88 262 ILE B C 1
ATOM 5966 O O . ILE B 1 262 ? -18.797 -3.943 -8.266 1 93.88 262 ILE B O 1
ATOM 5970 N N . TRP B 1 263 ? -20.5 -2.744 -7.605 1 93.19 263 TRP B N 1
ATOM 5971 C CA . TRP B 1 263 ? -20.328 -1.795 -8.695 1 93.19 263 TRP B CA 1
ATOM 5972 C C . TRP B 1 263 ? -18.984 -1.093 -8.602 1 93.19 263 TRP B C 1
ATOM 5974 O O . TRP B 1 263 ? -18.281 -0.929 -9.602 1 93.19 263 TRP B O 1
ATOM 5984 N N . SER B 1 264 ? -18.641 -0.707 -7.418 1 92 264 SER B N 1
ATOM 5985 C CA . SER B 1 264 ? -17.359 -0.049 -7.215 1 92 264 SER B CA 1
ATOM 5986 C C . SER B 1 264 ? -16.203 -0.98 -7.559 1 92 264 SER B C 1
ATOM 5988 O O . SER B 1 264 ? -15.195 -0.546 -8.125 1 92 264 SER B O 1
ATOM 5990 N N . GLU B 1 265 ? -16.344 -2.227 -7.238 1 88.38 265 GLU B N 1
ATOM 5991 C CA . GLU B 1 265 ? -15.297 -3.201 -7.535 1 88.38 265 GLU B CA 1
ATOM 5992 C C . GLU B 1 265 ? -15.18 -3.439 -9.039 1 88.38 265 GLU B C 1
ATOM 5994 O O . GLU B 1 265 ? -14.078 -3.531 -9.57 1 88.38 265 GLU B O 1
ATOM 5999 N N . VAL B 1 266 ? -16.281 -3.514 -9.664 1 87.75 266 VAL B N 1
ATOM 6000 C CA . VAL B 1 266 ? -16.312 -3.734 -11.109 1 87.75 266 VAL B CA 1
ATOM 6001 C C . VAL B 1 266 ? -15.664 -2.551 -11.828 1 87.75 266 VAL B C 1
ATOM 6003 O O . VAL B 1 266 ? -14.891 -2.732 -12.766 1 87.75 266 VAL B O 1
ATOM 6006 N N . LEU B 1 267 ? -15.93 -1.332 -11.328 1 88.25 267 LEU B N 1
ATOM 6007 C CA . LEU B 1 267 ? -15.352 -0.137 -11.93 1 88.25 267 LEU B CA 1
ATOM 6008 C C . LEU B 1 267 ? -13.836 -0.136 -11.781 1 88.25 267 LEU B C 1
ATOM 6010 O O . LEU B 1 267 ? -13.109 0.223 -12.719 1 88.25 267 LEU B O 1
ATOM 6014 N N . GLN B 1 268 ? -13.391 -0.529 -10.648 1 83.75 268 GLN B N 1
ATOM 6015 C CA . GLN B 1 268 ? -11.953 -0.537 -10.391 1 83.75 268 GLN B CA 1
ATOM 6016 C C . GLN B 1 268 ? -11.25 -1.589 -11.242 1 83.75 268 GLN B C 1
ATOM 6018 O O . GLN B 1 268 ? -10.141 -1.355 -11.742 1 83.75 268 GLN B O 1
ATOM 6023 N N . ILE B 1 269 ? -11.867 -2.689 -11.398 1 78.25 269 ILE B N 1
ATOM 6024 C CA . ILE B 1 269 ? -11.289 -3.771 -12.188 1 78.25 269 ILE B CA 1
ATOM 6025 C C . ILE B 1 269 ? -11.234 -3.363 -13.656 1 78.25 269 ILE B C 1
ATOM 6027 O O . ILE B 1 269 ? -10.25 -3.635 -14.344 1 78.25 269 ILE B O 1
ATOM 6031 N N . TYR B 1 270 ? -12.266 -2.742 -14.07 1 77.75 270 TYR B N 1
ATOM 6032 C CA . TYR B 1 270 ? -12.359 -2.293 -15.453 1 77.75 270 TYR B CA 1
ATOM 6033 C C . TYR B 1 270 ? -11.25 -1.3 -15.781 1 77.75 270 TYR B C 1
ATOM 6035 O O . TYR B 1 270 ? -10.742 -1.273 -16.906 1 77.75 270 TYR B O 1
ATOM 6043 N N . ARG B 1 271 ? -10.859 -0.516 -14.828 1 78.81 271 ARG B N 1
ATOM 6044 C CA . ARG B 1 271 ? -9.906 0.563 -15.07 1 78.81 271 ARG B CA 1
ATOM 6045 C C . ARG B 1 271 ? -8.477 0.114 -14.758 1 78.81 271 ARG B C 1
ATOM 6047 O O . ARG B 1 271 ? -7.527 0.872 -14.961 1 78.81 271 ARG B O 1
ATOM 6054 N N . THR B 1 272 ? -8.32 -0.978 -14.18 1 69.25 272 THR B N 1
ATOM 6055 C CA . THR B 1 272 ? -6.98 -1.508 -13.953 1 69.25 272 THR B CA 1
ATOM 6056 C C . THR B 1 272 ? -6.578 -2.451 -15.086 1 69.25 272 THR B C 1
ATOM 6058 O O . THR B 1 272 ? -7.145 -3.535 -15.227 1 69.25 272 THR B O 1
ATOM 6061 N N . PRO B 1 273 ? -5.891 -1.871 -16.109 1 57.03 273 PRO B N 1
ATOM 6062 C CA . PRO B 1 273 ? -5.539 -2.674 -17.281 1 57.03 273 PRO B CA 1
ATOM 6063 C C . PRO B 1 273 ? -5.148 -4.105 -16.922 1 57.03 273 PRO B C 1
ATOM 6065 O O . PRO B 1 273 ? -5.48 -5.043 -17.656 1 57.03 273 PRO B O 1
ATOM 6068 N N . ILE B 1 274 ? -4.391 -4.211 -15.922 1 53.62 274 ILE B N 1
ATOM 6069 C CA . ILE B 1 274 ? -3.766 -5.508 -15.68 1 53.62 274 ILE B CA 1
ATOM 6070 C C . ILE B 1 274 ? -4.812 -6.5 -15.18 1 53.62 274 ILE B C 1
ATOM 6072 O O . ILE B 1 274 ? -4.723 -7.699 -15.461 1 53.62 274 ILE B O 1
ATOM 6076 N N . TYR B 1 275 ? -5.812 -5.969 -14.406 1 51.53 275 TYR B N 1
ATOM 6077 C CA . TYR B 1 275 ? -6.891 -6.918 -14.141 1 51.53 275 TYR B CA 1
ATOM 6078 C C . TYR B 1 275 ? -7.547 -7.371 -15.438 1 51.53 275 TYR B C 1
ATOM 6080 O O . TYR B 1 275 ? -8.008 -8.508 -15.539 1 51.53 275 TYR B O 1
ATOM 6088 N N . LEU B 1 276 ? -7.512 -6.359 -16.328 1 48.56 276 LEU B N 1
ATOM 6089 C CA . LEU B 1 276 ? -7.91 -6.785 -17.656 1 48.56 276 LEU B CA 1
ATOM 6090 C C . LEU B 1 276 ? -6.926 -7.801 -18.219 1 48.56 276 LEU B C 1
ATOM 6092 O O . LEU B 1 276 ? -7.266 -8.562 -19.141 1 48.56 276 LEU B O 1
ATOM 6096 N N . PHE B 1 277 ? -5.773 -7.668 -17.688 1 49.47 277 PHE B N 1
ATOM 6097 C CA . PHE B 1 277 ? -4.875 -8.758 -18.047 1 49.47 277 PHE B CA 1
ATOM 6098 C C . PHE B 1 277 ? -5.414 -10.094 -17.547 1 49.47 277 PHE B C 1
ATOM 6100 O O . PHE B 1 277 ? -5.094 -11.148 -18.109 1 49.47 277 PHE B O 1
ATOM 6107 N N . GLY B 1 278 ? -6.199 -10.039 -16.422 1 49.72 278 GLY B N 1
ATOM 6108 C CA . GLY B 1 278 ? -7.066 -11.188 -16.219 1 49.72 278 GLY B CA 1
ATOM 6109 C C . GLY B 1 278 ? -7.75 -11.656 -17.5 1 49.72 278 GLY B C 1
ATOM 6110 O O . GLY B 1 278 ? -7.941 -12.859 -17.688 1 49.72 278 GLY B O 1
ATOM 6111 N N . ILE B 1 279 ? -8 -10.664 -18.297 1 53.06 279 ILE B N 1
ATOM 6112 C CA . ILE B 1 279 ? -8.477 -11.016 -19.625 1 53.06 279 ILE B CA 1
ATOM 6113 C C . ILE B 1 279 ? -7.375 -11.734 -20.406 1 53.06 279 ILE B C 1
ATOM 6115 O O . ILE B 1 279 ? -7.656 -12.57 -21.266 1 53.06 279 ILE B O 1
ATOM 6119 N N . LEU B 1 280 ? -6.16 -11.484 -19.797 1 60.66 280 LEU B N 1
ATOM 6120 C CA . LEU B 1 280 ? -5.07 -12.18 -20.453 1 60.66 280 LEU B CA 1
ATOM 6121 C C . LEU B 1 280 ? -5.02 -13.641 -20.031 1 60.66 280 LEU B C 1
ATOM 6123 O O . LEU B 1 280 ? -4.484 -14.484 -20.75 1 60.66 280 LEU B O 1
ATOM 6127 N N . LEU B 1 281 ? -5.789 -13.727 -18.969 1 66.56 281 LEU B N 1
ATOM 6128 C CA . LEU B 1 281 ? -5.73 -15.102 -18.5 1 66.56 281 LEU B CA 1
ATOM 6129 C C . LEU B 1 281 ? -6.543 -16.016 -19.406 1 66.56 281 LEU B C 1
ATOM 6131 O O . LEU B 1 281 ? -6.074 -17.094 -19.781 1 66.56 281 LEU B O 1
ATOM 6135 N N . PRO B 1 282 ? -7.711 -15.5 -19.75 1 65.56 282 PRO B N 1
ATOM 6136 C CA . PRO B 1 282 ? -8.414 -16.344 -20.719 1 65.56 282 PRO B CA 1
ATOM 6137 C C . PRO B 1 282 ? -7.66 -16.516 -22.031 1 65.56 282 PRO B C 1
ATOM 6139 O O . PRO B 1 282 ? -7.66 -17.594 -22.625 1 65.56 282 PRO B O 1
ATOM 6142 N N . ILE B 1 283 ? -7.016 -15.43 -22.266 1 69.62 283 ILE B N 1
ATOM 6143 C CA . ILE B 1 283 ? -6.238 -15.5 -23.5 1 69.62 283 ILE B CA 1
ATOM 6144 C C . ILE B 1 283 ? -5.062 -16.453 -23.312 1 69.62 283 ILE B C 1
ATOM 6146 O O . ILE B 1 283 ? -4.75 -17.25 -24.203 1 69.62 283 ILE B O 1
ATOM 6150 N N . GLY B 1 284 ? -4.598 -16.344 -22.141 1 71.31 284 GLY B N 1
ATOM 6151 C CA . GLY B 1 284 ? -3.537 -17.297 -21.844 1 71.31 284 GLY B CA 1
ATOM 6152 C C . GLY B 1 284 ? -3.998 -18.734 -21.875 1 71.31 284 GLY B C 1
ATOM 6153 O O . GLY B 1 284 ? -3.297 -19.609 -22.391 1 71.31 284 GLY B O 1
ATOM 6154 N N . GLY B 1 285 ? -5.207 -18.953 -21.422 1 73 285 GLY B N 1
ATOM 6155 C CA . GLY B 1 285 ? -5.773 -20.297 -21.469 1 73 285 GLY B CA 1
ATOM 6156 C C . GLY B 1 285 ? -6.027 -20.797 -22.875 1 73 285 GLY B C 1
ATOM 6157 O O . GLY B 1 285 ? -5.715 -21.938 -23.203 1 73 285 GLY B O 1
ATOM 6158 N N . ILE B 1 286 ? -6.48 -19.875 -23.625 1 75.06 286 ILE B N 1
ATOM 6159 C CA . ILE B 1 286 ? -6.785 -20.219 -25.016 1 75.06 286 ILE B CA 1
ATOM 6160 C C . ILE B 1 286 ? -5.488 -20.516 -25.766 1 75.06 286 ILE B C 1
ATOM 6162 O O . ILE B 1 286 ? -5.402 -21.5 -26.5 1 75.06 286 ILE B O 1
ATOM 6166 N N . ILE B 1 287 ? -4.574 -19.734 -25.469 1 74.5 287 ILE B N 1
ATOM 6167 C CA . ILE B 1 287 ? -3.291 -19.906 -26.141 1 74.5 287 ILE B CA 1
ATOM 6168 C C . ILE B 1 287 ? -2.672 -21.234 -25.719 1 74.5 287 ILE B C 1
ATOM 6170 O O . ILE B 1 287 ? -2.15 -21.969 -26.562 1 74.5 287 ILE B O 1
ATOM 6174 N N . CYS B 1 288 ? -2.787 -21.531 -24.516 1 76.25 288 CYS B N 1
ATOM 6175 C CA . CYS B 1 288 ? -2.25 -22.797 -24.031 1 76.25 288 CYS B CA 1
ATOM 6176 C C . CYS B 1 288 ? -2.965 -23.969 -24.688 1 76.25 288 CYS B C 1
ATOM 6178 O O . CYS B 1 288 ? -2.33 -24.969 -25.047 1 76.25 288 CYS B O 1
ATOM 6180 N N . CYS B 1 289 ? -4.23 -23.859 -24.891 1 77.81 289 CYS B N 1
ATOM 6181 C CA . CYS B 1 289 ? -5.004 -24.938 -25.5 1 77.81 289 CYS B CA 1
ATOM 6182 C C . CYS B 1 289 ? -4.633 -25.109 -26.969 1 77.81 289 CYS B C 1
ATOM 6184 O O . CYS B 1 289 ? -4.746 -26.203 -27.516 1 77.81 289 CYS B O 1
ATOM 6186 N N . MET B 1 290 ? -4.16 -24.016 -27.516 1 75.88 290 MET B N 1
ATOM 6187 C CA . MET B 1 290 ? -3.756 -24.094 -28.906 1 75.88 290 MET B CA 1
ATOM 6188 C C . MET B 1 290 ? -2.4 -24.781 -29.047 1 75.88 290 MET B C 1
ATOM 6190 O O . MET B 1 290 ? -2.113 -25.375 -30.094 1 75.88 290 MET B O 1
ATOM 6194 N N . ILE B 1 291 ? -1.686 -24.75 -27.969 1 77 291 ILE B N 1
ATOM 6195 C CA . ILE B 1 291 ? -0.304 -25.203 -28.078 1 77 291 ILE B CA 1
ATOM 6196 C C . ILE B 1 291 ? -0.183 -26.625 -27.531 1 77 291 ILE B C 1
ATOM 6198 O O . ILE B 1 291 ? 0.758 -27.344 -27.875 1 77 291 ILE B O 1
ATOM 6202 N N . PHE B 1 292 ? -1.094 -27.109 -26.781 1 77.31 292 PHE B N 1
ATOM 6203 C CA . PHE B 1 292 ? -1.022 -28.422 -26.172 1 77.31 292 PHE B CA 1
ATOM 6204 C C . PHE B 1 292 ? -1.187 -29.516 -27.203 1 77.31 292 PHE B C 1
ATOM 6206 O O . PHE B 1 292 ? -1.929 -29.359 -28.188 1 77.31 292 PHE B O 1
ATOM 6213 N N . LYS B 1 293 ? -0.382 -30.594 -26.953 1 76.44 293 LYS B N 1
ATOM 6214 C CA . LYS B 1 293 ? -0.534 -31.781 -27.781 1 76.44 293 LYS B CA 1
ATOM 6215 C C . LYS B 1 293 ? -1.771 -32.594 -27.391 1 76.44 293 LYS B C 1
ATOM 6217 O O . LYS B 1 293 ? -2.004 -32.812 -26.203 1 76.44 293 LYS B O 1
ATOM 6222 N N . PRO B 1 294 ? -2.576 -33 -28.344 1 73.19 294 PRO B N 1
ATOM 6223 C CA . PRO B 1 294 ? -3.834 -33.688 -28.047 1 73.19 294 PRO B CA 1
ATOM 6224 C C . PRO B 1 294 ? -3.619 -35.094 -27.484 1 73.19 294 PRO B C 1
ATOM 6226 O O . PRO B 1 294 ? -4.582 -35.844 -27.297 1 73.19 294 PRO B O 1
ATOM 6229 N N . GLU B 1 295 ? -2.469 -35.188 -26.719 1 71.69 295 GLU B N 1
ATOM 6230 C CA . GLU B 1 295 ? -2.441 -36.5 -26.094 1 71.69 295 GLU B CA 1
ATOM 6231 C C . GLU B 1 295 ? -3.545 -36.625 -25.047 1 71.69 295 GLU B C 1
ATOM 6233 O O . GLU B 1 295 ? -3.912 -35.625 -24.391 1 71.69 295 GLU B O 1
ATOM 6238 N N . THR B 1 296 ? -4.23 -37.844 -24.891 1 69.44 296 THR B N 1
ATOM 6239 C CA . THR B 1 296 ? -5.527 -37.969 -24.234 1 69.44 296 THR B CA 1
ATOM 6240 C C . THR B 1 296 ? -5.414 -37.688 -22.734 1 69.44 296 THR B C 1
ATOM 6242 O O . THR B 1 296 ? -6.031 -36.75 -22.234 1 69.44 296 THR B O 1
ATOM 6245 N N . ASN B 1 297 ? -4.621 -38.375 -21.891 1 72.88 297 ASN B N 1
ATOM 6246 C CA . ASN B 1 297 ? -4.719 -38.25 -20.438 1 72.88 297 ASN B CA 1
ATOM 6247 C C . ASN B 1 297 ? -3.826 -37.125 -19.922 1 72.88 297 ASN B C 1
ATOM 6249 O O . ASN B 1 297 ? -4.203 -36.406 -19 1 72.88 297 ASN B O 1
ATOM 6253 N N . THR B 1 298 ? -2.799 -36.875 -20.656 1 75.69 298 THR B N 1
ATOM 6254 C CA . THR B 1 298 ? -1.875 -35.844 -20.203 1 75.69 298 THR B CA 1
ATOM 6255 C C . THR B 1 298 ? -2.422 -34.469 -20.531 1 75.69 298 THR B C 1
ATOM 6257 O O . THR B 1 298 ? -2.252 -33.531 -19.734 1 75.69 298 THR B O 1
ATOM 6260 N N . VAL B 1 299 ? -3.186 -34.469 -21.562 1 81.56 299 VAL B N 1
ATOM 6261 C CA . VAL B 1 299 ? -3.713 -33.156 -21.984 1 81.56 299 VAL B CA 1
ATOM 6262 C C . VAL B 1 299 ? -4.887 -32.781 -21.078 1 81.56 299 VAL B C 1
ATOM 6264 O O . VAL B 1 299 ? -5.066 -31.594 -20.766 1 81.56 299 VAL B O 1
ATOM 6267 N N . LYS B 1 300 ? -5.664 -33.781 -20.656 1 84.06 300 LYS B N 1
ATOM 6268 C CA . LYS B 1 300 ? -6.742 -33.5 -19.719 1 84.06 300 LYS B CA 1
ATOM 6269 C C . LYS B 1 300 ? -6.199 -32.938 -18.406 1 84.06 300 LYS B C 1
ATOM 6271 O O . LYS B 1 300 ? -6.742 -31.969 -17.875 1 84.06 300 LYS B O 1
ATOM 6276 N N . GLN B 1 301 ? -5.09 -33.5 -18 1 82.25 301 GLN B N 1
ATOM 6277 C CA . GLN B 1 301 ? -4.477 -33.031 -16.766 1 82.25 301 GLN B CA 1
ATOM 6278 C C . GLN B 1 301 ? -3.906 -31.609 -16.938 1 82.25 301 GLN B C 1
ATOM 6280 O O . GLN B 1 301 ? -3.975 -30.797 -16.016 1 82.25 301 GLN B O 1
ATOM 6285 N N . ALA B 1 302 ? -3.406 -31.406 -18.078 1 80.19 302 ALA B N 1
ATOM 6286 C CA . ALA B 1 302 ? -2.855 -30.078 -18.344 1 80.19 302 ALA B CA 1
ATOM 6287 C C . ALA B 1 302 ? -3.955 -29.016 -18.359 1 80.19 302 ALA B C 1
ATOM 6289 O O . ALA B 1 302 ? -3.764 -27.906 -17.859 1 80.19 302 ALA B O 1
ATOM 6290 N N . LEU B 1 303 ? -5.031 -29.406 -18.922 1 84.88 303 LEU B N 1
ATOM 6291 C CA . LEU B 1 303 ? -6.156 -28.469 -18.953 1 84.88 303 LEU B CA 1
ATOM 6292 C C . LEU B 1 303 ? -6.684 -28.203 -17.562 1 84.88 303 LEU B C 1
ATOM 6294 O O . LEU B 1 303 ? -6.988 -27.062 -17.219 1 84.88 303 LEU B O 1
ATOM 6298 N N . ILE B 1 304 ? -6.75 -29.25 -16.812 1 86.56 304 ILE B N 1
ATOM 6299 C CA . ILE B 1 304 ? -7.176 -29.109 -15.422 1 86.56 304 ILE B CA 1
ATOM 6300 C C . ILE B 1 304 ? -6.168 -28.25 -14.656 1 86.56 304 ILE B C 1
ATOM 6302 O O . ILE B 1 304 ? -6.551 -27.406 -13.844 1 86.56 304 ILE B O 1
ATOM 6306 N N . GLY B 1 305 ? -4.945 -28.484 -14.906 1 83.25 305 GLY B N 1
ATOM 6307 C CA . GLY B 1 305 ? -3.908 -27.672 -14.297 1 83.25 305 GLY B CA 1
ATOM 6308 C C . GLY B 1 305 ? -4.047 -26.203 -14.609 1 83.25 305 GLY B C 1
ATOM 6309 O O . GLY B 1 305 ? -3.852 -25.344 -13.734 1 83.25 305 GLY B O 1
ATOM 6310 N N . LEU B 1 306 ? -4.398 -25.953 -15.773 1 83.44 306 LEU B N 1
ATOM 6311 C CA . LEU B 1 306 ? -4.602 -24.562 -16.172 1 83.44 306 LEU B CA 1
ATOM 6312 C C . LEU B 1 306 ? -5.77 -23.938 -15.422 1 83.44 306 LEU B C 1
ATOM 6314 O O . LEU B 1 306 ? -5.688 -22.797 -14.977 1 83.44 306 LEU B O 1
ATOM 6318 N N . CYS B 1 307 ? -6.809 -24.656 -15.312 1 88.38 307 CYS B N 1
ATOM 6319 C CA . CYS B 1 307 ? -7.961 -24.172 -14.562 1 88.38 307 CYS B CA 1
ATOM 6320 C C . CYS B 1 307 ? -7.605 -23.938 -13.102 1 88.38 307 CYS B C 1
ATOM 6322 O O . CYS B 1 307 ? -8.094 -22.984 -12.484 1 88.38 307 CYS B O 1
ATOM 6324 N N . CYS B 1 308 ? -6.766 -24.766 -12.586 1 86.31 308 CYS B N 1
ATOM 6325 C CA . CYS B 1 308 ? -6.328 -24.594 -11.203 1 86.31 308 CYS B CA 1
ATOM 6326 C C . CYS B 1 308 ? -5.492 -23.328 -11.055 1 86.31 308 CYS B C 1
ATOM 6328 O O . CYS B 1 308 ? -5.562 -22.641 -10.023 1 86.31 308 CYS B O 1
ATOM 6330 N N . VAL B 1 309 ? -4.766 -23.062 -12.031 1 82.12 309 VAL B N 1
ATOM 6331 C CA . VAL B 1 309 ? -3.969 -21.828 -12 1 82.12 309 VAL B CA 1
ATOM 6332 C C . VAL B 1 309 ? -4.887 -20.609 -11.93 1 82.12 309 VAL B C 1
ATOM 6334 O O . VAL B 1 309 ? -4.633 -19.688 -11.164 1 82.12 309 VAL B O 1
ATOM 6337 N N . PHE B 1 310 ? -5.93 -20.688 -12.703 1 83.81 310 PHE B N 1
ATOM 6338 C CA . PHE B 1 310 ? -6.871 -19.578 -12.68 1 83.81 310 PHE B CA 1
ATOM 6339 C C . PHE B 1 310 ? -7.543 -19.469 -11.312 1 83.81 310 PHE B C 1
ATOM 6341 O O . PHE B 1 310 ? -7.703 -18.375 -10.781 1 83.81 310 PHE B O 1
ATOM 6348 N N . LEU B 1 311 ? -7.902 -20.578 -10.844 1 85.75 311 LEU B N 1
ATOM 6349 C CA . LEU B 1 311 ? -8.555 -20.609 -9.539 1 85.75 311 LEU B CA 1
ATOM 6350 C C . LEU B 1 311 ? -7.652 -20.031 -8.461 1 85.75 311 LEU B C 1
ATOM 6352 O O . LEU B 1 311 ? -8.078 -19.188 -7.676 1 85.75 311 LEU B O 1
ATOM 6356 N N . LEU B 1 312 ? -6.477 -20.406 -8.484 1 82.56 312 LEU B N 1
ATOM 6357 C CA . LEU B 1 312 ? -5.551 -19.938 -7.457 1 82.56 312 LEU B CA 1
ATOM 6358 C C . LEU B 1 312 ? -5.176 -18.484 -7.676 1 82.56 312 LEU B C 1
ATOM 6360 O O . LEU B 1 312 ? -4.988 -17.734 -6.715 1 82.56 312 LEU B O 1
ATOM 6364 N N . THR B 1 313 ? -5.105 -18.078 -8.891 1 79.62 313 THR B N 1
ATOM 6365 C CA . THR B 1 313 ? -4.758 -16.688 -9.203 1 79.62 313 THR B CA 1
ATOM 6366 C C . THR B 1 313 ? -5.836 -15.734 -8.703 1 79.62 313 THR B C 1
ATOM 6368 O O . THR B 1 313 ? -5.535 -14.742 -8.039 1 79.62 313 THR B O 1
ATOM 6371 N N . PHE B 1 314 ? -7.027 -16.078 -8.906 1 80.19 314 PHE B N 1
ATOM 6372 C CA . PHE B 1 314 ? -8.102 -15.141 -8.578 1 80.19 314 PHE B CA 1
ATOM 6373 C C . PHE B 1 314 ? -8.484 -15.258 -7.109 1 80.19 314 PHE B C 1
ATOM 6375 O O . PHE B 1 314 ? -8.773 -14.25 -6.457 1 80.19 314 PHE B O 1
ATOM 6382 N N . CYS B 1 315 ? -8.383 -16.438 -6.629 1 79.62 315 CYS B N 1
ATOM 6383 C CA . CYS B 1 315 ? -8.891 -16.625 -5.273 1 79.62 315 CYS B CA 1
ATOM 6384 C C . CYS B 1 315 ? -7.766 -16.5 -4.25 1 79.62 315 CYS B C 1
ATOM 6386 O O . CYS B 1 315 ? -7.996 -16.078 -3.115 1 79.62 315 CYS B O 1
ATOM 6388 N N . LEU B 1 316 ? -6.621 -16.891 -4.648 1 76.69 316 LEU B N 1
ATOM 6389 C CA . LEU B 1 316 ? -5.578 -16.938 -3.631 1 76.69 316 LEU B CA 1
ATOM 6390 C C . LEU B 1 316 ? -4.574 -15.805 -3.832 1 76.69 316 LEU B C 1
ATOM 6392 O O . LEU B 1 316 ? -3.9 -15.391 -2.887 1 76.69 316 LEU B O 1
ATOM 6396 N N . GLN B 1 317 ? -4.504 -15.367 -5.008 1 74.81 317 GLN B N 1
ATOM 6397 C CA . GLN B 1 317 ? -3.475 -14.359 -5.215 1 74.81 317 GLN B CA 1
ATOM 6398 C C . GLN B 1 317 ? -4.082 -12.961 -5.281 1 74.81 317 GLN B C 1
ATOM 6400 O O . GLN B 1 317 ? -3.629 -12.047 -4.59 1 74.81 317 GLN B O 1
ATOM 6405 N N . SER B 1 318 ? -5.066 -12.766 -5.961 1 78.69 318 SER B N 1
ATOM 6406 C CA . SER B 1 318 ? -5.621 -11.438 -6.195 1 78.69 318 SER B CA 1
ATOM 6407 C C . SER B 1 318 ? -6.395 -10.945 -4.98 1 78.69 318 SER B C 1
ATOM 6409 O O . SER B 1 318 ? -6.238 -9.797 -4.562 1 78.69 318 SER B O 1
ATOM 6411 N N . LEU B 1 319 ? -7.172 -11.852 -4.391 1 83.62 319 LEU B N 1
ATOM 6412 C CA . LEU B 1 319 ? -8.047 -11.438 -3.303 1 83.62 319 LEU B CA 1
ATOM 6413 C C . LEU B 1 319 ? -7.242 -11.008 -2.086 1 83.62 319 LEU B C 1
ATOM 6415 O O . LEU B 1 319 ? -7.453 -9.914 -1.551 1 83.62 319 LEU B O 1
ATOM 6419 N N . PRO B 1 320 ? -6.281 -11.773 -1.666 1 80.88 320 PRO B N 1
ATOM 6420 C CA . PRO B 1 320 ? -5.508 -11.344 -0.5 1 80.88 320 PRO B CA 1
ATOM 6421 C C . PRO B 1 320 ? -4.695 -10.078 -0.771 1 80.88 320 PRO B C 1
ATOM 6423 O O . PRO B 1 320 ? -4.531 -9.242 0.121 1 80.88 320 PRO B O 1
ATOM 6426 N N . GLY B 1 321 ? -4.188 -10 -1.942 1 81 321 GLY B N 1
ATOM 6427 C CA . GLY B 1 321 ? -3.438 -8.805 -2.289 1 81 321 GLY B CA 1
ATOM 6428 C C . GLY B 1 321 ? -4.27 -7.539 -2.215 1 81 321 GLY B C 1
ATOM 6429 O O . GLY B 1 321 ? -3.795 -6.508 -1.734 1 81 321 GLY B O 1
ATOM 6430 N N . GLN B 1 322 ? -5.445 -7.645 -2.582 1 84 322 GLN B N 1
ATOM 6431 C CA . GLN B 1 322 ? -6.34 -6.492 -2.564 1 84 322 GLN B CA 1
ATOM 6432 C C . GLN B 1 322 ? -6.707 -6.102 -1.135 1 84 322 GLN B C 1
ATOM 6434 O O . GLN B 1 322 ? -6.574 -4.938 -0.75 1 84 322 GLN B O 1
ATOM 6439 N N . ILE B 1 323 ? -7.102 -7.066 -0.4 1 88.19 323 ILE B N 1
ATOM 6440 C CA . ILE B 1 323 ? -7.574 -6.793 0.953 1 88.19 323 ILE B CA 1
ATOM 6441 C C . ILE B 1 323 ? -6.406 -6.34 1.825 1 88.19 323 ILE B C 1
ATOM 6443 O O . ILE B 1 323 ? -6.535 -5.395 2.607 1 88.19 323 ILE B O 1
ATOM 6447 N N . SER B 1 324 ? -5.273 -6.969 1.672 1 85.88 324 SER B N 1
ATOM 6448 C CA . SER B 1 324 ? -4.105 -6.578 2.457 1 85.88 324 SER B CA 1
ATOM 6449 C C . SER B 1 324 ? -3.666 -5.156 2.129 1 85.88 324 SER B C 1
ATOM 6451 O O . SER B 1 324 ? -3.273 -4.402 3.02 1 85.88 324 SER B O 1
ATOM 6453 N N . SER B 1 325 ? -3.729 -4.836 0.905 1 84.56 325 SER B N 1
ATOM 6454 C CA . SER B 1 325 ? -3.357 -3.486 0.493 1 84.56 325 SER B CA 1
ATOM 6455 C C . SER B 1 325 ? -4.332 -2.451 1.041 1 84.56 325 SER B C 1
ATOM 6457 O O . SER B 1 325 ? -3.922 -1.395 1.522 1 84.56 325 SER B O 1
ATOM 6459 N N . GLU B 1 326 ? -5.582 -2.777 0.963 1 87.62 326 GLU B N 1
ATOM 6460 C CA . GLU B 1 326 ? -6.594 -1.858 1.471 1 87.62 326 GLU B CA 1
ATOM 6461 C C . GLU B 1 326 ? -6.48 -1.688 2.982 1 87.62 326 GLU B C 1
ATOM 6463 O O . GLU B 1 326 ? -6.758 -0.613 3.516 1 87.62 326 GLU B O 1
ATOM 6468 N N . ARG B 1 327 ? -6.066 -2.682 3.598 1 86.75 327 ARG B N 1
ATOM 6469 C CA . ARG B 1 327 ? -5.82 -2.621 5.035 1 86.75 327 ARG B CA 1
ATOM 6470 C C . ARG B 1 327 ? -4.637 -1.713 5.348 1 86.75 327 ARG B C 1
ATOM 6472 O O . ARG B 1 327 ? -4.734 -0.829 6.203 1 86.75 327 ARG B O 1
ATOM 6479 N N . ALA B 1 328 ? -3.625 -1.888 4.629 1 80.62 328 ALA B N 1
ATOM 6480 C CA . ALA B 1 328 ? -2.402 -1.124 4.863 1 80.62 328 ALA B CA 1
ATOM 6481 C C . ALA B 1 328 ? -2.602 0.35 4.523 1 80.62 328 ALA B C 1
ATOM 6483 O O . ALA B 1 328 ? -1.995 1.226 5.141 1 80.62 328 ALA B O 1
ATOM 6484 N N . GLU B 1 329 ? -3.482 0.583 3.58 1 83.25 329 GLU B N 1
ATOM 6485 C CA . GLU B 1 329 ? -3.723 1.944 3.111 1 83.25 329 GLU B CA 1
ATOM 6486 C C . GLU B 1 329 ? -4.719 2.67 4.012 1 83.25 329 GLU B C 1
ATOM 6488 O O . GLU B 1 329 ? -4.949 3.871 3.848 1 83.25 329 GLU B O 1
ATOM 6493 N N . GLY B 1 330 ? -5.371 2.002 4.934 1 85.75 330 GLY B N 1
ATOM 6494 C CA . GLY B 1 330 ? -6.32 2.619 5.844 1 85.75 330 GLY B CA 1
ATOM 6495 C C . GLY B 1 330 ? -7.723 2.711 5.27 1 85.75 330 GLY B C 1
ATOM 6496 O O . GLY B 1 330 ? -8.641 3.207 5.93 1 85.75 330 GLY B O 1
ATOM 6497 N N . TRP B 1 331 ? -7.887 2.297 4.047 1 88.62 331 TRP B N 1
ATOM 6498 C CA . TRP B 1 331 ? -9.195 2.293 3.406 1 88.62 331 TRP B CA 1
ATOM 6499 C C . TRP B 1 331 ? -10.156 1.361 4.137 1 88.62 331 TRP B C 1
ATOM 6501 O O . TRP B 1 331 ? -11.312 1.718 4.379 1 88.62 331 TRP B O 1
ATOM 6511 N N . LEU B 1 332 ? -9.656 0.266 4.52 1 88.88 332 LEU B N 1
ATOM 6512 C CA . LEU B 1 332 ? -10.492 -0.701 5.223 1 88.88 332 LEU B CA 1
ATOM 6513 C C . LEU B 1 332 ? -10.93 -0.159 6.578 1 88.88 332 LEU B C 1
ATOM 6515 O O . LEU B 1 332 ? -12.062 -0.398 7.012 1 88.88 332 LEU B O 1
ATOM 6519 N N . LYS B 1 333 ? -10.078 0.562 7.172 1 89.5 333 LYS B N 1
ATOM 6520 C CA . LYS B 1 333 ? -10.414 1.176 8.453 1 89.5 333 LYS B CA 1
ATOM 6521 C C . LYS B 1 333 ? -11.57 2.166 8.305 1 89.5 333 LYS B C 1
ATOM 6523 O O . LYS B 1 333 ? -12.477 2.199 9.141 1 89.5 333 LYS B O 1
ATOM 6528 N N . LEU B 1 334 ? -11.484 2.904 7.293 1 92.06 334 LEU B N 1
ATOM 6529 C CA . LEU B 1 334 ? -12.547 3.871 7.039 1 92.06 334 LEU B CA 1
ATOM 6530 C C . LEU B 1 334 ? -13.867 3.162 6.75 1 92.06 334 LEU B C 1
ATOM 6532 O O . LEU B 1 334 ? -14.914 3.564 7.258 1 92.06 334 LEU B O 1
ATOM 6536 N N . ILE B 1 335 ? -13.828 2.125 6.012 1 91.69 335 ILE B N 1
ATOM 6537 C CA . ILE B 1 335 ? -15.023 1.371 5.664 1 91.69 335 ILE B CA 1
ATOM 6538 C C . ILE B 1 335 ? -15.625 0.745 6.918 1 91.69 335 ILE B C 1
ATOM 6540 O O . ILE B 1 335 ? -16.844 0.704 7.074 1 91.69 335 ILE B O 1
ATOM 6544 N N . ARG B 1 336 ? -14.742 0.342 7.805 1 89.94 336 ARG B N 1
ATOM 6545 C CA . ARG B 1 336 ? -15.203 -0.273 9.047 1 89.94 336 ARG B CA 1
ATOM 6546 C C . ARG B 1 336 ? -15.898 0.75 9.938 1 89.94 336 ARG B C 1
ATOM 6548 O O . ARG B 1 336 ? -16.641 0.383 10.852 1 89.94 336 ARG B O 1
ATOM 6555 N N . ALA B 1 337 ? -15.617 1.975 9.625 1 92.12 337 ALA B N 1
ATOM 6556 C CA . ALA B 1 337 ? -16.25 3.045 10.398 1 92.12 337 ALA B CA 1
ATOM 6557 C C . ALA B 1 337 ? -17.562 3.469 9.773 1 92.12 337 ALA B C 1
ATOM 6559 O O . ALA B 1 337 ? -18.156 4.477 10.172 1 92.12 337 ALA B O 1
ATOM 6560 N N . THR B 1 338 ? -18.016 2.779 8.805 1 91.88 338 THR B N 1
ATOM 6561 C CA . THR B 1 338 ? -19.312 2.979 8.172 1 91.88 338 THR B CA 1
ATOM 6562 C C . THR B 1 338 ? -20.281 1.854 8.547 1 91.88 338 THR B C 1
ATOM 6564 O O . THR B 1 338 ? -19.875 0.88 9.188 1 91.88 338 THR B O 1
ATOM 6567 N N . PRO B 1 339 ? -21.5 1.957 8.164 1 90.25 339 PRO B N 1
ATOM 6568 C CA . PRO B 1 339 ? -22.469 0.909 8.508 1 90.25 339 PRO B CA 1
ATOM 6569 C C . PRO B 1 339 ? -22.328 -0.33 7.625 1 90.25 339 PRO B C 1
ATOM 6571 O O . PRO B 1 339 ? -23.062 -1.306 7.809 1 90.25 339 PRO B O 1
ATOM 6574 N N . LEU B 1 340 ? -21.422 -0.307 6.734 1 89.5 340 LEU B N 1
ATOM 6575 C CA . LEU B 1 340 ? -21.203 -1.481 5.898 1 89.5 340 LEU B CA 1
ATOM 6576 C C . LEU B 1 340 ? -20.734 -2.664 6.734 1 89.5 340 LEU B C 1
ATOM 6578 O O . LEU B 1 340 ? -19.734 -2.557 7.461 1 89.5 340 LEU B O 1
ATOM 6582 N N . SER B 1 341 ? -21.469 -3.719 6.594 1 87.5 341 SER B N 1
ATOM 6583 C CA . SER B 1 341 ? -21.062 -4.914 7.324 1 87.5 341 SER B CA 1
ATOM 6584 C C . SER B 1 341 ? -19.781 -5.516 6.734 1 87.5 341 SER B C 1
ATOM 6586 O O . SER B 1 341 ? -19.562 -5.441 5.523 1 87.5 341 SER B O 1
ATOM 6588 N N . SER B 1 342 ? -18.984 -6.086 7.625 1 86.88 342 SER B N 1
ATOM 6589 C CA . SER B 1 342 ? -17.766 -6.734 7.18 1 86.88 342 SER B CA 1
ATOM 6590 C C . SER B 1 342 ? -18.047 -7.891 6.23 1 86.88 342 SER B C 1
ATOM 6592 O O . SER B 1 342 ? -17.297 -8.125 5.281 1 86.88 342 SER B O 1
ATOM 6594 N N . ILE B 1 343 ? -19.125 -8.539 6.414 1 87.69 343 ILE B N 1
ATOM 6595 C CA . ILE B 1 343 ? -19.5 -9.68 5.586 1 87.69 343 ILE B CA 1
ATOM 6596 C C . ILE B 1 343 ? -19.859 -9.203 4.18 1 87.69 343 ILE B C 1
ATOM 6598 O O . ILE B 1 343 ? -19.453 -9.82 3.189 1 87.69 343 ILE B O 1
ATOM 6602 N N . THR B 1 344 ? -20.594 -8.125 4.152 1 89.56 344 THR B N 1
ATOM 6603 C CA . THR B 1 344 ? -20.984 -7.594 2.848 1 89.56 344 THR B CA 1
ATOM 6604 C C . THR B 1 344 ? -19.75 -7.145 2.064 1 89.56 344 THR B C 1
ATOM 6606 O O . THR B 1 344 ? -19.672 -7.359 0.853 1 89.56 344 THR B O 1
ATOM 6609 N N . TYR B 1 345 ? -18.875 -6.59 2.771 1 90.88 345 TYR B N 1
ATOM 6610 C CA . TYR B 1 345 ? -17.641 -6.164 2.137 1 90.88 345 TYR B CA 1
ATOM 6611 C C . TYR B 1 345 ? -16.875 -7.355 1.56 1 90.88 345 TYR B C 1
ATOM 6613 O O . TYR B 1 345 ? -16.5 -7.355 0.384 1 90.88 345 TYR B O 1
ATOM 6621 N N . ILE B 1 346 ? -16.688 -8.391 2.328 1 90.69 346 ILE B N 1
ATOM 6622 C CA . ILE B 1 346 ? -15.938 -9.578 1.929 1 90.69 346 ILE B CA 1
ATOM 6623 C C . ILE B 1 346 ? -16.688 -10.32 0.828 1 90.69 346 ILE B C 1
ATOM 6625 O O . ILE B 1 346 ? -16.094 -10.75 -0.162 1 90.69 346 ILE B O 1
ATOM 6629 N N . LEU B 1 347 ? -17.969 -10.438 0.983 1 91.12 347 LEU B N 1
ATOM 6630 C CA . LEU B 1 347 ? -18.781 -11.164 0.011 1 91.12 347 LEU B CA 1
ATOM 6631 C C . LEU B 1 347 ? -18.75 -10.469 -1.345 1 91.12 347 LEU B C 1
ATOM 6633 O O . LEU B 1 347 ? -18.766 -11.125 -2.387 1 91.12 347 LEU B O 1
ATOM 6637 N N . SER B 1 348 ? -18.766 -9.18 -1.317 1 91.81 348 SER B N 1
ATOM 6638 C CA . SER B 1 348 ? -18.734 -8.461 -2.584 1 91.81 348 SER B CA 1
ATOM 6639 C C . SER B 1 348 ? -17.422 -8.719 -3.332 1 91.81 348 SER B C 1
ATOM 6641 O O . SER B 1 348 ? -17.438 -8.93 -4.547 1 91.81 348 SER B O 1
ATOM 6643 N N . LYS B 1 349 ? -16.344 -8.766 -2.631 1 89.69 349 LYS B N 1
ATOM 6644 C CA . LYS B 1 349 ? -15.055 -9.016 -3.256 1 89.69 349 LYS B CA 1
ATOM 6645 C C . LYS B 1 349 ? -14.945 -10.453 -3.742 1 89.69 349 LYS B C 1
ATOM 6647 O O . LYS B 1 349 ? -14.461 -10.711 -4.844 1 89.69 349 LYS B O 1
ATOM 6652 N N . VAL B 1 350 ? -15.445 -11.328 -2.908 1 91.31 350 VAL B N 1
ATOM 6653 C CA . VAL B 1 350 ? -15.414 -12.742 -3.262 1 91.31 350 VAL B CA 1
ATOM 6654 C C . VAL B 1 350 ? -16.312 -12.992 -4.469 1 91.31 350 VAL B C 1
ATOM 6656 O O . VAL B 1 350 ? -15.938 -13.719 -5.395 1 91.31 350 VAL B O 1
ATOM 6659 N N . PHE B 1 351 ? -17.406 -12.375 -4.465 1 92.19 351 PHE B N 1
ATOM 6660 C CA . PHE B 1 351 ? -18.359 -12.562 -5.551 1 92.19 351 PHE B CA 1
ATOM 6661 C C . PHE B 1 351 ? -17.766 -12.109 -6.879 1 92.19 351 PHE B C 1
ATOM 6663 O O . PHE B 1 351 ? -17.844 -12.82 -7.883 1 92.19 351 PHE B O 1
ATOM 6670 N N . VAL B 1 352 ? -17.188 -11.016 -6.891 1 88.5 352 VAL B N 1
ATOM 6671 C CA . VAL B 1 352 ? -16.625 -10.477 -8.125 1 88.5 352 VAL B CA 1
ATOM 6672 C C . VAL B 1 352 ? -15.461 -11.344 -8.578 1 88.5 352 VAL B C 1
ATOM 6674 O O . VAL B 1 352 ? -15.383 -11.734 -9.75 1 88.5 352 VAL B O 1
ATOM 6677 N N . SER B 1 353 ? -14.578 -11.695 -7.703 1 85.69 353 SER B N 1
ATOM 6678 C CA . SER B 1 353 ? -13.422 -12.516 -8.047 1 85.69 353 SER B CA 1
ATOM 6679 C C . SER B 1 353 ? -13.852 -13.898 -8.531 1 85.69 353 SER B C 1
ATOM 6681 O O . SER B 1 353 ? -13.32 -14.406 -9.523 1 85.69 353 SER B O 1
ATOM 6683 N N . LEU B 1 354 ? -14.82 -14.477 -7.859 1 89.88 354 LEU B N 1
ATOM 6684 C CA . LEU B 1 354 ? -15.289 -15.812 -8.211 1 89.88 354 LEU B CA 1
ATOM 6685 C C . LEU B 1 354 ? -16.031 -15.797 -9.539 1 89.88 354 LEU B C 1
ATOM 6687 O O . LEU B 1 354 ? -15.922 -16.734 -10.336 1 89.88 354 LEU B O 1
ATOM 6691 N N . SER B 1 355 ? -16.812 -14.781 -9.727 1 89.25 355 SER B N 1
ATOM 6692 C CA . SER B 1 355 ? -17.547 -14.68 -10.984 1 89.25 355 SER B CA 1
ATOM 6693 C C . SER B 1 355 ? -16.609 -14.578 -12.172 1 89.25 355 SER B C 1
ATOM 6695 O O . SER B 1 355 ? -16.781 -15.281 -13.172 1 89.25 355 SER B O 1
ATOM 6697 N N . ILE B 1 356 ? -15.586 -13.812 -12.031 1 84.12 356 ILE B N 1
ATOM 6698 C CA . ILE B 1 356 ? -14.617 -13.68 -13.109 1 84.12 356 ILE B CA 1
ATOM 6699 C C . ILE B 1 356 ? -13.867 -14.992 -13.297 1 84.12 356 ILE B C 1
ATOM 6701 O O . ILE B 1 356 ? -13.664 -15.453 -14.422 1 84.12 356 ILE B O 1
ATOM 6705 N N . CYS B 1 357 ? -13.469 -15.609 -12.219 1 86.81 357 CYS B N 1
ATOM 6706 C CA . CYS B 1 357 ? -12.75 -16.875 -12.258 1 86.81 357 CYS B CA 1
ATOM 6707 C C . CYS B 1 357 ? -13.586 -17.953 -12.961 1 86.81 357 CYS B C 1
ATOM 6709 O O . CYS B 1 357 ? -13.086 -18.656 -13.836 1 86.81 357 CYS B O 1
ATOM 6711 N N . MET B 1 358 ? -14.828 -18.031 -12.648 1 90.19 358 MET B N 1
ATOM 6712 C CA . MET B 1 358 ? -15.695 -19.062 -13.211 1 90.19 358 MET B CA 1
ATOM 6713 C C . MET B 1 358 ? -15.945 -18.812 -14.695 1 90.19 358 MET B C 1
ATOM 6715 O O . MET B 1 358 ? -16.031 -19.75 -15.477 1 90.19 358 MET B O 1
ATOM 6719 N N . ILE B 1 359 ? -16 -17.594 -15.039 1 88.06 359 ILE B N 1
ATOM 6720 C CA . ILE B 1 359 ? -16.172 -17.281 -16.453 1 88.06 359 ILE B CA 1
ATOM 6721 C C . ILE B 1 359 ? -14.93 -17.703 -17.234 1 88.06 359 ILE B C 1
ATOM 6723 O O . ILE B 1 359 ? -15.031 -18.297 -18.297 1 88.06 359 ILE B O 1
ATOM 6727 N N . VAL B 1 360 ? -13.797 -17.469 -16.688 1 85.81 360 VAL B N 1
ATOM 6728 C CA . VAL B 1 360 ? -12.547 -17.812 -17.344 1 85.81 360 VAL B CA 1
ATOM 6729 C C . VAL B 1 360 ? -12.398 -19.328 -17.422 1 85.81 360 VAL B C 1
ATOM 6731 O O . VAL B 1 360 ? -12.008 -19.859 -18.453 1 85.81 360 VAL B O 1
ATOM 6734 N N . ILE B 1 361 ? -12.719 -19.969 -16.375 1 89.94 361 ILE B N 1
ATOM 6735 C CA . ILE B 1 361 ? -12.617 -21.422 -16.344 1 89.94 361 ILE B CA 1
ATOM 6736 C C . ILE B 1 361 ? -13.594 -22.031 -17.344 1 89.94 361 ILE B C 1
ATOM 6738 O O . ILE B 1 361 ? -13.242 -22.938 -18.094 1 89.94 361 ILE B O 1
ATOM 6742 N N . MET B 1 362 ? -14.789 -21.516 -17.375 1 90.81 362 MET B N 1
ATOM 6743 C CA . MET B 1 362 ? -15.805 -22.031 -18.297 1 90.81 362 MET B CA 1
ATOM 6744 C C . MET B 1 362 ? -15.375 -21.828 -19.75 1 90.81 362 MET B C 1
ATOM 6746 O O . MET B 1 362 ? -15.5 -22.734 -20.578 1 90.81 362 MET B O 1
ATOM 6750 N N . LEU B 1 363 ? -14.82 -20.719 -20.016 1 88.19 363 LEU B N 1
ATOM 6751 C CA . LEU B 1 363 ? -14.359 -20.422 -21.375 1 88.19 363 LEU B CA 1
ATOM 6752 C C . LEU B 1 363 ? -13.188 -21.312 -21.75 1 88.19 363 LEU B C 1
ATOM 6754 O O . LEU B 1 363 ? -13.117 -21.812 -22.875 1 88.19 363 LEU B O 1
ATOM 6758 N N . THR B 1 364 ? -12.336 -21.531 -20.844 1 87.94 364 THR B N 1
ATOM 6759 C CA . THR B 1 364 ? -11.156 -22.344 -21.109 1 87.94 364 THR B CA 1
ATOM 6760 C C . THR B 1 364 ? -11.555 -23.812 -21.281 1 87.94 364 THR B C 1
ATOM 6762 O O . THR B 1 364 ? -11.055 -24.484 -22.188 1 87.94 364 THR B O 1
ATOM 6765 N N . LEU B 1 365 ? -12.414 -24.312 -20.484 1 90 365 LEU B N 1
ATOM 6766 C CA . LEU B 1 365 ? -12.852 -25.703 -20.578 1 90 365 LEU B CA 1
ATOM 6767 C C . LEU B 1 365 ? -13.617 -25.938 -21.875 1 90 365 LEU B C 1
ATOM 6769 O O . LEU B 1 365 ? -13.43 -26.969 -22.531 1 90 365 LEU B O 1
ATOM 6773 N N . THR B 1 366 ? -14.453 -25 -22.203 1 89.56 366 THR B N 1
ATOM 6774 C CA . THR B 1 366 ? -15.25 -25.156 -23.422 1 89.56 366 THR B CA 1
ATOM 6775 C C . THR B 1 366 ? -14.367 -25.094 -24.656 1 89.56 366 THR B C 1
ATOM 6777 O O . THR B 1 366 ? -14.453 -25.953 -25.531 1 89.56 366 THR B O 1
ATOM 6780 N N . TYR B 1 367 ? -13.516 -24.172 -24.656 1 88.12 367 TYR B N 1
ATOM 6781 C CA . TYR B 1 367 ? -12.617 -24.047 -25.797 1 88.12 367 TYR B CA 1
ATOM 6782 C C . TYR B 1 367 ? -11.625 -25.203 -25.844 1 88.12 367 TYR B C 1
ATOM 6784 O O . TYR B 1 367 ? -11.32 -25.719 -26.922 1 88.12 367 TYR B O 1
ATOM 6792 N N . GLY B 1 368 ? -11.117 -25.484 -24.703 1 87.69 368 GLY B N 1
ATOM 6793 C CA . GLY B 1 368 ? -10.188 -26.609 -24.641 1 87.69 368 GLY B CA 1
ATOM 6794 C C . GLY B 1 368 ? -10.812 -27.922 -25.094 1 87.69 368 GLY B C 1
ATOM 6795 O O . GLY B 1 368 ? -10.172 -28.719 -25.781 1 87.69 368 GLY B O 1
ATOM 6796 N N . ASN B 1 369 ? -12.031 -28.141 -24.719 1 88 369 ASN B N 1
ATOM 6797 C CA . ASN B 1 369 ? -12.727 -29.344 -25.125 1 88 369 ASN B CA 1
ATOM 6798 C C . ASN B 1 369 ? -12.891 -29.406 -26.641 1 88 369 ASN B C 1
ATOM 6800 O O . ASN B 1 369 ? -12.727 -30.469 -27.25 1 88 369 ASN B O 1
ATOM 6804 N N . MET B 1 370 ? -13.141 -28.312 -27.203 1 87.12 370 MET B N 1
ATOM 6805 C CA . MET B 1 370 ? -13.359 -28.25 -28.641 1 87.12 370 MET B CA 1
ATOM 6806 C C . MET B 1 370 ? -12.039 -28.391 -29.391 1 87.12 370 MET B C 1
ATOM 6808 O O . MET B 1 370 ? -11.945 -29.172 -30.344 1 87.12 370 MET 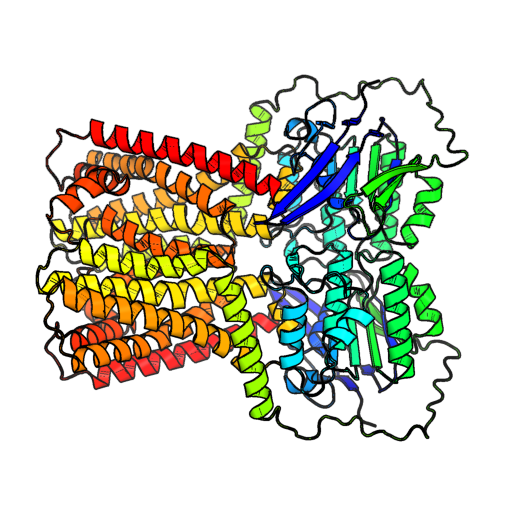B O 1
ATOM 6812 N N . GLN B 1 371 ? -11.055 -27.75 -29 1 84.94 371 GLN B N 1
ATOM 6813 C CA . GLN B 1 371 ? -9.781 -27.688 -29.703 1 84.94 371 GLN B CA 1
ATOM 6814 C C . GLN B 1 371 ? -8.977 -28.969 -29.516 1 84.94 371 GLN B C 1
ATOM 6816 O O . GLN B 1 371 ? -8.328 -29.453 -30.453 1 84.94 371 GLN B O 1
ATOM 6821 N N . LEU B 1 372 ? -9.055 -29.547 -28.328 1 85.94 372 LEU B N 1
ATOM 6822 C CA . LEU B 1 372 ? -8.219 -30.688 -27.984 1 85.94 372 LEU B CA 1
ATOM 6823 C C . LEU B 1 372 ? -8.992 -32 -28.156 1 85.94 372 LEU B C 1
ATOM 6825 O O . LEU B 1 372 ? -8.453 -33.062 -27.922 1 85.94 372 LEU B O 1
ATOM 6829 N N . LYS B 1 373 ? -10.133 -31.953 -28.5 1 83.38 373 LYS B N 1
ATOM 6830 C CA . LYS B 1 373 ? -10.984 -33.094 -28.766 1 83.38 373 LYS B CA 1
ATOM 6831 C C . LYS B 1 373 ? -11.008 -34.062 -27.594 1 83.38 373 LYS B C 1
ATOM 6833 O O . LYS B 1 373 ? -10.781 -35.25 -27.75 1 83.38 373 LYS B O 1
ATOM 6838 N N . LEU B 1 374 ? -11.273 -33.562 -26.406 1 85.81 374 LEU B N 1
ATOM 6839 C CA . LEU B 1 374 ? -11.234 -34.344 -25.172 1 85.81 374 LEU B CA 1
ATOM 6840 C C . LEU B 1 374 ? -12.539 -35.094 -24.969 1 85.81 374 LEU B C 1
ATOM 6842 O O . LEU B 1 374 ? -12.633 -35.969 -24.094 1 85.81 374 LEU B O 1
ATOM 6846 N N . ASN B 1 375 ? -13.555 -35 -25.781 1 82.38 375 ASN B N 1
ATOM 6847 C CA . ASN B 1 375 ? -14.852 -35.688 -25.75 1 82.38 375 ASN B CA 1
ATOM 6848 C C . ASN B 1 375 ? -15.539 -35.531 -24.406 1 82.38 375 ASN B C 1
ATOM 6850 O O . ASN B 1 375 ? -16.078 -36.5 -23.859 1 82.38 375 ASN B O 1
ATOM 6854 N N . PHE B 1 376 ? -15.43 -34.375 -23.672 1 86.56 376 PHE B N 1
ATOM 6855 C CA . PHE B 1 376 ? -16.234 -34.062 -22.5 1 86.56 376 PHE B CA 1
ATOM 6856 C C . PHE B 1 376 ? -17.688 -33.844 -22.891 1 86.56 376 PHE B C 1
ATOM 6858 O O . PHE B 1 376 ? -18 -33.031 -23.766 1 86.56 376 PHE B O 1
ATOM 6865 N N . ASP B 1 377 ? -18.547 -34.656 -22.219 1 87.88 377 ASP B N 1
ATOM 6866 C CA . ASP B 1 377 ? -19.969 -34.406 -22.406 1 87.88 377 ASP B CA 1
ATOM 6867 C C . ASP B 1 377 ? -20.391 -33.125 -21.656 1 87.88 377 ASP B C 1
ATOM 6869 O O . ASP B 1 377 ? -19.641 -32.625 -20.828 1 87.88 377 ASP B O 1
ATOM 6873 N N . PHE B 1 378 ? -21.547 -32.594 -22.047 1 90.44 378 PHE B N 1
ATOM 6874 C CA . PHE B 1 378 ? -22.062 -31.375 -21.453 1 90.44 378 PHE B CA 1
ATOM 6875 C C . PHE B 1 378 ? -22.25 -31.547 -19.953 1 90.44 378 PHE B C 1
ATOM 6877 O O . PHE B 1 378 ? -21.938 -30.641 -19.172 1 90.44 378 PHE B O 1
ATOM 6884 N N . GLN B 1 379 ? -22.688 -32.656 -19.516 1 90.12 379 GLN B N 1
ATOM 6885 C CA . GLN B 1 379 ? -22.891 -32.938 -18.094 1 90.12 379 GLN B CA 1
ATOM 6886 C C . GLN B 1 379 ? -21.562 -32.969 -17.344 1 90.12 379 GLN B C 1
ATOM 6888 O O . GLN B 1 379 ? -21.469 -32.469 -16.234 1 90.12 379 GLN B O 1
ATOM 6893 N N . GLN B 1 380 ? -20.609 -33.438 -18 1 90.38 380 GLN B N 1
ATOM 6894 C CA . GLN B 1 380 ? -19.297 -33.5 -17.375 1 90.38 380 GLN B CA 1
ATOM 6895 C C . GLN B 1 380 ? -18.703 -32.094 -17.203 1 90.38 380 GLN B C 1
ATOM 6897 O O . GLN B 1 380 ? -18.031 -31.828 -16.203 1 90.38 380 GLN B O 1
ATOM 6902 N N . LEU B 1 381 ? -18.984 -31.328 -18.172 1 92.06 381 LEU B N 1
ATOM 6903 C CA . LEU B 1 381 ? -18.484 -29.953 -18.094 1 92.06 381 LEU B CA 1
ATOM 6904 C C . LEU B 1 381 ? -19.125 -29.203 -16.938 1 92.06 381 LEU B C 1
ATOM 6906 O O . LEU B 1 381 ? -18.438 -28.484 -16.203 1 92.06 381 LEU B O 1
ATOM 6910 N N . ILE B 1 382 ? -20.344 -29.406 -16.734 1 92.19 382 ILE B N 1
ATOM 6911 C CA . ILE B 1 382 ? -21.062 -28.766 -15.633 1 92.19 382 ILE B CA 1
ATOM 6912 C C . ILE B 1 382 ? -20.547 -29.281 -14.297 1 92.19 382 ILE B C 1
ATOM 6914 O O . ILE B 1 382 ? -20.328 -28.516 -13.359 1 92.19 382 ILE B O 1
ATOM 6918 N N . TYR B 1 383 ? -20.344 -30.562 -14.281 1 91.31 383 TYR B N 1
ATOM 6919 C CA . TYR B 1 383 ? -19.828 -31.156 -13.055 1 91.31 383 TYR B CA 1
ATOM 6920 C C . TYR B 1 383 ? -18.438 -30.609 -12.727 1 91.31 383 TYR B C 1
ATOM 6922 O O . TYR B 1 383 ? -18.125 -30.359 -11.555 1 91.31 383 TYR B O 1
ATOM 6930 N N . LEU B 1 384 ? -17.719 -30.422 -13.734 1 93.12 384 LEU B N 1
ATOM 6931 C CA . LEU B 1 384 ? -16.375 -29.906 -13.531 1 93.12 384 LEU B CA 1
ATOM 6932 C C . LEU B 1 384 ? -16.422 -28.484 -12.984 1 93.12 384 LEU B C 1
ATOM 6934 O O . LEU B 1 384 ? -15.703 -28.156 -12.039 1 93.12 384 LEU B O 1
ATOM 6938 N N . VAL B 1 385 ? -17.281 -27.703 -13.555 1 93.69 385 VAL B N 1
ATOM 6939 C CA . VAL B 1 385 ? -17.391 -26.312 -13.117 1 93.69 385 VAL B CA 1
ATOM 6940 C C . VAL B 1 385 ? -17.891 -26.266 -11.672 1 93.69 385 VAL B C 1
ATOM 6942 O O . VAL B 1 385 ? -17.375 -25.5 -10.852 1 93.69 385 VAL B O 1
ATOM 6945 N N . LEU B 1 386 ? -18.812 -27.109 -11.328 1 94 386 LEU B N 1
ATOM 6946 C CA . LEU B 1 386 ? -19.328 -27.156 -9.969 1 94 386 LEU B CA 1
ATOM 6947 C C . LEU B 1 386 ? -18.266 -27.641 -8.992 1 94 386 LEU B C 1
ATOM 6949 O O . LEU B 1 386 ? -18.203 -27.172 -7.859 1 94 386 LEU B O 1
ATOM 6953 N N . THR B 1 387 ? -17.516 -28.547 -9.461 1 94.38 387 THR B N 1
ATOM 6954 C CA . THR B 1 387 ? -16.422 -29.047 -8.617 1 94.38 387 THR B CA 1
ATOM 6955 C C . THR B 1 387 ? -15.422 -27.938 -8.328 1 94.38 387 THR B C 1
ATOM 6957 O O . THR B 1 387 ? -14.953 -27.797 -7.195 1 94.38 387 THR B O 1
ATOM 6960 N N . PHE B 1 388 ? -15.133 -27.172 -9.328 1 94.56 388 PHE B N 1
ATOM 6961 C CA . PHE B 1 388 ? -14.203 -26.078 -9.117 1 94.56 388 PHE B CA 1
ATOM 6962 C C . PHE B 1 388 ? -14.781 -25.047 -8.148 1 94.56 388 PHE B C 1
ATOM 6964 O O . PHE B 1 388 ? -14.055 -24.438 -7.375 1 94.56 388 PHE B O 1
ATOM 6971 N N . LEU B 1 389 ? -16.062 -24.906 -8.164 1 94.75 389 LEU B N 1
ATOM 6972 C CA . LEU B 1 389 ? -16.719 -23.984 -7.238 1 94.75 389 LEU B CA 1
ATOM 6973 C C . LEU B 1 389 ? -16.609 -24.484 -5.805 1 94.75 389 LEU B C 1
ATOM 6975 O O . LEU B 1 389 ? -16.344 -23.703 -4.887 1 94.75 389 LEU B O 1
ATOM 6979 N N . ILE B 1 390 ? -16.719 -25.734 -5.668 1 94.56 390 ILE B N 1
ATOM 6980 C CA . ILE B 1 390 ? -16.641 -26.344 -4.34 1 94.56 390 ILE B CA 1
ATOM 6981 C C . ILE B 1 390 ? -15.203 -26.25 -3.818 1 94.56 390 ILE B C 1
ATOM 6983 O O . ILE B 1 390 ? -14.977 -25.906 -2.654 1 94.56 390 ILE B O 1
ATOM 6987 N N . VAL B 1 391 ? -14.273 -26.469 -4.68 1 93.56 391 VAL B N 1
ATOM 6988 C CA . VAL B 1 391 ? -12.859 -26.453 -4.309 1 93.56 391 VAL B CA 1
ATOM 6989 C C . VAL B 1 391 ? -12.43 -25.016 -3.996 1 93.56 391 VAL B C 1
ATOM 6991 O O . VAL B 1 391 ? -11.5 -24.797 -3.211 1 93.56 391 VAL B O 1
ATOM 6994 N N . ALA B 1 392 ? -13.125 -24.078 -4.547 1 93.5 392 ALA B N 1
ATOM 6995 C CA . ALA B 1 392 ? -12.773 -22.672 -4.348 1 93.5 392 ALA B CA 1
ATOM 6996 C C . ALA B 1 392 ? -13.062 -22.234 -2.916 1 93.5 392 ALA B C 1
ATOM 6998 O O . ALA B 1 392 ? -12.422 -21.312 -2.4 1 93.5 392 ALA B O 1
ATOM 6999 N N . ILE B 1 393 ? -13.906 -22.906 -2.242 1 94.12 393 ILE B N 1
ATOM 7000 C CA . ILE B 1 393 ? -14.391 -22.453 -0.94 1 94.12 393 ILE B CA 1
ATOM 7001 C C . ILE B 1 393 ? -13.25 -22.516 0.079 1 94.12 393 ILE B C 1
ATOM 7003 O O . ILE B 1 393 ? -12.922 -21.5 0.708 1 94.12 393 ILE B O 1
ATOM 7007 N N . PRO B 1 394 ? -12.617 -23.656 0.182 1 92.56 394 PRO B N 1
ATOM 7008 C CA . PRO B 1 394 ? -11.508 -23.672 1.143 1 92.56 394 PRO B CA 1
ATOM 7009 C C . PRO B 1 394 ? -10.352 -22.766 0.721 1 92.56 394 PRO B C 1
ATOM 7011 O O . PRO B 1 394 ? -9.656 -22.203 1.574 1 92.56 394 PRO B O 1
ATOM 7014 N N . ILE B 1 395 ? -10.172 -22.609 -0.514 1 90.75 395 ILE B N 1
ATOM 7015 C CA . ILE B 1 395 ? -9.094 -21.75 -1.006 1 90.75 395 ILE B CA 1
ATOM 7016 C C . ILE B 1 395 ? -9.391 -20.297 -0.646 1 90.75 395 ILE B C 1
ATOM 7018 O O . ILE B 1 395 ? -8.5 -19.562 -0.208 1 90.75 395 ILE B O 1
ATOM 7022 N N . ILE B 1 396 ? -10.578 -19.906 -0.79 1 92.69 396 ILE B N 1
ATOM 7023 C CA . ILE B 1 396 ? -10.992 -18.562 -0.454 1 92.69 396 ILE B CA 1
ATOM 7024 C C . ILE B 1 396 ? -10.867 -18.328 1.051 1 92.69 396 ILE B C 1
ATOM 7026 O O . ILE B 1 396 ? -10.398 -17.281 1.491 1 92.69 396 ILE B O 1
ATOM 7030 N N . ALA B 1 397 ? -11.297 -19.328 1.767 1 92.94 397 ALA B N 1
ATOM 7031 C CA . ALA B 1 397 ? -11.164 -19.234 3.217 1 92.94 397 ALA B CA 1
ATOM 7032 C C . ALA B 1 397 ? -9.703 -19.047 3.623 1 92.94 397 ALA B C 1
ATOM 7034 O O . ALA B 1 397 ? -9.391 -18.219 4.48 1 92.94 397 ALA B O 1
ATOM 7035 N N . PHE B 1 398 ? -8.883 -19.766 2.996 1 89.38 398 PHE B N 1
ATOM 7036 C CA . PHE B 1 398 ? -7.457 -19.641 3.268 1 89.38 398 PHE B CA 1
ATOM 7037 C C . PHE B 1 398 ? -6.938 -18.281 2.836 1 89.38 398 PHE B C 1
ATOM 7039 O O . PHE B 1 398 ? -6.109 -17.672 3.523 1 89.38 398 PHE B O 1
ATOM 7046 N N . SER B 1 399 ? -7.434 -17.859 1.764 1 88.75 399 SER B N 1
ATOM 7047 C CA . SER B 1 399 ? -7.043 -16.547 1.246 1 88.75 399 SER B CA 1
ATOM 7048 C C . SER B 1 399 ? -7.418 -15.438 2.215 1 88.75 399 SER B C 1
ATOM 7050 O O . SER B 1 399 ? -6.672 -14.469 2.377 1 88.75 399 SER B O 1
ATOM 7052 N N . LEU B 1 400 ? -8.5 -15.57 2.83 1 91 400 LEU B N 1
ATOM 7053 C CA . LEU B 1 400 ? -8.945 -14.562 3.789 1 91 400 LEU B CA 1
ATOM 7054 C C . LEU B 1 400 ? -8.055 -14.555 5.023 1 91 400 LEU B C 1
ATOM 7056 O O . LEU B 1 400 ? -7.805 -13.5 5.609 1 91 400 LEU B O 1
ATOM 7060 N N . ILE B 1 401 ? -7.594 -15.688 5.352 1 89.25 401 ILE B N 1
ATOM 7061 C CA . ILE B 1 401 ? -6.664 -15.773 6.473 1 89.25 401 ILE B CA 1
ATOM 7062 C C . ILE B 1 401 ? -5.379 -15.016 6.133 1 89.25 401 ILE B C 1
ATOM 7064 O O . ILE B 1 401 ? -4.914 -14.188 6.918 1 89.25 401 ILE B O 1
ATOM 7068 N N . VAL B 1 402 ? -4.879 -15.258 4.965 1 83.88 402 VAL B N 1
ATOM 7069 C CA . VAL B 1 402 ? -3.637 -14.633 4.52 1 83.88 402 VAL B CA 1
ATOM 7070 C C . VAL B 1 402 ? -3.826 -13.125 4.414 1 83.88 402 VAL B C 1
ATOM 7072 O O . VAL B 1 402 ? -2.93 -12.352 4.766 1 83.88 402 VAL B O 1
ATOM 7075 N N . SER B 1 403 ? -4.977 -12.711 4.023 1 87 403 SER B N 1
ATOM 7076 C CA . SER B 1 403 ? -5.273 -11.297 3.811 1 87 403 SER B CA 1
ATOM 7077 C C . SER B 1 403 ? -5.176 -10.516 5.113 1 87 403 SER B C 1
ATOM 7079 O O . SER B 1 403 ? -4.73 -9.367 5.121 1 87 403 SER B O 1
ATOM 7081 N N . TYR B 1 404 ? -5.461 -11.078 6.215 1 86.94 404 TYR B N 1
ATOM 7082 C CA . TYR B 1 404 ? -5.551 -10.336 7.465 1 86.94 404 TYR B CA 1
ATOM 7083 C C . TYR B 1 404 ? -4.312 -10.562 8.32 1 86.94 404 TYR B C 1
ATOM 7085 O O . TYR B 1 404 ? -4.066 -9.82 9.273 1 86.94 404 TYR B O 1
ATOM 7093 N N . PHE B 1 405 ? -3.518 -11.492 7.863 1 79.06 405 PHE B N 1
ATOM 7094 C CA . PHE B 1 405 ? -2.352 -11.797 8.68 1 79.06 405 PHE B CA 1
ATOM 7095 C C . PHE B 1 405 ? -1.082 -11.25 8.039 1 79.06 405 PHE B C 1
ATOM 7097 O O . PHE B 1 405 ? -0.087 -11.008 8.727 1 79.06 405 PHE B O 1
ATOM 7104 N N . VAL B 1 406 ? -1.16 -11.086 6.805 1 76.94 406 VAL B N 1
ATOM 7105 C CA . VAL B 1 406 ? 0.1 -10.844 6.109 1 76.94 406 VAL B CA 1
ATOM 7106 C C . VAL B 1 406 ? 0.113 -9.43 5.539 1 76.94 406 VAL B C 1
ATOM 7108 O O . VAL B 1 406 ? -0.913 -8.938 5.066 1 76.94 406 VAL B O 1
ATOM 7111 N N . ASP B 1 407 ? 1.296 -8.805 5.602 1 78.56 407 ASP B N 1
ATOM 7112 C CA . ASP B 1 407 ? 1.525 -7.508 4.973 1 78.56 407 ASP B CA 1
ATOM 7113 C C . ASP B 1 407 ? 1.496 -7.617 3.451 1 78.56 407 ASP B C 1
ATOM 7115 O O . ASP B 1 407 ? 1.865 -8.656 2.893 1 78.56 407 ASP B O 1
ATOM 7119 N N . PRO B 1 408 ? 1.055 -6.562 2.838 1 77.06 408 PRO B N 1
ATOM 7120 C CA . PRO B 1 408 ? 0.986 -6.605 1.376 1 77.06 408 PRO B CA 1
ATOM 7121 C C . PRO B 1 408 ? 2.32 -6.977 0.734 1 77.06 408 PRO B C 1
ATOM 7123 O O . PRO B 1 408 ? 2.348 -7.656 -0.295 1 77.06 408 PRO B O 1
ATOM 7126 N N . LYS B 1 409 ? 3.436 -6.621 1.348 1 75 409 LYS B N 1
ATOM 7127 C CA . LYS B 1 409 ? 4.75 -6.906 0.782 1 75 409 LYS B CA 1
ATOM 7128 C C . LYS B 1 409 ? 5.078 -8.398 0.876 1 75 409 LYS B C 1
ATOM 7130 O O . LYS B 1 409 ? 5.883 -8.906 0.094 1 75 409 LYS B O 1
ATOM 7135 N N . ALA B 1 410 ? 4.371 -9.07 1.751 1 73.5 410 ALA B N 1
ATOM 7136 C CA . ALA B 1 410 ? 4.688 -10.469 1.999 1 73.5 410 ALA B CA 1
ATOM 7137 C C . ALA B 1 410 ? 3.67 -11.391 1.327 1 73.5 410 ALA B C 1
ATOM 7139 O O . ALA B 1 410 ? 3.867 -12.602 1.269 1 73.5 410 ALA B O 1
ATOM 7140 N N . VAL B 1 411 ? 2.619 -10.836 0.846 1 73.56 411 VAL B N 1
ATOM 7141 C CA . VAL B 1 411 ? 1.553 -11.648 0.269 1 73.56 411 VAL B CA 1
ATOM 7142 C C . VAL B 1 411 ? 2.084 -12.414 -0.94 1 73.56 411 VAL B C 1
ATOM 7144 O O . VAL B 1 411 ? 1.712 -13.562 -1.163 1 73.56 411 VAL B O 1
ATOM 7147 N N . ASN B 1 412 ? 3.002 -11.828 -1.585 1 70.62 412 ASN B N 1
ATOM 7148 C CA . ASN B 1 412 ? 3.5 -12.438 -2.811 1 70.62 412 ASN B CA 1
ATOM 7149 C C . ASN B 1 412 ? 4.367 -13.664 -2.512 1 70.62 412 ASN B C 1
ATOM 7151 O O . ASN B 1 412 ? 4.387 -14.617 -3.285 1 70.62 412 ASN B O 1
ATOM 7155 N N . THR B 1 413 ? 4.98 -13.633 -1.42 1 67.69 413 THR B N 1
ATOM 7156 C CA . THR B 1 413 ? 5.785 -14.789 -1.043 1 67.69 413 THR B CA 1
ATOM 7157 C C . THR B 1 413 ? 4.895 -15.984 -0.729 1 67.69 413 THR B C 1
ATOM 7159 O O . THR B 1 413 ? 5.227 -17.125 -1.074 1 67.69 413 THR B O 1
ATOM 7162 N N . VAL B 1 414 ? 3.736 -15.719 -0.189 1 69.62 414 VAL B N 1
ATOM 7163 C CA . VAL B 1 414 ? 2.795 -16.797 0.116 1 69.62 414 VAL B CA 1
ATOM 7164 C C . VAL B 1 414 ? 2.211 -17.344 -1.18 1 69.62 414 VAL B C 1
ATOM 7166 O O . VAL B 1 414 ? 1.97 -18.547 -1.291 1 69.62 414 VAL B O 1
ATOM 7169 N N . ASN B 1 415 ? 2.18 -16.5 -2.105 1 69.75 415 ASN B N 1
ATOM 7170 C CA . ASN B 1 415 ? 1.656 -16.938 -3.398 1 69.75 415 ASN B CA 1
ATOM 7171 C C . ASN B 1 415 ? 2.607 -17.891 -4.098 1 69.75 415 ASN B C 1
ATOM 7173 O O . ASN B 1 415 ? 2.17 -18.766 -4.855 1 69.75 415 ASN B O 1
ATOM 7177 N N . GLY B 1 416 ? 3.832 -17.797 -3.795 1 66.94 416 GLY B N 1
ATOM 7178 C CA . GLY B 1 416 ? 4.777 -18.75 -4.344 1 66.94 416 GLY B CA 1
ATOM 7179 C C . GLY B 1 416 ? 4.52 -20.172 -3.891 1 66.94 416 GLY B C 1
ATOM 7180 O O . GLY B 1 416 ? 4.656 -21.125 -4.672 1 66.94 416 GLY B O 1
ATOM 7181 N N . LEU B 1 417 ? 3.912 -20.266 -2.746 1 65.56 417 LEU B N 1
ATOM 7182 C CA . LEU B 1 417 ? 3.604 -21.594 -2.215 1 65.56 417 LEU B CA 1
ATOM 7183 C C . LEU B 1 417 ? 2.367 -22.172 -2.893 1 65.56 417 LEU B C 1
ATOM 7185 O O . LEU B 1 417 ? 2.182 -23.391 -2.916 1 65.56 417 LEU B O 1
ATOM 7189 N N . SER B 1 418 ? 1.668 -21.281 -3.486 1 72.94 418 SER B N 1
ATOM 7190 C CA . SER B 1 418 ? 0.449 -21.75 -4.145 1 72.94 418 SER B CA 1
ATOM 7191 C C . SER B 1 418 ? 0.768 -22.578 -5.375 1 72.94 418 SER B C 1
ATOM 7193 O O . SER B 1 418 ? -0.044 -23.406 -5.797 1 72.94 418 SER B O 1
ATOM 7195 N N . PHE B 1 419 ? 1.963 -22.516 -5.773 1 70.38 419 PHE B N 1
ATOM 7196 C CA . PHE B 1 419 ? 2.354 -23.281 -6.941 1 70.38 419 PHE B CA 1
ATOM 7197 C C . PHE B 1 419 ? 2.445 -24.766 -6.602 1 70.38 419 PHE B C 1
ATOM 7199 O O . PHE B 1 419 ? 2.064 -25.625 -7.41 1 70.38 419 PHE B O 1
ATOM 7206 N N . LEU B 1 420 ? 2.879 -24.922 -5.441 1 69.12 420 LEU B N 1
ATOM 7207 C CA . LEU B 1 420 ? 2.926 -26.312 -5 1 69.12 420 LEU B CA 1
ATOM 7208 C C . LEU B 1 420 ? 1.522 -26.891 -4.891 1 69.12 420 LEU B C 1
ATOM 7210 O O . LEU B 1 420 ? 1.298 -28.047 -5.246 1 69.12 420 LEU B O 1
ATOM 7214 N N . GLY B 1 421 ? 0.657 -26.031 -4.527 1 71.19 421 GLY B N 1
ATOM 7215 C CA . GLY B 1 421 ? -0.73 -26.453 -4.449 1 71.19 421 GLY B CA 1
ATOM 7216 C C . GLY B 1 421 ? -1.331 -26.797 -5.801 1 71.19 421 GLY B C 1
ATOM 7217 O O . GLY B 1 421 ? -2.062 -27.781 -5.93 1 71.19 421 GLY B O 1
ATOM 7218 N N . ILE B 1 422 ? -0.847 -26.047 -6.805 1 74.12 422 ILE B N 1
ATOM 7219 C CA . ILE B 1 422 ? -1.344 -26.281 -8.156 1 74.12 422 ILE B CA 1
ATOM 7220 C C . ILE B 1 422 ? -0.861 -27.641 -8.656 1 74.12 422 ILE B C 1
ATOM 7222 O O . ILE B 1 422 ? -1.633 -28.406 -9.242 1 74.12 422 ILE B O 1
ATOM 7226 N N . GLY B 1 423 ? 0.369 -27.922 -8.398 1 71.94 423 GLY B N 1
ATOM 7227 C CA . GLY B 1 423 ? 0.908 -29.203 -8.82 1 71.94 423 GLY B CA 1
ATOM 7228 C C . GLY B 1 423 ? 0.247 -30.391 -8.141 1 71.94 423 GLY B C 1
ATOM 7229 O O . GLY B 1 423 ? 0.003 -31.422 -8.773 1 71.94 423 GLY B O 1
ATOM 7230 N N . LEU B 1 424 ? -0.169 -30.125 -6.977 1 73.5 424 LEU B N 1
ATOM 7231 C CA . LEU B 1 424 ? -0.789 -31.203 -6.215 1 73.5 424 LEU B CA 1
ATOM 7232 C C . LEU B 1 424 ? -2.238 -31.406 -6.641 1 73.5 424 LEU B C 1
ATOM 7234 O O . LEU B 1 424 ? -2.672 -32.531 -6.859 1 73.5 424 LEU B O 1
ATOM 7238 N N . ILE B 1 425 ? -2.879 -30.344 -6.863 1 76.38 425 ILE B N 1
ATOM 7239 C CA . ILE B 1 425 ? -4.301 -30.438 -7.18 1 76.38 425 ILE B CA 1
ATOM 7240 C C . ILE B 1 425 ? -4.48 -30.953 -8.609 1 76.38 425 ILE B C 1
ATOM 7242 O O . ILE B 1 425 ? -5.426 -31.688 -8.898 1 76.38 425 ILE B O 1
ATOM 7246 N N . SER B 1 426 ? -3.49 -30.562 -9.453 1 74.31 426 SER B N 1
ATOM 7247 C CA . SER B 1 426 ? -3.607 -30.969 -10.844 1 74.31 426 SER B CA 1
ATOM 7248 C C . SER B 1 426 ? -3.16 -32.406 -11.031 1 74.31 426 SER B C 1
ATOM 7250 O O . SER B 1 426 ? -3.473 -33.031 -12.047 1 74.31 426 SER B O 1
ATOM 7252 N N . GLY B 1 427 ? -2.402 -32.969 -10.156 1 71.31 427 GLY B N 1
ATOM 7253 C CA . GLY B 1 427 ? -1.873 -34.344 -10.281 1 71.31 427 GLY B CA 1
ATOM 7254 C C . GLY B 1 427 ? -0.655 -34.406 -11.18 1 71.31 427 GLY B C 1
ATOM 7255 O O . GLY B 1 427 ? -0.26 -35.5 -11.594 1 71.31 427 GLY B O 1
ATOM 7256 N N . LEU B 1 428 ? -0.092 -33.312 -11.492 1 70.25 428 LEU B N 1
ATOM 7257 C CA . LEU B 1 428 ? 1.052 -33.281 -12.398 1 70.25 428 LEU B CA 1
ATOM 7258 C C . LEU B 1 428 ? 2.332 -33.656 -11.664 1 70.25 428 LEU B C 1
ATOM 7260 O O . LEU B 1 428 ? 3.307 -34.094 -12.297 1 70.25 428 LEU B O 1
ATOM 7264 N N . LEU B 1 429 ? 2.33 -33.625 -10.312 1 70.94 429 LEU B N 1
ATOM 7265 C CA . LEU B 1 429 ? 3.523 -33.938 -9.539 1 70.94 429 LEU B CA 1
ATOM 7266 C C . LEU B 1 429 ? 3.531 -35.406 -9.148 1 70.94 429 LEU B C 1
ATOM 7268 O O . LEU B 1 429 ? 2.494 -35.969 -8.781 1 70.94 429 LEU B O 1
ATOM 7272 N N . PRO B 1 430 ? 4.695 -36.062 -9.391 1 72.81 430 PRO B N 1
ATOM 7273 C CA . PRO B 1 430 ? 4.785 -37.5 -9.133 1 72.81 430 PRO B CA 1
ATOM 7274 C C . PRO B 1 430 ? 4.984 -37.812 -7.652 1 72.81 430 PRO B C 1
ATOM 7276 O O . PRO B 1 430 ? 6.121 -38 -7.207 1 72.81 430 PRO B O 1
ATOM 7279 N N . PHE B 1 431 ? 4.012 -37.906 -6.922 1 70.75 431 PHE B N 1
ATOM 7280 C CA . PHE B 1 431 ? 4.145 -38.219 -5.5 1 70.75 431 PHE B CA 1
ATOM 7281 C C . PHE B 1 431 ? 4.414 -39.688 -5.27 1 70.75 431 PHE B C 1
ATOM 7283 O O . PHE B 1 431 ? 3.93 -40.531 -6.023 1 70.75 431 PHE B O 1
ATOM 7290 N N . SER B 1 432 ? 5.387 -39.875 -4.293 1 68.31 432 SER B N 1
ATOM 7291 C CA . SER B 1 432 ? 5.832 -41.188 -3.932 1 68.31 432 SER B CA 1
ATOM 7292 C C . SER B 1 432 ? 4.691 -42 -3.322 1 68.31 432 SER B C 1
ATOM 7294 O O . SER B 1 432 ? 3.773 -41.438 -2.725 1 68.31 432 SER B O 1
ATOM 7296 N N . GLU B 1 433 ? 4.672 -43.188 -3.631 1 65.88 433 GLU B N 1
ATOM 7297 C CA . GLU B 1 433 ? 3.699 -44.125 -3.059 1 65.88 433 GLU B CA 1
ATOM 7298 C C . GLU B 1 433 ? 4.145 -44.594 -1.681 1 65.88 433 GLU B C 1
ATOM 7300 O O . GLU B 1 433 ? 3.699 -45.656 -1.213 1 65.88 433 GLU B O 1
ATOM 7305 N N . SER B 1 434 ? 4.973 -43.781 -1.126 1 72.56 434 SER B N 1
ATOM 7306 C CA . SER B 1 434 ? 5.328 -44.219 0.224 1 72.56 434 SER B CA 1
ATOM 7307 C C . SER B 1 434 ? 4.141 -44.094 1.172 1 72.56 434 SER B C 1
ATOM 7309 O O . SER B 1 434 ? 3.281 -43.219 0.997 1 72.56 434 SER B O 1
ATOM 7311 N N . VAL B 1 435 ? 4.094 -45 2.127 1 75.75 435 VAL B N 1
ATOM 7312 C CA . VAL B 1 435 ? 2.961 -45.156 3.035 1 75.75 435 VAL B CA 1
ATOM 7313 C C . VAL B 1 435 ? 2.783 -43.875 3.848 1 75.75 435 VAL B C 1
ATOM 7315 O O . VAL B 1 435 ? 1.661 -43.375 4.016 1 75.75 435 VAL B O 1
ATOM 7318 N N . TRP B 1 436 ? 3.857 -43.344 4.281 1 75.62 436 TRP B N 1
ATOM 7319 C CA . TRP B 1 436 ? 3.723 -42.156 5.121 1 75.62 436 TRP B CA 1
ATOM 7320 C C . TRP B 1 436 ? 3.223 -40.969 4.305 1 75.62 436 TRP B C 1
ATOM 7322 O O . TRP B 1 436 ? 2.412 -40.188 4.789 1 75.62 436 TRP B O 1
ATOM 7332 N N . VAL B 1 437 ? 3.641 -40.906 3.096 1 75.75 437 VAL B N 1
ATOM 7333 C CA . VAL B 1 437 ? 3.199 -39.812 2.23 1 75.75 437 VAL B CA 1
ATOM 7334 C C . VAL B 1 437 ? 1.714 -39.969 1.916 1 75.75 437 VAL B C 1
ATOM 7336 O O . VAL B 1 437 ? 0.964 -39 1.921 1 75.75 437 VAL B O 1
ATOM 7339 N N . GLU B 1 438 ? 1.394 -41.156 1.777 1 75.88 438 GLU B N 1
ATOM 7340 C CA . GLU B 1 438 ? -0.01 -41.406 1.474 1 75.88 438 GLU B CA 1
ATOM 7341 C C . GLU B 1 438 ? -0.908 -41.062 2.652 1 75.88 438 GLU B C 1
ATOM 7343 O O . GLU B 1 438 ? -1.96 -40.438 2.473 1 75.88 438 GLU B O 1
ATOM 7348 N N . ASN B 1 439 ? -0.434 -41.375 3.785 1 78.69 439 ASN B N 1
ATOM 7349 C CA . ASN B 1 439 ? -1.224 -41.062 4.973 1 78.69 439 ASN B CA 1
ATOM 7350 C C . ASN B 1 439 ? -1.301 -39.562 5.223 1 78.69 439 ASN B C 1
ATOM 7352 O O . ASN B 1 439 ? -2.346 -39.062 5.629 1 78.69 439 ASN B O 1
ATOM 7356 N N . ALA B 1 440 ? -0.292 -38.906 4.961 1 77.19 440 ALA B N 1
ATOM 7357 C CA . ALA B 1 440 ? -0.271 -37.469 5.156 1 77.19 440 ALA B CA 1
ATOM 7358 C C . ALA B 1 440 ? -1.156 -36.75 4.133 1 77.19 440 ALA B C 1
ATOM 7360 O O . ALA B 1 440 ? -1.835 -35.781 4.461 1 77.19 440 ALA B O 1
ATOM 7361 N N . MET B 1 441 ? -1.185 -37.312 3.055 1 77.44 441 MET B N 1
ATOM 7362 C CA . MET B 1 441 ? -1.962 -36.688 1.98 1 77.44 441 MET B CA 1
ATOM 7363 C C . MET B 1 441 ? -3.457 -36.906 2.213 1 77.44 441 MET B C 1
ATOM 7365 O O . MET B 1 441 ? -4.262 -36.031 1.842 1 77.44 441 MET B O 1
ATOM 7369 N N . LEU B 1 442 ? -3.701 -37.969 2.883 1 79.19 442 LEU B N 1
ATOM 7370 C CA . LEU B 1 442 ? -5.105 -38.25 3.148 1 79.19 442 LEU B CA 1
ATOM 7371 C C . LEU B 1 442 ? -5.703 -37.219 4.094 1 79.19 442 LEU B C 1
ATOM 7373 O O . LEU B 1 442 ? -6.914 -37 4.086 1 79.19 442 LEU B O 1
ATOM 7377 N N . LEU B 1 443 ? -4.836 -36.531 4.754 1 81.69 443 LEU B N 1
ATOM 7378 C CA . LEU B 1 443 ? -5.32 -35.531 5.703 1 81.69 443 LEU B CA 1
ATOM 7379 C C . LEU B 1 443 ? -5.352 -34.125 5.074 1 81.69 443 LEU B C 1
ATOM 7381 O O . LEU B 1 443 ? -5.922 -33.188 5.641 1 81.69 443 LEU B O 1
ATOM 7385 N N . SER B 1 444 ? -4.91 -34.094 3.914 1 81.75 444 SER B N 1
ATOM 7386 C CA . SER B 1 444 ? -4.793 -32.781 3.277 1 81.75 444 SER B CA 1
ATOM 7387 C C . SER B 1 444 ? -6.012 -32.469 2.408 1 81.75 444 SER B C 1
ATOM 7389 O O . SER B 1 444 ? -6.438 -33.312 1.618 1 81.75 444 SER B O 1
ATOM 7391 N N . PRO B 1 445 ? -6.555 -31.281 2.572 1 86.81 445 PRO B N 1
ATOM 7392 C CA . PRO B 1 445 ? -7.672 -30.906 1.703 1 86.81 445 PRO B CA 1
ATOM 7393 C C . PRO B 1 445 ? -7.273 -30.828 0.232 1 86.81 445 PRO B C 1
ATOM 7395 O O . PRO B 1 445 ? -8.125 -30.969 -0.65 1 86.81 445 PRO B O 1
ATOM 7398 N N . VAL B 1 446 ? -6.059 -30.656 -0.002 1 84.94 446 VAL B N 1
ATOM 7399 C CA . VAL B 1 446 ? -5.566 -30.547 -1.372 1 84.94 446 VAL B CA 1
ATOM 7400 C C . VAL B 1 446 ? -5.711 -31.906 -2.074 1 84.94 446 VAL B C 1
ATOM 7402 O O . VAL B 1 446 ? -6.07 -31.969 -3.252 1 84.94 446 VAL B O 1
ATOM 7405 N N . TYR B 1 447 ? -5.469 -32.938 -1.343 1 84.19 447 TYR B N 1
ATOM 7406 C CA . TYR B 1 447 ? -5.617 -34.281 -1.872 1 84.19 447 TYR B CA 1
ATOM 7407 C C . TYR B 1 447 ? -7.062 -34.562 -2.262 1 84.19 447 TYR B C 1
ATOM 7409 O O . TYR B 1 447 ? -7.332 -35.094 -3.342 1 84.19 447 TYR B O 1
ATOM 7417 N N . HIS B 1 448 ? -7.898 -34.219 -1.447 1 88.94 448 HIS B N 1
ATOM 7418 C CA . HIS B 1 448 ? -9.312 -34.469 -1.695 1 88.94 448 HIS B CA 1
ATOM 7419 C C . HIS B 1 448 ? -9.844 -33.594 -2.822 1 88.94 448 HIS B C 1
ATOM 7421 O O . HIS B 1 448 ? -10.727 -34 -3.576 1 88.94 448 HIS B O 1
ATOM 7427 N N . ALA B 1 449 ? -9.383 -32.375 -2.906 1 91.25 449 ALA B N 1
ATOM 7428 C CA . ALA B 1 449 ? -9.727 -31.547 -4.047 1 91.25 449 ALA B CA 1
ATOM 7429 C C . ALA B 1 449 ? -9.266 -32.188 -5.355 1 91.25 449 ALA B C 1
ATOM 7431 O O . ALA B 1 449 ? -10 -32.188 -6.344 1 91.25 449 ALA B O 1
ATOM 7432 N N . GLN B 1 450 ? -8.055 -32.719 -5.324 1 89.06 450 GLN B N 1
ATOM 7433 C CA . GLN B 1 450 ? -7.512 -33.375 -6.516 1 89.06 450 GLN B CA 1
ATOM 7434 C C . GLN B 1 450 ? -8.367 -34.562 -6.934 1 89.06 450 GLN B C 1
ATOM 7436 O O . GLN B 1 450 ? -8.648 -34.75 -8.117 1 89.06 450 GLN B O 1
ATOM 7441 N N . LYS B 1 451 ? -8.688 -35.344 -5.984 1 88.56 451 LYS B N 1
ATOM 7442 C CA . LYS B 1 451 ? -9.469 -36.562 -6.281 1 88.56 451 LYS B CA 1
ATOM 7443 C C . LYS B 1 451 ? -10.859 -36.188 -6.809 1 88.56 451 LYS B C 1
ATOM 7445 O O . LYS B 1 451 ? -11.359 -36.812 -7.73 1 88.56 451 LYS B O 1
ATOM 7450 N N . LEU B 1 452 ? -11.422 -35.156 -6.281 1 90.81 452 LEU B N 1
ATOM 7451 C CA . LEU B 1 452 ? -12.742 -34.75 -6.734 1 90.81 452 LEU B CA 1
ATOM 7452 C C . LEU B 1 452 ? -12.68 -34.219 -8.164 1 90.81 452 LEU B C 1
ATOM 7454 O O . LEU B 1 452 ? -13.547 -34.5 -8.984 1 90.81 452 LEU B O 1
ATOM 7458 N N . ILE B 1 453 ? -11.68 -33.469 -8.445 1 91.69 453 ILE B N 1
ATOM 7459 C CA . ILE B 1 453 ? -11.516 -32.906 -9.781 1 91.69 453 ILE B CA 1
ATOM 7460 C C . ILE B 1 453 ? -11.234 -34 -10.781 1 91.69 453 ILE B C 1
ATOM 7462 O O . ILE B 1 453 ? -11.789 -34.031 -11.883 1 91.69 453 ILE B O 1
ATOM 7466 N N . SER B 1 454 ? -10.391 -34.969 -10.414 1 88.44 454 SER B N 1
ATOM 7467 C CA . SER B 1 454 ? -10.055 -36.062 -11.305 1 88.44 454 SER B CA 1
ATOM 7468 C C . SER B 1 454 ? -11.281 -36.938 -11.594 1 88.44 454 SER B C 1
ATOM 7470 O O . SER B 1 454 ? -11.461 -37.406 -12.711 1 88.44 454 SER B O 1
ATOM 7472 N N . LEU B 1 455 ? -12.078 -37.094 -10.602 1 88.62 455 LEU B N 1
ATOM 7473 C CA . LEU B 1 455 ? -13.305 -37.844 -10.766 1 88.62 455 LEU B CA 1
ATOM 7474 C C . LEU B 1 455 ? -14.266 -37.156 -11.727 1 88.62 455 LEU B C 1
ATOM 7476 O O . LEU B 1 455 ? -14.852 -37.781 -12.602 1 88.62 455 LEU B O 1
ATOM 7480 N N . SER B 1 456 ? -14.391 -35.844 -11.555 1 89.62 456 SER B N 1
ATOM 7481 C CA . SER B 1 456 ? -15.289 -35.094 -12.406 1 89.62 456 SER B CA 1
ATOM 7482 C C . SER B 1 456 ? -14.773 -35.031 -13.844 1 89.62 456 SER B C 1
ATOM 7484 O O . SER B 1 456 ? -15.562 -34.906 -14.781 1 89.62 456 SER B O 1
ATOM 7486 N N . ALA B 1 457 ? -13.422 -35.156 -13.977 1 88.19 457 ALA B N 1
ATOM 7487 C CA . ALA B 1 457 ? -12.82 -35.094 -15.305 1 88.19 457 ALA B CA 1
ATOM 7488 C C . ALA B 1 457 ? -12.812 -36.469 -15.953 1 88.19 457 ALA B C 1
ATOM 7490 O O . ALA B 1 457 ? -12.445 -36.625 -17.125 1 88.19 457 ALA B O 1
ATOM 7491 N N . GLY B 1 458 ? -13.156 -37.5 -15.242 1 83.25 458 GLY B N 1
ATOM 7492 C CA . GLY B 1 458 ? -13.203 -38.844 -15.773 1 83.25 458 GLY B CA 1
ATOM 7493 C C . GLY B 1 458 ? -11.844 -39.5 -15.867 1 83.25 458 GLY B C 1
ATOM 7494 O O . GLY B 1 458 ? -11.625 -40.375 -16.703 1 83.25 458 GLY B O 1
ATOM 7495 N N . ILE B 1 459 ? -10.875 -38.969 -15.125 1 81.19 459 ILE B N 1
ATOM 7496 C CA . ILE B 1 459 ? -9.523 -39.531 -15.164 1 81.19 459 ILE B CA 1
ATOM 7497 C C . ILE B 1 459 ? -9.438 -40.75 -14.227 1 81.19 459 ILE B C 1
ATOM 7499 O O . ILE B 1 459 ? -8.828 -41.75 -14.57 1 81.19 459 ILE B O 1
ATOM 7503 N N . ASN B 1 460 ? -9.906 -40.594 -12.945 1 73.88 460 ASN B N 1
ATOM 7504 C CA . ASN B 1 460 ? -9.883 -41.688 -11.977 1 73.88 460 ASN B CA 1
ATOM 7505 C C . ASN B 1 460 ? -11.258 -42.312 -11.82 1 73.88 460 ASN B C 1
ATOM 7507 O O . ASN B 1 460 ? -12.266 -41.625 -11.773 1 73.88 460 ASN B O 1
ATOM 7511 N N . ASP B 1 461 ? -11.328 -43.625 -11.953 1 65.31 461 ASP B N 1
ATOM 7512 C CA . ASP B 1 461 ? -12.594 -44.344 -11.992 1 65.31 461 ASP B CA 1
ATOM 7513 C C . ASP B 1 461 ? -13.016 -44.781 -10.594 1 65.31 461 ASP B C 1
ATOM 7515 O O . ASP B 1 461 ? -13.883 -45.656 -10.445 1 65.31 461 ASP B O 1
ATOM 7519 N N . GLU B 1 462 ? -12.438 -44.312 -9.555 1 65.88 462 GLU B N 1
ATOM 7520 C CA . GLU B 1 462 ? -12.922 -44.875 -8.297 1 65.88 462 GLU B CA 1
ATOM 7521 C C . GLU B 1 462 ? -14.031 -44.031 -7.703 1 65.88 462 GLU B C 1
ATOM 7523 O O . GLU B 1 462 ? -13.766 -43.156 -6.879 1 65.88 462 GLU B O 1
ATOM 7528 N N . PRO B 1 463 ? -15.289 -44.188 -8.117 1 65.31 463 PRO B N 1
ATOM 7529 C CA . PRO B 1 463 ? -16.406 -43.344 -7.684 1 65.31 463 PRO B CA 1
ATOM 7530 C C . PRO B 1 463 ? -16.719 -43.531 -6.199 1 65.31 463 PRO B C 1
ATOM 7532 O O . PRO B 1 463 ? -17.391 -42.656 -5.605 1 65.31 463 PRO B O 1
ATOM 7535 N N . SER B 1 464 ? -16.172 -44.594 -5.539 1 67.38 464 SER B N 1
ATOM 7536 C CA . SER B 1 464 ? -16.719 -45.031 -4.258 1 67.38 464 SER B CA 1
ATOM 7537 C C . SER B 1 464 ? -16.391 -44.031 -3.152 1 67.38 464 SER B C 1
ATOM 7539 O O . SER B 1 464 ? -17.016 -44.031 -2.096 1 67.38 464 SER B O 1
ATOM 7541 N N . TYR B 1 465 ? -15.711 -43 -3.406 1 83.81 465 TYR B N 1
ATOM 7542 C CA . TYR B 1 465 ? -15.336 -42.219 -2.244 1 83.81 465 TYR B CA 1
ATOM 7543 C C . TYR B 1 465 ? -15.586 -40.719 -2.488 1 83.81 465 TYR B C 1
ATOM 7545 O O . TYR B 1 465 ? -14.93 -39.875 -1.896 1 83.81 465 TYR B O 1
ATOM 7553 N N . THR B 1 466 ? -16.672 -40.469 -3.266 1 88.19 466 THR B N 1
ATOM 7554 C CA . THR B 1 466 ? -16.938 -39.062 -3.584 1 88.19 466 THR B CA 1
ATOM 7555 C C . THR B 1 466 ? -17.469 -38.312 -2.359 1 88.19 466 THR B C 1
ATOM 7557 O O . THR B 1 466 ? -17.062 -37.188 -2.096 1 88.19 466 THR B O 1
ATOM 7560 N N . LEU B 1 467 ? -18.281 -39 -1.612 1 90.25 467 LEU B N 1
ATOM 7561 C CA . LEU B 1 467 ? -18.875 -38.375 -0.44 1 90.25 467 LEU B CA 1
ATOM 7562 C C . LEU B 1 467 ? -17.812 -38.094 0.619 1 90.25 467 LEU B C 1
ATOM 7564 O O . LEU B 1 467 ? -17.875 -37.094 1.315 1 90.25 467 LEU B O 1
ATOM 7568 N N . LEU B 1 468 ? -16.891 -38.969 0.672 1 89.56 468 LEU B N 1
ATOM 7569 C CA . LEU B 1 468 ? -15.828 -38.781 1.648 1 89.56 468 LEU B CA 1
ATOM 7570 C C . LEU B 1 468 ? -14.969 -37.562 1.3 1 89.56 468 LEU B C 1
ATOM 7572 O O . LEU B 1 468 ? -14.602 -36.781 2.182 1 89.56 468 LEU B O 1
ATOM 7576 N N . HIS B 1 469 ? -14.719 -37.406 0.054 1 91.5 469 HIS B N 1
ATOM 7577 C CA . HIS B 1 469 ? -13.922 -36.25 -0.378 1 91.5 469 HIS B CA 1
ATOM 7578 C C . HIS B 1 469 ? -14.664 -34.938 -0.161 1 91.5 469 HIS B C 1
ATOM 7580 O O . HIS B 1 469 ? -14.07 -33.938 0.252 1 91.5 469 HIS B O 1
ATOM 7586 N N . LEU B 1 470 ? -15.953 -34.969 -0.332 1 93 470 LEU B N 1
ATOM 7587 C CA . LEU B 1 470 ? -16.766 -33.781 -0.122 1 93 470 LEU B CA 1
ATOM 7588 C C . LEU B 1 470 ? -16.828 -33.406 1.358 1 93 470 LEU B C 1
ATOM 7590 O O . LEU B 1 470 ? -16.75 -32.25 1.716 1 93 470 LEU B O 1
ATOM 7594 N N . LEU B 1 471 ? -16.906 -34.438 2.137 1 92.56 471 LEU B N 1
ATOM 7595 C CA . LEU B 1 471 ? -16.969 -34.188 3.576 1 92.56 471 LEU B CA 1
ATOM 7596 C C . LEU B 1 471 ? -15.672 -33.594 4.098 1 92.56 471 LEU B C 1
ATOM 7598 O O . LEU B 1 471 ? -15.688 -32.719 4.949 1 92.56 471 LEU B O 1
ATOM 7602 N N . TRP B 1 472 ? -14.617 -34.062 3.564 1 91.44 472 TRP B N 1
ATOM 7603 C CA . TRP B 1 472 ? -13.328 -33.531 3.992 1 91.44 472 TRP B CA 1
ATOM 7604 C C . TRP B 1 472 ? -13.156 -32.062 3.568 1 91.44 472 TRP B C 1
ATOM 7606 O O . TRP B 1 472 ? -12.633 -31.25 4.328 1 91.44 472 TRP B O 1
ATOM 7616 N N . LEU B 1 473 ? -13.586 -31.734 2.428 1 93.12 473 LEU B N 1
ATOM 7617 C CA . LEU B 1 473 ? -13.492 -30.359 1.959 1 93.12 473 LEU B CA 1
ATOM 7618 C C . LEU B 1 473 ? -14.406 -29.438 2.766 1 93.12 473 LEU B C 1
ATOM 7620 O O . LEU B 1 473 ? -14.047 -28.297 3.047 1 93.12 473 LEU B O 1
ATOM 7624 N N . PHE B 1 474 ? -15.523 -30.031 3.104 1 93.81 474 PHE B N 1
ATOM 7625 C CA . PHE B 1 474 ? -16.438 -29.25 3.932 1 93.81 474 PHE B CA 1
ATOM 7626 C C . PHE B 1 474 ? -15.836 -28.984 5.305 1 93.81 474 PHE B C 1
ATOM 7628 O O . PHE B 1 474 ? -15.898 -27.859 5.801 1 93.81 474 PHE B O 1
ATOM 7635 N N . TRP B 1 475 ? -15.242 -29.953 5.828 1 93.06 475 TRP B N 1
ATOM 7636 C CA . TRP B 1 475 ? -14.617 -29.812 7.137 1 93.06 475 TRP B CA 1
ATOM 7637 C C . TRP B 1 475 ? -13.445 -28.828 7.07 1 93.06 475 TRP B C 1
ATOM 7639 O O . TRP B 1 475 ? -13.281 -27.984 7.953 1 93.06 475 TRP B O 1
ATOM 7649 N N . ALA B 1 476 ? -12.703 -28.984 6.078 1 93.5 476 ALA B N 1
ATOM 7650 C CA . ALA B 1 476 ? -11.578 -28.062 5.914 1 93.5 476 ALA B CA 1
ATOM 7651 C C . ALA B 1 476 ? -12.055 -26.625 5.75 1 93.5 476 ALA B C 1
ATOM 7653 O O . ALA B 1 476 ? -11.477 -25.703 6.336 1 93.5 476 ALA B O 1
ATOM 7654 N N . SER B 1 477 ? -13.062 -26.453 5 1 94.5 477 SER B N 1
ATOM 7655 C CA . SER B 1 477 ? -13.625 -25.125 4.801 1 94.5 477 SER B CA 1
ATOM 7656 C C . SER B 1 477 ? -14.141 -24.531 6.113 1 94.5 477 SER B C 1
ATOM 7658 O O . SER B 1 477 ? -13.914 -23.359 6.406 1 94.5 477 SER B O 1
ATOM 7660 N N . PHE B 1 478 ? -14.711 -25.375 6.824 1 94.25 478 PHE B N 1
ATOM 7661 C CA . PHE B 1 478 ? -15.273 -24.953 8.102 1 94.25 478 PHE B CA 1
ATOM 7662 C C . PHE B 1 478 ? -14.18 -24.484 9.047 1 94.25 478 PHE B C 1
ATOM 7664 O O . PHE B 1 478 ? -14.273 -23.406 9.633 1 94.25 478 PHE B O 1
ATOM 7671 N N . VAL B 1 479 ? -13.188 -25.219 9.125 1 94.06 479 VAL B N 1
ATOM 7672 C CA . VAL B 1 479 ? -12.07 -24.875 10.008 1 94.06 479 VAL B CA 1
ATOM 7673 C C . VAL B 1 479 ? -11.391 -23.594 9.523 1 94.06 479 VAL B C 1
ATOM 7675 O O . VAL B 1 479 ? -11.102 -22.703 10.32 1 94.06 479 VAL B O 1
ATOM 7678 N N . LEU B 1 480 ? -11.203 -23.547 8.266 1 93.75 480 LEU B N 1
ATOM 7679 C CA . LEU B 1 480 ? -10.516 -22.391 7.707 1 93.75 480 LEU B CA 1
ATOM 7680 C C . LEU B 1 480 ? -11.359 -21.125 7.859 1 93.75 480 LEU B C 1
ATOM 7682 O O . LEU B 1 480 ? -10.828 -20.047 8.078 1 93.75 480 LEU B O 1
ATOM 7686 N N . ILE B 1 481 ? -12.594 -21.266 7.77 1 93.31 481 ILE B N 1
ATOM 7687 C CA . ILE B 1 481 ? -13.484 -20.125 7.926 1 93.31 481 ILE B CA 1
ATOM 7688 C C . ILE B 1 481 ? -13.438 -19.625 9.367 1 93.31 481 ILE B C 1
ATOM 7690 O O . ILE B 1 481 ? -13.414 -18.422 9.617 1 93.31 481 ILE B O 1
ATOM 7694 N N . ILE B 1 482 ? -13.367 -20.531 10.266 1 92.94 482 ILE B N 1
ATOM 7695 C CA . ILE B 1 482 ? -13.273 -20.156 11.68 1 92.94 482 ILE B CA 1
ATOM 7696 C C . ILE B 1 482 ? -11.977 -19.391 11.922 1 92.94 482 ILE B C 1
ATOM 7698 O O . ILE B 1 482 ? -11.977 -18.359 12.602 1 92.94 482 ILE B O 1
ATOM 7702 N N . ILE B 1 483 ? -10.984 -19.828 11.312 1 91.94 483 ILE B N 1
ATOM 7703 C CA . ILE B 1 483 ? -9.695 -19.156 11.469 1 91.94 483 ILE B CA 1
ATOM 7704 C C . ILE B 1 483 ? -9.734 -17.781 10.789 1 91.94 483 ILE B C 1
ATOM 7706 O O . ILE B 1 483 ? -9.164 -16.828 11.297 1 91.94 483 ILE B O 1
ATOM 7710 N N . ALA B 1 484 ? -10.391 -17.766 9.734 1 90.81 484 ALA B N 1
ATOM 7711 C CA . ALA B 1 484 ? -10.508 -16.5 9.016 1 90.81 484 ALA B CA 1
ATOM 7712 C C . ALA B 1 484 ? -11.266 -15.469 9.844 1 90.81 484 ALA B C 1
ATOM 7714 O O . ALA B 1 484 ? -10.891 -14.297 9.883 1 90.81 484 ALA B O 1
ATOM 7715 N N . VAL B 1 485 ? -12.281 -15.914 10.492 1 88.25 485 VAL B N 1
ATOM 7716 C CA . VAL B 1 485 ? -13.062 -15.031 11.352 1 88.25 485 VAL B CA 1
ATOM 7717 C C . VAL B 1 485 ? -12.211 -14.562 12.523 1 88.25 485 VAL B C 1
ATOM 7719 O O . VAL B 1 485 ? -12.242 -13.391 12.898 1 88.25 485 VAL B O 1
ATOM 7722 N N . TRP B 1 486 ? -11.484 -15.43 12.969 1 86.44 486 TRP B N 1
ATOM 7723 C CA . TRP B 1 486 ? -10.578 -15.094 14.055 1 86.44 486 TRP B CA 1
ATOM 7724 C C . TRP B 1 486 ? -9.539 -14.078 13.594 1 86.44 486 TRP B C 1
ATOM 7726 O O . TRP B 1 486 ? -9.242 -13.109 14.312 1 86.44 486 TRP B O 1
ATOM 7736 N N . ALA B 1 487 ? -9 -14.312 12.461 1 84.69 487 ALA B N 1
ATOM 7737 C CA . ALA B 1 487 ? -8.008 -13.398 11.898 1 84.69 487 ALA B CA 1
ATOM 7738 C C . ALA B 1 487 ? -8.602 -12.016 11.688 1 84.69 487 ALA B C 1
ATOM 7740 O O . ALA B 1 487 ? -7.941 -11 11.945 1 84.69 487 ALA B O 1
ATOM 7741 N N . TYR B 1 488 ? -9.742 -12.039 11.297 1 82.75 488 TYR B N 1
ATOM 7742 C CA . TYR B 1 488 ? -10.453 -10.781 11.086 1 82.75 488 TYR B CA 1
ATOM 7743 C C . TYR B 1 488 ? -10.633 -10.031 12.398 1 82.75 488 TYR B C 1
ATOM 7745 O O . TYR B 1 488 ? -10.398 -8.82 12.469 1 82.75 488 TYR B O 1
ATOM 7753 N N . LYS B 1 489 ? -10.977 -10.68 13.391 1 77 489 LYS B N 1
ATOM 7754 C CA . LYS B 1 489 ? -11.195 -10.078 14.703 1 77 489 LYS B CA 1
ATOM 7755 C C . LYS B 1 489 ? -9.883 -9.594 15.312 1 77 489 LYS B C 1
ATOM 7757 O O . LYS B 1 489 ? -9.844 -8.547 15.969 1 77 489 LYS B O 1
ATOM 7762 N N . ARG B 1 490 ? -8.898 -10.266 14.969 1 74.56 490 ARG B N 1
ATOM 7763 C CA . ARG B 1 490 ? -7.586 -9.906 15.5 1 74.56 490 ARG B CA 1
ATOM 7764 C C . ARG B 1 490 ? -7.039 -8.656 14.82 1 74.56 490 ARG B C 1
ATOM 7766 O O . ARG B 1 490 ? -6.371 -7.84 15.453 1 74.56 490 ARG B O 1
ATOM 7773 N N . ASP B 1 491 ? -7.172 -8.57 13.539 1 71.88 491 ASP B N 1
ATOM 7774 C CA . ASP B 1 491 ? -6.711 -7.398 12.797 1 71.88 491 ASP B CA 1
ATOM 7775 C C . ASP B 1 491 ? -7.285 -6.113 13.391 1 71.88 491 ASP B C 1
ATOM 7777 O O . ASP B 1 491 ? -6.59 -5.102 13.492 1 71.88 491 ASP B O 1
ATOM 7781 N N . GLY B 1 492 ? -8.43 -6.145 13.789 1 55.34 492 GLY B N 1
ATOM 7782 C CA . GLY B 1 492 ? -9.031 -4.996 14.445 1 55.34 492 GLY B CA 1
ATOM 7783 C C . GLY B 1 492 ? -8.359 -4.637 15.758 1 55.34 492 GLY B C 1
ATOM 7784 O O . GLY B 1 492 ? -8.43 -3.49 16.203 1 55.34 492 GLY B O 1
ATOM 7785 N N . LEU B 1 493 ? -7.59 -5.605 16.219 1 45.75 493 LEU B N 1
ATOM 7786 C CA . LEU B 1 493 ? -6.957 -5.398 17.516 1 45.75 493 LEU B CA 1
ATOM 7787 C C . LEU B 1 493 ? -5.566 -4.797 17.359 1 45.75 493 LEU B C 1
ATOM 7789 O O . LEU B 1 493 ? -5.047 -4.164 18.281 1 45.75 493 LEU B O 1
ATOM 7793 N N . THR B 1 494 ? -4.926 -5.012 16.203 1 47.34 494 THR B 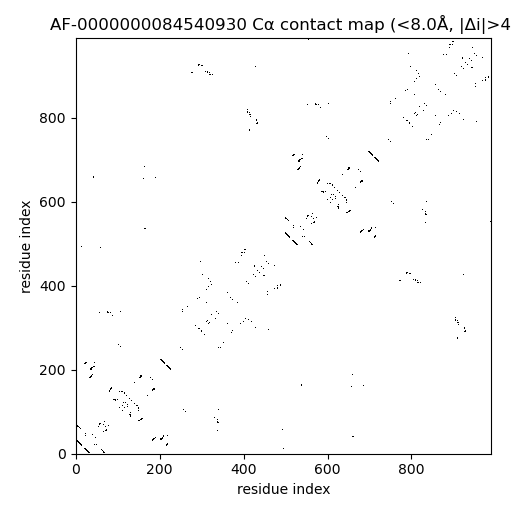N 1
ATOM 7794 C CA . THR B 1 494 ? -3.516 -4.668 16.078 1 47.34 494 THR B CA 1
ATOM 7795 C C . THR B 1 494 ? -3.346 -3.289 15.453 1 47.34 494 THR B C 1
ATOM 7797 O O . THR B 1 494 ? -2.26 -2.709 15.5 1 47.34 494 THR B O 1
ATOM 7800 N N . GLU B 1 495 ? -4.266 -2.898 14.656 1 49.5 495 GLU B N 1
ATOM 7801 C CA . GLU B 1 495 ? -3.998 -1.565 14.125 1 49.5 495 GLU B CA 1
ATOM 7802 C C . GLU B 1 495 ? -4.258 -0.491 15.18 1 49.5 495 GLU B C 1
ATOM 7804 O O . GLU B 1 495 ? -5.191 -0.607 15.977 1 49.5 495 GLU B O 1
#

InterPro domains:
  IPR003439 ABC transporter-like, ATP-binding domain [PF00005] (24-160)
  IPR003439 ABC transporter-like, ATP-binding domain [PS50893] (5-235)
  IPR003593 AAA+ ATPase domain [SM00382] (33-216)
  IPR013525 ABC-2 type transporter, transmembrane domain [PF12698] (295-486)
  IPR017871 ABC transporter-like, conserved site [PS00211] (133-147)
  IPR027417 P-loop containing nucleoside triphosphate hydrolase [G3DSA:3.40.50.300] (1-222)
  IPR027417 P-loop containing nucleoside triphosphate hydrolase [SSF52540] (4-193)
  IPR050763 ABC transporter ATP-binding component [PTHR42711] (1-196)

pLDDT: mean 83.41, std 13.97, range [30.48, 97.94]

Organism: NCBI:txid376219

Radius of gyration: 30.33 Å; Cα contacts (8 Å, |Δi|>4): 1737; chains: 2; bounding box: 71×90×72 Å

Solvent-accessible surface area (backbone atoms only — not comparable to full-atom values): 49600 Å² total; per-residue (Å²): 133,82,44,38,33,38,35,44,49,29,21,35,62,49,71,58,92,94,44,80,46,41,41,37,47,60,34,65,53,73,40,51,83,50,36,25,35,34,48,40,59,56,72,73,28,36,67,68,57,51,52,32,35,53,46,29,52,28,70,63,70,36,58,47,44,32,16,55,79,28,53,17,70,39,37,74,33,22,51,38,40,13,53,34,70,74,70,66,47,68,60,67,64,34,29,37,47,55,48,48,49,38,54,33,28,46,26,93,58,41,56,54,68,66,56,36,27,56,66,48,72,40,62,91,45,34,83,35,41,44,52,75,44,37,70,22,52,40,38,34,48,43,50,28,62,19,48,28,32,59,36,51,33,37,40,30,29,48,68,68,53,67,23,24,72,68,54,45,53,43,48,54,52,48,51,51,51,38,45,74,72,44,27,15,34,41,37,32,64,56,55,69,58,53,52,65,63,37,72,80,57,46,52,34,38,36,38,34,39,59,42,58,98,89,42,77,19,17,40,72,46,77,45,79,50,88,81,59,67,68,66,68,60,66,72,67,56,76,61,62,72,67,47,77,61,90,62,55,82,38,72,64,52,49,47,41,28,33,51,28,47,36,50,53,49,52,48,35,41,69,70,32,65,56,51,46,37,54,55,40,46,44,47,47,43,47,50,47,45,70,34,42,33,66,50,70,70,66,36,52,35,47,52,48,32,50,42,43,46,45,48,42,21,36,37,44,25,27,46,20,32,39,50,12,41,34,50,75,40,24,38,46,58,55,46,58,47,30,34,47,46,71,63,48,55,51,49,31,54,48,50,54,39,49,52,53,38,50,51,39,42,52,51,35,52,53,49,35,36,65,71,41,63,65,78,71,50,73,68,38,50,51,46,37,54,51,46,51,55,58,53,41,48,39,45,37,25,48,17,48,32,49,22,49,71,37,55,48,56,41,45,35,49,57,44,40,55,48,51,59,50,40,34,52,37,34,59,76,53,63,66,28,85,45,65,68,49,48,57,54,38,70,71,33,56,55,46,34,45,19,53,52,48,34,43,41,69,66,74,50,84,74,70,89,48,54,67,58,32,51,50,46,43,50,51,47,27,52,54,33,40,52,48,21,52,48,32,53,60,45,43,32,58,71,104,133,82,45,39,33,39,35,45,47,29,20,35,62,50,70,59,92,93,43,80,45,42,40,35,47,58,32,65,53,72,40,52,84,48,36,27,35,36,48,40,60,54,71,7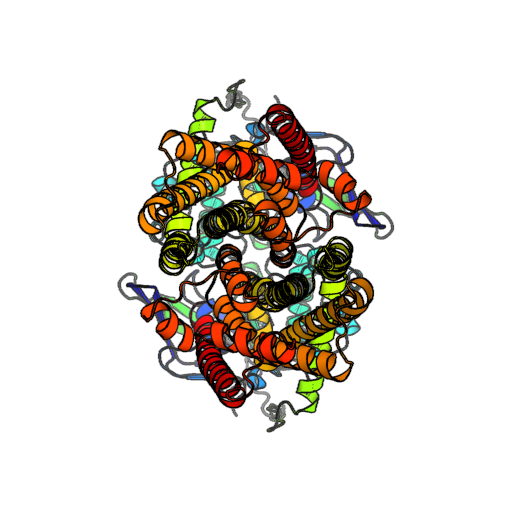3,27,37,66,69,57,49,51,31,33,52,47,28,50,26,72,62,70,36,60,48,45,33,15,57,79,28,53,17,70,40,36,75,32,22,52,39,40,14,53,35,68,75,70,66,47,67,60,67,66,34,29,36,48,54,49,47,49,37,55,33,31,45,26,92,58,40,56,53,66,68,55,38,26,57,65,47,71,39,61,92,44,33,84,37,42,42,52,76,44,36,67,24,52,40,39,33,48,44,48,28,62,19,48,29,32,60,37,52,32,38,41,31,30,47,68,68,54,65,22,25,71,66,55,45,53,43,51,54,51,50,51,52,51,38,46,75,71,45,26,17,35,40,37,33,64,57,56,71,58,54,54,67,63,37,71,81,58,48,49,32,37,37,38,36,38,60,42,58,98,89,42,77,20,16,40,72,44,79,44,79,50,90,81,60,67,69,67,67,59,67,74,66,57,79,62,62,71,68,46,76,62,91,62,55,81,38,71,64,51,49,47,42,29,33,52,28,48,37,50,53,51,52,48,34,42,70,69,32,63,58,51,44,38,53,55,42,44,44,48,48,42,48,51,48,43,70,34,42,32,65,50,72,71,65,35,53,36,49,52,47,32,51,44,42,45,44,48,43,20,36,37,45,25,26,46,19,32,39,49,12,40,33,48,75,40,24,37,45,58,54,47,59,47,30,34,47,46,69,62,48,55,52,47,32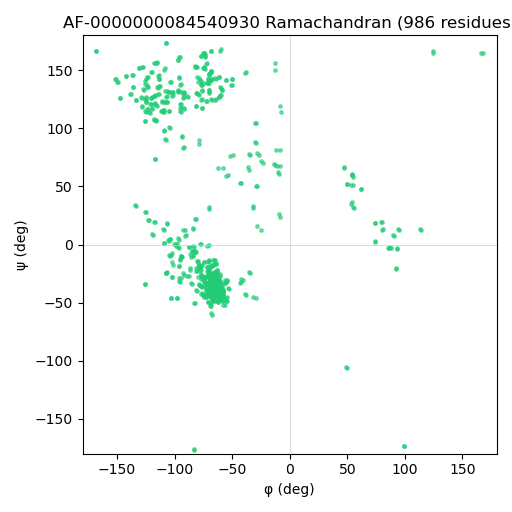,55,49,49,52,40,48,52,53,38,49,51,38,41,51,51,37,52,54,48,33,36,65,72,41,63,67,78,71,49,72,67,40,50,51,44,37,54,51,46,52,55,58,53,44,48,40,45,38,25,47,16,48,31,49,20,50,72,37,53,49,56,40,44,34,48,58,44,42,55,47,51,58,50,38,34,52,38,35,60,76,54,64,65,28,85,45,67,68,50,48,56,54,38,70,72,33,55,54,46,34,46,19,53,53,49,32,42,43,70,66,72,48,85,72,70,89,48,55,66,58,32,52,51,46,43,50,50,48,25,52,54,32,40,53,49,21,52,50,32,52,58,46,43,30,57,72,107

Secondary structure (DSSP, 8-state):
---SEEEEEEEEEEEETTEEEEEEEEEEEEE-TT-EEEEEE-TTSSHHHHHHHHTTSS--SEEEEEETTEETTSGGGGTTEEEE-SS-PPPTT-BHHHHHHHHHTT-SSPPPHHHHHHHTT-GGGTTSBGGGS-HHHHHHHHHHHHHTT--SEEEEESTTTT--HHHHHHHHHHHHHHHHTT-EEEEE---HHHHHHHTTT-SEEEEEEEPPTTS-SEEEEEEEPTT------S-S---------S----HHHHHHHHHHHHHHHHHHHHH-HHHHHTTHHHHHHHHHHHHB---HHHHHHHHHHHHHHHHHIIIIIIHHHHHHHHHHTTHHHHHHTSS--HHHHHHHHHHHHHHHHHHHHHHHHHHHHHHHT----HHHHHHHHHHHHHHHHHHHHHHHHHHHHS-HHHHHHHHHHHHHHHHHHHT-S-B---HHHHHHHHT-HHHHHHHHHHHHHTS---GGGHHHHHHHHHHHHHHHHHHHHHHHHHHHHH-/---SEEEEEEEEEEEETTEEEEEEEEEEEEE-TT-EEEEEE-TTSSHHHHHHHHTTSS--SEEEEEETTEETTSGGGGTTEEEE-SS-PPPTT-BHHHHHHHHHTT-SSPPPHHHHHHHTT-GGGTTSBGGGS-HHHHHHHHHHHHHTT--SEEEEESTTTT--HHHHHHHHHHHHHHHHTT-EEEEE---HHHHHHHTTT-SEEEEEEEPPTTS-SEEEEEEEPTT------S-S---------S--S-HHHHHHHHHHHHHHHHHHHHH-HHHHHTTHHHHHHHHHHHHB---HHHHHHHHHHHHHHHHHIIIIIIHHHHHHHHHHTTHHHHHHTSS--HHHHHHHHHHHHHHHHHHHHHHHHHHHHHHHT----HHHHHHHHHHHHHHHHHHHHHHHHHHHHS-HHHHHHHHHHHHHHHHHHHT-S-B---HHHHHHHHT-HHHHHHHHHHHHHTS---GGGHHHHHHHHHHHHHHHHHHHHHHHHHHHHH-

Nearest PDB structures (foldseek):
  6z67-assembly3_E  TM=8.009E-01  e=3.638E-13  Streptococcus pneumoniae
  6z67-assembly2_B  TM=7.719E-01  e=4.153E-13  Streptococcus pneumoniae
  8k1o-assembly1_B  TM=8.649E-01  e=5.143E-12  Mycobacterium tuberculosis H37Rv
  5x40-assembly1_B  TM=8.107E-01  e=7.651E-12  Rhodobacter capsulatus
  1sgw-assembly1_A  TM=8.034E-01  e=7.170E-09  Pyrococcus furiosus DSM 3638